Protein AF-0000000077471819 (afdb_homodimer)

pLDDT: mean 96.69, std 3.98, range [48.62, 98.94]

Structure (mmCIF, N/CA/C/O backbone):
data_AF-0000000077471819-model_v1
#
loop_
_entity.id
_entity.type
_entity.pdbx_description
1 polymer 'Aminotransferase class I/classII large domain-containing protein'
#
loop_
_atom_site.group_PDB
_atom_site.id
_atom_site.type_symbol
_atom_site.label_atom_id
_atom_site.label_alt_id
_atom_site.label_comp_id
_atom_site.label_asym_id
_atom_site.label_entity_id
_atom_site.label_seq_id
_atom_site.pdbx_PDB_ins_code
_atom_site.Cartn_x
_atom_site.Cartn_y
_atom_site.Cartn_z
_atom_site.occupancy
_atom_site.B_iso_or_equiv
_atom_site.auth_seq_id
_atom_site.auth_comp_id
_atom_site.auth_asym_id
_atom_site.auth_atom_id
_atom_site.pdbx_PDB_model_num
ATOM 1 N N . MET A 1 1 ? -19.109 -15.727 7.711 1 86.75 1 MET A N 1
ATOM 2 C CA . MET A 1 1 ? -19.062 -14.477 8.461 1 86.75 1 MET A CA 1
ATOM 3 C C . MET A 1 1 ? -17.625 -13.992 8.625 1 86.75 1 MET A C 1
ATOM 5 O O . MET A 1 1 ? -16.703 -14.805 8.711 1 86.75 1 MET A O 1
ATOM 9 N N . LEU A 1 2 ? -17.438 -12.656 8.648 1 96.06 2 LEU A N 1
ATOM 10 C CA . LEU A 1 2 ? -16.109 -12.086 8.883 1 96.06 2 LEU A CA 1
ATOM 11 C C . LEU A 1 2 ? -15.68 -12.305 10.328 1 96.06 2 LEU A C 1
ATOM 13 O O . LEU A 1 2 ? -16.5 -12.602 11.195 1 96.06 2 LEU A O 1
ATOM 17 N N . SER A 1 3 ? -14.422 -12.297 10.578 1 95.25 3 SER A N 1
ATOM 18 C CA . SER A 1 3 ? -13.891 -12.281 11.938 1 95.25 3 SER A CA 1
ATOM 19 C C . SER A 1 3 ? -14.336 -11.031 12.688 1 95.25 3 SER A C 1
ATOM 21 O O . SER A 1 3 ? -14.859 -10.094 12.086 1 95.25 3 SER A O 1
ATOM 23 N N . ASN A 1 4 ? -14.164 -11.07 14.062 1 95 4 ASN A N 1
ATOM 24 C CA . ASN A 1 4 ? -14.453 -9.875 14.844 1 95 4 ASN A CA 1
ATOM 25 C C . ASN A 1 4 ? -13.633 -8.68 14.375 1 95 4 ASN A C 1
ATOM 27 O O . ASN A 1 4 ? -14.148 -7.566 14.258 1 95 4 ASN A O 1
ATOM 31 N N . ARG A 1 5 ? -12.406 -8.859 14.078 1 94.06 5 ARG A N 1
ATOM 32 C CA . ARG A 1 5 ? -11.539 -7.789 13.586 1 94.06 5 ARG A CA 1
ATOM 33 C C . ARG A 1 5 ? -12.023 -7.277 12.234 1 94.06 5 ARG A C 1
ATOM 35 O O . ARG A 1 5 ? -12.008 -6.07 11.984 1 94.06 5 ARG A O 1
ATOM 42 N N . GLY A 1 6 ? -12.438 -8.281 11.391 1 96.75 6 GLY A N 1
ATOM 43 C CA . GLY A 1 6 ? -12.961 -7.891 10.094 1 96.75 6 GLY A CA 1
ATOM 44 C C . GLY A 1 6 ? -14.195 -7.004 10.188 1 96.75 6 GLY A C 1
ATOM 45 O O . GLY A 1 6 ? -14.32 -6.023 9.453 1 96.75 6 GLY A O 1
ATOM 46 N N . ARG A 1 7 ? -15.07 -7.336 11.109 1 97.69 7 ARG A N 1
ATOM 47 C CA . ARG A 1 7 ? -16.281 -6.539 11.312 1 97.69 7 ARG A CA 1
ATOM 48 C C . ARG A 1 7 ? -15.93 -5.156 11.859 1 97.69 7 ARG A C 1
ATOM 50 O O . ARG A 1 7 ? -16.562 -4.164 11.5 1 97.69 7 ARG A O 1
ATOM 57 N N . LYS A 1 8 ? -14.953 -5.141 12.703 1 97.19 8 LYS A N 1
ATOM 58 C CA . LYS A 1 8 ? -14.492 -3.857 13.234 1 97.19 8 LYS A CA 1
ATOM 59 C C . LYS A 1 8 ? -13.93 -2.975 12.125 1 97.19 8 LYS A C 1
ATOM 61 O O . LYS A 1 8 ? -14.195 -1.771 12.086 1 97.19 8 LYS A O 1
ATOM 66 N N . TYR A 1 9 ? -13.117 -3.564 11.211 1 97.94 9 TYR A N 1
ATOM 67 C CA . TYR A 1 9 ? -12.57 -2.809 10.094 1 97.94 9 TYR A CA 1
ATOM 68 C C . TYR A 1 9 ? -13.68 -2.254 9.211 1 97.94 9 TYR A C 1
ATOM 70 O O . TYR A 1 9 ? -13.594 -1.116 8.742 1 97.94 9 TYR A O 1
ATOM 78 N N . ALA A 1 10 ? -14.711 -3.062 8.961 1 98 10 ALA A N 1
ATOM 79 C CA . ALA A 1 10 ? -15.852 -2.611 8.172 1 98 10 ALA A CA 1
ATOM 80 C C . ALA A 1 10 ? -16.547 -1.432 8.844 1 98 10 ALA A C 1
ATOM 82 O O . ALA A 1 10 ? -16.938 -0.468 8.18 1 98 10 ALA A O 1
ATOM 83 N N . ALA A 1 11 ? -16.641 -1.478 10.117 1 97.44 11 ALA A N 1
ATOM 84 C CA . ALA A 1 11 ? -17.375 -0.49 10.898 1 97.44 11 ALA A CA 1
ATOM 85 C C . ALA A 1 11 ? -16.609 0.819 11 1 97.44 11 ALA A C 1
ATOM 87 O O . ALA A 1 11 ? -17.188 1.872 11.273 1 97.44 11 ALA A O 1
ATOM 88 N N . LEU A 1 12 ? -15.273 0.762 10.797 1 96.44 12 LEU A N 1
ATOM 89 C CA . LEU A 1 12 ? -14.469 1.976 10.859 1 96.44 12 LEU A CA 1
ATOM 90 C C . LEU A 1 12 ? -14.922 2.984 9.812 1 96.44 12 LEU A C 1
ATOM 92 O O . LEU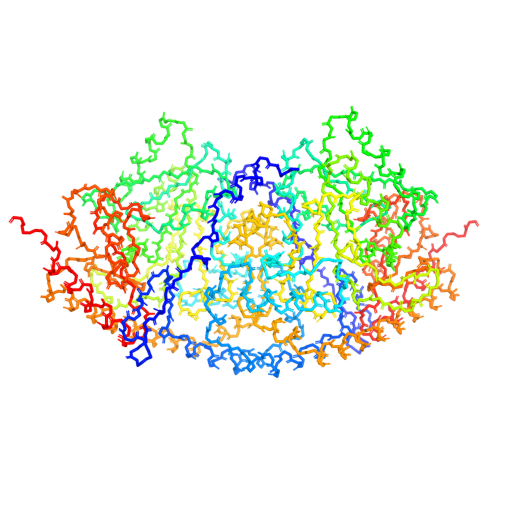 A 1 12 ? -14.773 4.195 10 1 96.44 12 LEU A O 1
ATOM 96 N N . ASP A 1 13 ? -15.352 2.52 8.625 1 95.81 13 ASP A N 1
ATOM 97 C CA . ASP A 1 13 ? -15.875 3.324 7.523 1 95.81 13 ASP A CA 1
ATOM 98 C C . ASP A 1 13 ? -14.891 4.43 7.141 1 95.81 13 ASP A C 1
ATOM 100 O O . ASP A 1 13 ? -15.281 5.594 7.008 1 95.81 13 ASP A O 1
ATOM 104 N N . LEU A 1 14 ? -13.625 4.047 7.035 1 95.31 14 LEU A N 1
ATOM 105 C CA . LEU A 1 14 ? -12.594 5.035 6.742 1 95.31 14 LEU A CA 1
ATOM 106 C C . LEU A 1 14 ? -12.719 5.547 5.312 1 95.31 14 LEU A C 1
ATOM 108 O O . LEU A 1 14 ? -12.07 6.531 4.945 1 95.31 14 LEU A O 1
ATOM 112 N N . ALA A 1 15 ? -13.555 4.957 4.531 1 93.5 15 ALA A N 1
ATOM 113 C CA . ALA A 1 15 ? -13.789 5.375 3.154 1 93.5 15 ALA A CA 1
ATOM 114 C C . ALA A 1 15 ? -14.875 6.441 3.082 1 93.5 15 ALA A C 1
ATOM 116 O O . ALA A 1 15 ? -15.078 7.062 2.037 1 93.5 15 ALA A O 1
ATOM 117 N N . ALA A 1 16 ? -15.531 6.73 4.105 1 92.19 16 ALA A N 1
ATOM 118 C CA . ALA A 1 16 ? -16.75 7.547 4.125 1 92.19 16 ALA A CA 1
ATOM 119 C C . ALA A 1 16 ? -16.484 8.938 3.549 1 92.19 16 ALA A C 1
ATOM 121 O O . ALA A 1 16 ? -17.312 9.484 2.826 1 92.19 16 ALA A O 1
ATOM 122 N N . GLY A 1 17 ? -15.297 9.477 3.873 1 90.38 17 GLY A N 1
ATOM 123 C CA . GLY A 1 17 ? -14.984 10.812 3.381 1 90.38 17 GLY A CA 1
ATOM 124 C C . GLY A 1 17 ? -14.914 10.891 1.867 1 90.38 17 GLY A C 1
ATOM 125 O O . GLY A 1 17 ? -15.195 11.938 1.282 1 90.38 17 GLY A O 1
ATOM 126 N N . TYR A 1 18 ? -14.633 9.805 1.229 1 92 18 TYR A N 1
ATOM 127 C CA . TYR A 1 18 ? -14.469 9.773 -0.221 1 92 18 TYR A CA 1
ATOM 128 C C . TYR A 1 18 ? -15.781 9.43 -0.911 1 92 18 TYR A C 1
ATOM 130 O O . TYR A 1 18 ? -15.969 9.742 -2.09 1 92 18 TYR A O 1
ATOM 138 N N . THR A 1 19 ? -16.688 8.805 -0.167 1 89.5 19 THR A N 1
ATOM 139 C CA . THR A 1 19 ? -17.906 8.328 -0.794 1 89.5 19 THR A CA 1
ATOM 140 C C . THR A 1 19 ? -19.078 9.273 -0.512 1 89.5 19 THR A C 1
ATOM 142 O O . THR A 1 19 ? -20.172 9.109 -1.058 1 89.5 19 THR A O 1
ATOM 145 N N . LYS A 1 20 ? -18.812 10.297 0.299 1 88.56 20 LYS A N 1
ATOM 146 C CA . LYS A 1 20 ? -19.844 11.281 0.595 1 88.56 20 LYS A CA 1
ATOM 147 C C . LYS A 1 20 ? -20.266 12.023 -0.667 1 88.56 20 LYS A C 1
ATOM 149 O O . LYS A 1 20 ? -19.422 12.469 -1.453 1 88.56 20 LYS A O 1
ATOM 154 N N . THR A 1 21 ? -21.516 12.094 -0.868 1 87.25 21 THR A N 1
ATOM 155 C CA . THR A 1 21 ? -22.047 12.844 -1.999 1 87.25 21 THR A CA 1
ATOM 156 C C . THR A 1 21 ? -22.062 14.336 -1.702 1 87.25 21 THR A C 1
ATOM 158 O O . THR A 1 21 ? -22.594 14.766 -0.675 1 87.25 21 THR A O 1
ATOM 161 N N . ARG A 1 22 ? -21.297 14.977 -2.584 1 90.12 22 ARG A N 1
ATOM 162 C CA . ARG A 1 22 ? -21.25 16.438 -2.504 1 90.12 22 ARG A CA 1
ATOM 163 C C . ARG A 1 22 ? -21.906 17.078 -3.723 1 90.12 22 ARG A C 1
ATOM 165 O O . ARG A 1 22 ? -22.047 16.422 -4.766 1 90.12 22 ARG A O 1
ATOM 172 N N . GLY A 1 23 ? -22.625 18.203 -3.572 1 87.75 23 GLY A N 1
ATOM 173 C CA . GLY A 1 23 ? -23.094 18.938 -4.738 1 87.75 23 GLY A CA 1
ATOM 174 C C . GLY A 1 23 ? -21.984 19.422 -5.633 1 87.75 23 GLY A C 1
ATOM 175 O O . GLY A 1 23 ? -20.844 18.938 -5.547 1 87.75 23 GLY A O 1
ATOM 176 N N . TYR A 1 24 ? -22.328 20.266 -6.512 1 93.5 24 TYR A N 1
ATOM 177 C CA . TYR A 1 24 ? -21.328 20.859 -7.398 1 93.5 24 TYR A CA 1
ATOM 178 C C . TYR A 1 24 ? -20.312 21.672 -6.609 1 93.5 24 TYR A C 1
ATOM 180 O O . TYR A 1 24 ? -20.672 22.453 -5.719 1 93.5 24 TYR A O 1
ATOM 188 N N . LEU A 1 25 ? -19.109 21.469 -6.941 1 94.69 25 LEU A N 1
ATOM 189 C CA . LEU A 1 25 ? -18.047 22.281 -6.34 1 94.69 25 LEU A CA 1
ATOM 190 C C . LEU A 1 25 ? -17.938 23.641 -7.027 1 94.69 25 LEU A C 1
ATOM 192 O O . LEU A 1 25 ? -18.312 23.781 -8.195 1 94.69 25 LEU A O 1
ATOM 196 N N . TYR A 1 26 ? -17.438 24.547 -6.375 1 97.19 26 TYR A N 1
ATOM 197 C CA . TYR A 1 26 ? -17.312 25.938 -6.836 1 97.19 26 TYR A CA 1
ATOM 198 C C . TYR A 1 26 ? -16.438 26.016 -8.078 1 97.19 26 TYR A C 1
ATOM 200 O O . TYR A 1 26 ? -15.375 25.391 -8.141 1 97.19 26 TYR A O 1
ATOM 208 N N . ASP A 1 27 ? -16.938 26.672 -9 1 96 27 ASP A N 1
ATOM 209 C CA . ASP A 1 27 ? -16.281 27.188 -10.195 1 96 27 ASP A CA 1
ATOM 210 C C . ASP A 1 27 ? -16.797 28.578 -10.539 1 96 27 ASP A C 1
ATOM 212 O O . ASP A 1 27 ? -18 28.781 -10.719 1 96 27 ASP A O 1
ATOM 216 N N . LYS A 1 28 ? -15.898 29.438 -10.562 1 96.75 28 LYS A N 1
ATOM 217 C CA . LYS A 1 28 ? -16.297 30.828 -10.695 1 96.75 28 LYS A CA 1
ATOM 218 C C . LYS A 1 28 ? -17.281 31.016 -11.844 1 96.75 28 LYS A C 1
ATOM 220 O O . LYS A 1 28 ? -18.219 31.828 -11.742 1 96.75 28 LYS A O 1
ATOM 225 N N . ASN A 1 29 ? -17.109 30.266 -12.938 1 96.44 29 ASN A N 1
ATOM 226 C CA . ASN A 1 29 ? -17.906 30.453 -14.141 1 96.44 29 ASN A CA 1
ATOM 227 C C . ASN A 1 29 ? -19.047 29.438 -14.227 1 96.44 29 ASN A C 1
ATOM 229 O O . ASN A 1 29 ? -20.188 29.797 -14.5 1 96.44 29 ASN A O 1
ATOM 233 N N . ARG A 1 30 ? -18.938 28.188 -13.93 1 95.31 30 ARG A N 1
ATOM 234 C CA . ARG A 1 30 ? -19.891 27.109 -14.18 1 95.31 30 ARG A CA 1
ATOM 235 C C . ARG A 1 30 ? -20.844 26.938 -13 1 95.31 30 ARG A C 1
ATOM 237 O O . ARG A 1 30 ? -22 26.562 -13.188 1 95.31 30 ARG A O 1
ATOM 244 N N . HIS A 1 31 ? -20.219 27.031 -11.773 1 97.38 31 HIS A N 1
ATOM 245 C CA . HIS A 1 31 ? -21 26.828 -10.555 1 97.38 31 HIS A CA 1
ATOM 246 C C . HIS A 1 31 ? -20.625 27.859 -9.484 1 97.38 31 HIS A C 1
ATOM 248 O O . HIS A 1 31 ? -20.125 27.484 -8.422 1 97.38 31 HIS A O 1
ATOM 254 N N . PRO A 1 32 ? -20.938 29.109 -9.688 1 96.44 32 PRO A N 1
ATOM 255 C CA . PRO A 1 32 ? -20.5 30.156 -8.758 1 96.44 32 PRO A CA 1
ATOM 256 C C . PRO A 1 32 ? -21.094 29.984 -7.363 1 96.44 32 PRO A C 1
ATOM 258 O O . PRO A 1 32 ? -20.547 30.516 -6.391 1 96.44 32 PRO A O 1
ATOM 261 N N . ASP A 1 33 ? -22.141 29.219 -7.242 1 95.88 33 ASP A N 1
ATOM 262 C CA . ASP A 1 33 ? -22.766 28.984 -5.941 1 95.88 33 ASP A CA 1
ATOM 263 C C . ASP A 1 33 ? -22.406 27.609 -5.391 1 95.88 33 ASP A C 1
ATOM 265 O O . ASP A 1 33 ? -22.938 27.188 -4.363 1 95.88 33 ASP A O 1
ATOM 269 N N . GLY A 1 34 ? -21.484 26.891 -6.109 1 97.69 34 GLY A N 1
ATOM 270 C CA . GLY A 1 34 ? -21.094 25.547 -5.695 1 97.69 34 GLY A CA 1
ATOM 271 C C . GLY A 1 34 ? -20.344 25.516 -4.379 1 97.69 34 GLY A C 1
ATOM 272 O O . GLY A 1 34 ? -19.875 26.562 -3.902 1 97.69 34 GLY A O 1
ATOM 273 N N . LEU A 1 35 ? -20.234 24.328 -3.812 1 98 35 LEU A N 1
ATOM 274 C CA . LEU A 1 35 ? -19.562 24.094 -2.537 1 98 35 LEU A CA 1
ATOM 275 C C . LEU A 1 35 ? -18.062 24.297 -2.674 1 98 35 LEU A C 1
ATOM 277 O O . LEU A 1 35 ? -17.453 23.844 -3.648 1 98 35 LEU A O 1
ATOM 281 N N . ILE A 1 36 ? -17.484 25.078 -1.812 1 98.06 36 ILE A N 1
ATOM 282 C CA . ILE A 1 36 ? -16.031 25.094 -1.64 1 98.06 36 ILE A CA 1
ATOM 283 C C . ILE A 1 36 ? -15.641 24.109 -0.542 1 98.06 36 ILE A C 1
ATOM 285 O O . ILE A 1 36 ? -16 24.297 0.625 1 98.06 36 ILE A O 1
ATOM 289 N N . SER A 1 37 ? -14.883 23.047 -0.923 1 96.06 37 SER A N 1
ATOM 290 C CA . SER A 1 37 ? -14.562 21.984 0.027 1 96.06 37 SER A CA 1
ATOM 291 C C . SER A 1 37 ? -13.086 22.016 0.404 1 96.06 37 SER A C 1
ATOM 293 O O . SER A 1 37 ? -12.211 21.922 -0.464 1 96.06 37 SER A O 1
ATOM 295 N N . PHE A 1 38 ? -12.828 22.172 1.688 1 95.38 38 PHE A N 1
ATOM 296 C CA . PHE A 1 38 ? -11.477 22.109 2.23 1 95.38 38 PHE A CA 1
ATOM 297 C C . PHE A 1 38 ? -11.219 20.781 2.908 1 95.38 38 PHE A C 1
ATOM 299 O O . PHE A 1 38 ? -10.531 20.703 3.926 1 95.38 38 PHE A O 1
ATOM 306 N N . LYS A 1 39 ? -11.797 19.703 2.326 1 88.75 39 LYS A N 1
ATOM 307 C CA . LYS A 1 39 ? -11.711 18.375 2.92 1 88.75 39 LYS A CA 1
ATOM 308 C C . LYS A 1 39 ? -10.273 17.875 2.932 1 88.75 39 LYS A C 1
ATOM 310 O O . LYS A 1 39 ? -9.844 17.203 3.881 1 88.75 39 LYS A O 1
ATOM 315 N N . ASN A 1 40 ? -9.484 18.141 1.885 1 89.31 40 ASN A N 1
ATOM 316 C CA . ASN A 1 40 ? -8.125 17.641 1.758 1 89.31 40 ASN A CA 1
ATOM 317 C C . ASN A 1 40 ? -7.113 18.781 1.682 1 89.31 40 ASN A C 1
ATOM 319 O O . ASN A 1 40 ? -7.344 19.766 0.981 1 89.31 40 ASN A O 1
ATOM 323 N N . ALA A 1 41 ? -6.094 18.625 2.451 1 93.62 41 ALA A N 1
ATOM 324 C CA . ALA A 1 41 ? -4.984 19.562 2.373 1 93.62 41 ALA A CA 1
ATOM 325 C C . ALA A 1 41 ? -3.967 19.141 1.319 1 93.62 41 ALA A C 1
ATOM 327 O O . ALA A 1 41 ? -3.1 18.297 1.589 1 93.62 41 ALA A O 1
ATOM 328 N N . GLU A 1 42 ? -4.098 19.672 0.147 1 96.69 42 GLU A N 1
ATOM 329 C CA . GLU A 1 42 ? -3.162 19.438 -0.945 1 96.69 42 GLU A CA 1
ATOM 330 C C . GLU A 1 42 ? -2.648 20.75 -1.537 1 96.69 42 GLU A C 1
ATOM 332 O O . GLU A 1 42 ? -3.279 21.797 -1.383 1 96.69 42 GLU A O 1
ATOM 337 N N . ASN A 1 43 ? -1.53 20.703 -2.125 1 97.44 43 ASN A N 1
ATOM 338 C CA . ASN A 1 43 ? -0.973 21.875 -2.783 1 97.44 43 ASN A CA 1
ATOM 339 C C . ASN A 1 43 ? -1.507 22.031 -4.203 1 97.44 43 ASN A C 1
ATOM 341 O O . ASN A 1 43 ? -0.75 21.938 -5.172 1 97.44 43 ASN A O 1
ATOM 345 N N . PHE A 1 44 ? -2.748 22.438 -4.316 1 96.44 44 PHE A N 1
ATOM 346 C CA . PHE A 1 44 ? -3.406 22.547 -5.613 1 96.44 44 PHE A CA 1
ATOM 347 C C . PHE A 1 44 ? -2.781 23.656 -6.453 1 96.44 44 PHE A C 1
ATOM 349 O O . PHE A 1 44 ? -2.904 23.656 -7.68 1 96.44 44 PHE A O 1
ATOM 356 N N . LEU A 1 45 ? -2.061 24.547 -5.801 1 96.81 45 LEU A N 1
ATOM 357 C CA . LEU A 1 45 ? -1.435 25.672 -6.48 1 96.81 45 LEU A CA 1
ATOM 358 C C . LEU A 1 45 ? -0.342 25.203 -7.43 1 96.81 45 LEU A C 1
ATOM 360 O O . LEU A 1 45 ? -0.052 25.859 -8.43 1 96.81 45 LEU A O 1
ATOM 364 N N . MET A 1 46 ? 0.177 24.016 -7.109 1 97.56 46 MET A N 1
ATOM 365 C CA . MET A 1 46 ? 1.388 23.609 -7.816 1 97.56 46 MET A CA 1
ATOM 366 C C . MET A 1 46 ? 1.128 22.359 -8.664 1 97.56 46 MET A C 1
ATOM 368 O O . MET A 1 46 ? 2.039 21.844 -9.312 1 97.56 46 MET A O 1
ATOM 372 N N . HIS A 1 47 ? -0.09 21.891 -8.758 1 96.44 47 HIS A N 1
ATOM 373 C CA . HIS A 1 47 ? -0.417 20.625 -9.398 1 96.44 47 HIS A CA 1
ATOM 374 C C . HIS A 1 47 ? -0.125 20.672 -10.898 1 96.44 47 HIS A C 1
ATOM 376 O O . HIS A 1 47 ? 0.398 19.703 -11.461 1 96.44 47 HIS A O 1
ATOM 382 N N . ASP A 1 48 ? -0.45 21.844 -11.508 1 96.31 48 ASP A N 1
ATOM 383 C CA . ASP A 1 48 ? -0.26 21.953 -12.945 1 96.31 48 ASP A CA 1
ATOM 384 C C . ASP A 1 48 ? 1.22 21.875 -13.312 1 96.31 48 ASP A C 1
ATOM 386 O O . ASP A 1 48 ? 1.597 21.203 -14.273 1 96.31 48 ASP A O 1
ATOM 390 N N . GLU A 1 49 ? 1.966 22.594 -12.555 1 97.44 49 GLU A N 1
ATOM 391 C CA . GLU A 1 49 ? 3.402 22.594 -12.812 1 97.44 49 GLU A CA 1
ATOM 392 C C . GLU A 1 49 ? 3.994 21.203 -12.57 1 97.44 49 GLU A C 1
ATOM 394 O O . GLU A 1 49 ? 4.812 20.719 -13.352 1 97.44 49 GLU A O 1
ATOM 399 N N . ALA A 1 50 ? 3.604 20.562 -11.484 1 98.12 50 ALA A N 1
ATOM 400 C CA . ALA A 1 50 ? 4.082 19.219 -11.18 1 98.12 50 ALA A CA 1
ATOM 401 C C . ALA A 1 50 ? 3.689 18.234 -12.281 1 98.12 50 ALA A C 1
ATOM 403 O O . ALA A 1 50 ? 4.512 17.422 -12.719 1 98.12 50 ALA A O 1
ATOM 404 N N . LEU A 1 51 ? 2.445 18.328 -12.703 1 97.56 51 LEU A N 1
ATOM 405 C CA . LEU A 1 51 ? 1.941 17.406 -13.719 1 97.56 51 LEU A CA 1
ATOM 406 C C . LEU A 1 51 ? 2.682 17.594 -15.039 1 97.56 51 LEU A C 1
ATOM 408 O O . LEU A 1 51 ? 2.99 16.609 -15.727 1 97.56 51 LEU A O 1
ATOM 412 N N . ALA A 1 52 ? 2.926 18.859 -15.406 1 97.06 52 ALA A N 1
ATOM 413 C CA . ALA A 1 52 ? 3.648 19.141 -16.641 1 97.06 52 ALA A CA 1
ATOM 414 C C . ALA A 1 52 ? 5.023 18.484 -16.641 1 97.06 52 ALA A C 1
ATOM 416 O O . ALA A 1 52 ? 5.441 17.891 -17.641 1 97.06 52 ALA A O 1
ATOM 417 N N . TYR A 1 53 ? 5.707 18.578 -15.5 1 97.56 53 TYR A N 1
ATOM 418 C CA . TYR A 1 53 ? 7.027 17.969 -15.383 1 97.56 53 TYR A CA 1
ATOM 419 C C . TYR A 1 53 ? 6.934 16.453 -15.438 1 97.56 53 TYR A C 1
ATOM 421 O O . TYR A 1 53 ? 7.762 15.797 -16.078 1 97.56 53 TYR A O 1
ATOM 429 N N . VAL A 1 54 ? 5.918 15.828 -14.797 1 96.81 54 VAL A N 1
ATOM 430 C CA . VAL A 1 54 ? 5.719 14.383 -14.766 1 96.81 54 VAL A CA 1
ATOM 431 C C . VAL A 1 54 ? 5.461 13.867 -16.172 1 96.81 54 VAL A C 1
ATOM 433 O O . VAL A 1 54 ? 6.07 12.891 -16.609 1 96.81 54 VAL A O 1
ATOM 436 N N . LYS A 1 55 ? 4.594 14.523 -16.938 1 94.81 55 LYS A N 1
ATOM 437 C CA . LYS A 1 55 ? 4.16 14.078 -18.25 1 94.81 55 LYS A CA 1
ATOM 438 C C . LYS A 1 55 ? 5.289 14.195 -19.281 1 94.81 55 LYS A C 1
ATOM 440 O O . LYS A 1 55 ? 5.238 13.57 -20.344 1 94.81 55 LYS A O 1
ATOM 445 N N . THR A 1 56 ? 6.352 14.969 -18.969 1 93 56 THR A N 1
ATOM 446 C CA . THR A 1 56 ? 7.434 15.172 -19.922 1 93 56 THR A CA 1
ATOM 447 C C . THR A 1 56 ? 8.711 14.477 -19.453 1 93 56 THR A C 1
ATOM 449 O O . THR A 1 56 ? 8.914 13.297 -19.75 1 93 56 THR A O 1
ATOM 452 N N . LYS A 1 57 ? 9.312 14.945 -18.375 1 94.06 57 LYS A N 1
ATOM 453 C CA . LYS A 1 57 ? 10.633 14.484 -17.969 1 94.06 57 LYS A CA 1
ATOM 454 C C . LYS A 1 57 ? 10.547 13.133 -17.281 1 94.06 57 LYS A C 1
ATOM 456 O O . LYS A 1 57 ? 11.375 12.25 -17.516 1 94.06 57 LYS A O 1
ATOM 461 N N . CYS A 1 58 ? 9.617 13 -16.422 1 95.06 58 CYS A N 1
ATOM 462 C CA . CYS A 1 58 ? 9.578 11.789 -15.617 1 95.06 58 CYS A CA 1
ATOM 463 C C . CYS A 1 58 ? 9.141 10.594 -16.453 1 95.06 58 CYS A C 1
ATOM 465 O O . CYS A 1 58 ? 9.695 9.5 -16.328 1 95.06 58 CYS A O 1
ATOM 467 N N . MET A 1 59 ? 8.156 10.773 -17.234 1 89.81 59 MET A N 1
ATOM 468 C CA . MET A 1 59 ? 7.621 9.656 -18.016 1 89.81 59 MET A CA 1
ATOM 469 C C . MET A 1 59 ? 8.633 9.18 -19.047 1 89.81 59 MET A C 1
ATOM 471 O O . MET A 1 59 ? 8.734 7.984 -19.328 1 89.81 59 MET A O 1
ATOM 475 N N . GLU A 1 60 ? 9.375 10.109 -19.594 1 89.31 60 GLU A N 1
ATOM 476 C CA . GLU A 1 60 ? 10.43 9.75 -20.547 1 89.31 60 GLU A CA 1
ATOM 477 C C . GLU A 1 60 ? 11.5 8.898 -19.875 1 89.31 60 GLU A C 1
ATOM 479 O O . GLU A 1 60 ? 12.109 8.039 -20.516 1 89.31 60 GLU A O 1
ATOM 484 N N . SER A 1 61 ? 11.602 9.055 -18.656 1 90.62 61 SER A N 1
ATOM 485 C CA . SER A 1 61 ? 12.703 8.422 -17.938 1 90.62 61 SER A CA 1
ATOM 486 C C . SER A 1 61 ? 12.305 7.043 -17.422 1 90.62 61 SER A C 1
ATOM 488 O O . SER A 1 61 ? 13.125 6.324 -16.844 1 90.62 61 SER A O 1
ATOM 490 N N . LEU A 1 62 ? 11.039 6.648 -17.641 1 94.62 62 LEU A N 1
ATOM 491 C CA . LEU A 1 62 ? 10.602 5.328 -17.188 1 94.62 62 LEU A CA 1
ATOM 492 C C . LEU A 1 62 ? 11.391 4.227 -17.891 1 94.62 62 LEU A C 1
ATOM 494 O O . LEU A 1 62 ? 11.656 4.316 -19.094 1 94.62 62 LEU A O 1
ATOM 498 N N . GLU A 1 63 ? 11.867 3.277 -17.125 1 94.06 63 GLU A N 1
ATOM 499 C CA . GLU A 1 63 ? 12.578 2.104 -17.625 1 94.06 63 GLU A CA 1
ATOM 500 C C . GLU A 1 63 ? 11.742 0.839 -17.469 1 94.06 63 GLU A C 1
ATOM 502 O O . GLU A 1 63 ? 10.758 0.825 -16.734 1 94.06 63 GLU A O 1
ATOM 507 N N . PRO A 1 64 ? 12.102 -0.237 -18.172 1 91.94 64 PRO A N 1
ATOM 508 C CA . PRO A 1 64 ? 11.352 -1.489 -18.062 1 91.94 64 PRO A CA 1
ATOM 509 C C . PRO A 1 64 ? 11.188 -1.96 -16.625 1 91.94 64 PRO A C 1
ATOM 511 O O . PRO A 1 64 ? 10.141 -2.506 -16.266 1 91.94 64 PRO A O 1
ATOM 514 N N . SER A 1 65 ? 12.133 -1.666 -15.836 1 93.31 65 SER A N 1
ATOM 515 C CA . SER A 1 65 ? 12.086 -2.092 -14.445 1 93.31 65 SER A CA 1
ATOM 516 C C . SER A 1 65 ? 10.945 -1.403 -13.695 1 93.31 65 SER A C 1
ATOM 518 O O . SER A 1 65 ? 10.492 -1.893 -12.656 1 93.31 65 SER A O 1
ATOM 520 N N . SER A 1 66 ? 10.438 -0.299 -14.25 1 95.38 66 SER A N 1
ATOM 521 C CA . SER A 1 66 ? 9.352 0.436 -13.602 1 95.38 66 SER A CA 1
ATOM 522 C C . SER A 1 66 ? 8.062 -0.379 -13.586 1 95.38 66 SER A C 1
ATOM 524 O O . SER A 1 66 ? 7.18 -0.138 -12.758 1 95.38 66 SER A O 1
ATOM 526 N N . LEU A 1 67 ? 7.98 -1.344 -14.469 1 97.06 67 LEU A N 1
ATOM 527 C CA . LEU A 1 67 ? 6.754 -2.133 -14.547 1 97.06 67 LEU A CA 1
ATOM 528 C C . LEU A 1 67 ? 6.93 -3.479 -13.852 1 97.06 67 LEU A C 1
ATOM 530 O O . LEU A 1 67 ? 6.055 -4.344 -13.938 1 97.06 67 LEU A O 1
ATOM 534 N N . THR A 1 68 ? 8.062 -3.695 -13.133 1 96.5 68 THR A N 1
ATOM 535 C CA . THR A 1 68 ? 8.359 -4.941 -12.445 1 96.5 68 THR A CA 1
ATOM 536 C C . THR A 1 68 ? 8.375 -4.734 -10.93 1 96.5 68 THR A C 1
ATOM 538 O O . THR A 1 68 ? 8.117 -3.629 -10.453 1 96.5 68 THR A O 1
ATOM 541 N N . TYR A 1 69 ? 8.68 -5.82 -10.156 1 94.38 69 TYR A N 1
ATOM 542 C CA . TYR A 1 69 ? 8.836 -5.711 -8.711 1 94.38 69 TYR A CA 1
ATOM 543 C C . TYR A 1 69 ? 10.109 -4.945 -8.352 1 94.38 69 TYR A C 1
ATOM 545 O O . TYR A 1 69 ? 10.273 -4.504 -7.215 1 94.38 69 TYR A O 1
ATOM 553 N N . HIS A 1 70 ? 10.992 -4.754 -9.281 1 93.44 70 HIS A N 1
ATOM 554 C CA . HIS A 1 70 ? 12.172 -3.91 -9.164 1 93.44 70 HIS A CA 1
ATOM 555 C C . HIS A 1 70 ? 12.977 -4.254 -7.914 1 93.44 70 HIS A C 1
ATOM 557 O O . HIS A 1 70 ? 13.234 -5.43 -7.641 1 93.44 70 HIS A O 1
ATOM 563 N N . ASP A 1 71 ? 13.406 -3.346 -7.109 1 94.12 71 ASP A N 1
ATOM 564 C CA . ASP A 1 71 ? 14.281 -3.535 -5.949 1 94.12 71 ASP A CA 1
ATOM 565 C C . ASP A 1 71 ? 13.461 -3.848 -4.699 1 94.12 71 ASP A C 1
ATOM 567 O O . ASP A 1 71 ? 13.977 -3.779 -3.582 1 94.12 71 ASP A O 1
ATOM 571 N N . GLY A 1 72 ? 12.188 -4.203 -4.891 1 94.44 72 GLY A N 1
ATOM 572 C CA . GLY A 1 72 ? 11.359 -4.535 -3.746 1 94.44 72 GLY A CA 1
ATOM 573 C C . GLY A 1 72 ? 10.375 -3.436 -3.383 1 94.44 72 GLY A C 1
ATOM 574 O O . GLY A 1 72 ? 10.391 -2.361 -3.99 1 94.44 72 GLY A O 1
ATOM 575 N N . PRO A 1 73 ? 9.531 -3.684 -2.42 1 96.06 73 PRO A N 1
ATOM 576 C CA . PRO A 1 73 ? 8.383 -2.814 -2.146 1 96.06 73 PRO A CA 1
ATOM 577 C C . PRO A 1 73 ? 8.734 -1.652 -1.22 1 96.06 73 PRO A C 1
ATOM 579 O O . PRO A 1 73 ? 7.859 -0.853 -0.871 1 96.06 73 PRO A O 1
ATOM 582 N N . PHE A 1 74 ? 9.961 -1.466 -0.764 1 97.88 74 PHE A N 1
ATOM 583 C CA . PHE A 1 74 ? 10.336 -0.457 0.221 1 97.88 74 PHE A CA 1
ATOM 584 C C . PHE A 1 74 ? 11.141 0.661 -0.427 1 97.88 74 PHE A C 1
ATOM 586 O O . PHE A 1 74 ? 11.93 1.331 0.241 1 97.88 74 PHE A O 1
ATOM 593 N N . GLY A 1 75 ? 10.969 0.888 -1.752 1 97.81 75 GLY A N 1
ATOM 594 C CA . GLY A 1 75 ? 11.672 1.898 -2.52 1 97.81 75 GLY A CA 1
ATOM 595 C C . GLY A 1 75 ? 12.938 1.371 -3.18 1 97.81 75 GLY A C 1
ATOM 596 O O . GLY A 1 75 ? 13.727 0.67 -2.547 1 97.81 75 GLY A O 1
ATOM 597 N N . SER A 1 76 ? 13.102 1.699 -4.434 1 97.56 76 SER A N 1
ATOM 598 C CA . SER A 1 76 ? 14.297 1.259 -5.152 1 97.56 76 SER A CA 1
ATOM 599 C C . SER A 1 76 ? 15.562 1.851 -4.539 1 97.56 76 SER A C 1
ATOM 601 O O . SER A 1 76 ? 15.5 2.855 -3.83 1 97.56 76 SER A O 1
ATOM 603 N N . LYS A 1 77 ? 16.641 1.177 -4.816 1 97.06 77 LYS A N 1
ATOM 604 C CA . LYS A 1 77 ? 17.922 1.704 -4.359 1 97.06 77 LYS A CA 1
ATOM 605 C C . LYS A 1 77 ? 18.156 3.125 -4.871 1 97.06 77 LYS A C 1
ATOM 607 O O . LYS A 1 77 ? 18.641 3.982 -4.137 1 97.06 77 LYS A O 1
ATOM 612 N N . ARG A 1 78 ? 17.766 3.406 -6.074 1 98 78 ARG A N 1
ATOM 613 C CA . ARG A 1 78 ? 17.938 4.723 -6.672 1 98 78 ARG A CA 1
ATOM 614 C C . ARG A 1 78 ? 17.078 5.766 -5.984 1 98 78 ARG A C 1
ATOM 616 O O . ARG A 1 78 ? 17.531 6.879 -5.711 1 98 78 ARG A O 1
ATOM 623 N N . LEU A 1 79 ? 15.82 5.441 -5.695 1 98.5 79 LEU A N 1
ATOM 624 C CA . LEU A 1 79 ? 14.945 6.375 -5.004 1 98.5 79 LEU A CA 1
ATOM 625 C C . LEU A 1 79 ? 15.469 6.688 -3.607 1 98.5 79 LEU A C 1
ATOM 627 O O . LEU A 1 79 ? 15.492 7.852 -3.193 1 98.5 79 LEU A O 1
ATOM 631 N N . ARG A 1 80 ? 15.844 5.633 -2.85 1 98.69 80 ARG A N 1
ATOM 632 C CA . ARG A 1 80 ? 16.359 5.828 -1.496 1 98.69 80 ARG A CA 1
ATOM 633 C C . ARG A 1 80 ? 17.625 6.664 -1.508 1 98.69 80 ARG A C 1
ATOM 635 O O . ARG A 1 80 ? 17.828 7.508 -0.634 1 98.69 80 ARG A O 1
ATOM 642 N N . ALA A 1 81 ? 18.453 6.449 -2.545 1 98.81 81 ALA A N 1
ATOM 643 C CA . ALA A 1 81 ? 19.656 7.258 -2.691 1 98.81 81 ALA A CA 1
ATOM 644 C C . ALA A 1 81 ? 19.297 8.711 -3.008 1 98.81 81 ALA A C 1
ATOM 646 O O . ALA A 1 81 ? 19.922 9.633 -2.473 1 98.81 81 ALA A O 1
ATOM 647 N N . ALA A 1 82 ? 18.375 8.906 -3.906 1 98.88 82 ALA A N 1
ATOM 648 C CA . ALA A 1 82 ? 17.938 10.25 -4.262 1 98.88 82 ALA A CA 1
ATOM 649 C C . ALA A 1 82 ? 17.375 10.984 -3.049 1 98.88 82 ALA A C 1
ATOM 651 O O . ALA A 1 82 ? 17.672 12.164 -2.838 1 98.88 82 ALA A O 1
ATOM 652 N N . MET A 1 83 ? 16.625 10.312 -2.234 1 98.88 83 MET A N 1
ATOM 653 C CA . MET A 1 83 ? 16.047 10.914 -1.032 1 98.88 83 MET A CA 1
ATOM 654 C C . MET A 1 83 ? 17.141 11.227 -0.012 1 98.88 83 MET A C 1
ATOM 656 O O . MET A 1 83 ? 17.125 12.289 0.616 1 98.88 83 MET A O 1
ATOM 660 N N . ALA A 1 84 ? 18.047 10.258 0.155 1 98.88 84 ALA A N 1
ATOM 661 C CA . ALA A 1 84 ? 19.156 10.516 1.063 1 98.88 84 ALA A CA 1
ATOM 662 C C . ALA A 1 84 ? 19.906 11.781 0.665 1 98.88 84 ALA A C 1
ATOM 664 O O . ALA A 1 84 ? 20.219 12.625 1.515 1 98.88 84 ALA A O 1
ATOM 665 N N . SER A 1 85 ? 20.203 11.922 -0.621 1 98.81 85 SER A N 1
ATOM 666 C CA . SER A 1 85 ? 20.875 13.102 -1.131 1 98.81 85 SER A CA 1
ATOM 667 C C . SER A 1 85 ? 20.062 14.367 -0.88 1 98.81 85 SER A C 1
ATOM 669 O O . SER A 1 85 ? 20.609 15.383 -0.439 1 98.81 85 SER A O 1
ATOM 671 N N . PHE A 1 86 ? 18.844 14.305 -1.156 1 98.81 86 PHE A N 1
ATOM 672 C CA . PHE A 1 86 ? 17.938 15.43 -0.949 1 98.81 86 PHE A CA 1
ATOM 673 C C . PHE A 1 86 ? 17.938 15.852 0.516 1 98.81 86 PHE A C 1
ATOM 675 O O . PHE A 1 86 ? 18.062 17.047 0.828 1 98.81 86 PHE A O 1
ATOM 682 N N . VAL A 1 87 ? 17.797 14.891 1.433 1 98.81 87 VAL A N 1
ATOM 683 C CA . VAL A 1 87 ? 17.734 15.141 2.869 1 98.81 87 VAL A CA 1
ATOM 684 C C . VAL A 1 87 ? 19.062 15.75 3.344 1 98.81 87 VAL A C 1
ATOM 686 O O . VAL A 1 87 ? 19.062 16.719 4.098 1 98.81 87 VAL A O 1
ATOM 689 N N . ASN A 1 88 ? 20.141 15.18 2.908 1 98.75 88 ASN A N 1
ATOM 690 C CA . ASN A 1 88 ? 21.453 15.664 3.324 1 98.75 88 ASN A CA 1
ATOM 691 C C . ASN A 1 88 ? 21.688 17.094 2.869 1 98.75 88 ASN A C 1
ATOM 693 O O . ASN A 1 88 ? 22.359 17.875 3.557 1 98.75 88 ASN A O 1
ATOM 697 N N . LYS A 1 89 ? 21.109 17.469 1.802 1 98.12 89 LYS A N 1
ATOM 698 C CA . LYS A 1 89 ? 21.328 18.797 1.246 1 98.12 89 LYS A CA 1
ATOM 699 C C . LYS A 1 89 ? 20.344 19.812 1.854 1 98.12 89 LYS A C 1
ATOM 701 O O . LYS A 1 89 ? 20.688 20.984 2.01 1 98.12 89 LYS A O 1
ATOM 706 N N . ARG A 1 90 ? 19.188 19.328 2.232 1 97.44 90 ARG A N 1
ATOM 707 C CA . ARG A 1 90 ? 18.141 20.312 2.465 1 97.44 90 ARG A CA 1
ATOM 708 C C . ARG A 1 90 ? 17.703 20.312 3.926 1 97.44 90 ARG A C 1
ATOM 710 O O . ARG A 1 90 ? 17.188 21.312 4.422 1 97.44 90 ARG A O 1
ATOM 717 N N . PHE A 1 91 ? 17.891 19.188 4.617 1 98 91 PHE A N 1
ATOM 718 C CA . PHE A 1 91 ? 17.438 19.094 6.004 1 98 91 PHE A CA 1
ATOM 719 C C . PHE A 1 91 ? 18.578 19.375 6.965 1 98 91 PHE A C 1
ATOM 721 O O . PHE A 1 91 ? 18.375 19.469 8.18 1 98 91 PHE A O 1
ATOM 728 N N . SER A 1 92 ? 19.828 19.438 6.535 1 96.69 92 SER A N 1
ATOM 729 C CA . SER A 1 92 ? 21.047 19.703 7.301 1 96.69 92 SER A CA 1
ATOM 730 C C . SER A 1 92 ? 21.188 18.734 8.477 1 96.69 92 SER A C 1
ATOM 732 O O . SER A 1 92 ? 21.359 19.156 9.617 1 96.69 92 SER A O 1
ATOM 734 N N . PRO A 1 93 ? 21.125 17.453 8.148 1 98.19 93 PRO A N 1
ATOM 735 C CA . PRO A 1 93 ? 21.234 16.5 9.25 1 98.19 93 PRO A CA 1
ATOM 736 C C . PRO A 1 93 ? 22.578 16.562 9.969 1 98.19 93 PRO A C 1
ATOM 738 O O . PRO A 1 93 ? 23.609 16.781 9.328 1 98.19 93 PRO A O 1
ATOM 741 N N . ALA A 1 94 ? 22.531 16.359 11.297 1 97.81 94 ALA A N 1
ATOM 742 C CA . ALA A 1 94 ? 23.75 16.359 12.102 1 97.81 94 ALA A CA 1
ATOM 743 C C . ALA A 1 94 ? 24.641 15.18 11.711 1 97.81 94 ALA A C 1
ATOM 745 O O . ALA A 1 94 ? 25.875 15.273 11.797 1 97.81 94 ALA A O 1
ATOM 746 N N . SER A 1 95 ? 24.078 14.078 11.383 1 97.06 95 SER A N 1
ATOM 747 C CA . SER A 1 95 ? 24.75 12.914 10.805 1 97.06 95 SER A CA 1
ATOM 748 C C . SER A 1 95 ? 24.172 12.555 9.445 1 97.06 95 SER A C 1
ATOM 750 O O . SER A 1 95 ? 22.953 12.531 9.266 1 97.06 95 SER A O 1
ATOM 752 N N . ALA A 1 96 ? 25.047 12.289 8.562 1 97.94 96 ALA A N 1
ATOM 753 C CA . ALA A 1 96 ? 24.625 12.031 7.191 1 97.94 96 ALA A CA 1
ATOM 754 C C . ALA A 1 96 ? 23.609 10.891 7.137 1 97.94 96 ALA A C 1
ATOM 756 O O . ALA A 1 96 ? 23.75 9.898 7.852 1 97.94 96 ALA A O 1
ATOM 757 N N . VAL A 1 97 ? 22.594 11.07 6.332 1 98.56 97 VAL A N 1
ATOM 758 C CA . VAL A 1 97 ? 21.625 10.031 6.039 1 98.56 97 VAL A CA 1
ATOM 759 C C . VAL A 1 97 ? 22.094 9.188 4.859 1 98.56 97 VAL A C 1
ATOM 761 O O . VAL A 1 97 ? 22.547 9.727 3.846 1 98.56 97 VAL A O 1
ATOM 764 N N . VAL A 1 98 ? 22.062 7.879 5.008 1 98.5 98 VAL A N 1
ATOM 765 C CA . VAL A 1 98 ? 22.5 6.977 3.945 1 98.5 98 VAL A CA 1
ATOM 766 C C . VAL A 1 98 ? 21.312 6.16 3.438 1 98.5 98 VAL A C 1
ATOM 768 O O . VAL A 1 98 ? 20.234 6.199 4.023 1 98.5 98 VAL A O 1
ATOM 771 N N . VAL A 1 99 ? 21.484 5.477 2.371 1 97.94 99 VAL A N 1
ATOM 772 C CA . VAL A 1 99 ? 20.438 4.734 1.659 1 97.94 99 VAL A CA 1
ATOM 773 C C . VAL A 1 99 ? 19.781 3.742 2.605 1 97.94 99 VAL A C 1
ATOM 775 O O . VAL A 1 99 ? 18.547 3.59 2.594 1 97.94 99 VAL A O 1
ATOM 778 N N . ASP A 1 100 ? 20.469 3.074 3.486 1 97 100 ASP A N 1
ATOM 779 C CA . ASP A 1 100 ? 19.969 2.018 4.359 1 97 100 ASP A CA 1
ATOM 780 C C . ASP A 1 100 ? 19.125 2.594 5.496 1 97 100 ASP A C 1
ATOM 782 O O . ASP A 1 100 ? 18.422 1.857 6.188 1 97 100 ASP A O 1
ATOM 786 N N . ASP A 1 101 ? 19.188 3.953 5.707 1 98.56 101 ASP A N 1
ATOM 787 C CA . ASP A 1 101 ? 18.375 4.613 6.73 1 98.56 101 ASP A CA 1
ATOM 788 C C . ASP A 1 101 ? 16.969 4.887 6.23 1 98.56 101 ASP A C 1
ATOM 790 O O . ASP A 1 101 ? 16.094 5.285 7.004 1 98.56 101 ASP A O 1
ATOM 794 N N . ILE A 1 102 ? 16.766 4.637 4.918 1 98.69 102 ILE A N 1
ATOM 795 C CA . ILE A 1 102 ? 15.547 5.148 4.289 1 98.69 102 ILE A CA 1
ATOM 796 C C . ILE A 1 102 ? 14.711 3.982 3.77 1 98.69 102 ILE A C 1
ATOM 798 O O . ILE A 1 102 ? 15.227 3.084 3.102 1 98.69 102 ILE A O 1
ATOM 802 N N . SER A 1 103 ? 13.43 3.961 4.062 1 98.56 103 SER A N 1
ATOM 803 C CA . SER A 1 103 ? 12.438 3.07 3.473 1 98.56 103 SER A CA 1
ATOM 804 C C . SER A 1 103 ? 11.203 3.844 3.004 1 98.56 103 SER A C 1
ATOM 806 O O . SER A 1 103 ? 10.844 4.863 3.598 1 98.56 103 SER A O 1
ATOM 808 N N . PHE A 1 104 ? 10.664 3.4 1.924 1 98.5 104 PHE A N 1
ATOM 809 C CA . PHE A 1 104 ? 9.422 3.979 1.417 1 98.5 104 PHE A CA 1
ATOM 810 C C . PHE A 1 104 ? 8.266 2.99 1.549 1 98.5 104 PHE A C 1
ATOM 812 O O . PHE A 1 104 ? 8.469 1.778 1.456 1 98.5 104 PHE A O 1
ATOM 819 N N . VAL A 1 105 ? 7.098 3.49 1.799 1 98.19 105 VAL A N 1
ATOM 820 C CA . VAL A 1 105 ? 5.84 2.764 1.668 1 98.19 105 VAL A CA 1
ATOM 821 C C . VAL A 1 105 ? 4.789 3.662 1.019 1 98.19 105 VAL A C 1
ATOM 823 O O . VAL A 1 105 ? 5.109 4.746 0.527 1 98.19 105 VAL A O 1
ATOM 826 N N . ALA A 1 106 ? 3.533 3.188 0.968 1 97 106 ALA A N 1
ATOM 827 C CA . ALA A 1 106 ? 2.473 3.852 0.213 1 97 106 ALA A CA 1
ATOM 828 C C . ALA A 1 106 ? 1.922 5.051 0.979 1 97 106 ALA A C 1
ATOM 830 O O . ALA A 1 106 ? 0.725 5.113 1.268 1 97 106 ALA A O 1
ATOM 831 N N . GLY A 1 107 ? 2.771 6.004 1.305 1 97.38 107 GLY A N 1
ATOM 832 C CA . GLY A 1 107 ? 2.365 7.254 1.932 1 97.38 107 GLY A CA 1
ATOM 833 C C . GLY A 1 107 ? 2.662 7.297 3.42 1 97.38 107 GLY A C 1
ATOM 834 O O . GLY A 1 107 ? 2.875 6.258 4.047 1 97.38 107 GLY A O 1
ATOM 835 N N . VAL A 1 108 ? 2.656 8.5 3.988 1 98.19 108 VAL A N 1
ATOM 836 C CA . VAL A 1 108 ? 2.879 8.703 5.414 1 98.19 108 VAL A CA 1
ATOM 837 C C . VAL A 1 108 ? 1.727 8.094 6.211 1 98.19 108 VAL A C 1
ATOM 839 O O . VAL A 1 108 ? 1.927 7.586 7.316 1 98.19 108 VAL A O 1
ATOM 842 N N . THR A 1 109 ? 0.54 8.094 5.605 1 97.88 109 THR A N 1
ATOM 843 C CA . THR A 1 109 ? -0.613 7.457 6.23 1 97.88 109 THR A CA 1
ATOM 844 C C . THR A 1 109 ? -0.309 5.996 6.562 1 97.88 109 THR A C 1
ATOM 846 O O . THR A 1 109 ? -0.557 5.547 7.68 1 97.88 109 THR A O 1
ATOM 849 N N . ALA A 1 110 ? 0.268 5.285 5.621 1 98.38 110 ALA A N 1
ATOM 850 C CA . ALA A 1 110 ? 0.665 3.896 5.852 1 98.38 110 ALA A CA 1
ATOM 851 C C . ALA A 1 110 ? 1.757 3.807 6.914 1 98.38 110 ALA A C 1
ATOM 853 O O . ALA A 1 110 ? 1.764 2.881 7.73 1 98.38 110 ALA A O 1
ATOM 854 N N . LEU A 1 111 ? 2.666 4.719 6.918 1 98.56 111 LEU A N 1
ATOM 855 C CA . LEU A 1 111 ? 3.75 4.727 7.895 1 98.56 111 LEU A CA 1
ATOM 856 C C . LEU A 1 111 ? 3.203 4.887 9.312 1 98.56 111 LEU A C 1
ATOM 858 O O . LEU A 1 111 ? 3.703 4.258 10.25 1 98.56 111 LEU A O 1
ATOM 862 N N . ASN A 1 112 ? 2.227 5.805 9.438 1 98.75 112 ASN A N 1
ATOM 863 C CA . ASN A 1 112 ? 1.609 5.965 10.75 1 98.75 112 ASN A CA 1
ATOM 864 C C . ASN A 1 112 ? 1.062 4.645 11.281 1 98.75 112 ASN A C 1
ATOM 866 O O . ASN A 1 112 ? 1.25 4.312 12.453 1 98.75 112 ASN A O 1
ATOM 870 N N . ASP A 1 113 ? 0.413 3.926 10.453 1 98.31 113 ASP A N 1
ATOM 871 C CA . ASP A 1 113 ? -0.136 2.629 10.836 1 98.31 113 ASP A CA 1
ATOM 872 C C . ASP A 1 113 ? 0.976 1.646 11.195 1 98.31 113 ASP A C 1
ATOM 874 O O . ASP A 1 113 ? 0.948 1.034 12.266 1 98.31 113 ASP A O 1
ATOM 878 N N . ILE A 1 114 ? 2.004 1.497 10.359 1 98.5 114 ILE A N 1
ATOM 879 C CA . ILE A 1 114 ? 3.104 0.557 10.539 1 98.5 114 ILE A CA 1
ATOM 880 C C . ILE A 1 114 ? 3.855 0.884 11.828 1 98.5 114 ILE A C 1
ATOM 882 O O . ILE A 1 114 ? 4.152 -0.009 12.625 1 98.5 114 ILE A O 1
ATOM 886 N N . LEU A 1 115 ? 4.129 2.176 12.031 1 98.75 115 LEU A N 1
ATOM 887 C CA . LEU A 1 115 ? 4.898 2.576 13.203 1 98.75 115 LEU A CA 1
ATOM 888 C C . LEU A 1 115 ? 4.117 2.301 14.484 1 98.75 115 LEU A C 1
ATOM 890 O O . LEU A 1 115 ? 4.691 1.87 15.484 1 98.75 115 LEU A O 1
ATOM 894 N N . SER A 1 116 ? 2.82 2.59 14.438 1 98.5 116 SER A N 1
ATOM 895 C CA . SER A 1 116 ? 1.995 2.285 15.602 1 98.5 116 SER A CA 1
ATOM 896 C C . SER A 1 116 ? 2.008 0.792 15.914 1 98.5 116 SER A C 1
ATOM 898 O O . SER A 1 116 ? 2.109 0.395 17.078 1 98.5 116 SER A O 1
ATOM 900 N N . LEU A 1 117 ? 1.939 -0.058 14.898 1 97.81 117 LEU A N 1
ATOM 901 C CA . LEU A 1 117 ? 1.991 -1.506 15.062 1 97.81 117 LEU A CA 1
ATOM 902 C C . LEU A 1 117 ? 3.338 -1.939 15.633 1 97.81 117 LEU A C 1
ATOM 904 O O . LEU A 1 117 ? 3.4 -2.814 16.5 1 97.81 117 LEU A O 1
ATOM 908 N N . CYS A 1 118 ? 4.375 -1.329 15.156 1 98.44 118 CYS A N 1
ATOM 909 C CA . CYS A 1 118 ? 5.727 -1.731 15.531 1 98.44 118 CYS A CA 1
ATOM 910 C C . CYS A 1 118 ? 6.059 -1.269 16.953 1 98.44 118 CYS A C 1
ATOM 912 O O . CYS A 1 118 ? 6.812 -1.932 17.656 1 98.44 118 CYS A O 1
ATOM 914 N N . MET A 1 119 ? 5.453 -0.172 17.406 1 98.25 119 MET A N 1
ATOM 915 C CA . MET A 1 119 ? 5.898 0.455 18.656 1 98.25 119 MET A CA 1
ATOM 916 C C . MET A 1 119 ? 4.965 0.101 19.812 1 98.25 119 MET A C 1
ATOM 918 O O . MET A 1 119 ? 5.328 0.256 20.969 1 98.25 119 MET A O 1
ATOM 922 N N . THR A 1 120 ? 3.689 -0.385 19.516 1 97.88 120 THR A N 1
ATOM 923 C CA . THR A 1 120 ? 2.719 -0.583 20.578 1 97.88 120 THR A CA 1
ATOM 924 C C . THR A 1 120 ? 2.172 -2.008 20.562 1 97.88 120 THR A C 1
ATOM 926 O O . THR A 1 120 ? 2.059 -2.617 19.5 1 97.88 120 THR A O 1
ATOM 929 N N . GLU A 1 121 ? 1.836 -2.582 21.781 1 91.44 121 GLU A N 1
ATOM 930 C CA . GLU A 1 121 ? 1.17 -3.869 21.953 1 91.44 121 GLU A CA 1
ATOM 931 C C . GLU A 1 121 ? -0.338 -3.693 22.109 1 91.44 121 GLU A C 1
ATOM 933 O O . GLU A 1 121 ? -0.951 -4.297 22.984 1 91.44 121 GLU A O 1
ATOM 938 N N . GLY A 1 122 ? -0.984 -2.869 21.391 1 86.88 122 GLY A N 1
ATOM 939 C CA . GLY A 1 122 ? -2.432 -2.729 21.422 1 86.88 122 GLY A CA 1
ATOM 940 C C . GLY A 1 122 ? -2.924 -1.872 22.562 1 86.88 122 GLY A C 1
ATOM 941 O O . GLY A 1 122 ? -2.434 -0.761 22.781 1 86.88 122 GLY A O 1
ATOM 942 N N . GLY A 1 123 ? -3.857 -2.432 23.469 1 85.44 123 GLY A N 1
ATOM 943 C CA . GLY A 1 123 ? -4.641 -1.631 24.391 1 85.44 123 GLY A CA 1
ATOM 944 C C . GLY A 1 123 ? -3.865 -1.234 25.641 1 85.44 123 GLY A C 1
ATOM 945 O O . GLY A 1 123 ? -4.312 -0.378 26.406 1 85.44 123 GLY A O 1
ATOM 946 N N . SER A 1 124 ? -2.701 -1.679 25.797 1 91.81 124 SER A N 1
ATOM 947 C CA . SER A 1 124 ? -1.934 -1.315 26.984 1 91.81 124 SER A CA 1
ATOM 948 C C . SER A 1 124 ? -0.911 -0.229 26.672 1 91.81 124 SER A C 1
ATOM 950 O O . SER A 1 124 ? -0.355 0.391 27.578 1 91.81 124 SER A O 1
ATOM 952 N N . ASP A 1 125 ? -0.652 -0.013 25.438 1 97.94 125 ASP A N 1
ATOM 953 C CA . ASP A 1 125 ? 0.35 0.956 25.016 1 97.94 125 ASP A CA 1
ATOM 954 C C . ASP A 1 125 ? -0.307 2.168 24.359 1 97.94 125 ASP A C 1
ATOM 956 O O . ASP A 1 125 ? -1.448 2.088 23.891 1 97.94 125 ASP A O 1
ATOM 960 N N . ALA A 1 126 ? 0.423 3.271 24.406 1 98.5 126 ALA A N 1
ATOM 961 C CA . ALA A 1 126 ? -0.139 4.508 23.875 1 98.5 126 ALA A CA 1
ATOM 962 C C . ALA A 1 126 ? 0.921 5.312 23.125 1 98.5 126 ALA A C 1
ATOM 964 O O . ALA A 1 126 ? 2.121 5.102 23.328 1 98.5 126 ALA A O 1
ATOM 965 N N . LEU A 1 127 ? 0.469 6.105 22.297 1 98.69 127 LEU A N 1
ATOM 966 C CA . LEU A 1 127 ? 1.244 7.172 21.656 1 98.69 127 LEU A CA 1
ATOM 967 C C . LEU A 1 127 ? 0.829 8.539 22.203 1 98.69 127 LEU A C 1
ATOM 969 O O . LEU A 1 127 ? -0.357 8.781 22.422 1 98.69 127 LEU A O 1
ATOM 973 N N . LEU A 1 128 ? 1.854 9.312 22.5 1 98.81 128 LEU A N 1
ATOM 974 C CA . LEU A 1 128 ? 1.654 10.641 23.062 1 98.81 128 LEU A CA 1
ATOM 975 C C . LEU A 1 128 ? 1.589 11.695 21.953 1 98.81 128 LEU A C 1
ATOM 977 O O . LEU A 1 128 ? 2.408 11.688 21.031 1 98.81 128 LEU A O 1
ATOM 981 N N . LEU A 1 129 ? 0.564 12.594 22.016 1 98.62 129 LEU A N 1
ATOM 982 C CA . LEU A 1 129 ? 0.364 13.695 21.078 1 98.62 129 LEU A CA 1
ATOM 983 C C . LEU A 1 129 ? 0.061 14.992 21.828 1 98.62 129 LEU A C 1
ATOM 985 O O . LEU A 1 129 ? -0.367 14.953 22.984 1 98.62 129 LEU A O 1
ATOM 989 N N . GLY A 1 130 ? 0.316 16.125 21.234 1 97.88 130 GLY A N 1
ATOM 990 C CA . GLY A 1 130 ? -0.127 17.406 21.766 1 97.88 130 GLY A CA 1
ATOM 991 C C . GLY A 1 130 ? -1.43 17.891 21.141 1 97.88 130 GLY A C 1
ATOM 992 O O . GLY A 1 130 ? -1.71 17.609 19.984 1 97.88 130 GLY A O 1
ATOM 993 N N . MET A 1 131 ? -2.244 18.625 21.859 1 97 131 MET A N 1
ATOM 994 C CA . MET A 1 131 ? -3.482 19.172 21.312 1 97 131 MET A CA 1
ATOM 995 C C . MET A 1 131 ? -3.34 20.672 21.016 1 97 131 MET A C 1
ATOM 997 O O . MET A 1 131 ? -2.736 21.406 21.797 1 97 131 MET A O 1
ATOM 1001 N N . PRO A 1 132 ? -3.916 21.188 19.953 1 97.81 132 PRO A N 1
ATOM 1002 C CA . PRO A 1 132 ? -4.516 20.406 18.875 1 97.81 132 PRO A CA 1
ATOM 1003 C C . PRO A 1 132 ? -3.473 19.688 18.016 1 97.81 132 PRO A C 1
ATOM 1005 O O . PRO A 1 132 ? -2.279 19.984 18.109 1 97.81 132 PRO A O 1
ATOM 1008 N N . ILE A 1 133 ? -3.914 18.766 17.281 1 98.12 133 ILE A N 1
ATOM 1009 C CA . ILE A 1 133 ? -3.014 18.016 16.406 1 98.12 133 ILE A CA 1
ATOM 1010 C C . ILE A 1 133 ? -3.789 17.469 15.219 1 98.12 133 ILE A C 1
ATOM 1012 O O . ILE A 1 133 ? -5.02 17.406 15.242 1 98.12 133 ILE A O 1
ATOM 1016 N N . TYR A 1 134 ? -3.119 17.141 14.195 1 97.69 134 TYR A N 1
ATOM 1017 C CA . TYR A 1 134 ? -3.686 16.578 12.977 1 97.69 134 TYR A CA 1
ATOM 1018 C C . TYR A 1 134 ? -4.695 15.477 13.297 1 97.69 134 TYR A C 1
ATOM 1020 O O . TYR A 1 134 ? -4.348 14.469 13.914 1 97.69 134 TYR A O 1
ATOM 1028 N N . GLY A 1 135 ? -5.902 15.656 12.797 1 96 135 GLY A N 1
ATOM 1029 C CA . GLY A 1 135 ? -7.016 14.82 13.203 1 96 135 GLY A CA 1
ATOM 1030 C C . GLY A 1 135 ? -6.91 13.398 12.695 1 96 135 GLY A C 1
ATOM 1031 O O . GLY A 1 135 ? -7.34 12.453 13.367 1 96 135 GLY A O 1
ATOM 1032 N N . SER A 1 136 ? -6.32 13.195 11.562 1 96.19 136 SER A N 1
ATOM 1033 C CA . SER A 1 136 ? -6.297 11.883 10.93 1 96.19 136 SER A CA 1
ATOM 1034 C C . SER A 1 136 ? -5.273 10.969 11.586 1 96.19 136 SER A C 1
ATOM 1036 O O . SER A 1 136 ? -5.242 9.766 11.32 1 96.19 136 SER A O 1
ATOM 1038 N N . PHE A 1 137 ? -4.512 11.477 12.5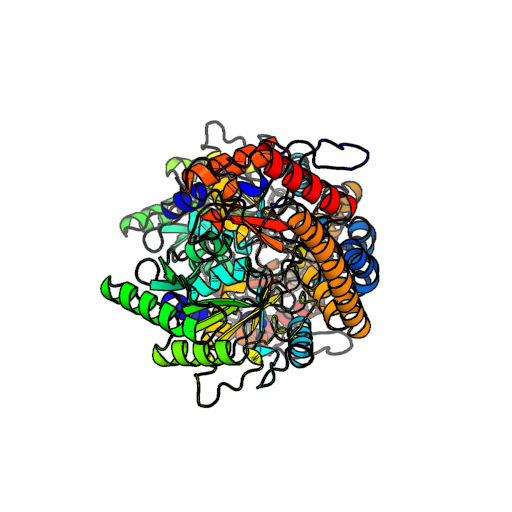47 1 98 137 PHE A N 1
ATOM 1039 C CA . PHE A 1 137 ? -3.645 10.586 13.312 1 98 137 PHE A CA 1
ATOM 1040 C C . PHE A 1 137 ? -4.465 9.539 14.047 1 98 137 PHE A C 1
ATOM 1042 O O . PHE A 1 137 ? -4.016 8.398 14.219 1 98 137 PHE A O 1
ATOM 1049 N N . VAL A 1 138 ? -5.668 9.883 14.43 1 97.44 138 VAL A N 1
ATOM 1050 C CA . VAL A 1 138 ? -6.496 8.961 15.188 1 97.44 138 VAL A CA 1
ATOM 1051 C C . VAL A 1 138 ? -6.746 7.695 14.367 1 97.44 138 VAL A C 1
ATOM 1053 O O . VAL A 1 138 ? -6.277 6.609 14.727 1 97.44 138 VAL A O 1
ATOM 1056 N N . PRO A 1 139 ? -7.371 7.812 13.25 1 97.44 139 PRO A N 1
ATOM 1057 C CA . PRO A 1 139 ? -7.594 6.574 12.5 1 97.44 139 PRO A CA 1
ATOM 1058 C C . PRO A 1 139 ? -6.293 5.965 11.977 1 97.44 139 PRO A C 1
ATOM 1060 O O . PRO A 1 139 ? -6.18 4.742 11.875 1 97.44 139 PRO A O 1
ATOM 1063 N N . ASP A 1 140 ? -5.262 6.727 11.648 1 98.12 140 ASP A N 1
ATOM 1064 C CA . ASP A 1 140 ? -4.023 6.211 11.07 1 98.12 140 ASP A CA 1
ATOM 1065 C C . ASP A 1 140 ? -3.244 5.387 12.094 1 98.12 140 ASP A C 1
ATOM 1067 O O . ASP A 1 140 ? -2.633 4.375 11.75 1 98.12 140 ASP A O 1
ATOM 1071 N N . LEU A 1 141 ? -3.295 5.836 13.391 1 98.38 141 LEU A N 1
ATOM 1072 C CA . LEU A 1 141 ? -2.451 5.227 14.414 1 98.38 141 LEU A CA 1
ATOM 1073 C C . LEU A 1 141 ? -3.199 4.121 15.148 1 98.38 141 LEU A C 1
ATOM 1075 O O . LEU A 1 141 ? -2.584 3.18 15.656 1 98.38 141 LEU A O 1
ATOM 1079 N N . GLN A 1 142 ? -4.562 4.172 15.117 1 97.56 142 GLN A N 1
ATOM 1080 C CA . GLN A 1 142 ? -5.285 3.314 16.062 1 97.56 142 GLN A CA 1
ATOM 1081 C C . GLN A 1 142 ? -6.02 2.193 15.32 1 97.56 142 GLN A C 1
ATOM 1083 O O . GLN A 1 142 ? -6.352 1.169 15.922 1 97.56 142 GLN A O 1
ATOM 1088 N N . SER A 1 143 ? -6.266 2.373 14.07 1 96.75 143 SER A N 1
ATOM 1089 C CA . SER A 1 143 ? -7.211 1.485 13.398 1 96.75 143 SER A CA 1
ATOM 1090 C C . SER A 1 143 ? -6.766 0.03 13.484 1 96.75 143 SER A C 1
ATOM 1092 O O . SER A 1 143 ? -7.562 -0.85 13.812 1 96.75 143 SER A O 1
ATOM 1094 N N . MET A 1 144 ? -5.504 -0.229 13.266 1 96.25 144 MET A N 1
ATOM 1095 C CA . MET A 1 144 ? -5.043 -1.614 13.234 1 96.25 144 MET A CA 1
ATOM 1096 C C . MET A 1 144 ? -4.316 -1.979 14.523 1 96.25 144 MET A C 1
ATOM 1098 O O . MET A 1 144 ? -4.449 -3.098 15.016 1 96.25 144 MET A O 1
ATOM 1102 N N . SER A 1 145 ? -3.604 -1.048 15.141 1 96.56 145 SER A N 1
ATOM 1103 C CA . SER A 1 145 ? -2.805 -1.341 16.328 1 96.56 145 SER A CA 1
ATOM 1104 C C . SER A 1 145 ? -3.676 -1.423 17.578 1 96.56 145 SER A C 1
ATOM 1106 O O . SER A 1 145 ? -3.299 -2.062 18.562 1 96.56 145 SER A O 1
ATOM 1108 N N . SER A 1 146 ? -4.789 -0.698 17.578 1 95.94 146 SER A N 1
ATOM 1109 C CA . SER A 1 146 ? -5.691 -0.576 18.719 1 95.94 146 SER A CA 1
ATOM 1110 C C . SER A 1 146 ? -5 0.09 19.891 1 95.94 146 SER A C 1
ATOM 1112 O O . SER A 1 146 ? -5.422 -0.082 21.047 1 95.94 146 SER A O 1
ATOM 1114 N N . CYS A 1 147 ? -3.914 0.818 19.609 1 97.62 147 CYS A N 1
ATOM 1115 C CA . CYS A 1 147 ? -3.229 1.514 20.703 1 97.62 147 CYS A CA 1
ATOM 1116 C C . CYS A 1 147 ? -4.078 2.662 21.234 1 97.62 147 CYS A C 1
ATOM 1118 O O . CYS A 1 147 ? -5.047 3.072 20.594 1 97.62 147 CYS A O 1
ATOM 1120 N N . LYS A 1 148 ? -3.723 3.088 22.406 1 97.81 148 LYS A N 1
ATOM 1121 C CA . LYS A 1 148 ? -4.34 4.293 22.953 1 97.81 148 LYS A CA 1
ATOM 1122 C C . LYS A 1 148 ? -3.598 5.547 22.5 1 97.81 148 LYS A C 1
ATOM 1124 O O . LYS A 1 148 ? -2.439 5.473 22.094 1 97.81 148 LYS A O 1
ATOM 1129 N N . LEU A 1 149 ? -4.281 6.613 22.484 1 98.12 149 LEU A N 1
ATOM 1130 C CA . LEU A 1 149 ? -3.68 7.93 22.281 1 98.12 149 LEU A CA 1
ATOM 1131 C C . LEU A 1 149 ? -3.799 8.781 23.547 1 98.12 149 LEU A C 1
ATOM 1133 O O . LEU A 1 149 ? -4.879 8.875 24.141 1 98.12 149 LEU A O 1
ATOM 1137 N N . VAL A 1 150 ? -2.662 9.25 24.031 1 98.38 150 VAL A N 1
ATOM 1138 C CA . VAL A 1 150 ? -2.596 10.164 25.172 1 98.38 150 VAL A CA 1
ATOM 1139 C C . VAL A 1 150 ? -2.338 11.586 24.672 1 98.38 150 VAL A C 1
ATOM 1141 O O . VAL A 1 150 ? -1.391 11.828 23.922 1 98.38 150 VAL A O 1
ATOM 1144 N N . TYR A 1 151 ? -3.186 12.5 25.109 1 98 151 TYR A N 1
ATOM 1145 C CA . TYR A 1 151 ? -3.082 13.875 24.625 1 98 151 TYR A CA 1
ATOM 1146 C C . TYR A 1 151 ? -2.572 14.797 25.719 1 98 151 TYR A C 1
ATOM 1148 O O . TYR A 1 151 ? -3.086 14.789 26.844 1 98 151 TYR A O 1
ATOM 1156 N N . ALA A 1 152 ? -1.571 15.555 25.406 1 98.56 152 ALA A N 1
ATOM 1157 C CA . ALA A 1 152 ? -1.088 16.609 26.297 1 98.56 152 ALA A CA 1
ATOM 1158 C C . ALA A 1 152 ? -1.793 17.938 26.016 1 98.56 152 ALA A C 1
ATOM 1160 O O . ALA A 1 152 ? -1.805 18.406 24.875 1 98.56 152 ALA A O 1
ATOM 1161 N N . SER A 1 153 ? -2.365 18.5 27.016 1 97.81 153 SER A N 1
ATOM 1162 C CA . SER A 1 153 ? -2.898 19.844 26.922 1 97.81 153 SER A CA 1
ATOM 1163 C C . SER A 1 153 ? -1.833 20.891 27.25 1 97.81 153 SER A C 1
ATOM 1165 O O . SER A 1 153 ? -0.983 20.656 28.109 1 97.81 153 SER A O 1
ATOM 1167 N N . PHE A 1 154 ? -1.936 21.953 26.531 1 97.25 154 PHE A N 1
ATOM 1168 C CA . PHE A 1 154 ? -0.923 22.969 26.766 1 97.25 154 PHE A CA 1
ATOM 1169 C C . PHE A 1 154 ? -1.511 24.156 27.531 1 97.25 154 PHE A C 1
ATOM 1171 O O . PHE A 1 154 ? -0.779 24.922 28.156 1 97.25 154 PHE A O 1
ATOM 1178 N N . GLY A 1 155 ? -2.77 24.359 27.453 1 94.19 155 GLY A N 1
ATOM 1179 C CA . GLY A 1 155 ? -3.373 25.531 28.078 1 94.19 155 GLY A CA 1
ATOM 1180 C C . GLY A 1 155 ? -2.779 26.844 27.594 1 94.19 155 GLY A C 1
ATOM 1181 O O . GLY A 1 155 ? -2.742 27.109 26.391 1 94.19 155 GLY A O 1
ATOM 1182 N N . ASP A 1 156 ? -2.146 27.547 28.562 1 92.19 156 ASP A N 1
ATOM 1183 C CA . ASP A 1 156 ? -1.568 28.844 28.219 1 92.19 156 ASP A CA 1
ATOM 1184 C C . ASP A 1 156 ? -0.103 28.703 27.812 1 92.19 156 ASP A C 1
ATOM 1186 O O . ASP A 1 156 ? 0.516 29.672 27.359 1 92.19 156 ASP A O 1
ATOM 1190 N N . ALA A 1 157 ? 0.361 27.531 27.891 1 95 157 ALA A N 1
ATOM 1191 C CA . ALA A 1 157 ? 1.756 27.312 27.531 1 95 157 ALA A CA 1
ATOM 1192 C C . ALA A 1 157 ? 1.925 27.312 26 1 95 157 ALA A C 1
ATOM 1194 O O . ALA A 1 157 ? 1.091 26.766 25.281 1 95 157 ALA A O 1
ATOM 1195 N N . ASP A 1 158 ? 2.941 27.922 25.609 1 93.88 158 ASP A N 1
ATOM 1196 C CA . ASP A 1 158 ? 3.293 27.875 24.188 1 93.88 158 ASP A CA 1
ATOM 1197 C C . ASP A 1 158 ? 3.846 26.516 23.812 1 93.88 158 ASP A C 1
ATOM 1199 O O . ASP A 1 158 ? 4.949 26.141 24.219 1 93.88 158 ASP A O 1
ATOM 1203 N N . GLN A 1 159 ? 3.168 25.766 23 1 93.88 159 GLN A N 1
ATOM 1204 C CA . GLN A 1 159 ? 3.553 24.391 22.672 1 93.88 159 GLN A CA 1
ATOM 1205 C C . GLN A 1 159 ? 4.832 24.375 21.844 1 93.88 159 GLN A C 1
ATOM 1207 O O . GLN A 1 159 ? 5.461 23.312 21.703 1 93.88 159 GLN A O 1
ATOM 1212 N N . PHE A 1 160 ? 5.289 25.516 21.344 1 95.38 160 PHE A N 1
ATOM 1213 C CA . PHE A 1 160 ? 6.48 25.594 20.516 1 95.38 160 PHE A CA 1
ATOM 1214 C C . PHE A 1 160 ? 7.68 26.062 21.328 1 95.38 160 PHE A C 1
ATOM 1216 O O . PHE A 1 160 ? 8.734 26.359 20.766 1 95.38 160 PHE A O 1
ATOM 1223 N N . SER A 1 161 ? 7.523 26.094 22.641 1 93.19 161 SER A N 1
ATOM 1224 C CA . SER A 1 161 ? 8.586 26.531 23.547 1 93.19 161 SER A CA 1
ATOM 1225 C C . SER A 1 161 ? 9 25.422 24.5 1 93.19 161 SER A C 1
ATOM 1227 O O . SER A 1 161 ? 8.484 24.297 24.422 1 93.19 161 SER A O 1
ATOM 1229 N N . LEU A 1 162 ? 9.898 25.703 25.406 1 95.5 162 LEU A N 1
ATOM 1230 C CA . LEU A 1 162 ? 10.406 24.766 26.406 1 95.5 162 LEU A CA 1
ATOM 1231 C C . LEU A 1 162 ? 9.297 24.359 27.375 1 95.5 162 LEU A C 1
ATOM 1233 O O . LEU A 1 162 ? 9.352 23.281 27.969 1 95.5 162 LEU A O 1
ATOM 1237 N N . LYS A 1 163 ? 8.312 25.156 27.453 1 95.06 163 LYS A N 1
ATOM 1238 C CA . LYS A 1 163 ? 7.219 24.906 28.391 1 95.06 163 LYS A CA 1
ATOM 1239 C C . LYS A 1 163 ? 6.406 23.688 27.969 1 95.06 163 LYS A C 1
ATOM 1241 O O . LYS A 1 163 ? 5.676 23.109 28.766 1 95.06 163 LYS A O 1
ATOM 1246 N N . ALA A 1 164 ? 6.52 23.375 26.703 1 96.12 164 ALA A N 1
ATOM 1247 C CA . ALA A 1 164 ? 5.785 22.219 26.188 1 96.12 164 ALA A CA 1
ATOM 1248 C C . ALA A 1 164 ? 6.172 20.938 26.922 1 96.12 164 ALA A C 1
ATOM 1250 O O . ALA A 1 164 ? 5.336 20.062 27.125 1 96.12 164 ALA A O 1
ATOM 1251 N N . VAL A 1 165 ? 7.406 20.812 27.344 1 97.94 165 VAL A N 1
ATOM 1252 C CA . VAL A 1 165 ? 7.945 19.594 27.938 1 97.94 165 VAL A CA 1
ATOM 1253 C C . VAL A 1 165 ? 7.215 19.281 29.25 1 97.94 165 VAL A C 1
ATOM 1255 O O . VAL A 1 165 ? 6.906 18.125 29.531 1 97.94 165 VAL A O 1
ATOM 1258 N N . GLU A 1 166 ? 6.945 20.344 29.969 1 97.81 166 GLU A N 1
ATOM 1259 C CA . GLU A 1 166 ? 6.219 20.156 31.219 1 97.81 166 GLU A CA 1
ATOM 1260 C C . GLU A 1 166 ? 4.828 19.578 30.969 1 97.81 166 GLU A C 1
ATOM 1262 O O . GLU A 1 166 ? 4.336 18.766 31.766 1 97.81 166 GLU A O 1
ATOM 1267 N N . CYS A 1 167 ? 4.211 20.016 29.969 1 98.44 167 CYS A N 1
ATOM 1268 C CA . CYS A 1 167 ? 2.885 19.531 29.609 1 98.44 167 CYS A CA 1
ATOM 1269 C C . CYS A 1 167 ? 2.938 18.062 29.172 1 98.44 167 CYS A C 1
ATOM 1271 O O . CYS A 1 167 ? 2.078 17.266 29.562 1 98.44 167 CYS A O 1
ATOM 1273 N N . TYR A 1 168 ? 3.938 17.688 28.406 1 98.69 168 TYR A N 1
ATOM 1274 C CA . TYR A 1 168 ? 4.129 16.297 28.016 1 98.69 168 TYR A CA 1
ATOM 1275 C C . TYR A 1 168 ? 4.406 15.422 29.219 1 98.69 168 TYR A C 1
ATOM 1277 O O . TYR A 1 168 ? 3.891 14.305 29.312 1 98.69 168 TYR A O 1
ATOM 1285 N N . GLU A 1 169 ? 5.219 15.977 30.172 1 98.5 169 GLU A N 1
ATOM 1286 C CA . GLU A 1 169 ? 5.52 15.25 31.406 1 98.5 169 GLU A CA 1
ATOM 1287 C C . GLU A 1 169 ? 4.246 14.938 32.188 1 98.5 169 GLU A C 1
ATOM 1289 O O . GLU A 1 169 ? 4.051 13.805 32.625 1 98.5 169 GLU A O 1
ATOM 1294 N N . ARG A 1 170 ? 3.463 15.898 32.281 1 98.25 170 ARG A N 1
ATOM 1295 C CA . ARG A 1 170 ? 2.217 15.734 33.031 1 98.25 170 ARG A CA 1
ATOM 1296 C C . ARG A 1 170 ? 1.329 14.68 32.375 1 98.25 170 ARG A C 1
ATOM 1298 O O . ARG A 1 170 ? 0.774 13.82 33.062 1 98.25 170 ARG A O 1
ATOM 1305 N N . ALA A 1 171 ? 1.168 14.742 31.078 1 98.5 171 ALA A N 1
ATOM 1306 C CA . ALA A 1 171 ? 0.338 13.789 30.344 1 98.5 171 ALA A CA 1
ATOM 1307 C C . ALA A 1 171 ? 0.876 12.367 30.5 1 98.5 171 ALA A C 1
ATOM 1309 O O . ALA A 1 171 ? 0.107 11.422 30.672 1 98.5 171 ALA A O 1
ATOM 1310 N N . LEU A 1 172 ? 2.174 12.234 30.391 1 98.44 172 LEU A N 1
ATOM 1311 C CA . LEU A 1 172 ? 2.814 10.93 30.516 1 98.44 172 LEU A CA 1
ATOM 1312 C C . LEU A 1 172 ? 2.611 10.352 31.906 1 98.44 172 LEU A C 1
ATOM 1314 O O . LEU A 1 172 ? 2.295 9.172 32.062 1 98.44 172 LEU A O 1
ATOM 1318 N N . GLU A 1 173 ? 2.789 11.18 32.906 1 97.62 173 GLU A N 1
ATOM 1319 C CA . GLU A 1 173 ? 2.627 10.742 34.281 1 97.62 173 GLU A CA 1
ATOM 1320 C C . GLU A 1 173 ? 1.188 10.312 34.562 1 97.62 173 GLU A C 1
ATOM 1322 O O . GLU A 1 173 ? 0.952 9.32 35.25 1 97.62 173 GLU A O 1
ATOM 1327 N N . GLU A 1 174 ? 0.299 11.055 34.062 1 97.88 174 GLU A N 1
ATOM 1328 C CA . GLU A 1 174 ? -1.109 10.711 34.25 1 97.88 174 GLU A CA 1
ATOM 1329 C C . GLU A 1 174 ? -1.442 9.383 33.562 1 97.88 174 GLU A C 1
ATOM 1331 O O . GLU A 1 174 ? -2.209 8.578 34.094 1 97.88 174 GLU A O 1
ATOM 1336 N N . ALA A 1 175 ? -0.939 9.172 32.375 1 97.69 175 ALA A N 1
ATOM 1337 C CA . ALA A 1 175 ? -1.132 7.906 31.688 1 97.69 175 ALA A CA 1
ATOM 1338 C C . ALA A 1 175 ? -0.575 6.738 32.5 1 97.69 175 ALA A C 1
ATOM 1340 O O . ALA A 1 175 ? -1.229 5.703 32.625 1 97.69 175 ALA A O 1
ATOM 1341 N N . LYS A 1 176 ? 0.519 6.934 33.062 1 96.38 176 LYS A N 1
ATOM 1342 C CA . LYS A 1 176 ? 1.175 5.902 33.844 1 96.38 176 LYS A CA 1
ATOM 1343 C C . LYS A 1 176 ? 0.323 5.512 35.062 1 96.38 176 LYS A C 1
ATOM 1345 O O . LYS A 1 176 ? 0.242 4.336 35.406 1 96.38 176 LYS A O 1
ATOM 1350 N N . LYS A 1 177 ? -0.265 6.457 35.594 1 96.88 177 LYS A N 1
ATOM 1351 C CA . LYS A 1 177 ? -1.093 6.227 36.781 1 96.88 177 LYS A CA 1
ATOM 1352 C C . LYS A 1 177 ? -2.273 5.316 36.469 1 96.88 177 LYS A C 1
ATOM 1354 O O . LYS A 1 177 ? -2.779 4.609 37.344 1 96.88 177 LYS A O 1
ATOM 1359 N N . THR A 1 178 ? -2.684 5.289 35.25 1 95.25 178 THR A N 1
ATOM 1360 C CA . THR A 1 178 ? -3.838 4.488 34.875 1 95.25 178 THR A CA 1
ATOM 1361 C C . THR A 1 178 ? -3.395 3.205 34.188 1 95.25 178 THR A C 1
ATOM 1363 O O . THR A 1 178 ? -4.199 2.537 33.531 1 95.25 178 THR A O 1
ATOM 1366 N N . GLY A 1 179 ? -2.135 2.967 34.188 1 95.5 179 GLY A N 1
ATOM 1367 C CA . GLY A 1 179 ? -1.61 1.712 33.656 1 95.5 179 GLY A CA 1
ATOM 1368 C C . GLY A 1 179 ? -1.368 1.735 32.156 1 95.5 179 GLY A C 1
ATOM 1369 O O . GLY A 1 179 ? -1.28 0.683 31.531 1 95.5 179 GLY A O 1
ATOM 1370 N N . VAL A 1 180 ? -1.301 2.883 31.594 1 96.94 180 VAL A N 1
ATOM 1371 C CA . VAL A 1 180 ? -1.06 3.035 30.172 1 96.94 180 VAL A CA 1
ATOM 1372 C C . VAL A 1 180 ? 0.416 3.344 29.922 1 96.94 180 VAL A C 1
ATOM 1374 O O . VAL A 1 180 ? 0.967 4.277 30.516 1 96.94 180 VAL A O 1
ATOM 1377 N N . ASN A 1 181 ? 1.037 2.539 29.078 1 97.25 181 ASN A N 1
ATOM 1378 C CA . ASN A 1 181 ? 2.457 2.699 28.781 1 97.25 181 ASN A CA 1
ATOM 1379 C C . ASN A 1 181 ? 2.672 3.502 27.5 1 97.25 181 ASN A C 1
ATOM 1381 O O . ASN A 1 181 ? 2.379 3.023 26.406 1 97.25 181 ASN A O 1
ATOM 1385 N N . VAL A 1 182 ? 3.211 4.668 27.625 1 98.44 182 VAL A N 1
ATOM 1386 C CA . VAL A 1 182 ? 3.502 5.512 26.469 1 98.44 182 VAL A CA 1
ATOM 1387 C C . VAL A 1 182 ? 4.789 5.035 25.797 1 98.44 182 VAL A C 1
ATOM 1389 O O . VAL A 1 182 ? 5.82 4.879 26.453 1 98.44 182 VAL A O 1
ATOM 1392 N N . ARG A 1 183 ? 4.684 4.867 24.453 1 98.56 183 ARG A N 1
ATOM 1393 C CA . ARG A 1 183 ? 5.801 4.246 23.75 1 98.56 183 ARG A CA 1
ATOM 1394 C C . ARG A 1 183 ? 6.496 5.254 22.844 1 98.56 183 ARG A C 1
ATOM 1396 O O . ARG A 1 183 ? 7.66 5.066 22.469 1 98.56 183 ARG A O 1
ATOM 1403 N N . ALA A 1 184 ? 5.828 6.289 22.469 1 98.81 184 ALA A N 1
ATOM 1404 C CA . ALA A 1 184 ? 6.391 7.266 21.531 1 98.81 184 ALA A CA 1
ATOM 1405 C C . ALA A 1 184 ? 5.66 8.602 21.641 1 98.81 184 ALA A C 1
ATOM 1407 O O . ALA A 1 184 ? 4.5 8.656 22.047 1 98.81 184 ALA A O 1
ATOM 1408 N N . LEU A 1 185 ? 6.355 9.664 21.359 1 98.81 185 LEU A N 1
ATOM 1409 C CA . LEU A 1 185 ? 5.773 10.969 21.078 1 98.81 185 LEU A CA 1
ATOM 1410 C C . LEU A 1 185 ? 5.695 11.219 19.578 1 98.81 185 LEU A C 1
ATOM 1412 O O . LEU A 1 185 ? 6.684 11.047 18.859 1 98.81 185 LEU A O 1
ATOM 1416 N N . ILE A 1 186 ? 4.5 11.555 19.047 1 98.81 186 ILE A N 1
ATOM 1417 C CA . ILE A 1 186 ? 4.285 11.906 17.656 1 98.81 186 ILE A CA 1
ATOM 1418 C C . ILE A 1 186 ? 4.207 13.422 17.5 1 98.81 186 ILE A C 1
ATOM 1420 O O . ILE A 1 186 ? 3.35 14.07 18.109 1 98.81 186 ILE A O 1
ATOM 1424 N N . LEU A 1 187 ? 5.094 13.945 16.703 1 98.25 187 LEU A N 1
ATOM 1425 C CA . LEU A 1 187 ? 5.141 15.383 16.438 1 98.25 187 LEU A CA 1
ATOM 1426 C C . LEU A 1 187 ? 4.824 15.68 14.977 1 98.25 187 LEU A C 1
ATOM 1428 O O . LEU A 1 187 ? 5.207 14.922 14.086 1 98.25 187 LEU A O 1
ATOM 1432 N N . ALA A 1 188 ? 4.055 16.688 14.734 1 98.31 188 ALA A N 1
ATOM 1433 C CA . ALA A 1 188 ? 3.967 17.297 13.414 1 98.31 188 ALA A CA 1
ATOM 1434 C C . ALA A 1 188 ? 4.801 18.578 13.336 1 98.31 188 ALA A C 1
ATOM 1436 O O . ALA A 1 188 ? 4.527 19.547 14.047 1 98.31 188 ALA A O 1
ATOM 1437 N N . ASN A 1 189 ? 5.793 18.594 12.555 1 98.12 189 ASN A N 1
ATOM 1438 C CA . ASN A 1 189 ? 6.723 19.703 12.43 1 98.12 189 ASN A CA 1
ATOM 1439 C C . ASN A 1 189 ? 7.125 19.938 10.977 1 98.12 189 ASN A C 1
ATOM 1441 O O . ASN A 1 189 ? 7.961 19.219 10.438 1 98.12 189 ASN A O 1
ATOM 1445 N N . PRO A 1 190 ? 6.625 21.031 10.336 1 97.75 190 PRO A N 1
ATOM 1446 C CA . PRO A 1 190 ? 5.711 22.078 10.805 1 97.75 190 PRO A CA 1
ATOM 1447 C C . PRO A 1 190 ? 4.383 21.516 11.312 1 97.75 190 PRO A C 1
ATOM 1449 O O . PRO A 1 190 ? 3.959 20.438 10.883 1 97.75 190 PRO A O 1
ATOM 1452 N N . HIS A 1 191 ? 3.799 22.281 12.211 1 98.19 191 HIS A N 1
ATOM 1453 C CA . HIS A 1 191 ? 2.658 21.797 12.977 1 98.19 191 HIS A CA 1
ATOM 1454 C C . HIS A 1 191 ? 1.373 21.875 12.156 1 98.19 191 HIS A C 1
ATOM 1456 O O . HIS A 1 191 ? 1.132 22.859 11.469 1 98.19 191 HIS A O 1
ATOM 1462 N N . ASN A 1 192 ? 0.621 20.891 12.102 1 98.12 192 ASN A N 1
ATOM 1463 C CA . ASN A 1 192 ? -0.753 20.812 11.617 1 98.12 192 ASN A CA 1
ATOM 1464 C C . ASN A 1 192 ? -1.74 20.578 12.758 1 98.12 192 ASN A C 1
ATOM 1466 O O . ASN A 1 192 ? -1.723 19.531 13.391 1 98.12 192 ASN A O 1
ATOM 1470 N N . PRO A 1 193 ? -2.48 21.594 13.102 1 97.81 193 PRO A N 1
ATOM 1471 C CA . PRO A 1 193 ? -3.084 22.578 12.195 1 97.81 193 PRO A CA 1
ATOM 1472 C C . PRO A 1 193 ? -2.605 24 12.469 1 97.81 193 PRO A C 1
ATOM 1474 O O . PRO A 1 193 ? -3.104 24.953 11.859 1 97.81 193 PRO A O 1
ATOM 1477 N N . LEU A 1 194 ? -1.63 24.156 13.336 1 97.12 194 LEU A N 1
ATOM 1478 C CA . LEU A 1 194 ? -1.334 25.516 13.797 1 97.12 194 LEU A CA 1
ATOM 1479 C C . LEU A 1 194 ? -0.416 26.234 12.812 1 97.12 194 LEU A C 1
ATOM 1481 O O . LEU A 1 194 ? -0.262 27.453 12.883 1 97.12 194 LEU A O 1
ATOM 1485 N N . GLY A 1 195 ? 0.181 25.516 11.938 1 97 195 GLY A N 1
ATOM 1486 C CA . GLY A 1 195 ? 0.952 26.109 10.852 1 97 195 GLY A CA 1
ATOM 1487 C C . GLY A 1 195 ? 2.225 26.781 11.328 1 97 195 GLY A C 1
ATOM 1488 O O . GLY A 1 195 ? 2.654 27.781 10.742 1 97 195 GLY A O 1
ATOM 1489 N N . GLN A 1 196 ? 2.789 26.281 12.367 1 95.81 196 GLN A N 1
ATOM 1490 C CA . GLN A 1 196 ? 4.004 26.859 12.938 1 95.81 196 GLN A CA 1
ATOM 1491 C C . GLN A 1 196 ? 5.094 25.812 13.086 1 95.81 196 GLN A C 1
ATOM 1493 O O . GLN A 1 196 ? 4.801 24.625 13.32 1 95.81 196 GLN A O 1
ATOM 1498 N N . CYS A 1 197 ? 6.344 26.234 12.945 1 96.12 197 CYS A N 1
ATOM 1499 C CA . CYS A 1 197 ? 7.488 25.359 13.156 1 96.12 197 CYS A CA 1
ATOM 1500 C C . CYS A 1 197 ? 7.93 25.375 14.617 1 96.12 197 CYS A C 1
ATOM 1502 O O . CYS A 1 197 ? 7.707 26.344 15.32 1 96.12 197 CYS A O 1
ATOM 1504 N N . TYR A 1 198 ? 8.484 24.297 15.055 1 95.75 198 TYR A N 1
ATOM 1505 C CA . TYR A 1 198 ? 9.125 24.234 16.359 1 95.75 198 TYR A CA 1
ATOM 1506 C C . TYR A 1 198 ? 10.492 24.906 16.328 1 95.75 198 TYR A C 1
ATOM 1508 O O . TYR A 1 198 ? 11.195 24.828 15.312 1 95.75 198 TYR A O 1
ATOM 1516 N N . THR A 1 199 ? 10.859 25.516 17.422 1 93.81 199 THR A N 1
ATOM 1517 C CA . THR A 1 199 ? 12.211 26.047 17.531 1 93.81 199 THR A CA 1
ATOM 1518 C C . THR A 1 199 ? 13.219 24.938 17.812 1 93.81 199 THR A C 1
ATOM 1520 O O . THR A 1 199 ? 12.852 23.875 18.312 1 93.81 199 THR A O 1
ATOM 1523 N N . SER A 1 200 ? 14.492 25.25 17.484 1 95.25 200 SER A N 1
ATOM 1524 C CA . SER A 1 200 ? 15.555 24.297 17.781 1 95.25 200 SER A CA 1
ATOM 1525 C C . SER A 1 200 ? 15.617 24 19.281 1 95.25 200 SER A C 1
ATOM 1527 O O . SER A 1 200 ? 15.844 22.844 19.672 1 95.25 200 SER A O 1
ATOM 1529 N N . GLU A 1 201 ? 15.383 24.984 20.078 1 95.62 201 GLU A N 1
ATOM 1530 C CA . GLU A 1 201 ? 15.438 24.828 21.531 1 95.62 201 GLU A CA 1
ATOM 1531 C C . GLU A 1 201 ? 14.32 23.922 22.031 1 95.62 201 GLU A C 1
ATOM 1533 O O . GLU A 1 201 ? 14.539 23.062 22.875 1 95.62 201 GLU A O 1
ATOM 1538 N N . ALA A 1 202 ? 13.148 24.172 21.516 1 96.44 202 ALA A N 1
ATOM 1539 C CA . ALA A 1 202 ? 12.016 23.344 21.906 1 96.44 202 ALA A CA 1
ATOM 1540 C C . ALA A 1 202 ? 12.234 21.891 21.5 1 96.44 202 ALA A C 1
ATOM 1542 O O . ALA A 1 202 ? 11.938 20.969 22.266 1 96.44 202 ALA A O 1
ATOM 1543 N N . LEU A 1 203 ? 12.75 21.672 20.281 1 98.19 203 LEU A N 1
ATOM 1544 C CA . LEU A 1 203 ? 12.992 20.328 19.781 1 98.19 203 LEU A CA 1
ATOM 1545 C C . LEU A 1 203 ? 14.039 19.609 20.625 1 98.19 203 LEU A C 1
ATOM 1547 O O . LEU A 1 203 ? 13.898 18.422 20.922 1 98.19 203 LEU A O 1
ATOM 1551 N N . LYS A 1 204 ? 15.094 20.312 21 1 98.12 204 LYS A N 1
ATOM 1552 C CA . LYS A 1 204 ? 16.125 19.719 21.844 1 98.12 204 LYS A CA 1
ATOM 1553 C C . LYS A 1 204 ? 15.555 19.297 23.203 1 98.12 204 LYS A C 1
ATOM 1555 O O . LYS A 1 204 ? 15.898 18.234 23.719 1 98.12 204 LYS A O 1
ATOM 1560 N N . ALA A 1 205 ? 14.734 20.156 23.734 1 98.31 205 ALA A N 1
ATOM 1561 C CA . ALA A 1 205 ? 14.102 19.844 25.016 1 98.31 205 ALA A CA 1
ATOM 1562 C C . ALA A 1 205 ? 13.18 18.625 24.875 1 98.31 205 ALA A C 1
ATOM 1564 O O . ALA A 1 205 ? 13.109 17.797 25.797 1 98.31 205 ALA A O 1
ATOM 1565 N N . ILE A 1 206 ? 12.5 18.516 23.812 1 98.62 206 ILE A N 1
ATOM 1566 C CA . ILE A 1 206 ? 11.609 17.391 23.531 1 98.62 206 ILE A CA 1
ATOM 1567 C C . ILE A 1 206 ? 12.43 16.109 23.406 1 98.62 206 ILE A C 1
ATOM 1569 O O . ILE A 1 206 ? 12.047 15.062 23.922 1 98.62 206 ILE A O 1
ATOM 1573 N N . LEU A 1 207 ? 13.555 16.203 22.688 1 98.69 207 LEU A N 1
ATOM 1574 C CA . LEU A 1 207 ? 14.453 15.055 22.578 1 98.69 207 LEU A CA 1
ATOM 1575 C C . LEU A 1 207 ? 14.906 14.586 23.953 1 98.69 207 LEU A C 1
ATOM 1577 O O . LEU A 1 207 ? 14.93 13.391 24.234 1 98.69 207 LEU A O 1
ATOM 1581 N N . ALA A 1 208 ? 15.242 15.508 24.828 1 98.69 208 ALA A N 1
ATOM 1582 C CA . ALA A 1 208 ? 15.68 15.188 26.188 1 98.69 208 ALA A CA 1
ATOM 1583 C C . ALA A 1 208 ? 14.555 14.523 26.984 1 98.69 208 ALA A C 1
ATOM 1585 O O . ALA A 1 208 ? 14.797 13.586 27.75 1 98.69 208 ALA A O 1
ATOM 1586 N N . PHE A 1 209 ? 13.359 15.023 26.812 1 98.62 209 PHE A N 1
ATOM 1587 C CA . PHE A 1 209 ? 12.18 14.438 27.453 1 98.62 209 PHE A CA 1
ATOM 1588 C C . PHE A 1 209 ? 11.992 12.992 27.016 1 98.62 209 PHE A C 1
ATOM 1590 O O . PHE A 1 209 ? 11.797 12.109 27.859 1 98.62 209 PHE A O 1
ATOM 1597 N N . CYS A 1 210 ? 12.07 12.719 25.656 1 98.75 210 CYS A N 1
ATOM 1598 C CA . CYS A 1 210 ? 11.922 11.367 25.141 1 98.75 210 CYS A CA 1
ATOM 1599 C C . CYS A 1 210 ? 13.023 10.453 25.672 1 98.75 210 CYS A C 1
ATOM 1601 O O . CYS A 1 210 ? 12.766 9.289 26 1 98.75 210 CYS A O 1
ATOM 1603 N N . SER A 1 211 ? 14.242 10.992 25.797 1 98.62 211 SER A N 1
ATOM 1604 C CA . SER A 1 211 ? 15.359 10.227 26.344 1 98.62 211 SER A CA 1
ATOM 1605 C C . SER A 1 211 ? 15.109 9.844 27.797 1 98.62 211 SER A C 1
ATOM 1607 O O . SER A 1 211 ? 15.305 8.688 28.172 1 98.62 211 SER A O 1
ATOM 1609 N N . LYS A 1 212 ? 14.719 10.82 28.562 1 98.31 212 LYS A N 1
ATOM 1610 C CA . LYS A 1 212 ? 14.461 10.625 29.984 1 98.31 212 LYS A CA 1
ATOM 1611 C C . LYS A 1 212 ? 13.484 9.469 30.219 1 98.31 212 LYS A C 1
ATOM 1613 O O . LYS A 1 212 ? 13.664 8.68 31.141 1 98.31 212 LYS A O 1
ATOM 1618 N N . HIS A 1 213 ? 12.547 9.375 29.359 1 98.12 213 HIS A N 1
ATOM 1619 C CA . HIS A 1 213 ? 11.492 8.383 29.578 1 98.12 213 HIS A CA 1
ATOM 1620 C C . HIS A 1 213 ? 11.664 7.188 28.641 1 98.12 213 HIS A C 1
ATOM 1622 O O . HIS A 1 213 ? 10.852 6.266 28.656 1 98.12 213 HIS A O 1
ATOM 1628 N N . ARG A 1 214 ? 12.711 7.117 27.859 1 97.31 214 ARG A N 1
ATOM 1629 C CA . ARG A 1 214 ? 13.07 6.027 26.953 1 97.31 214 ARG A CA 1
ATOM 1630 C C . ARG A 1 214 ? 11.922 5.719 26 1 97.31 214 ARG A C 1
ATOM 1632 O O . ARG A 1 214 ? 11.531 4.562 25.844 1 97.31 214 ARG A O 1
ATOM 1639 N N . ILE A 1 215 ? 11.312 6.805 25.422 1 98.44 215 ILE A N 1
ATOM 1640 C CA . ILE A 1 215 ? 10.266 6.613 24.422 1 98.44 215 ILE A CA 1
ATOM 1641 C C . ILE A 1 215 ? 10.758 7.113 23.062 1 98.44 215 ILE A C 1
ATOM 1643 O O . ILE A 1 215 ? 11.688 7.918 22.984 1 98.44 215 ILE A O 1
ATOM 1647 N N . HIS A 1 216 ? 10.156 6.578 22 1 98.75 216 HIS A N 1
ATOM 1648 C CA . HIS A 1 216 ? 10.508 7.008 20.641 1 98.75 216 HIS A CA 1
ATOM 1649 C C . HIS A 1 216 ? 9.977 8.414 20.359 1 98.75 216 HIS A C 1
ATOM 1651 O O . HIS A 1 216 ? 8.977 8.828 20.938 1 98.75 216 HIS A O 1
ATOM 1657 N N . LEU A 1 217 ? 10.672 9.172 19.562 1 98.88 217 LEU A N 1
ATOM 1658 C CA . LEU A 1 217 ? 10.156 10.383 18.922 1 98.88 217 LEU A CA 1
ATOM 1659 C C . LEU A 1 217 ? 9.938 10.156 17.422 1 98.88 217 LEU A C 1
ATOM 1661 O O . LEU A 1 217 ? 10.867 9.773 16.703 1 98.88 217 LEU A O 1
ATOM 1665 N N . VAL A 1 218 ? 8.758 10.289 16.969 1 98.88 218 VAL A N 1
ATOM 1666 C CA . VAL A 1 218 ? 8.438 10.289 15.547 1 98.88 218 VAL A CA 1
ATOM 1667 C C . VAL A 1 218 ? 8.055 11.695 15.109 1 98.88 218 VAL A C 1
ATOM 1669 O O . VAL A 1 218 ? 7.051 12.25 15.57 1 98.88 218 VAL A O 1
ATOM 1672 N N . SER A 1 219 ? 8.82 12.289 14.266 1 98.88 219 SER A N 1
ATOM 1673 C CA . SER A 1 219 ? 8.555 13.625 13.75 1 98.88 219 SER A CA 1
ATOM 1674 C C . SER A 1 219 ? 8.039 13.578 12.312 1 98.88 219 SER A C 1
ATOM 1676 O O . SER A 1 219 ? 8.773 13.195 11.398 1 98.88 219 SER A O 1
ATOM 1678 N N . ASP A 1 220 ? 6.762 13.883 12.133 1 98.81 220 ASP A N 1
ATOM 1679 C CA . ASP A 1 220 ? 6.199 14.062 10.805 1 98.81 220 ASP A CA 1
ATOM 1680 C C . ASP A 1 220 ? 6.582 15.422 10.219 1 98.81 220 ASP A C 1
ATOM 1682 O O . ASP A 1 220 ? 6.078 16.453 10.656 1 98.81 220 ASP A O 1
ATOM 1686 N N . GLU A 1 221 ? 7.422 15.383 9.219 1 98.88 221 GLU A N 1
ATOM 1687 C CA . GLU A 1 221 ? 7.953 16.625 8.664 1 98.88 221 GLU A CA 1
ATOM 1688 C C . GLU A 1 221 ? 7.52 16.797 7.207 1 98.88 221 GLU A C 1
ATOM 1690 O O . GLU A 1 221 ? 8.281 17.312 6.387 1 98.88 221 GLU A O 1
ATOM 1695 N N . ILE A 1 222 ? 6.27 16.422 6.926 1 98.69 222 ILE A N 1
ATOM 1696 C CA . ILE A 1 222 ? 5.723 16.344 5.578 1 98.69 222 ILE A CA 1
ATOM 1697 C C . ILE A 1 222 ? 5.598 17.734 4.977 1 98.69 222 ILE A C 1
ATOM 1699 O O . ILE A 1 222 ? 5.551 17.891 3.754 1 98.69 222 ILE A O 1
ATOM 1703 N N . TYR A 1 223 ? 5.602 18.828 5.801 1 98.56 223 TYR A N 1
ATOM 1704 C CA . TYR A 1 223 ? 5.469 20.203 5.336 1 98.56 223 TYR A CA 1
ATOM 1705 C C . TYR A 1 223 ? 6.809 20.922 5.395 1 98.56 223 TYR A C 1
ATOM 1707 O O . TYR A 1 223 ? 6.852 22.156 5.395 1 98.56 223 TYR A O 1
ATOM 1715 N N . ALA A 1 224 ? 7.918 20.25 5.391 1 98.56 224 ALA A N 1
ATOM 1716 C CA . ALA A 1 224 ? 9.25 20.781 5.68 1 98.56 224 ALA A CA 1
ATOM 1717 C C . ALA A 1 224 ? 9.57 21.969 4.777 1 98.56 224 ALA A C 1
ATOM 1719 O O . ALA A 1 224 ? 10.211 22.938 5.215 1 98.56 224 ALA A O 1
ATOM 1720 N N . PHE A 1 225 ? 9.047 21.938 3.553 1 98.19 225 PHE A N 1
ATOM 1721 C CA . PHE A 1 225 ? 9.469 22.969 2.619 1 98.19 225 PHE A CA 1
ATOM 1722 C C . PHE A 1 225 ? 8.281 23.797 2.139 1 98.19 225 PHE A C 1
ATOM 1724 O O . PHE A 1 225 ? 8.359 24.469 1.114 1 98.19 225 PHE A O 1
ATOM 1731 N N . SER A 1 226 ? 7.207 23.672 2.861 1 98.38 226 SER A N 1
ATOM 1732 C CA . SER A 1 226 ? 6.066 24.578 2.729 1 98.38 226 SER A CA 1
ATOM 1733 C C . SER A 1 226 ? 6.066 25.625 3.832 1 98.38 226 SER A C 1
ATOM 1735 O O . SER A 1 226 ? 5.059 25.812 4.516 1 98.38 226 SER A O 1
ATOM 1737 N N . VAL A 1 227 ? 7.191 26.25 4.035 1 97.88 227 VAL A N 1
ATOM 1738 C CA . VAL A 1 227 ? 7.422 27.266 5.055 1 97.88 227 VAL A CA 1
ATOM 1739 C C . VAL A 1 227 ? 7.691 28.609 4.391 1 97.88 227 VAL A C 1
ATOM 1741 O O . VAL A 1 227 ? 8.492 28.703 3.455 1 97.88 227 VAL A O 1
ATOM 1744 N N . TYR A 1 228 ? 7.012 29.609 4.773 1 95.5 228 TYR A N 1
ATOM 1745 C CA . TYR A 1 228 ? 7.09 30.938 4.176 1 95.5 228 TYR A CA 1
ATOM 1746 C C . TYR A 1 228 ? 7.035 32.031 5.246 1 95.5 228 TYR A C 1
ATOM 1748 O O . TYR A 1 228 ? 6.676 31.75 6.398 1 95.5 228 TYR A O 1
ATOM 1756 N N . ASN A 1 229 ? 7.512 33.25 4.926 1 85.06 229 ASN A N 1
ATOM 1757 C CA . ASN A 1 229 ? 7.398 34.406 5.773 1 85.06 229 ASN A CA 1
ATOM 1758 C C . ASN A 1 229 ? 8.086 34.219 7.121 1 85.06 229 ASN A C 1
ATOM 1760 O O . ASN A 1 229 ? 7.508 34.531 8.164 1 85.06 229 ASN A O 1
ATOM 1764 N N . ASN A 1 230 ? 9.281 33.656 7.07 1 85.69 230 ASN A N 1
ATOM 1765 C CA . ASN A 1 230 ? 10.008 33.406 8.305 1 85.69 230 ASN A CA 1
ATOM 1766 C C . ASN A 1 230 ? 10.523 34.688 8.938 1 85.69 230 ASN A C 1
ATOM 1768 O O . ASN A 1 230 ? 10.945 35.625 8.227 1 85.69 230 ASN A O 1
ATOM 1772 N N . ASN A 1 231 ? 10.328 34.812 10.234 1 83.44 231 ASN A N 1
ATOM 1773 C CA . ASN A 1 231 ? 10.867 35.906 11.023 1 83.44 231 ASN A CA 1
ATOM 1774 C C . ASN A 1 231 ? 11.211 35.469 12.445 1 83.44 231 ASN A C 1
ATOM 1776 O O . ASN A 1 231 ? 11.273 34.281 12.727 1 83.44 231 ASN A O 1
ATOM 1780 N N . GLU A 1 232 ? 11.469 36.438 13.297 1 77 232 GLU A N 1
ATOM 1781 C CA . GLU A 1 232 ? 11.914 36.125 14.656 1 77 232 GLU A CA 1
ATOM 1782 C C . GLU A 1 232 ? 10.797 35.438 15.453 1 77 232 GLU A C 1
ATOM 1784 O O . GLU A 1 232 ? 11.047 34.531 16.234 1 77 232 GLU A O 1
ATOM 1789 N N . SER A 1 233 ? 9.648 35.844 15.227 1 78.69 233 SER A N 1
ATOM 1790 C CA . SER A 1 233 ? 8.508 35.312 15.984 1 78.69 233 SER A CA 1
ATOM 1791 C C . SER A 1 233 ? 7.973 34.031 15.359 1 78.69 233 SER A C 1
ATOM 1793 O O . SER A 1 233 ? 7.277 33.25 16.016 1 78.69 233 SER A O 1
ATOM 1795 N N . SER A 1 234 ? 8.312 33.812 14.109 1 86.81 234 SER A N 1
ATOM 1796 C CA . SER A 1 234 ? 7.934 32.594 13.359 1 86.81 234 SER A CA 1
ATOM 1797 C C . SER A 1 234 ? 9.133 32.031 12.617 1 86.81 234 SER A C 1
ATOM 1799 O O . SER A 1 234 ? 9.281 32.219 11.414 1 86.81 234 SER A O 1
ATOM 1801 N N . PRO A 1 235 ? 9.773 31.219 13.469 1 87.44 235 PRO A N 1
ATOM 1802 C CA . PRO A 1 235 ? 11.016 30.719 12.867 1 87.44 235 PRO A CA 1
ATOM 1803 C C . PRO A 1 235 ? 10.766 29.766 11.711 1 87.44 235 PRO A C 1
ATOM 1805 O O . PRO A 1 235 ? 9.664 29.219 11.578 1 87.44 235 PRO A O 1
ATOM 1808 N N . GLY A 1 236 ? 11.828 29.641 10.93 1 94.19 236 GLY A N 1
ATOM 1809 C CA . GLY A 1 236 ? 11.781 28.688 9.836 1 94.19 236 GLY A CA 1
ATOM 1810 C C . GLY A 1 236 ? 11.867 27.25 10.297 1 94.19 236 GLY A C 1
ATOM 1811 O O . GLY A 1 236 ? 11.836 26.969 11.5 1 94.19 236 GLY A O 1
ATOM 1812 N N . PHE A 1 237 ? 11.93 26.328 9.383 1 97.25 237 PHE A N 1
ATOM 1813 C CA . PHE A 1 237 ? 11.891 24.891 9.648 1 97.25 237 PHE A CA 1
ATOM 1814 C C . PHE A 1 237 ? 13.242 24.391 10.148 1 97.25 237 PHE A C 1
ATOM 1816 O O . PHE A 1 237 ? 14.281 24.734 9.578 1 97.25 237 PHE A O 1
ATOM 1823 N N . THR A 1 238 ? 13.227 23.719 11.234 1 97.19 238 THR A N 1
ATOM 1824 C CA . THR A 1 238 ? 14.336 22.922 11.734 1 97.19 238 THR A CA 1
ATOM 1825 C C . THR A 1 238 ? 13.945 21.453 11.828 1 97.19 238 THR A C 1
ATOM 1827 O O . THR A 1 238 ? 13.008 21.094 12.555 1 97.19 238 THR A O 1
ATOM 1830 N N . SER A 1 239 ? 14.648 20.609 11.078 1 98.56 239 SER A N 1
ATOM 1831 C CA . SER A 1 239 ? 14.406 19.172 11.188 1 98.56 239 SER A CA 1
ATOM 1832 C C . SER A 1 239 ? 15.008 18.609 12.477 1 98.56 239 SER A C 1
ATOM 1834 O O . SER A 1 239 ? 16.078 19.062 12.914 1 98.56 239 SER A O 1
ATOM 1836 N N . VAL A 1 240 ? 14.391 17.594 13.047 1 98.44 240 VAL A N 1
ATOM 1837 C CA . VAL A 1 240 ? 14.984 16.906 14.188 1 98.44 240 VAL A CA 1
ATOM 1838 C C . VAL A 1 240 ? 16.297 16.25 13.773 1 98.44 240 VAL A C 1
ATOM 1840 O O . VAL A 1 240 ? 17.188 16.062 14.594 1 98.44 240 VAL A O 1
ATOM 1843 N N . LEU A 1 241 ? 16.453 15.953 12.477 1 98.5 241 LEU A N 1
ATOM 1844 C CA . LEU A 1 241 ? 17.656 15.328 11.961 1 98.5 241 LEU A CA 1
ATOM 1845 C C . LEU A 1 241 ? 18.844 16.266 12.078 1 98.5 241 LEU A C 1
ATOM 1847 O O . LEU A 1 241 ? 20 15.828 12.078 1 98.5 241 LEU A O 1
ATOM 1851 N N . SER A 1 242 ? 18.594 17.547 12.094 1 98.31 242 SER A N 1
ATOM 1852 C CA . SER A 1 242 ? 19.656 18.547 12.078 1 98.31 242 SER A CA 1
ATOM 1853 C C . SER A 1 242 ? 20.25 18.734 13.469 1 98.31 242 SER A C 1
ATOM 1855 O O . SER A 1 242 ? 21.312 19.344 13.617 1 98.31 242 SER A O 1
ATOM 1857 N N . LEU A 1 243 ? 19.594 18.219 14.469 1 98 243 LEU A N 1
ATOM 1858 C CA . LEU A 1 243 ? 20.047 18.375 15.844 1 98 243 LEU A CA 1
ATOM 1859 C C . LEU A 1 243 ? 21.047 17.297 16.234 1 98 243 LEU A C 1
ATOM 1861 O O . LEU A 1 243 ? 20.844 16.125 15.938 1 98 243 LEU A O 1
ATOM 1865 N N . ASN A 1 244 ? 22.156 17.703 16.734 1 96.81 244 ASN A N 1
ATOM 1866 C CA . ASN A 1 244 ? 23.109 16.75 17.281 1 96.81 244 ASN A CA 1
ATOM 1867 C C . ASN A 1 244 ? 22.562 16.062 18.531 1 96.81 244 ASN A C 1
ATOM 1869 O O . ASN A 1 244 ? 22.406 16.688 19.578 1 96.81 244 ASN A O 1
ATOM 1873 N N . THR A 1 245 ? 22.312 14.805 18.438 1 95.81 245 THR A N 1
ATOM 1874 C CA . THR A 1 245 ? 21.656 14.055 19.5 1 95.81 245 THR A CA 1
ATOM 1875 C C . THR A 1 245 ? 22.672 13.539 20.516 1 95.81 245 THR A C 1
ATOM 1877 O O . THR A 1 245 ? 22.297 12.961 21.531 1 95.81 245 THR A O 1
ATOM 1880 N N . THR A 1 246 ? 23.984 13.703 20.234 1 96.25 246 THR A N 1
ATOM 1881 C CA . THR A 1 246 ? 25 13.211 21.156 1 96.25 246 THR A CA 1
ATOM 1882 C C . THR A 1 246 ? 24.812 13.805 22.547 1 96.25 246 THR A C 1
ATOM 1884 O O . THR A 1 246 ? 24.75 15.023 22.703 1 96.25 246 THR A O 1
ATOM 1887 N N . GLY A 1 247 ? 24.75 12.984 23.469 1 96.5 247 GLY A N 1
ATOM 1888 C CA . GLY A 1 247 ? 24.594 13.422 24.844 1 96.5 247 GLY A CA 1
ATOM 1889 C C . GLY A 1 247 ? 23.172 13.797 25.203 1 96.5 247 GLY A C 1
ATOM 1890 O O . GLY A 1 247 ? 22.875 14.141 26.344 1 96.5 247 GLY A O 1
ATOM 1891 N N . ILE A 1 248 ? 22.266 13.711 24.297 1 97.56 248 ILE A N 1
ATOM 1892 C CA . ILE A 1 248 ? 20.891 14.102 24.531 1 97.56 248 ILE A CA 1
ATOM 1893 C C . ILE A 1 248 ? 19.984 12.867 24.484 1 97.56 248 ILE A C 1
ATOM 1895 O O . ILE A 1 248 ? 19.297 12.547 25.453 1 97.56 248 ILE A O 1
ATOM 1899 N N . ILE A 1 249 ? 20.047 12.117 23.406 1 98.12 249 ILE A N 1
ATOM 1900 C CA . ILE A 1 249 ? 19.188 10.953 23.219 1 98.12 249 ILE A CA 1
ATOM 1901 C C . ILE A 1 249 ? 19.859 9.945 22.297 1 98.12 249 ILE A C 1
ATOM 1903 O O . ILE A 1 249 ? 20.672 10.32 21.438 1 98.12 249 ILE A O 1
ATOM 1907 N N . ASP A 1 250 ? 19.594 8.625 22.5 1 97.88 250 ASP A N 1
ATOM 1908 C CA . ASP A 1 250 ? 19.984 7.594 21.547 1 97.88 250 ASP A CA 1
ATOM 1909 C C . ASP A 1 250 ? 19.312 7.824 20.188 1 97.88 250 ASP A C 1
ATOM 1911 O O . ASP A 1 250 ? 18.078 7.832 20.094 1 97.88 250 ASP A O 1
ATOM 1915 N N . SER A 1 251 ? 20.125 8.016 19.172 1 96.81 251 SER A N 1
ATOM 1916 C CA . SER A 1 251 ? 19.609 8.328 17.844 1 96.81 251 SER A CA 1
ATOM 1917 C C . SER A 1 251 ? 18.672 7.234 17.344 1 96.81 251 SER A C 1
ATOM 1919 O O . SER A 1 251 ? 17.844 7.48 16.453 1 96.81 251 SER A O 1
ATOM 1921 N N . SER A 1 252 ? 18.75 6.012 17.859 1 97.44 252 SER A N 1
ATOM 1922 C CA . SER A 1 252 ? 17.875 4.914 17.438 1 97.44 252 SER A CA 1
ATOM 1923 C C . SER A 1 252 ? 16.453 5.137 17.922 1 97.44 252 SER A C 1
ATOM 1925 O O . SER A 1 252 ? 15.523 4.445 17.469 1 97.44 252 SER A O 1
ATOM 1927 N N . LEU A 1 253 ? 16.188 6.18 18.734 1 98.56 253 LEU A N 1
ATOM 1928 C CA . LEU A 1 253 ? 14.852 6.488 19.234 1 98.56 253 LEU A CA 1
ATOM 1929 C C . LEU A 1 253 ? 14.234 7.637 18.438 1 98.56 253 LEU A C 1
ATOM 1931 O O . LEU A 1 253 ? 13.094 8.039 18.719 1 98.56 253 LEU A O 1
ATOM 1935 N N . VAL A 1 254 ? 14.93 8.172 17.453 1 98.75 254 VAL A N 1
ATOM 1936 C CA . VAL A 1 254 ? 14.484 9.344 16.719 1 98.75 254 VAL A CA 1
ATOM 1937 C C . VAL A 1 254 ? 14.172 8.961 15.266 1 98.75 254 VAL A C 1
ATOM 1939 O O . VAL A 1 254 ? 15.031 8.422 14.562 1 98.75 254 VAL A O 1
ATOM 1942 N N . HIS A 1 255 ? 12.953 9.195 14.844 1 98.88 255 HIS A N 1
ATOM 1943 C CA . HIS A 1 255 ? 12.477 8.836 13.516 1 98.88 255 HIS A CA 1
ATOM 1944 C C . HIS A 1 255 ? 11.805 10.023 12.828 1 98.88 255 HIS A C 1
ATOM 1946 O O . HIS A 1 255 ? 11.109 10.805 13.477 1 98.88 255 HIS A O 1
ATOM 1952 N N . VAL A 1 256 ? 12.039 10.156 11.523 1 98.94 256 VAL A N 1
ATOM 1953 C CA . VAL A 1 256 ? 11.453 11.234 10.742 1 98.94 256 VAL A CA 1
ATOM 1954 C C . VAL A 1 256 ? 10.641 10.664 9.586 1 98.94 256 VAL A C 1
ATOM 1956 O O . VAL A 1 256 ? 11.062 9.695 8.945 1 98.94 256 VAL A O 1
ATOM 1959 N N . MET A 1 257 ? 9.477 11.188 9.391 1 98.88 257 MET A N 1
ATOM 1960 C CA . MET A 1 257 ? 8.672 10.875 8.211 1 98.88 257 MET A CA 1
ATOM 1961 C C . MET A 1 257 ? 8.617 12.062 7.258 1 98.88 257 MET A C 1
ATOM 1963 O O . MET A 1 257 ? 8.547 13.211 7.695 1 98.88 257 MET A O 1
ATOM 1967 N N . TYR A 1 258 ? 8.688 11.805 6.02 1 98.88 258 TYR A N 1
ATOM 1968 C CA . TYR A 1 258 ? 8.578 12.766 4.93 1 98.88 258 TYR A CA 1
ATOM 1969 C C . TYR A 1 258 ? 7.977 12.125 3.688 1 98.88 258 TYR A C 1
ATOM 1971 O O . TYR A 1 258 ? 7.395 11.039 3.764 1 98.88 258 TYR A O 1
ATOM 1979 N N . GLY A 1 259 ? 7.875 12.852 2.566 1 98.31 259 GLY A N 1
ATOM 1980 C CA . GLY A 1 259 ? 7.301 12.289 1.354 1 98.31 259 GLY A CA 1
ATOM 1981 C C . GLY A 1 259 ? 7.066 13.32 0.27 1 98.31 259 GLY A C 1
ATOM 1982 O O . GLY A 1 259 ? 7.574 14.445 0.353 1 98.31 259 GLY A O 1
ATOM 1983 N N . MET A 1 260 ? 6.324 12.922 -0.729 1 98.38 260 MET A N 1
ATOM 1984 C CA . MET A 1 260 ? 6.145 13.734 -1.928 1 98.38 260 MET A CA 1
ATOM 1985 C C . MET A 1 260 ? 4.812 14.477 -1.89 1 98.38 260 MET A C 1
ATOM 1987 O O . MET A 1 260 ? 4.57 15.367 -2.705 1 98.38 260 MET A O 1
ATOM 1991 N N . SER A 1 261 ? 4 14.227 -0.93 1 98 261 SER A N 1
ATOM 1992 C CA . SER A 1 261 ? 2.578 14.562 -0.973 1 98 261 SER A CA 1
ATOM 1993 C C . SER A 1 261 ? 2.359 16.062 -0.887 1 98 261 SER A C 1
ATOM 1995 O O . SER A 1 261 ? 1.444 16.609 -1.517 1 98 261 SER A O 1
ATOM 1997 N N . LYS A 1 262 ? 3.141 16.75 -0.038 1 98.62 262 LYS A N 1
ATOM 1998 C CA . LYS A 1 262 ? 2.799 18.125 0.285 1 98.62 262 LYS A CA 1
ATOM 1999 C C . LYS A 1 262 ? 3.742 19.109 -0.413 1 98.62 262 LYS A C 1
ATOM 2001 O O . LYS A 1 262 ? 3.34 19.812 -1.345 1 98.62 262 LYS A O 1
ATOM 2006 N N . ASP A 1 263 ? 5.016 18.984 -0.183 1 98.69 263 ASP A N 1
ATOM 2007 C CA . ASP A 1 263 ? 5.996 19.922 -0.734 1 98.69 263 ASP A CA 1
ATOM 2008 C C . ASP A 1 263 ? 6.051 19.828 -2.258 1 98.69 263 ASP A C 1
ATOM 2010 O O . ASP A 1 263 ? 6.246 20.828 -2.943 1 98.69 263 ASP A O 1
ATOM 2014 N N . PHE A 1 264 ? 5.793 18.609 -2.799 1 98.69 264 PHE A N 1
ATOM 2015 C CA . PHE A 1 264 ? 5.957 18.391 -4.234 1 98.69 264 PHE A CA 1
ATOM 2016 C C . PHE A 1 264 ? 4.605 18.281 -4.926 1 98.69 264 PHE A C 1
ATOM 2018 O O . PHE A 1 264 ? 4.531 17.906 -6.098 1 98.69 264 PHE A O 1
ATOM 2025 N N . ALA A 1 265 ? 3.547 18.547 -4.227 1 98.31 265 ALA A N 1
ATOM 2026 C CA . ALA A 1 265 ? 2.191 18.547 -4.773 1 98.31 265 ALA A CA 1
ATOM 2027 C C . ALA A 1 265 ? 1.889 17.219 -5.469 1 98.31 265 ALA A C 1
ATOM 2029 O O . ALA A 1 265 ? 1.356 17.203 -6.582 1 98.31 265 ALA A O 1
ATOM 2030 N N . ALA A 1 266 ? 2.303 16.156 -4.816 1 98.12 266 ALA A N 1
ATOM 2031 C CA . ALA A 1 266 ? 2.178 14.867 -5.488 1 98.12 266 ALA A CA 1
ATOM 2032 C C . ALA A 1 266 ? 1.686 13.789 -4.52 1 98.12 266 ALA A C 1
ATOM 2034 O O . ALA A 1 266 ? 2.299 12.727 -4.402 1 98.12 266 ALA A O 1
ATOM 2035 N N . ALA A 1 267 ? 0.542 14.125 -3.881 1 97.44 267 ALA A N 1
ATOM 2036 C CA . ALA A 1 267 ? -0.051 13.172 -2.945 1 97.44 267 ALA A CA 1
ATOM 2037 C C . ALA A 1 267 ? -0.424 11.867 -3.65 1 97.44 267 ALA A C 1
ATOM 2039 O O . ALA A 1 267 ? -0.371 10.789 -3.051 1 97.44 267 ALA A O 1
ATOM 2040 N N . GLY A 1 268 ? -0.683 11.93 -4.934 1 97.31 268 GLY A N 1
ATOM 2041 C CA . GLY A 1 268 ? -1.115 10.781 -5.707 1 97.31 268 GLY A CA 1
ATOM 2042 C C . GLY A 1 268 ? -0 9.781 -5.969 1 97.31 268 GLY A C 1
ATOM 2043 O O . GLY A 1 268 ? -0.257 8.648 -6.371 1 97.31 268 GLY A O 1
ATOM 2044 N N . LEU A 1 269 ? 1.268 10.188 -5.773 1 97.88 269 LEU A N 1
ATOM 2045 C CA . LEU A 1 269 ? 2.363 9.242 -5.953 1 97.88 269 LEU A CA 1
ATOM 2046 C C . LEU A 1 269 ? 2.352 8.18 -4.859 1 97.88 269 LEU A C 1
ATOM 2048 O O . LEU A 1 269 ? 2.9 7.09 -5.039 1 97.88 269 LEU A O 1
ATOM 2052 N N . ARG A 1 270 ? 1.766 8.484 -3.693 1 97.75 270 ARG A N 1
ATOM 2053 C CA . ARG A 1 270 ? 1.68 7.578 -2.555 1 97.75 270 ARG A CA 1
ATOM 2054 C C . ARG A 1 270 ? 3.062 7.082 -2.145 1 97.75 270 ARG A C 1
ATOM 2056 O O . ARG A 1 270 ? 3.287 5.875 -2.031 1 97.75 270 ARG A O 1
ATOM 2063 N N . LEU A 1 271 ? 3.922 8.039 -1.821 1 98.38 271 LEU A N 1
ATOM 2064 C CA . LEU A 1 271 ? 5.273 7.734 -1.364 1 98.38 271 LEU A CA 1
ATOM 2065 C C . LEU A 1 271 ? 5.562 8.422 -0.032 1 98.38 271 LEU A C 1
ATOM 2067 O O . LEU A 1 271 ? 5.766 9.633 0.015 1 98.38 271 LEU A O 1
ATOM 2071 N N . GLY A 1 272 ? 5.516 7.641 1.054 1 98.38 272 GLY A N 1
ATOM 2072 C CA . GLY A 1 272 ? 5.941 8.078 2.371 1 98.38 272 GLY A CA 1
ATOM 2073 C C . GLY A 1 272 ? 7.289 7.512 2.781 1 98.38 272 GLY A C 1
ATOM 2074 O O . GLY A 1 272 ? 7.555 6.324 2.59 1 98.38 272 GLY A O 1
ATOM 2075 N N . CYS A 1 273 ? 8.078 8.305 3.295 1 98.38 273 CYS A N 1
ATOM 2076 C CA . CYS A 1 273 ? 9.469 7.969 3.588 1 98.38 273 CYS A CA 1
ATOM 2077 C C . CYS A 1 273 ? 9.711 7.934 5.094 1 98.38 273 CYS A C 1
ATOM 2079 O O . CYS A 1 273 ? 9.344 8.867 5.809 1 98.38 273 CYS A O 1
ATOM 2081 N N . LEU A 1 274 ? 10.273 6.848 5.582 1 98.88 274 LEU A N 1
ATOM 2082 C CA . LEU A 1 274 ? 10.805 6.781 6.938 1 98.88 274 LEU A CA 1
ATOM 2083 C C . LEU A 1 274 ? 12.32 6.941 6.938 1 98.88 274 LEU A C 1
ATOM 2085 O O . LEU A 1 274 ? 13.016 6.273 6.172 1 98.88 274 LEU A O 1
ATOM 2089 N N . ILE A 1 275 ? 12.812 7.801 7.672 1 98.94 275 ILE A N 1
ATOM 2090 C CA . ILE A 1 275 ? 14.234 7.953 7.941 1 98.94 275 ILE A CA 1
ATOM 2091 C C . ILE A 1 275 ? 14.539 7.57 9.391 1 98.94 275 ILE A C 1
ATOM 2093 O O . ILE A 1 275 ? 14.062 8.227 10.32 1 98.94 275 ILE A O 1
ATOM 2097 N N . THR A 1 276 ? 15.312 6.516 9.664 1 98.81 276 THR A N 1
ATOM 2098 C CA . THR A 1 276 ? 15.586 6.039 11.016 1 98.81 276 THR A CA 1
ATOM 2099 C C . THR A 1 276 ? 16.953 5.355 11.07 1 98.81 276 THR A C 1
ATOM 2101 O O . THR A 1 276 ? 17.375 4.727 10.102 1 98.81 276 THR A O 1
ATOM 2104 N N . LYS A 1 277 ? 17.641 5.516 12.148 1 97.94 277 LYS A N 1
ATOM 2105 C CA . LYS A 1 277 ? 18.891 4.809 12.406 1 97.94 277 LYS A CA 1
ATOM 2106 C C . LYS A 1 277 ? 18.641 3.523 13.188 1 97.94 277 LYS A C 1
ATOM 2108 O O . LYS A 1 277 ? 19.578 2.775 13.477 1 97.94 277 LYS A O 1
ATOM 2113 N N . ASN A 1 278 ? 17.422 3.281 13.562 1 98.56 278 ASN A N 1
ATOM 2114 C CA . ASN A 1 278 ? 17.031 2.053 14.25 1 98.56 278 ASN A CA 1
ATOM 2115 C C . ASN A 1 278 ? 16.922 0.881 13.273 1 98.56 278 ASN A C 1
ATOM 2117 O O . ASN A 1 278 ? 15.914 0.728 12.586 1 98.56 278 ASN A O 1
ATOM 2121 N N . LYS A 1 279 ? 17.891 0.01 13.258 1 97.5 279 LYS A N 1
ATOM 2122 C CA . LYS A 1 279 ? 17.984 -1.078 12.289 1 97.5 279 LYS A CA 1
ATOM 2123 C C . LYS A 1 279 ? 16.797 -2.029 12.422 1 97.5 279 LYS A C 1
ATOM 2125 O O . LYS A 1 279 ? 16.234 -2.482 11.422 1 97.5 279 LYS A O 1
ATOM 2130 N N . GLU A 1 280 ? 16.422 -2.316 13.648 1 98.31 280 GLU A N 1
ATOM 2131 C CA . GLU A 1 280 ? 15.32 -3.24 13.883 1 98.31 280 GLU A CA 1
ATOM 2132 C C . GLU A 1 280 ? 14.008 -2.67 13.367 1 98.31 280 GLU A C 1
ATOM 2134 O O . GLU A 1 280 ? 13.219 -3.379 12.734 1 98.31 280 GLU A O 1
ATOM 2139 N N . LEU A 1 281 ? 13.75 -1.381 13.633 1 98.75 281 LEU A N 1
ATOM 2140 C CA . LEU A 1 281 ? 12.555 -0.73 13.117 1 98.75 281 LEU A CA 1
ATOM 2141 C C . LEU A 1 281 ? 12.57 -0.69 11.594 1 98.75 281 LEU A C 1
ATOM 2143 O O . LEU A 1 281 ? 11.555 -0.944 10.945 1 98.75 281 LEU A O 1
ATOM 2147 N N . GLY A 1 282 ? 13.773 -0.359 11.047 1 98.44 282 GLY A N 1
ATOM 2148 C CA . GLY A 1 282 ? 13.914 -0.381 9.602 1 98.44 282 GLY A CA 1
ATOM 2149 C C . GLY A 1 282 ? 13.555 -1.721 8.984 1 98.44 282 GLY A C 1
ATOM 2150 O O . GLY A 1 282 ? 12.844 -1.779 7.98 1 98.44 282 GLY A O 1
ATOM 2151 N N . GLN A 1 283 ? 14 -2.773 9.602 1 98.12 283 GLN A N 1
ATOM 2152 C CA . GLN A 1 283 ? 13.727 -4.121 9.117 1 98.12 283 GLN A CA 1
ATOM 2153 C C . GLN A 1 283 ? 12.234 -4.445 9.195 1 98.12 283 GLN A C 1
ATOM 2155 O O . GLN A 1 283 ? 11.688 -5.082 8.297 1 98.12 283 GLN A O 1
ATOM 2160 N N . ALA A 1 284 ? 11.602 -4.027 10.273 1 98.62 284 ALA A N 1
ATOM 2161 C CA . ALA A 1 284 ? 10.164 -4.246 10.43 1 98.62 284 ALA A CA 1
ATOM 2162 C C . ALA A 1 284 ? 9.375 -3.52 9.336 1 98.62 284 ALA A C 1
ATOM 2164 O O . ALA A 1 284 ? 8.477 -4.094 8.727 1 98.62 284 ALA A O 1
ATOM 2165 N N . VAL A 1 285 ? 9.781 -2.283 9.109 1 98.5 285 VAL A N 1
ATOM 2166 C CA . VAL A 1 285 ? 9.102 -1.473 8.109 1 98.5 285 VAL A CA 1
ATOM 2167 C C . VAL A 1 285 ? 9.32 -2.082 6.723 1 98.5 285 VAL A C 1
ATOM 2169 O O . VAL A 1 285 ? 8.383 -2.166 5.922 1 98.5 285 VAL A O 1
ATOM 2172 N N . GLN A 1 286 ? 10.508 -2.527 6.465 1 97.94 286 GLN A N 1
ATOM 2173 C CA . GLN A 1 286 ? 10.797 -3.145 5.172 1 97.94 286 GLN A CA 1
ATOM 2174 C C . GLN A 1 286 ? 10.023 -4.445 4.996 1 97.94 286 GLN A C 1
ATOM 2176 O O . GLN A 1 286 ? 9.57 -4.758 3.895 1 97.94 286 GLN A O 1
ATOM 2181 N N . SER A 1 287 ? 9.891 -5.195 6.051 1 98.06 287 SER A N 1
ATOM 2182 C CA . SER A 1 287 ? 9.078 -6.402 5.984 1 98.06 287 SER A CA 1
ATOM 2183 C C . SER A 1 287 ? 7.621 -6.066 5.668 1 98.06 287 SER A C 1
ATOM 2185 O O . SER A 1 287 ? 7.027 -6.648 4.754 1 98.06 287 SER A O 1
ATOM 2187 N N . LEU A 1 288 ? 7.098 -5.102 6.348 1 98.19 288 LEU A N 1
ATOM 2188 C CA . LEU A 1 288 ? 5.684 -4.781 6.203 1 98.19 288 LEU A CA 1
ATOM 2189 C C . LEU A 1 288 ? 5.43 -4.023 4.902 1 98.19 288 LEU A C 1
ATOM 2191 O O . LEU A 1 288 ? 4.297 -3.975 4.418 1 98.19 288 LEU A O 1
ATOM 2195 N N . ALA A 1 289 ? 6.516 -3.428 4.336 1 98 289 ALA A N 1
ATOM 2196 C CA . ALA A 1 289 ? 6.387 -2.762 3.043 1 98 289 ALA A CA 1
ATOM 2197 C C . ALA A 1 289 ? 5.844 -3.717 1.983 1 98 289 ALA A C 1
ATOM 2199 O O . ALA A 1 289 ? 5.227 -3.283 1.007 1 98 289 ALA A O 1
ATOM 2200 N N . ARG A 1 290 ? 5.973 -4.996 2.189 1 97.25 290 ARG A N 1
ATOM 2201 C CA . ARG A 1 290 ? 5.43 -6.02 1.303 1 97.25 290 ARG A CA 1
ATOM 2202 C C . ARG A 1 290 ? 3.939 -5.793 1.061 1 97.25 290 ARG A C 1
ATOM 2204 O O . ARG A 1 290 ? 3.443 -6.031 -0.043 1 97.25 290 ARG A O 1
ATOM 2211 N N . PHE A 1 291 ? 3.24 -5.27 2.047 1 98 291 PHE A N 1
ATOM 2212 C CA . PHE A 1 291 ? 1.791 -5.133 1.98 1 98 291 PHE A CA 1
ATOM 2213 C C . PHE A 1 291 ? 1.397 -3.684 1.711 1 98 291 PHE A C 1
ATOM 2215 O O . PHE A 1 291 ? 0.23 -3.393 1.441 1 98 291 PHE A O 1
ATOM 2222 N N . HIS A 1 292 ? 2.359 -2.762 1.802 1 97.12 292 HIS A N 1
ATOM 2223 C CA . HIS A 1 292 ? 2.168 -1.324 1.636 1 97.12 292 HIS A CA 1
ATOM 2224 C C . HIS A 1 292 ? 3.057 -0.775 0.524 1 97.12 292 HIS A C 1
ATOM 2226 O O . HIS A 1 292 ? 3.545 0.354 0.615 1 97.12 292 HIS A O 1
ATOM 2232 N N . GLY A 1 293 ? 3.287 -1.567 -0.415 1 93.69 293 GLY A N 1
ATOM 2233 C CA . GLY A 1 293 ? 4.336 -1.276 -1.377 1 93.69 293 GLY A CA 1
ATOM 2234 C C . GLY A 1 293 ? 4.016 -0.098 -2.275 1 93.69 293 GLY A C 1
ATOM 2235 O O . GLY A 1 293 ? 2.883 0.037 -2.75 1 93.69 293 GLY A O 1
ATOM 2236 N N . SER A 1 294 ? 5.039 0.681 -2.484 1 91.44 294 SER A N 1
ATOM 2237 C CA . SER A 1 294 ? 4.957 1.757 -3.467 1 91.44 294 SER A CA 1
ATOM 2238 C C . SER A 1 294 ? 5.152 1.228 -4.883 1 91.44 294 SER A C 1
ATOM 2240 O O . SER A 1 294 ? 5.824 0.212 -5.086 1 91.44 294 SER A O 1
ATOM 2242 N N . SER A 1 295 ? 4.555 1.895 -5.797 1 97 295 SER A N 1
ATOM 2243 C CA . SER A 1 295 ? 4.695 1.482 -7.188 1 97 295 SER A CA 1
ATOM 2244 C C . SER A 1 295 ? 6.055 1.881 -7.75 1 97 295 SER A C 1
ATOM 2246 O O . SER A 1 295 ? 6.48 3.027 -7.602 1 97 295 SER A O 1
ATOM 2248 N N . PRO A 1 296 ? 6.746 0.952 -8.445 1 97.31 296 PRO A N 1
ATOM 2249 C CA . PRO A 1 296 ? 7.988 1.318 -9.125 1 97.31 296 PRO A CA 1
ATOM 2250 C C . PRO A 1 296 ? 7.793 2.42 -10.164 1 97.31 296 PRO A C 1
ATOM 2252 O O . PRO A 1 296 ? 8.727 3.172 -10.453 1 97.31 296 PRO A O 1
ATOM 2255 N N . VAL A 1 297 ? 6.562 2.566 -10.664 1 97.38 297 VAL A N 1
ATOM 2256 C CA . VAL A 1 297 ? 6.273 3.656 -11.594 1 97.38 297 VAL A CA 1
ATOM 2257 C C . VAL A 1 297 ? 6.383 4.996 -10.867 1 97.38 297 VAL A C 1
ATOM 2259 O O . VAL A 1 297 ? 7.078 5.902 -11.328 1 97.38 297 VAL A O 1
ATOM 2262 N N . THR A 1 298 ? 5.715 5.098 -9.727 1 97.62 298 THR A N 1
ATOM 2263 C CA . THR A 1 298 ? 5.75 6.348 -8.977 1 97.62 298 THR A CA 1
ATOM 2264 C C . THR A 1 298 ? 7.113 6.551 -8.328 1 97.62 298 THR A C 1
ATOM 2266 O O . THR A 1 298 ? 7.578 7.688 -8.18 1 97.62 298 THR A O 1
ATOM 2269 N N . ASP A 1 299 ? 7.738 5.422 -7.984 1 97.81 299 ASP A N 1
ATOM 2270 C CA . ASP A 1 299 ? 9.133 5.445 -7.543 1 97.81 299 ASP A CA 1
ATOM 2271 C C . ASP A 1 299 ? 10.016 6.156 -8.562 1 97.81 299 ASP A C 1
ATOM 2273 O O . ASP A 1 299 ? 10.773 7.062 -8.211 1 97.81 299 ASP A O 1
ATOM 2277 N N . SER A 1 300 ? 9.898 5.801 -9.828 1 97.75 300 SER A N 1
ATOM 2278 C CA . SER A 1 300 ? 10.695 6.387 -10.898 1 97.75 300 SER A CA 1
ATOM 2279 C C . SER A 1 300 ? 10.398 7.871 -11.062 1 97.75 300 SER A C 1
ATOM 2281 O O . SER A 1 300 ? 11.312 8.672 -11.289 1 97.75 300 SER A O 1
ATOM 2283 N N . ILE A 1 301 ? 9.156 8.211 -10.93 1 97.69 301 ILE A N 1
ATOM 2284 C CA . ILE A 1 301 ? 8.75 9.609 -11.039 1 97.69 301 ILE A CA 1
ATOM 2285 C C . ILE A 1 301 ? 9.398 10.422 -9.93 1 97.69 301 ILE A C 1
ATOM 2287 O O . ILE A 1 301 ? 10.047 11.438 -10.188 1 97.69 301 ILE A O 1
ATOM 2291 N N . ALA A 1 302 ? 9.281 9.977 -8.703 1 98.56 302 ALA A N 1
ATOM 2292 C CA . ALA A 1 302 ? 9.844 10.688 -7.559 1 98.56 302 ALA A CA 1
ATOM 2293 C C . ALA A 1 302 ? 11.367 10.766 -7.66 1 98.56 302 ALA A C 1
ATOM 2295 O O . ALA A 1 302 ? 11.961 11.789 -7.316 1 98.56 302 ALA A O 1
ATOM 2296 N N . THR A 1 303 ? 11.961 9.664 -8.133 1 98.44 303 THR A N 1
ATOM 2297 C CA . THR A 1 303 ? 13.406 9.633 -8.305 1 98.44 303 THR A CA 1
ATOM 2298 C C . THR A 1 303 ? 13.867 10.742 -9.258 1 98.44 303 THR A C 1
ATOM 2300 O O . THR A 1 303 ? 14.812 11.469 -8.961 1 98.44 303 THR A O 1
ATOM 2303 N N . THR A 1 304 ? 13.156 10.844 -10.375 1 98.38 304 THR A N 1
ATOM 2304 C CA . THR A 1 304 ? 13.484 11.859 -11.367 1 98.38 304 THR A CA 1
ATOM 2305 C C . THR A 1 304 ? 13.352 13.258 -10.773 1 98.38 304 THR A C 1
ATOM 2307 O O . THR A 1 304 ? 14.219 14.109 -10.977 1 98.38 304 THR A O 1
ATOM 2310 N N . ILE A 1 305 ? 12.336 13.5 -10.016 1 98.69 305 ILE A N 1
ATOM 2311 C CA . ILE A 1 305 ? 12.086 14.789 -9.383 1 98.69 305 ILE A CA 1
ATOM 2312 C C . ILE A 1 305 ? 13.203 15.109 -8.398 1 98.69 305 ILE A C 1
ATOM 2314 O O . ILE A 1 305 ? 13.773 16.203 -8.43 1 98.69 305 ILE A O 1
ATOM 2318 N N . LEU A 1 306 ? 13.555 14.156 -7.562 1 98.75 306 LEU A N 1
ATOM 2319 C CA . LEU A 1 306 ? 14.523 14.375 -6.492 1 98.75 306 LEU A CA 1
ATOM 2320 C C . LEU A 1 306 ? 15.93 14.547 -7.051 1 98.75 306 LEU A C 1
ATOM 2322 O O . LEU A 1 306 ? 16.734 15.289 -6.484 1 98.75 306 LEU A O 1
ATOM 2326 N N . GLU A 1 307 ? 16.203 13.891 -8.125 1 98.56 307 GLU A N 1
ATOM 2327 C CA . GLU A 1 307 ? 17.531 13.961 -8.719 1 98.56 307 GLU A CA 1
ATOM 2328 C C . GLU A 1 307 ? 17.734 15.25 -9.508 1 98.56 307 GLU A C 1
ATOM 2330 O O . GLU A 1 307 ? 18.859 15.68 -9.75 1 98.56 307 GLU A O 1
ATOM 2335 N N . ASP A 1 308 ? 16.641 15.852 -10.016 1 98.5 308 ASP A N 1
ATOM 2336 C CA . ASP A 1 308 ? 16.719 17.109 -10.766 1 98.5 308 ASP A CA 1
ATOM 2337 C C . ASP A 1 308 ? 16.75 18.312 -9.82 1 98.5 308 ASP A C 1
ATOM 2339 O O . ASP A 1 308 ? 15.742 19 -9.664 1 98.5 308 ASP A O 1
ATOM 2343 N N . GLU A 1 309 ? 17.891 18.594 -9.297 1 98.19 309 GLU A N 1
ATOM 2344 C CA . GLU A 1 309 ? 18.062 19.609 -8.266 1 98.19 309 GLU A CA 1
ATOM 2345 C C . GLU A 1 309 ? 17.625 20.984 -8.766 1 98.19 309 GLU A C 1
ATOM 2347 O O . GLU A 1 309 ? 17.031 21.766 -8.023 1 98.19 309 GLU A O 1
ATOM 2352 N N . GLU A 1 310 ? 17.953 21.266 -9.977 1 98.25 310 GLU A N 1
ATOM 2353 C CA . GLU A 1 310 ? 17.562 22.562 -10.539 1 98.25 310 GLU A CA 1
ATOM 2354 C C . GLU A 1 310 ? 16.047 22.719 -10.562 1 98.25 310 GLU A C 1
ATOM 2356 O O . GLU A 1 310 ? 15.516 23.734 -10.109 1 98.25 310 GLU A O 1
ATOM 2361 N N . TRP A 1 311 ? 15.391 21.75 -11.023 1 98.38 311 TRP A N 1
ATOM 2362 C CA . TRP A 1 311 ? 13.945 21.844 -11.148 1 98.38 311 TRP A CA 1
ATOM 2363 C C . TRP A 1 311 ? 13.273 21.906 -9.781 1 98.38 311 TRP A C 1
ATOM 2365 O O . TRP A 1 311 ? 12.422 22.75 -9.531 1 98.38 311 TRP A O 1
ATOM 2375 N N . HIS A 1 312 ? 13.68 20.938 -8.859 1 98.5 312 HIS A N 1
ATOM 2376 C CA . HIS A 1 312 ? 12.914 20.875 -7.617 1 98.5 312 HIS A CA 1
ATOM 2377 C C . HIS A 1 312 ? 13.219 22.078 -6.73 1 98.5 312 HIS A C 1
ATOM 2379 O O . HIS A 1 312 ? 12.375 22.5 -5.941 1 98.5 312 HIS A O 1
ATOM 2385 N N . SER A 1 313 ? 14.422 22.703 -6.875 1 98.31 313 SER A N 1
ATOM 2386 C CA . SER A 1 313 ? 14.711 23.938 -6.137 1 98.31 313 SER A CA 1
ATOM 2387 C C . SER A 1 313 ? 13.812 25.078 -6.594 1 98.31 313 SER A C 1
ATOM 2389 O O . SER A 1 313 ? 13.258 25.797 -5.77 1 98.31 313 SER A O 1
ATOM 2391 N N . GLN A 1 314 ? 13.641 25.219 -7.875 1 98.62 314 GLN A N 1
ATOM 2392 C CA . GLN A 1 314 ? 12.773 26.25 -8.422 1 98.62 314 GLN A CA 1
ATOM 2393 C C . GLN A 1 314 ? 11.312 25.969 -8.109 1 98.62 314 GLN A C 1
ATOM 2395 O O . GLN A 1 314 ? 10.555 26.891 -7.781 1 98.62 314 GLN A O 1
ATOM 2400 N N . PHE A 1 315 ? 10.953 24.75 -8.227 1 98.75 315 PHE A N 1
ATOM 2401 C CA . PHE A 1 315 ? 9.586 24.344 -7.938 1 98.75 315 PHE A CA 1
ATOM 2402 C C . PHE A 1 315 ? 9.203 24.688 -6.508 1 98.75 315 PHE A C 1
ATOM 2404 O O . PHE A 1 315 ? 8.156 25.297 -6.27 1 98.75 315 PHE A O 1
ATOM 2411 N N . LEU A 1 316 ? 10.07 24.344 -5.543 1 98.62 316 LEU A N 1
ATOM 2412 C CA . LEU A 1 316 ? 9.828 24.609 -4.133 1 98.62 316 LEU A CA 1
ATOM 2413 C C . LEU A 1 316 ? 9.773 26.109 -3.867 1 98.62 316 LEU A C 1
ATOM 2415 O O . LEU A 1 316 ? 8.945 26.578 -3.086 1 98.62 316 LEU A O 1
ATOM 2419 N N . SER A 1 317 ? 10.648 26.844 -4.52 1 98.25 317 SER A N 1
ATOM 2420 C CA . SER A 1 317 ? 10.656 28.297 -4.359 1 98.25 317 SER A CA 1
ATOM 2421 C C . SER A 1 317 ? 9.359 28.922 -4.863 1 98.25 317 SER A C 1
ATOM 2423 O O . SER A 1 317 ? 8.797 29.797 -4.211 1 98.25 317 SER A O 1
ATOM 2425 N N . ARG A 1 318 ? 8.898 28.484 -5.988 1 98.44 318 ARG A N 1
ATOM 2426 C CA . ARG A 1 318 ? 7.645 28.984 -6.543 1 98.44 318 ARG A CA 1
ATOM 2427 C C . ARG A 1 318 ? 6.465 28.594 -5.66 1 98.44 318 ARG A C 1
ATOM 2429 O O . ARG A 1 318 ? 5.531 29.391 -5.484 1 98.44 318 ARG A O 1
ATOM 2436 N N . SER A 1 319 ? 6.555 27.406 -5.176 1 98.56 319 SER A N 1
ATOM 2437 C CA . SER A 1 319 ? 5.508 26.938 -4.27 1 98.56 319 SER A CA 1
ATOM 2438 C C . SER A 1 319 ? 5.414 27.844 -3.039 1 98.56 319 SER A C 1
ATOM 2440 O O . SER A 1 319 ? 4.32 28.25 -2.643 1 98.56 319 SER A O 1
ATOM 2442 N N . VAL A 1 320 ? 6.535 28.156 -2.453 1 98.06 320 VAL A N 1
ATOM 2443 C CA . VAL A 1 320 ? 6.602 28.969 -1.246 1 98.06 320 VAL A CA 1
ATOM 2444 C C . VAL A 1 320 ? 6.031 30.359 -1.529 1 98.06 320 VAL A C 1
ATOM 2446 O O . VAL A 1 320 ? 5.266 30.906 -0.726 1 98.06 320 VAL A O 1
ATOM 2449 N N . ARG A 1 321 ? 6.34 30.938 -2.635 1 97.88 321 ARG A N 1
ATOM 2450 C CA . ARG A 1 321 ? 5.836 32.25 -3.01 1 97.88 321 ARG A CA 1
ATOM 2451 C C . ARG A 1 321 ? 4.32 32.219 -3.197 1 97.88 321 ARG A C 1
ATOM 2453 O O . ARG A 1 321 ? 3.619 33.125 -2.748 1 97.88 321 ARG A O 1
ATOM 2460 N N . ALA A 1 322 ? 3.879 31.203 -3.889 1 98.19 322 ALA A N 1
ATOM 2461 C CA . ALA A 1 322 ? 2.445 31.078 -4.137 1 98.19 322 ALA A CA 1
ATOM 2462 C C . ALA A 1 322 ? 1.677 30.891 -2.83 1 98.19 322 ALA A C 1
ATOM 2464 O O . ALA A 1 322 ? 0.632 31.516 -2.623 1 98.19 322 ALA A O 1
ATOM 2465 N N . LEU A 1 323 ? 2.176 30.047 -1.975 1 98.19 323 LEU A N 1
ATOM 2466 C CA . LEU A 1 323 ? 1.541 29.797 -0.686 1 98.19 323 LEU A CA 1
ATOM 2467 C C . LEU A 1 323 ? 1.512 31.062 0.164 1 98.19 323 LEU A C 1
ATOM 2469 O O . LEU A 1 323 ? 0.494 31.375 0.788 1 98.19 323 LEU A O 1
ATOM 2473 N N . SER A 1 324 ? 2.621 31.766 0.171 1 97.56 324 SER A N 1
ATOM 2474 C CA . SER A 1 324 ? 2.717 33 0.934 1 97.56 324 SER A CA 1
ATOM 2475 C C . SER A 1 324 ? 1.677 34.031 0.472 1 97.56 324 SER A C 1
ATOM 2477 O O . SER A 1 324 ? 1 34.656 1.295 1 97.56 324 SER A O 1
ATOM 2479 N N . LYS A 1 325 ? 1.554 34.156 -0.784 1 98 325 LYS A N 1
ATOM 2480 C CA . LYS A 1 325 ? 0.594 35.094 -1.356 1 98 325 LYS A CA 1
ATOM 2481 C C . LYS A 1 325 ? -0.833 34.75 -0.944 1 98 325 LYS A C 1
ATOM 2483 O O . LYS A 1 325 ? -1.605 35.625 -0.555 1 98 325 LYS A O 1
ATOM 2488 N N . HIS A 1 326 ? -1.207 33.531 -1.056 1 98.25 326 HIS A N 1
ATOM 2489 C CA . HIS A 1 326 ? -2.562 33.094 -0.74 1 98.25 326 HIS A CA 1
ATOM 2490 C C . HIS A 1 326 ? -2.842 33.188 0.756 1 98.25 326 HIS A C 1
ATOM 2492 O O . HIS A 1 326 ? -3.945 33.562 1.161 1 98.25 326 HIS A O 1
ATOM 2498 N N . ARG A 1 327 ? -1.863 32.812 1.555 1 97.69 327 ARG A N 1
ATOM 2499 C CA . ARG A 1 327 ? -1.984 33.031 2.994 1 97.69 327 ARG A CA 1
ATOM 2500 C C . ARG A 1 327 ? -2.299 34.5 3.316 1 97.69 327 ARG A C 1
ATOM 2502 O O . ARG A 1 327 ? -3.17 34.781 4.141 1 97.69 327 ARG A O 1
ATOM 2509 N N . ASP A 1 328 ? -1.649 35.375 2.701 1 97.38 328 ASP A N 1
ATOM 2510 C CA . ASP A 1 328 ? -1.822 36.812 2.947 1 97.38 328 ASP A CA 1
ATOM 2511 C C . ASP A 1 328 ? -3.217 37.281 2.533 1 97.38 328 ASP A C 1
ATOM 2513 O O . ASP A 1 328 ? -3.797 38.156 3.17 1 97.38 328 ASP A O 1
ATOM 2517 N N . ILE A 1 329 ? -3.711 36.719 1.477 1 98.12 329 ILE A N 1
ATOM 2518 C CA . ILE A 1 329 ? -5.059 37.062 1.03 1 98.12 329 ILE A CA 1
ATOM 2519 C C . ILE A 1 329 ? -6.062 36.719 2.133 1 98.12 329 ILE A C 1
ATOM 2521 O O . ILE A 1 329 ? -6.898 37.562 2.492 1 98.12 329 ILE A O 1
ATOM 2525 N N . VAL A 1 330 ? -5.957 35.562 2.676 1 98.5 330 VAL A N 1
ATOM 2526 C CA . VAL A 1 330 ? -6.902 35.125 3.691 1 98.5 330 VAL A CA 1
ATOM 2527 C C . VAL A 1 330 ? -6.68 35.906 4.984 1 98.5 330 VAL A C 1
ATOM 2529 O O . VAL A 1 330 ? -7.641 36.312 5.637 1 98.5 330 VAL A O 1
ATOM 2532 N N . ALA A 1 331 ? -5.426 36.094 5.363 1 97.88 331 ALA A N 1
ATOM 2533 C CA . ALA A 1 331 ? -5.094 36.812 6.582 1 97.88 331 ALA A CA 1
ATOM 2534 C C . ALA A 1 331 ? -5.676 38.25 6.547 1 97.88 331 ALA A C 1
ATOM 2536 O O . ALA A 1 331 ? -6.238 38.719 7.539 1 97.88 331 ALA A O 1
ATOM 2537 N N . ARG A 1 332 ? -5.551 38.875 5.457 1 98.31 332 ARG A N 1
ATOM 2538 C CA . ARG A 1 332 ? -6.082 40.219 5.316 1 98.31 332 ARG A CA 1
ATOM 2539 C C . ARG A 1 332 ? -7.602 40.219 5.445 1 98.31 332 ARG A C 1
ATOM 2541 O O . ARG A 1 332 ? -8.164 41.094 6.125 1 98.31 332 ARG A O 1
ATOM 2548 N N . ALA A 1 333 ? -8.188 39.312 4.781 1 98.69 333 ALA A N 1
ATOM 2549 C CA . ALA A 1 333 ? -9.641 39.219 4.863 1 98.69 333 ALA A CA 1
ATOM 2550 C C . ALA A 1 333 ? -10.094 39 6.305 1 98.69 333 ALA A C 1
ATOM 2552 O O . ALA A 1 333 ? -11.062 39.625 6.754 1 98.69 333 ALA A O 1
ATOM 2553 N N . PHE A 1 334 ? -9.469 38.125 7.047 1 98.69 334 PHE A N 1
ATOM 2554 C CA . PHE A 1 334 ? -9.812 37.812 8.43 1 98.69 334 PHE A CA 1
ATOM 2555 C C . PHE A 1 334 ? -9.547 39.031 9.328 1 98.69 334 PHE A C 1
ATOM 2557 O O . PHE A 1 334 ? -10.367 39.344 10.188 1 98.69 334 PHE A O 1
ATOM 2564 N N . ASP A 1 335 ? -8.43 39.656 9.07 1 98.44 335 ASP A N 1
ATOM 2565 C CA . ASP A 1 335 ? -8.094 40.844 9.844 1 98.44 335 ASP A CA 1
ATOM 2566 C C . ASP A 1 335 ? -9.141 41.938 9.656 1 98.44 335 ASP A C 1
ATOM 2568 O O . ASP A 1 335 ? -9.609 42.531 10.633 1 98.44 335 ASP A O 1
ATOM 2572 N N . ASP A 1 336 ? -9.461 42.156 8.445 1 98.38 336 ASP A N 1
ATOM 2573 C CA . ASP A 1 336 ? -10.438 43.188 8.125 1 98.38 336 ASP A CA 1
ATOM 2574 C C . ASP A 1 336 ? -11.789 42.906 8.766 1 98.38 336 ASP A C 1
ATOM 2576 O O . ASP A 1 336 ? -12.516 43.812 9.141 1 98.38 336 ASP A O 1
ATOM 2580 N N . ALA A 1 337 ? -12.062 41.656 8.922 1 98.12 337 ALA A N 1
ATOM 2581 C CA . ALA A 1 337 ? -13.359 41.25 9.453 1 98.12 337 ALA A CA 1
ATOM 2582 C C . ALA A 1 337 ? -13.297 41.062 10.961 1 98.12 337 ALA A C 1
ATOM 2584 O O . ALA A 1 337 ? -14.32 40.844 11.617 1 98.12 337 ALA A O 1
ATOM 2585 N N . GLY A 1 338 ? -12.094 41.062 11.547 1 97.69 338 GLY A N 1
ATOM 2586 C CA . GLY A 1 338 ? -11.914 40.812 12.977 1 97.69 338 GLY A CA 1
ATOM 2587 C C . GLY A 1 338 ? -12 39.344 13.352 1 97.69 338 GLY A C 1
ATOM 2588 O O . GLY A 1 338 ? -12.359 39.031 14.484 1 97.69 338 GLY A O 1
ATOM 2589 N N . ILE A 1 339 ? -11.781 38.469 12.43 1 98.44 339 ILE A N 1
ATOM 2590 C CA . ILE A 1 339 ? -11.742 37.031 12.711 1 98.44 339 ILE A CA 1
ATOM 2591 C C . ILE A 1 339 ? -10.359 36.625 13.234 1 98.44 339 ILE A C 1
ATOM 2593 O O . ILE A 1 339 ? -9.367 36.75 12.508 1 98.44 339 ILE A O 1
ATOM 2597 N N . PRO A 1 340 ? -10.273 36.188 14.469 1 98.31 340 PRO A N 1
ATOM 2598 C CA . PRO A 1 340 ? -8.969 35.781 14.977 1 98.31 340 PRO A CA 1
ATOM 2599 C C . PRO A 1 340 ? -8.469 34.469 14.328 1 98.31 340 PRO A C 1
ATOM 2601 O O . PRO A 1 340 ? -9.281 33.656 13.906 1 98.31 340 PRO A O 1
ATOM 2604 N N . TYR A 1 341 ? -7.223 34.312 14.242 1 97.94 341 TYR A N 1
ATOM 2605 C CA . TYR A 1 341 ? -6.559 33.125 13.75 1 97.94 341 TYR A CA 1
ATOM 2606 C C . TYR A 1 341 ? -5.148 33 14.32 1 97.94 341 TYR A C 1
ATOM 2608 O O . TYR A 1 341 ? -4.672 33.906 15 1 97.94 341 TYR A O 1
ATOM 2616 N N . GLU A 1 342 ? -4.527 31.844 14.164 1 96.31 342 GLU A N 1
ATOM 2617 C CA . GLU A 1 342 ? -3.141 31.688 14.586 1 96.31 342 GLU A CA 1
ATOM 2618 C C . GLU A 1 342 ? -2.207 32.562 13.773 1 96.31 342 GLU A C 1
ATOM 2620 O O . GLU A 1 342 ? -1.764 32.188 12.688 1 96.31 342 GLU A O 1
ATOM 2625 N N . ARG A 1 343 ? -1.754 33.656 14.359 1 94.12 343 ARG A N 1
ATOM 2626 C CA . ARG A 1 343 ? -1.079 34.75 13.641 1 94.12 343 ARG A CA 1
ATOM 2627 C C . ARG A 1 343 ? 0.351 34.344 13.281 1 94.12 343 ARG A C 1
ATOM 2629 O O . ARG A 1 343 ? 0.918 34.875 12.32 1 94.12 343 ARG A O 1
ATOM 2636 N N . LYS A 1 344 ? 0.882 33.438 14.023 1 94.06 344 LYS A N 1
ATOM 2637 C CA . LYS A 1 344 ? 2.281 33.094 13.812 1 94.06 344 LYS A CA 1
ATOM 2638 C C . LYS A 1 344 ? 2.41 31.969 12.781 1 94.06 344 LYS A C 1
ATOM 2640 O O . LYS A 1 344 ? 3.516 31.5 12.508 1 94.06 344 LYS A O 1
ATOM 2645 N N . ALA A 1 345 ? 1.284 31.594 12.203 1 95.56 345 ALA A N 1
ATOM 2646 C CA . ALA A 1 345 ? 1.31 30.516 11.211 1 95.56 345 ALA A CA 1
ATOM 2647 C C . ALA A 1 345 ? 2.129 30.922 9.984 1 95.56 345 ALA A C 1
ATOM 2649 O O . ALA A 1 345 ? 1.819 31.922 9.328 1 95.56 345 ALA A O 1
ATOM 2650 N N . ASN A 1 346 ? 3.24 30.188 9.734 1 95.81 346 ASN A N 1
ATOM 2651 C CA . ASN A 1 346 ? 4.102 30.5 8.594 1 95.81 346 ASN A CA 1
ATOM 2652 C C . ASN A 1 346 ? 4.457 29.234 7.812 1 95.81 346 ASN A C 1
ATOM 2654 O O . ASN A 1 346 ? 5.477 29.203 7.117 1 95.81 346 ASN A O 1
ATOM 2658 N N . ALA A 1 347 ? 3.678 28.156 7.961 1 97.62 347 ALA A N 1
ATOM 2659 C CA . ALA A 1 347 ? 3.943 26.906 7.262 1 97.62 347 ALA A CA 1
ATOM 2660 C C . ALA A 1 347 ? 2.646 26.156 6.965 1 97.62 347 ALA A C 1
ATOM 2662 O O . ALA A 1 347 ? 1.619 26.406 7.598 1 97.62 347 ALA A O 1
ATOM 2663 N N . GLY A 1 348 ? 2.723 25.219 6.004 1 97.62 348 GLY A N 1
ATOM 2664 C CA . GLY A 1 348 ? 1.575 24.406 5.625 1 97.62 348 GLY A CA 1
ATOM 2665 C C . GLY A 1 348 ? 0.63 25.125 4.676 1 97.62 348 GLY A C 1
ATOM 2666 O O . GLY A 1 348 ? 1.027 26.062 3.984 1 97.62 348 GLY A O 1
ATOM 2667 N N . PHE A 1 349 ? -0.59 24.594 4.594 1 98.12 349 PHE A N 1
ATOM 2668 C CA . PHE A 1 349 ? -1.583 25.016 3.615 1 98.12 349 PHE A CA 1
ATOM 2669 C C . PHE A 1 349 ? -2.783 25.656 4.309 1 98.12 349 PHE A C 1
ATOM 2671 O O . PHE A 1 349 ? -3.865 25.75 3.725 1 98.12 349 PHE A O 1
ATOM 2678 N N . PHE A 1 350 ? -2.676 26.062 5.613 1 97.5 350 PHE A N 1
ATOM 2679 C CA . PHE A 1 350 ? -3.902 26.312 6.363 1 97.5 350 PHE A CA 1
ATOM 2680 C C . PHE A 1 350 ? -3.689 27.406 7.41 1 97.5 350 PHE A C 1
ATOM 2682 O O . PHE A 1 350 ? -2.559 27.656 7.832 1 97.5 350 PHE A O 1
ATOM 2689 N N . LEU A 1 351 ? -4.75 28.078 7.746 1 98 351 LEU A N 1
ATO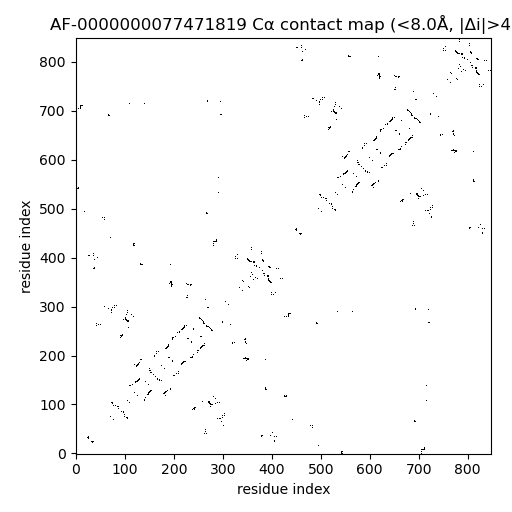M 2690 C CA . LEU A 1 351 ? -4.867 28.953 8.898 1 98 351 LEU A CA 1
ATOM 2691 C C . LEU A 1 351 ? -5.867 28.406 9.914 1 98 351 LEU A C 1
ATOM 2693 O O . LEU A 1 351 ? -6.93 27.906 9.531 1 98 351 LEU A O 1
ATOM 2697 N N . TRP A 1 352 ? -5.461 28.391 11.133 1 98.44 352 TRP A N 1
ATOM 2698 C CA . TRP A 1 352 ? -6.316 27.969 12.234 1 98.44 352 TRP A CA 1
ATOM 2699 C C . TRP A 1 352 ? -7.18 29.125 12.727 1 98.44 352 TRP A C 1
ATOM 2701 O O . TRP A 1 352 ? -6.742 29.922 13.547 1 98.44 352 TRP A O 1
ATOM 2711 N N . ALA A 1 353 ? -8.43 29.172 12.281 1 98.69 353 ALA A N 1
ATOM 2712 C CA . ALA A 1 353 ? -9.32 30.297 12.516 1 98.69 353 ALA A CA 1
ATOM 2713 C C . ALA A 1 353 ? -10.164 30.094 13.766 1 98.69 353 ALA A C 1
ATOM 2715 O O . ALA A 1 353 ? -10.508 28.953 14.109 1 98.69 353 ALA A O 1
ATOM 2716 N N . ASP A 1 354 ? -10.445 31.188 14.406 1 98.5 354 ASP A N 1
ATOM 2717 C CA . ASP A 1 354 ? -11.328 31.188 15.57 1 98.5 354 ASP A CA 1
ATOM 2718 C C . ASP A 1 354 ? -12.711 31.734 15.211 1 98.5 354 ASP A C 1
ATOM 2720 O O . ASP A 1 354 ? -12.883 32.938 15.031 1 98.5 354 ASP A O 1
ATOM 2724 N N . LEU A 1 355 ? -13.664 30.844 15.148 1 98.56 355 LEU A N 1
ATOM 2725 C CA . LEU A 1 355 ? -15.039 31.234 14.859 1 98.56 355 LEU A CA 1
ATOM 2726 C C . LEU A 1 355 ? -15.93 31.047 16.078 1 98.56 355 LEU A C 1
ATOM 2728 O O . LEU A 1 355 ? -17.141 30.875 15.953 1 98.56 355 LEU A O 1
ATOM 2732 N N . SER A 1 356 ? -15.328 31.016 17.266 1 97.94 356 SER A N 1
ATOM 2733 C CA . SER A 1 356 ? -16.062 30.766 18.5 1 97.94 356 SER A CA 1
ATOM 2734 C C . SER A 1 356 ? -17.125 31.828 18.734 1 97.94 356 SER A C 1
ATOM 2736 O O . SER A 1 356 ? -18.125 31.562 19.406 1 97.94 356 SER A O 1
ATOM 2738 N N . ALA A 1 357 ? -16.969 33.031 18.156 1 97.88 357 ALA A N 1
ATOM 2739 C CA . ALA A 1 357 ? -17.953 34.094 18.266 1 97.88 357 ALA A CA 1
ATOM 2740 C C . ALA A 1 357 ? -19.266 33.688 17.625 1 97.88 357 ALA A C 1
ATOM 2742 O O . ALA A 1 357 ? -20.312 34.312 17.875 1 97.88 357 ALA A O 1
ATOM 2743 N N . CYS A 1 358 ? -19.219 32.688 16.797 1 98.06 358 CYS A N 1
ATOM 2744 C CA . CYS A 1 358 ? -20.406 32.25 16.078 1 98.06 358 CYS A CA 1
ATOM 2745 C C . CYS A 1 358 ? -21.062 31.047 16.766 1 98.06 358 CYS A C 1
ATOM 2747 O O . CYS A 1 358 ? -22.078 30.531 16.281 1 98.06 358 CYS A O 1
ATOM 2749 N N . LEU A 1 359 ? -20.5 30.625 17.859 1 97.56 359 LEU A N 1
ATOM 2750 C CA . LEU A 1 359 ? -21.047 29.484 18.562 1 97.56 359 LEU A CA 1
ATOM 2751 C C . LEU A 1 359 ? -22.297 29.875 19.344 1 97.56 359 LEU A C 1
ATOM 2753 O O . LEU A 1 359 ? -22.359 30.969 19.938 1 97.56 359 LEU A O 1
ATOM 2757 N N . GLN A 1 360 ? -23.25 28.969 19.375 1 95.31 360 GLN A N 1
ATOM 2758 C CA . GLN A 1 360 ? -24.438 29.188 20.203 1 95.31 360 GLN A CA 1
ATOM 2759 C C . GLN A 1 360 ? -24.141 28.922 21.672 1 95.31 360 GLN A C 1
ATOM 2761 O O . GLN A 1 360 ? -24.797 29.5 22.547 1 95.31 360 GLN A O 1
ATOM 2766 N N . SER A 1 361 ? -23.281 27.938 21.969 1 96.19 361 SER A N 1
ATOM 2767 C CA . SER A 1 361 ? -22.719 27.594 23.266 1 96.19 361 SER A CA 1
ATOM 2768 C C . SER A 1 361 ? -21.281 27.125 23.156 1 96.19 361 SER A C 1
ATOM 2770 O O . SER A 1 361 ? -20.859 26.641 22.094 1 96.19 361 SER A O 1
ATOM 2772 N N . PRO A 1 362 ? -20.516 27.312 24.141 1 95.81 362 PRO A N 1
ATOM 2773 C CA . PRO A 1 362 ? -19.109 26.938 24.078 1 95.81 362 PRO A CA 1
ATOM 2774 C C . PRO A 1 362 ? -18.891 25.422 24.219 1 95.81 362 PRO A C 1
ATOM 2776 O O . PRO A 1 362 ? -18.141 24.984 25.094 1 95.81 362 PRO A O 1
ATOM 2779 N N . THR A 1 363 ? -19.531 24.641 23.391 1 98 363 THR A N 1
ATOM 2780 C CA . THR A 1 363 ? -19.453 23.188 23.422 1 98 363 THR A CA 1
ATOM 2781 C C . THR A 1 363 ? -19.062 22.625 22.062 1 98 363 THR A C 1
ATOM 2783 O O . THR A 1 363 ? -19.219 23.312 21.047 1 98 363 THR A O 1
ATOM 2786 N N . PHE A 1 364 ? -18.531 21.453 22.062 1 98.19 364 PHE A N 1
ATOM 2787 C CA . PHE A 1 364 ? -18.172 20.797 20.812 1 98.19 364 PHE A CA 1
ATOM 2788 C C . PHE A 1 364 ? -19.406 20.422 20.016 1 98.19 364 PHE A C 1
ATOM 2790 O O . PHE A 1 364 ? -19.391 20.375 18.797 1 98.19 364 PHE A O 1
ATOM 2797 N N . GLU A 1 365 ? -20.484 20.172 20.688 1 98.06 365 GLU A N 1
ATOM 2798 C CA . GLU A 1 365 ? -21.766 19.938 20.016 1 98.06 365 GLU A CA 1
ATOM 2799 C C . GLU A 1 365 ? -22.172 21.172 19.203 1 98.06 365 GLU A C 1
ATOM 2801 O O . GLU A 1 365 ? -22.594 21.031 18.047 1 98.06 365 GLU A O 1
ATOM 2806 N N . ALA A 1 366 ? -22.016 22.312 19.844 1 98.06 366 ALA A N 1
ATOM 2807 C CA . ALA A 1 366 ? -22.312 23.562 19.156 1 98.06 366 ALA A CA 1
ATOM 2808 C C . ALA A 1 366 ? -21.359 23.766 17.969 1 98.06 366 ALA A C 1
ATOM 2810 O O . ALA A 1 366 ? -21.734 24.328 16.938 1 98.06 366 ALA A O 1
ATOM 2811 N N . GLU A 1 367 ? -20.109 23.359 18.141 1 98.56 367 GLU A N 1
ATOM 2812 C CA . GLU A 1 367 ? -19.141 23.453 17.047 1 98.56 367 GLU A CA 1
ATOM 2813 C C . GLU A 1 367 ? -19.578 22.578 15.859 1 98.56 367 GLU A C 1
ATOM 2815 O O . GLU A 1 367 ? -19.453 22.984 14.703 1 98.56 367 GLU A O 1
ATOM 2820 N N . ASP A 1 368 ? -20.062 21.406 16.188 1 98.25 368 ASP A N 1
ATOM 2821 C CA . ASP A 1 368 ? -20.547 20.516 15.133 1 98.25 368 ASP A CA 1
ATOM 2822 C C . ASP A 1 368 ? -21.719 21.141 14.375 1 98.25 368 ASP A C 1
ATOM 2824 O O . ASP A 1 368 ? -21.812 21.016 13.156 1 98.25 368 ASP A O 1
ATOM 2828 N N . GLU A 1 369 ? -22.609 21.766 15.086 1 98.19 369 GLU A N 1
ATOM 2829 C CA . GLU A 1 369 ? -23.703 22.484 14.453 1 98.19 369 GLU A CA 1
ATOM 2830 C C . GLU A 1 369 ? -23.188 23.625 13.586 1 98.19 369 GLU A C 1
ATOM 2832 O O . GLU A 1 369 ? -23.688 23.844 12.477 1 98.19 369 GLU A O 1
ATOM 2837 N N . LEU A 1 370 ? -22.219 24.312 14.133 1 98.38 370 LEU A N 1
ATOM 2838 C CA . LEU A 1 370 ? -21.625 25.422 13.391 1 98.38 370 LEU A CA 1
ATOM 2839 C C . LEU A 1 370 ? -20.984 24.922 12.102 1 98.38 370 LEU A C 1
ATOM 2841 O O . LEU A 1 370 ? -21.078 25.562 11.055 1 98.38 370 LEU A O 1
ATOM 2845 N N . LYS A 1 371 ? -20.297 23.859 12.164 1 98.5 371 LYS A N 1
ATOM 2846 C CA . LYS A 1 371 ? -19.688 23.219 10.992 1 98.5 371 LYS A CA 1
ATOM 2847 C C . LYS A 1 371 ? -20.75 22.938 9.914 1 98.5 371 LYS A C 1
ATOM 2849 O O . LYS A 1 371 ? -20.516 23.203 8.734 1 98.5 371 LYS A O 1
ATOM 2854 N N . GLN A 1 372 ? -21.875 22.406 10.352 1 98 372 GLN A N 1
ATOM 2855 C CA . GLN A 1 372 ? -22.969 22.125 9.414 1 98 372 GLN A CA 1
ATOM 2856 C C . GLN A 1 372 ? -23.516 23.422 8.812 1 98 372 GLN A C 1
ATOM 2858 O O . GLN A 1 372 ? -23.844 23.469 7.621 1 98 372 GLN A O 1
ATOM 2863 N N . ARG A 1 373 ? -23.688 24.422 9.625 1 98.12 373 ARG A N 1
ATOM 2864 C CA . ARG A 1 373 ? -24.172 25.703 9.117 1 98.12 373 ARG A CA 1
ATOM 2865 C C . ARG A 1 373 ? -23.219 26.297 8.086 1 98.12 373 ARG A C 1
ATOM 2867 O O . ARG A 1 373 ? -23.641 26.875 7.086 1 98.12 373 ARG A O 1
ATOM 2874 N N . LEU A 1 374 ? -21.938 26.156 8.328 1 98.25 374 LEU A N 1
ATOM 2875 C CA . LEU A 1 374 ? -20.938 26.594 7.359 1 98.25 374 LEU A CA 1
ATOM 2876 C C . LEU A 1 374 ? -21.062 25.812 6.059 1 98.25 374 LEU A C 1
ATOM 2878 O O . LEU A 1 374 ? -20.969 26.391 4.973 1 98.25 374 LEU A O 1
ATOM 2882 N N . TYR A 1 375 ? -21.172 24.484 6.23 1 97.81 375 TYR A N 1
ATOM 2883 C CA . TYR A 1 375 ? -21.375 23.625 5.066 1 97.81 375 TYR A CA 1
ATOM 2884 C C . TYR A 1 375 ? -22.578 24.078 4.246 1 97.81 375 TYR A C 1
ATOM 2886 O O . TYR A 1 375 ? -22.484 24.203 3.021 1 97.81 375 TYR A O 1
ATOM 2894 N N . ASP A 1 376 ? -23.688 24.344 4.902 1 97.19 376 ASP A N 1
ATOM 2895 C CA . ASP A 1 376 ? -24.922 24.781 4.242 1 97.19 376 ASP A CA 1
ATOM 2896 C C . ASP A 1 376 ? -24.734 26.156 3.598 1 97.19 376 ASP A C 1
ATOM 2898 O O . ASP A 1 376 ? -25.406 26.484 2.625 1 97.19 376 ASP A O 1
ATOM 2902 N N . PHE A 1 377 ? -23.812 26.891 4.121 1 97.56 377 PHE A N 1
ATOM 2903 C CA . PHE A 1 377 ? -23.516 28.219 3.598 1 97.56 377 PHE A CA 1
ATOM 2904 C C . PHE A 1 377 ? -22.531 28.141 2.434 1 97.56 377 PHE A C 1
ATOM 2906 O O . PHE A 1 377 ? -22.188 29.156 1.831 1 97.56 377 PHE A O 1
ATOM 2913 N N . GLY A 1 378 ? -22.016 26.906 2.189 1 97.75 378 GLY A N 1
ATOM 2914 C CA . GLY A 1 378 ? -21.25 26.688 0.971 1 97.75 378 GLY A CA 1
ATOM 2915 C C . GLY A 1 378 ? -19.766 26.484 1.222 1 97.75 378 GLY A C 1
ATOM 2916 O O . GLY A 1 378 ? -18.969 26.578 0.296 1 97.75 378 GLY A O 1
ATOM 2917 N N . VAL A 1 379 ? -19.375 26.266 2.414 1 98.25 379 VAL A N 1
ATOM 2918 C CA . VAL A 1 379 ? -17.953 26.031 2.701 1 98.25 379 VAL A CA 1
ATOM 2919 C C . VAL A 1 379 ? -17.812 24.812 3.605 1 98.25 379 VAL A C 1
ATOM 2921 O O . VAL A 1 379 ? -18.344 24.781 4.719 1 98.25 379 VAL A O 1
ATOM 2924 N N . GLU A 1 380 ? -17.156 23.797 3.164 1 97.88 380 GLU A N 1
ATOM 2925 C CA . GLU A 1 380 ? -16.812 22.609 3.959 1 97.88 380 GLU A CA 1
ATOM 2926 C C . GLU A 1 380 ? -15.43 22.766 4.598 1 97.88 380 GLU A C 1
ATOM 2928 O O . GLU A 1 380 ? -14.414 22.797 3.898 1 97.88 380 GLU A O 1
ATOM 2933 N N . MET A 1 381 ? -15.414 22.891 5.895 1 97.38 381 MET A N 1
ATOM 2934 C CA . MET A 1 381 ? -14.172 23.094 6.637 1 97.38 381 MET A CA 1
ATOM 2935 C C . MET A 1 381 ? -14.039 22.078 7.762 1 97.38 381 MET A C 1
ATOM 2937 O O . MET A 1 381 ? -15.039 21.578 8.281 1 97.38 381 MET A O 1
ATOM 2941 N N . ALA A 1 382 ? -12.812 21.781 8.102 1 97.19 382 ALA A N 1
ATOM 2942 C CA . ALA A 1 382 ? -12.547 20.922 9.258 1 97.19 382 ALA A CA 1
ATOM 2943 C C . ALA A 1 382 ? -12.68 21.703 10.562 1 97.19 382 ALA A C 1
ATOM 2945 O O . ALA A 1 382 ? -12.195 22.828 10.664 1 97.19 382 ALA A O 1
ATOM 2946 N N . ALA A 1 383 ? -13.336 21.078 11.516 1 98.06 383 ALA A N 1
ATOM 2947 C CA . ALA A 1 383 ? -13.555 21.688 12.82 1 98.06 383 ALA A CA 1
ATOM 2948 C C . ALA A 1 383 ? -12.523 21.219 13.836 1 98.06 383 ALA A C 1
ATOM 2950 O O . ALA A 1 383 ? -11.945 20.141 13.68 1 98.06 383 ALA A O 1
ATOM 2951 N N . GLY A 1 384 ? -12.359 22.031 14.82 1 98.25 384 GLY A N 1
ATOM 2952 C CA . GLY A 1 384 ? -11.359 21.797 15.852 1 98.25 384 GLY A CA 1
ATOM 2953 C C . GLY A 1 384 ? -11.57 20.5 16.609 1 98.25 384 GLY A C 1
ATOM 2954 O O . GLY A 1 384 ? -10.609 19.859 17.031 1 98.25 384 GLY A O 1
ATOM 2955 N N . HIS A 1 385 ? -12.797 20.062 16.703 1 97.69 385 HIS A N 1
ATOM 2956 C CA . HIS A 1 385 ? -13.109 18.828 17.406 1 97.69 385 HIS A CA 1
ATOM 2957 C C . HIS A 1 385 ? -12.352 17.641 16.812 1 97.69 385 HIS A C 1
ATOM 2959 O O . HIS A 1 385 ? -11.766 16.844 17.547 1 97.69 385 HIS A O 1
ATOM 2965 N N . GLY A 1 386 ? -12.297 17.625 15.492 1 96.69 386 GLY A N 1
ATOM 2966 C CA . GLY A 1 386 ? -11.602 16.547 14.805 1 96.69 386 GLY A CA 1
ATOM 2967 C C . GLY A 1 386 ? -10.094 16.641 14.93 1 96.69 386 GLY A C 1
ATOM 2968 O O . GLY A 1 386 ? -9.391 15.664 14.672 1 96.69 386 GLY A O 1
ATOM 2969 N N . TYR A 1 387 ? -9.602 17.766 15.367 1 98.06 387 TYR A N 1
ATOM 2970 C CA . TYR A 1 387 ? -8.172 18 15.516 1 98.06 387 TYR A CA 1
ATOM 2971 C C . TYR A 1 387 ? -7.777 18.031 16.984 1 98.06 387 TYR A C 1
ATOM 2973 O O . TYR A 1 387 ? -6.672 18.438 17.328 1 98.06 387 TYR A O 1
ATOM 2981 N N . HIS A 1 388 ? -8.758 17.688 17.859 1 97.69 388 HIS A N 1
ATOM 2982 C CA . HIS A 1 388 ? -8.555 17.625 19.297 1 97.69 388 HIS A CA 1
ATOM 2983 C C . HIS A 1 388 ? -8.211 19 19.859 1 97.69 388 HIS A C 1
ATOM 2985 O O . HIS A 1 388 ? -7.277 19.141 20.656 1 97.69 388 HIS A O 1
ATOM 2991 N N . SER A 1 389 ? -8.906 19.938 19.312 1 98.06 389 SER A N 1
ATOM 2992 C CA . SER A 1 389 ? -8.781 21.281 19.891 1 98.06 389 SER A CA 1
ATOM 2993 C C . SER A 1 389 ? -9.133 21.281 21.359 1 98.06 389 SER A C 1
ATOM 2995 O O . SER A 1 389 ? -10.031 20.547 21.797 1 98.06 389 SER A O 1
ATOM 2997 N N . GLU A 1 390 ? -8.43 22.125 22.141 1 97 390 GLU A N 1
ATOM 2998 C CA . GLU A 1 390 ? -8.727 22.203 23.562 1 97 390 GLU A CA 1
ATOM 2999 C C . GLU A 1 390 ? -10.031 22.953 23.812 1 97 390 GLU A C 1
ATOM 3001 O O . GLU A 1 390 ? -10.695 22.734 24.828 1 97 390 GLU A O 1
ATOM 3006 N N . VAL A 1 391 ? -10.367 23.828 22.859 1 97.25 391 VAL A N 1
ATOM 3007 C CA . VAL A 1 391 ? -11.578 24.625 22.969 1 97.25 391 VAL A CA 1
ATOM 3008 C C . VAL A 1 391 ? -12.375 24.562 21.672 1 97.25 391 VAL A C 1
ATOM 3010 O O . VAL A 1 391 ? -11.789 24.438 20.594 1 97.25 391 VAL A O 1
ATOM 3013 N N . PRO A 1 392 ? -13.711 24.625 21.781 1 98.19 392 PRO A N 1
ATOM 3014 C CA . PRO A 1 392 ? -14.531 24.594 20.562 1 98.19 392 PRO A CA 1
ATOM 3015 C C . PRO A 1 392 ? -14.461 25.906 19.781 1 98.19 392 PRO A C 1
ATOM 3017 O O . PRO A 1 392 ? -14.164 26.953 20.344 1 98.19 392 PRO A O 1
ATOM 3020 N N . GLY A 1 393 ? -14.734 25.797 18.531 1 98.38 393 GLY A N 1
ATOM 3021 C CA . GLY A 1 393 ? -14.906 27 17.719 1 98.38 393 GLY A CA 1
ATOM 3022 C C . GLY A 1 393 ? -13.75 27.25 16.766 1 98.38 393 GLY A C 1
ATOM 3023 O O . GLY A 1 393 ? -13.742 28.25 16.047 1 98.38 393 GLY A O 1
ATOM 3024 N N . ARG A 1 394 ? -12.812 26.344 16.75 1 98.44 394 ARG A N 1
ATOM 3025 C CA . ARG A 1 394 ? -11.688 26.484 15.828 1 98.44 394 ARG A CA 1
ATOM 3026 C C . ARG A 1 394 ? -11.945 25.734 14.523 1 98.44 394 ARG A C 1
ATOM 3028 O O . ARG A 1 394 ? -12.609 24.688 14.516 1 98.44 394 ARG A O 1
ATOM 3035 N N . PHE A 1 395 ? -11.484 26.312 13.406 1 98.69 395 PHE A N 1
ATOM 3036 C CA . PHE A 1 395 ? -11.641 25.703 12.086 1 98.69 395 PHE A CA 1
ATOM 3037 C C . PHE A 1 395 ? -10.367 25.859 11.266 1 98.69 395 PHE A C 1
ATOM 3039 O O . PHE A 1 395 ? -9.68 26.875 11.359 1 98.69 395 PHE A O 1
ATOM 3046 N N . ARG A 1 396 ? -10.062 24.906 10.516 1 98.44 396 ARG A N 1
ATOM 3047 C CA . ARG A 1 396 ? -8.906 24.969 9.625 1 98.44 396 ARG A CA 1
ATOM 3048 C C . ARG A 1 396 ? -9.312 25.469 8.242 1 98.44 396 ARG A C 1
ATOM 3050 O O . ARG A 1 396 ? -10.094 24.828 7.551 1 98.44 396 ARG A O 1
ATOM 3057 N N . PHE A 1 397 ? -8.828 26.609 7.867 1 98.56 397 PHE A N 1
ATOM 3058 C CA . PHE A 1 397 ? -9.039 27.188 6.547 1 98.56 397 PHE A CA 1
ATOM 3059 C C . PHE A 1 397 ? -7.879 26.859 5.617 1 98.56 397 PHE A C 1
ATOM 3061 O O . PHE A 1 397 ? -6.73 27.203 5.891 1 98.56 397 PHE A O 1
ATOM 3068 N N . ILE A 1 398 ? -8.133 26.188 4.52 1 98.5 398 ILE A N 1
ATOM 3069 C CA . ILE A 1 398 ? -7.102 25.812 3.557 1 98.5 398 ILE A CA 1
ATOM 3070 C C . ILE A 1 398 ? -6.984 26.891 2.482 1 98.5 398 ILE A C 1
ATOM 3072 O O . ILE A 1 398 ? -7.984 27.312 1.896 1 98.5 398 ILE A O 1
ATOM 3076 N N . PHE A 1 399 ? -5.734 27.344 2.221 1 98.38 399 PHE A N 1
ATOM 3077 C CA . PHE A 1 399 ? -5.59 28.422 1.263 1 98.38 399 PHE A CA 1
ATOM 3078 C C . PHE A 1 399 ? -4.77 27.984 0.059 1 98.38 399 PHE A C 1
ATOM 3080 O O . PHE A 1 399 ? -4.488 28.781 -0.837 1 98.38 399 PHE A O 1
ATOM 3087 N N . SER A 1 400 ? -4.352 26.672 -0.023 1 98.25 400 SER A N 1
ATOM 3088 C CA . SER A 1 400 ? -3.559 26.141 -1.129 1 98.25 400 SER A CA 1
ATOM 3089 C C . SER A 1 400 ? -4.445 25.719 -2.297 1 98.25 400 SER A C 1
ATOM 3091 O O . SER A 1 400 ? -4.312 24.625 -2.818 1 98.25 400 SER A O 1
ATOM 3093 N N . VAL A 1 401 ? -5.371 26.578 -2.701 1 97.31 401 VAL A N 1
ATOM 3094 C CA . VAL A 1 401 ? -6.277 26.406 -3.83 1 97.31 401 VAL A CA 1
ATOM 3095 C C . VAL A 1 401 ? -6.125 27.578 -4.801 1 97.31 401 VAL A C 1
ATOM 3097 O O . VAL A 1 401 ? -5.406 28.547 -4.512 1 97.31 401 VAL A O 1
ATOM 3100 N N . ASP A 1 402 ? -6.75 27.5 -5.961 1 95.81 402 ASP A N 1
ATOM 3101 C CA . ASP A 1 402 ? -6.609 28.562 -6.953 1 95.81 402 ASP A CA 1
ATOM 3102 C C . ASP A 1 402 ? -7.137 29.891 -6.414 1 95.81 402 ASP A C 1
ATOM 3104 O O . ASP A 1 402 ? -7.898 29.906 -5.449 1 95.81 402 ASP A O 1
ATOM 3108 N N . GLN A 1 403 ? -6.781 30.953 -7.035 1 97.12 403 GLN A N 1
ATOM 3109 C CA . GLN A 1 403 ? -7.023 32.312 -6.535 1 97.12 403 GLN A CA 1
ATOM 3110 C C . GLN A 1 403 ? -8.516 32.594 -6.434 1 97.12 403 GLN A C 1
ATOM 3112 O O . GLN A 1 403 ? -8.977 33.188 -5.453 1 97.12 403 GLN A O 1
ATOM 3117 N N . ASP A 1 404 ? -9.281 32.219 -7.457 1 97.94 404 ASP A N 1
ATOM 3118 C CA . ASP A 1 404 ? -10.719 32.438 -7.414 1 97.94 404 ASP A CA 1
ATOM 3119 C C . ASP A 1 404 ? -11.352 31.734 -6.215 1 97.94 404 ASP A C 1
ATOM 3121 O O . ASP A 1 404 ? -12.195 32.312 -5.523 1 97.94 404 ASP A O 1
ATOM 3125 N N . THR A 1 405 ? -10.93 30.562 -5.992 1 97.94 405 THR A N 1
ATOM 3126 C CA . THR A 1 405 ? -11.492 29.734 -4.922 1 97.94 405 THR A CA 1
ATOM 3127 C C . THR A 1 405 ? -11.125 30.312 -3.557 1 97.94 405 THR A C 1
ATOM 3129 O O . THR A 1 405 ? -11.977 30.391 -2.67 1 97.94 405 THR A O 1
ATOM 3132 N N . VAL A 1 406 ? -9.883 30.703 -3.355 1 98.25 406 VAL A N 1
ATOM 3133 C CA . VAL A 1 406 ? -9.453 31.156 -2.039 1 98.25 406 VAL A CA 1
ATOM 3134 C C . VAL A 1 406 ? -10.125 32.5 -1.717 1 98.25 406 VAL A C 1
ATOM 3136 O O . VAL A 1 406 ? -10.523 32.75 -0.574 1 98.25 406 VAL A O 1
ATOM 3139 N N . GLU A 1 407 ? -10.289 33.375 -2.695 1 98.44 407 GLU A N 1
ATOM 3140 C CA . GLU A 1 407 ? -10.953 34.656 -2.488 1 98.44 407 GLU A CA 1
ATOM 3141 C C . GLU A 1 407 ? -12.43 34.469 -2.168 1 98.44 407 GLU A C 1
ATOM 3143 O O . GLU A 1 407 ? -12.953 35.094 -1.242 1 98.44 407 GLU A O 1
ATOM 3148 N N . GLU A 1 408 ? -13.039 33.594 -2.941 1 98.62 408 GLU A N 1
ATOM 3149 C CA . GLU A 1 408 ? -14.453 33.312 -2.713 1 98.62 408 GLU A CA 1
ATOM 3150 C C . GLU A 1 408 ? -14.68 32.656 -1.356 1 98.62 408 GLU A C 1
ATOM 3152 O O . GLU A 1 408 ? -15.641 32.969 -0.657 1 98.62 408 GLU A O 1
ATOM 3157 N N . ALA A 1 409 ? -13.82 31.766 -1.012 1 98.56 409 ALA A N 1
ATOM 3158 C CA . ALA A 1 409 ? -13.93 31.109 0.284 1 98.56 409 ALA A CA 1
ATOM 3159 C C . ALA A 1 409 ? -13.789 32.094 1.428 1 98.56 409 ALA A C 1
ATOM 3161 O O . ALA A 1 409 ? -14.562 32.062 2.391 1 98.56 409 ALA A O 1
ATOM 3162 N N . ALA A 1 410 ? -12.781 32.969 1.344 1 98.69 410 ALA A N 1
ATOM 3163 C CA . ALA A 1 410 ? -12.594 34 2.361 1 98.69 410 ALA A CA 1
ATOM 3164 C C . ALA A 1 410 ? -13.828 34.906 2.467 1 98.69 410 ALA A C 1
ATOM 3166 O O . ALA A 1 410 ? -14.281 35.219 3.568 1 98.69 410 ALA A O 1
ATOM 3167 N N . ARG A 1 411 ? -14.344 35.25 1.326 1 98.62 411 ARG A N 1
ATOM 3168 C CA . ARG A 1 411 ? -15.539 36.094 1.303 1 98.62 411 ARG A CA 1
ATOM 3169 C C . ARG A 1 411 ? -16.703 35.406 2.01 1 98.62 411 ARG A C 1
ATOM 3171 O O . ARG A 1 411 ? -17.391 36.031 2.834 1 98.62 411 ARG A O 1
ATOM 3178 N N . ARG A 1 412 ? -16.922 34.188 1.71 1 98.69 412 ARG A N 1
ATOM 3179 C CA . ARG A 1 412 ? -18.047 33.469 2.291 1 98.69 412 ARG A CA 1
ATOM 3180 C C . ARG A 1 412 ? -17.875 33.312 3.799 1 98.69 412 ARG A C 1
ATOM 3182 O O . ARG A 1 412 ? -18.828 33.469 4.555 1 98.69 412 ARG A O 1
ATOM 3189 N N . VAL A 1 413 ? -16.719 32.969 4.219 1 98.75 413 VAL A N 1
ATOM 3190 C CA . VAL A 1 413 ? -16.469 32.781 5.645 1 98.75 413 VAL A CA 1
ATOM 3191 C C . VAL A 1 413 ? -16.656 34.094 6.379 1 98.75 413 VAL A C 1
ATOM 3193 O O . VAL A 1 413 ? -17.25 34.156 7.457 1 98.75 413 VAL A O 1
ATOM 3196 N N . VAL A 1 414 ? -16.156 35.219 5.801 1 98.62 414 VAL A N 1
ATOM 3197 C CA . VAL A 1 414 ? -16.297 36.531 6.398 1 98.62 414 VAL A CA 1
ATOM 3198 C C . VAL A 1 414 ? -17.781 36.906 6.484 1 98.62 414 VAL A C 1
ATOM 3200 O O . VAL A 1 414 ? -18.234 37.375 7.52 1 98.62 414 VAL A O 1
ATOM 3203 N N . GLU A 1 415 ? -18.484 36.688 5.375 1 98.56 415 GLU A N 1
ATOM 3204 C CA . GLU A 1 415 ? -19.906 36.969 5.371 1 98.56 415 GLU A CA 1
ATOM 3205 C C . GLU A 1 415 ? -20.641 36.156 6.426 1 98.56 415 GLU A C 1
ATOM 3207 O O . GLU A 1 415 ? -21.484 36.688 7.156 1 98.56 415 GLU A O 1
ATOM 3212 N N . PHE A 1 416 ? -20.328 34.875 6.445 1 98.5 416 PHE A N 1
ATOM 3213 C CA . PHE A 1 416 ? -20.938 34 7.434 1 98.5 416 PHE A CA 1
ATOM 3214 C C . PHE A 1 416 ? -20.656 34.5 8.844 1 98.5 416 PHE A C 1
ATOM 3216 O O . PHE A 1 416 ? -21.562 34.531 9.688 1 98.5 416 PHE A O 1
ATOM 3223 N N . TYR A 1 417 ? -19.406 34.844 9.109 1 98.38 417 TYR A N 1
ATOM 3224 C CA . TYR A 1 417 ? -18.969 35.344 10.414 1 98.38 417 TYR A CA 1
ATOM 3225 C C . TYR A 1 417 ? -19.766 36.562 10.812 1 98.38 417 TYR A C 1
ATOM 3227 O O . TYR A 1 417 ? -20.281 36.656 11.93 1 98.38 417 TYR A O 1
ATOM 3235 N N . LYS A 1 418 ? -19.953 37.531 9.938 1 97.44 418 LYS A N 1
ATOM 3236 C CA . LYS A 1 418 ? -20.672 38.781 10.203 1 97.44 418 LYS A CA 1
ATOM 3237 C C . LYS A 1 418 ? -22.141 38.531 10.484 1 97.44 418 LYS A C 1
ATOM 3239 O O . LYS A 1 418 ? -22.734 39.188 11.352 1 97.44 418 LYS A O 1
ATOM 3244 N N . ARG A 1 419 ? -22.625 37.531 9.852 1 96.69 419 ARG A N 1
ATOM 3245 C CA . ARG A 1 419 ? -24.047 37.25 9.977 1 96.69 419 ARG A CA 1
ATOM 3246 C C . ARG A 1 419 ? -24.344 36.438 11.25 1 96.69 419 ARG A C 1
ATOM 3248 O O . ARG A 1 419 ? -25.453 36.5 11.766 1 96.69 419 ARG A O 1
ATOM 3255 N N . ASN A 1 420 ? -23.391 35.75 11.672 1 96.19 420 ASN A N 1
ATOM 3256 C CA . ASN A 1 420 ? -23.703 34.75 12.688 1 96.19 420 ASN A CA 1
ATOM 3257 C C . ASN A 1 420 ? -23.016 35.062 14.016 1 96.19 420 ASN A C 1
ATOM 3259 O O . ASN A 1 420 ? -23.266 34.406 15.023 1 96.19 420 ASN A O 1
ATOM 3263 N N . LYS A 1 421 ? -22.25 36 14 1 94 421 LYS A N 1
ATOM 3264 C CA . LYS A 1 421 ? -21.609 36.375 15.266 1 94 421 LYS A CA 1
ATOM 3265 C C . LYS A 1 421 ? -22.641 36.812 16.297 1 94 421 LYS A C 1
ATOM 3267 O O . LYS A 1 421 ? -23.594 37.5 15.969 1 94 421 LYS A O 1
ATOM 3272 N N . VAL A 1 422 ? -22.594 36.125 17.344 1 84.62 422 VAL A N 1
ATOM 3273 C CA . VAL A 1 422 ? -23.531 36.406 18.422 1 84.62 422 VAL A CA 1
ATOM 3274 C C . VAL A 1 422 ? -23.016 37.594 19.234 1 84.62 422 VAL A C 1
ATOM 3276 O O . VAL A 1 422 ? -21.828 37.688 19.547 1 84.62 422 VAL A O 1
ATOM 3279 N N . ASP A 1 423 ? -23.609 38.812 19.094 1 66.75 423 ASP A N 1
ATOM 3280 C CA . ASP A 1 423 ? -23.25 40.031 19.844 1 66.75 423 ASP A CA 1
ATOM 3281 C C . ASP A 1 423 ? -23.109 39.719 21.344 1 66.75 423 ASP A C 1
ATOM 3283 O O . ASP A 1 423 ? -23.969 39.031 21.922 1 66.75 423 ASP A O 1
ATOM 3287 N N . GLY A 1 424 ? -21.906 39.469 21.875 1 48.62 424 GLY A N 1
ATOM 3288 C CA . GLY A 1 424 ? -21.781 39.5 23.328 1 48.62 424 GLY A CA 1
ATOM 3289 C C . GLY A 1 424 ? -22.438 40.719 23.953 1 48.62 424 GLY A C 1
ATOM 3290 O O . GLY A 1 424 ? -22.656 41.75 23.281 1 48.62 424 GLY A O 1
ATOM 3291 N N . MET B 1 1 ? 12.484 0.554 22.891 1 86.94 1 MET B N 1
ATOM 3292 C CA . MET B 1 1 ? 12.391 -0.783 22.312 1 86.94 1 MET B CA 1
ATOM 3293 C C . MET B 1 1 ? 11.086 -0.952 21.547 1 86.94 1 MET B C 1
ATOM 3295 O O . MET B 1 1 ? 10.07 -0.354 21.906 1 86.94 1 MET B O 1
ATOM 3299 N N . LEU B 1 2 ? 11.117 -1.746 20.453 1 96.06 2 LEU B N 1
ATOM 3300 C CA . LEU B 1 2 ? 9.914 -2.049 19.688 1 96.06 2 LEU B CA 1
ATOM 3301 C C . LEU B 1 2 ? 8.969 -2.941 20.5 1 96.06 2 LEU B C 1
ATOM 3303 O O . LEU B 1 2 ? 9.383 -3.566 21.469 1 96.06 2 LEU B O 1
ATOM 3307 N N . SER B 1 3 ? 7.73 -2.924 20.188 1 95.19 3 SER B N 1
ATOM 3308 C CA . SER B 1 3 ? 6.777 -3.885 20.734 1 95.19 3 SER B CA 1
ATOM 3309 C C . SER B 1 3 ? 7.141 -5.312 20.328 1 95.19 3 SER B C 1
ATOM 3311 O O . SER B 1 3 ? 7.996 -5.52 19.469 1 95.19 3 SER B O 1
ATOM 3313 N N . ASN B 1 4 ? 6.512 -6.312 21.047 1 95 4 ASN B N 1
ATOM 3314 C CA . ASN B 1 4 ? 6.719 -7.707 20.656 1 95 4 ASN B CA 1
ATOM 3315 C C . ASN B 1 4 ? 6.328 -7.945 19.203 1 95 4 ASN B C 1
ATOM 3317 O O . ASN B 1 4 ? 7.035 -8.641 18.469 1 95 4 ASN B O 1
ATOM 3321 N N . ARG B 1 5 ? 5.266 -7.398 18.75 1 94.06 5 ARG B N 1
ATOM 3322 C CA . ARG B 1 5 ? 4.824 -7.539 17.375 1 94.06 5 ARG B CA 1
ATOM 3323 C C . ARG B 1 5 ? 5.82 -6.898 16.406 1 94.06 5 ARG B C 1
ATOM 3325 O O . ARG B 1 5 ? 6.105 -7.449 15.344 1 94.06 5 ARG B O 1
ATOM 3332 N N . GLY B 1 6 ? 6.309 -5.695 16.875 1 96.75 6 GLY B N 1
ATOM 3333 C CA . GLY B 1 6 ? 7.309 -5.031 16.047 1 96.75 6 GLY B CA 1
ATOM 3334 C C . GLY B 1 6 ? 8.562 -5.859 15.844 1 96.75 6 GLY B C 1
ATOM 3335 O O . GLY B 1 6 ? 9.094 -5.926 14.734 1 96.75 6 GLY B O 1
ATOM 3336 N N . ARG B 1 7 ? 9 -6.516 16.906 1 97.69 7 ARG B N 1
ATOM 3337 C CA . ARG B 1 7 ? 10.18 -7.375 16.828 1 97.69 7 ARG B CA 1
ATOM 3338 C C . ARG B 1 7 ? 9.914 -8.594 15.938 1 97.69 7 ARG B C 1
ATOM 3340 O O . ARG B 1 7 ? 10.797 -9.039 15.203 1 97.69 7 ARG B O 1
ATOM 3347 N N . LYS B 1 8 ? 8.727 -9.078 16.047 1 97.19 8 LYS B N 1
ATOM 3348 C CA . LYS B 1 8 ? 8.344 -10.195 15.195 1 97.19 8 LYS B CA 1
ATOM 3349 C C . LYS B 1 8 ? 8.359 -9.797 13.719 1 97.19 8 LYS B C 1
ATOM 3351 O O . LYS B 1 8 ? 8.82 -10.562 12.867 1 97.19 8 LYS B O 1
ATOM 3356 N N . TYR B 1 9 ? 7.816 -8.602 13.398 1 97.94 9 TYR B N 1
ATOM 3357 C CA . TYR B 1 9 ? 7.82 -8.117 12.023 1 97.94 9 TYR B CA 1
ATOM 3358 C C . TYR B 1 9 ? 9.242 -7.973 11.5 1 97.94 9 TYR B C 1
ATOM 3360 O O . TYR B 1 9 ? 9.523 -8.297 10.344 1 97.94 9 TYR B O 1
ATOM 3368 N N . ALA B 1 10 ? 10.141 -7.457 12.336 1 98 10 ALA B N 1
ATOM 3369 C CA . ALA B 1 10 ? 11.539 -7.328 11.953 1 98 10 ALA B CA 1
ATOM 3370 C C . ALA B 1 10 ? 12.156 -8.695 11.656 1 98 10 ALA B C 1
ATOM 3372 O O . ALA B 1 10 ? 12.906 -8.844 10.688 1 98 10 ALA B O 1
ATOM 3373 N N . ALA B 1 11 ? 11.797 -9.648 12.414 1 97.38 11 ALA B N 1
ATOM 3374 C CA . ALA B 1 11 ? 12.383 -10.984 12.336 1 97.38 11 ALA B CA 1
ATOM 3375 C C . ALA B 1 11 ? 11.852 -11.75 11.125 1 97.38 11 ALA B C 1
ATOM 3377 O O . ALA B 1 11 ? 12.477 -12.711 10.672 1 97.38 11 ALA B O 1
ATOM 3378 N N . LEU B 1 12 ? 10.695 -11.328 10.602 1 96.44 12 LEU B N 1
ATOM 3379 C CA . LEU B 1 12 ? 10.133 -11.992 9.43 1 96.44 12 LEU B CA 1
ATOM 3380 C C . LEU B 1 12 ? 11.078 -11.898 8.242 1 96.44 12 LEU B C 1
ATOM 3382 O O . LEU B 1 12 ? 11.086 -12.766 7.371 1 96.44 12 LEU B O 1
ATOM 3386 N N . ASP B 1 13 ? 11.805 -10.773 8.102 1 95.81 13 ASP B N 1
ATOM 3387 C CA . ASP B 1 13 ? 12.805 -10.516 7.062 1 95.81 13 ASP B CA 1
ATOM 3388 C C . ASP B 1 13 ? 12.219 -10.742 5.672 1 95.81 13 ASP B C 1
ATOM 3390 O O . ASP B 1 13 ? 12.82 -11.43 4.844 1 95.81 13 ASP B O 1
ATOM 3394 N N . LEU B 1 14 ? 11.023 -10.211 5.469 1 95.44 14 LEU B N 1
ATOM 3395 C CA . LEU B 1 14 ? 10.328 -10.422 4.199 1 95.44 14 LEU B CA 1
ATOM 3396 C C . LEU B 1 14 ? 11.031 -9.664 3.07 1 95.44 14 LEU B C 1
ATOM 3398 O O . LEU B 1 14 ? 10.727 -9.883 1.895 1 95.44 14 LEU B O 1
ATOM 3402 N N . ALA B 1 15 ? 11.969 -8.844 3.391 1 93.5 15 ALA B N 1
ATOM 3403 C CA . ALA B 1 15 ? 12.734 -8.086 2.402 1 93.5 15 ALA B CA 1
ATOM 3404 C C . ALA B 1 15 ? 13.945 -8.883 1.918 1 93.5 15 ALA B C 1
ATOM 3406 O O . ALA B 1 15 ? 14.602 -8.5 0.946 1 93.5 15 ALA B O 1
ATOM 3407 N N . ALA B 1 16 ? 14.242 -9.953 2.475 1 92.31 16 ALA B N 1
ATOM 3408 C CA . ALA B 1 16 ? 15.492 -10.688 2.273 1 92.31 16 ALA B CA 1
ATOM 3409 C C . ALA B 1 16 ? 15.68 -11.055 0.805 1 92.31 16 ALA B C 1
ATOM 3411 O O . ALA B 1 16 ? 16.797 -10.984 0.28 1 92.31 16 ALA B O 1
ATOM 3412 N N . GLY B 1 17 ? 14.578 -11.43 0.155 1 90.56 17 GLY B N 1
ATOM 3413 C CA . GLY B 1 17 ? 14.68 -11.82 -1.242 1 90.56 17 GLY B CA 1
ATOM 3414 C C . GLY B 1 17 ? 15.156 -10.695 -2.143 1 90.56 17 GLY B C 1
ATOM 3415 O O . GLY B 1 17 ? 15.781 -10.945 -3.174 1 90.56 17 GLY B O 1
ATOM 3416 N N . TYR B 1 18 ? 14.93 -9.484 -1.751 1 92.06 18 TYR B N 1
ATOM 3417 C CA . TYR B 1 18 ? 15.273 -8.328 -2.568 1 92.06 18 TYR B CA 1
ATOM 3418 C C . TYR B 1 18 ? 16.656 -7.809 -2.221 1 92.06 18 TYR B C 1
ATOM 3420 O O . TYR B 1 18 ? 17.281 -7.109 -3.023 1 92.06 18 TYR B O 1
ATOM 3428 N N . THR B 1 19 ? 17.141 -8.156 -1.032 1 89.56 19 THR B N 1
ATOM 3429 C CA . THR B 1 19 ? 18.406 -7.582 -0.58 1 89.56 19 THR B CA 1
ATOM 3430 C C . THR B 1 19 ? 19.547 -8.586 -0.756 1 89.56 19 THR B C 1
ATOM 3432 O O . THR B 1 19 ? 20.703 -8.25 -0.551 1 89.56 19 THR B O 1
ATOM 3435 N N . LYS B 1 20 ? 19.188 -9.797 -1.188 1 88.69 20 LYS B N 1
ATOM 3436 C CA . LYS B 1 20 ? 20.203 -10.812 -1.427 1 88.69 20 LYS B CA 1
ATOM 3437 C C . LYS B 1 20 ? 21.156 -10.383 -2.539 1 88.69 20 LYS B C 1
ATOM 3439 O O . LYS B 1 20 ? 20.719 -9.906 -3.59 1 88.69 20 LYS B O 1
ATOM 3444 N N . THR B 1 21 ? 22.391 -10.461 -2.273 1 87.44 21 THR B N 1
ATOM 3445 C CA . THR B 1 21 ? 23.406 -10.156 -3.281 1 87.44 21 THR B CA 1
ATOM 3446 C C . THR B 1 21 ? 23.562 -11.32 -4.258 1 87.44 21 THR B C 1
ATOM 3448 O O . THR B 1 21 ? 23.781 -12.453 -3.842 1 87.44 21 THR B O 1
ATOM 3451 N N . ARG B 1 22 ? 23.25 -10.883 -5.473 1 89.75 22 ARG B N 1
ATOM 3452 C CA . ARG B 1 22 ? 23.422 -11.844 -6.559 1 89.75 22 ARG B CA 1
ATOM 3453 C C . ARG B 1 22 ? 24.562 -11.422 -7.48 1 89.75 22 ARG B C 1
ATOM 3455 O O . ARG B 1 22 ? 24.922 -10.25 -7.531 1 89.75 22 ARG B O 1
ATOM 3462 N N . GLY B 1 23 ? 25.422 -12.336 -7.977 1 87.88 23 GLY B N 1
ATOM 3463 C CA . GLY B 1 23 ? 26.406 -11.992 -9 1 87.88 23 GLY B CA 1
ATOM 3464 C C . GLY B 1 23 ? 25.766 -11.422 -10.258 1 87.88 23 GLY B C 1
ATOM 3465 O O . GLY B 1 23 ? 24.625 -10.961 -10.227 1 87.88 23 GLY B O 1
ATOM 3466 N N . TYR B 1 24 ? 26.516 -11.344 -11.266 1 93.62 24 TYR B N 1
ATOM 3467 C CA . TYR B 1 24 ? 26 -10.859 -12.547 1 93.62 24 TYR B CA 1
ATOM 3468 C C . TYR B 1 24 ? 24.922 -11.797 -13.094 1 93.62 24 TYR B C 1
ATOM 3470 O O . TYR B 1 24 ? 25.094 -13.016 -13.07 1 93.62 24 TYR B O 1
ATOM 3478 N N . LEU B 1 25 ? 23.891 -11.203 -13.531 1 94.75 25 LEU B N 1
ATOM 3479 C CA . LEU B 1 25 ? 22.844 -11.984 -14.188 1 94.75 25 LEU B CA 1
ATOM 3480 C C . LEU B 1 25 ? 23.219 -12.273 -15.633 1 94.75 25 LEU B C 1
ATOM 3482 O O . LEU B 1 25 ? 23.984 -11.531 -16.25 1 94.75 25 LEU B O 1
ATOM 3486 N N . TYR B 1 26 ? 22.688 -13.258 -16.156 1 97.25 26 TYR B N 1
ATOM 3487 C CA . TYR B 1 26 ? 22.969 -13.734 -17.5 1 97.25 26 TYR B CA 1
ATOM 3488 C C . TYR B 1 26 ? 22.609 -12.68 -18.547 1 97.25 26 TYR B C 1
ATOM 3490 O O . TYR B 1 26 ? 21.531 -12.07 -18.469 1 97.25 26 TYR B O 1
ATOM 3498 N N . ASP B 1 27 ? 23.5 -12.469 -19.359 1 96.06 27 ASP B N 1
ATOM 3499 C CA . ASP B 1 27 ? 23.406 -11.766 -20.641 1 96.06 27 ASP B CA 1
ATOM 3500 C C . ASP B 1 27 ? 24.25 -12.453 -21.719 1 96.06 27 ASP B C 1
ATOM 3502 O O . ASP B 1 27 ? 25.453 -12.633 -21.547 1 96.06 27 ASP B O 1
ATOM 3506 N N . LYS B 1 28 ? 23.562 -12.805 -22.703 1 96.81 28 LYS B N 1
ATOM 3507 C CA . LYS B 1 28 ? 24.234 -13.633 -23.703 1 96.81 28 LYS B CA 1
ATOM 3508 C C . LYS B 1 28 ? 25.562 -13.039 -24.109 1 96.81 28 LYS B C 1
ATOM 3510 O O . LYS B 1 28 ? 26.531 -13.766 -24.344 1 96.81 28 LYS B O 1
ATOM 3515 N N . ASN B 1 29 ? 25.656 -11.703 -24.203 1 96.5 29 ASN B N 1
ATOM 3516 C CA . ASN B 1 29 ? 26.844 -11.031 -24.719 1 96.5 29 ASN B CA 1
ATOM 3517 C C . ASN B 1 29 ? 27.734 -10.531 -23.594 1 96.5 29 ASN B C 1
ATOM 3519 O O . ASN B 1 29 ? 28.953 -10.734 -23.625 1 96.5 29 ASN B O 1
ATOM 3523 N N . ARG B 1 30 ? 27.312 -9.961 -22.5 1 95.31 30 ARG B N 1
ATOM 3524 C CA . ARG B 1 30 ? 28.094 -9.266 -21.469 1 95.31 30 ARG B CA 1
ATOM 3525 C C . ARG B 1 30 ? 28.531 -10.219 -20.375 1 95.31 30 ARG B C 1
ATOM 3527 O O . ARG B 1 30 ? 29.609 -10.055 -19.797 1 95.31 30 ARG B O 1
ATOM 3534 N N . HIS B 1 31 ? 27.562 -11.125 -20 1 97.38 31 HIS B N 1
ATOM 3535 C CA . HIS B 1 31 ? 27.812 -12.062 -18.922 1 97.38 31 HIS B CA 1
ATOM 3536 C C . HIS B 1 31 ? 27.281 -13.453 -19.25 1 97.38 31 HIS B C 1
ATOM 3538 O O . HIS B 1 31 ? 26.391 -13.961 -18.562 1 97.38 31 HIS B O 1
ATOM 3544 N N . PRO B 1 32 ? 27.859 -14.133 -20.219 1 96.44 32 PRO B N 1
ATOM 3545 C CA . PRO B 1 32 ? 27.328 -15.422 -20.672 1 96.44 32 PRO B CA 1
ATOM 3546 C C . PRO B 1 32 ? 27.359 -16.484 -19.578 1 96.44 32 PRO B C 1
ATOM 3548 O O . PRO B 1 32 ? 26.625 -17.469 -19.641 1 96.44 32 PRO B O 1
ATOM 3551 N N . ASP B 1 33 ? 28.141 -16.281 -18.547 1 95.88 33 ASP B N 1
ATOM 3552 C CA . ASP B 1 33 ? 28.234 -17.234 -17.453 1 95.88 33 ASP B CA 1
ATOM 3553 C C . ASP B 1 33 ? 27.469 -16.75 -16.234 1 95.88 33 ASP B C 1
ATOM 3555 O O . ASP B 1 33 ? 27.531 -17.359 -15.164 1 95.88 33 ASP B O 1
ATOM 3559 N N . GLY B 1 34 ? 26.734 -15.594 -16.391 1 97.75 34 GLY B N 1
ATOM 3560 C CA . GLY B 1 34 ? 26.016 -15.008 -15.273 1 97.75 34 GLY B CA 1
ATOM 3561 C C . GLY B 1 34 ? 24.859 -15.875 -14.797 1 97.75 34 GLY B C 1
ATOM 3562 O O . GLY B 1 34 ? 24.438 -16.797 -15.5 1 97.75 34 GLY B O 1
ATOM 3563 N N . LEU B 1 35 ? 24.359 -15.547 -13.617 1 98.06 35 LEU B N 1
ATOM 3564 C CA . LEU B 1 35 ? 23.25 -16.266 -12.984 1 98.06 35 LEU B CA 1
ATOM 3565 C C . LEU B 1 35 ? 21.953 -16.031 -13.734 1 98.06 35 LEU B C 1
ATOM 3567 O O . LEU B 1 35 ? 21.656 -14.906 -14.125 1 98.06 35 LEU B O 1
ATOM 3571 N N . ILE B 1 36 ? 21.266 -17.094 -14.062 1 98.06 36 ILE B N 1
ATOM 3572 C CA . ILE B 1 36 ? 19.859 -16.984 -14.484 1 98.06 36 ILE B CA 1
ATOM 3573 C C . ILE B 1 36 ? 18.953 -17.141 -13.273 1 98.06 36 ILE B C 1
ATOM 3575 O O . ILE B 1 36 ? 18.906 -18.219 -12.656 1 98.06 36 ILE B O 1
ATOM 3579 N N . SER B 1 37 ? 18.203 -16.078 -12.93 1 96.12 37 SER B N 1
ATOM 3580 C CA . SER B 1 37 ? 17.391 -16.094 -11.719 1 96.12 37 SER B CA 1
ATOM 3581 C C . SER B 1 37 ? 15.906 -16.141 -12.047 1 96.12 37 SER B C 1
ATOM 3583 O O . SER B 1 37 ? 15.383 -15.266 -12.742 1 96.12 37 SER B O 1
ATOM 3585 N N . PHE B 1 38 ? 15.258 -17.172 -11.555 1 95.38 38 PHE B N 1
ATOM 3586 C CA . PHE B 1 38 ? 13.812 -17.328 -11.688 1 95.38 38 PHE B CA 1
ATOM 3587 C C . PHE B 1 38 ? 13.109 -16.969 -10.375 1 95.38 38 PHE B C 1
ATOM 3589 O O . PHE B 1 38 ? 12.102 -17.578 -10.016 1 95.38 38 PHE B O 1
ATOM 3596 N N . LYS B 1 39 ? 13.656 -15.961 -9.664 1 88.88 39 LYS B N 1
ATOM 3597 C CA . LYS B 1 39 ? 13.141 -15.57 -8.359 1 88.88 39 LYS B CA 1
ATOM 3598 C C . LYS B 1 39 ? 11.719 -15.023 -8.461 1 88.88 39 LYS B C 1
ATOM 3600 O O . LYS B 1 39 ? 10.883 -15.266 -7.59 1 88.88 39 LYS B O 1
ATOM 3605 N N . ASN B 1 40 ? 11.406 -14.25 -9.516 1 89.19 40 ASN B N 1
ATOM 3606 C CA . ASN B 1 40 ? 10.102 -13.617 -9.68 1 89.19 40 ASN B CA 1
ATOM 3607 C C . ASN B 1 40 ? 9.406 -14.102 -10.945 1 89.19 40 ASN B C 1
ATOM 3609 O O . ASN B 1 40 ? 10.039 -14.234 -12 1 89.19 40 ASN B O 1
ATOM 3613 N N . ALA B 1 41 ? 8.164 -14.406 -10.766 1 93.62 41 ALA B N 1
ATOM 3614 C CA . ALA B 1 41 ? 7.34 -14.742 -11.922 1 93.62 41 ALA B CA 1
ATOM 3615 C C . ALA B 1 41 ? 6.688 -13.5 -12.516 1 93.62 41 ALA B C 1
ATOM 3617 O O . ALA B 1 41 ? 5.66 -13.039 -12.023 1 93.62 41 ALA B O 1
ATOM 3618 N N . GLU B 1 42 ? 7.297 -12.969 -13.531 1 96.62 42 GLU B N 1
ATOM 3619 C CA . GLU B 1 42 ? 6.762 -11.828 -14.266 1 96.62 42 GLU B CA 1
ATOM 3620 C C . GLU B 1 42 ? 6.719 -12.102 -15.766 1 96.62 42 GLU B C 1
ATOM 3622 O O . GLU B 1 42 ? 7.43 -12.977 -16.266 1 96.62 42 GLU B O 1
ATOM 3627 N N . ASN B 1 43 ? 5.879 -11.43 -16.438 1 97.5 43 ASN B N 1
ATOM 3628 C CA . ASN B 1 43 ? 5.793 -11.562 -17.891 1 97.5 43 ASN B CA 1
ATOM 3629 C C . ASN B 1 43 ? 6.805 -10.656 -18.594 1 97.5 43 ASN B C 1
ATOM 3631 O O . ASN B 1 43 ? 6.422 -9.727 -19.297 1 97.5 43 ASN B O 1
ATOM 3635 N N . PHE B 1 44 ? 8.062 -11.031 -18.547 1 96.44 44 PHE B N 1
ATOM 3636 C CA . PHE B 1 44 ? 9.133 -10.211 -19.094 1 96.44 44 PHE B CA 1
ATOM 3637 C C . PHE B 1 44 ? 9.031 -10.156 -20.609 1 96.44 44 PHE B C 1
ATOM 3639 O O . PHE B 1 44 ? 9.562 -9.234 -21.234 1 96.44 44 PHE B O 1
ATOM 3646 N N . LEU B 1 45 ? 8.297 -11.086 -21.188 1 96.88 45 LEU B N 1
ATOM 3647 C CA . LEU B 1 45 ? 8.148 -11.164 -22.641 1 96.88 45 LEU B CA 1
ATOM 3648 C C . LEU B 1 45 ? 7.387 -9.961 -23.172 1 96.88 45 LEU B C 1
ATOM 3650 O O . LEU B 1 45 ? 7.574 -9.555 -24.328 1 96.88 45 LEU B O 1
ATOM 3654 N N . MET B 1 46 ? 6.598 -9.383 -22.266 1 97.56 46 MET B N 1
ATOM 3655 C CA . MET B 1 46 ? 5.652 -8.375 -22.75 1 97.56 46 MET B CA 1
ATOM 3656 C C . MET B 1 46 ? 5.965 -7.004 -22.172 1 97.56 46 MET B C 1
ATOM 3658 O O . MET B 1 46 ? 5.258 -6.035 -22.453 1 97.56 46 MET B O 1
ATOM 3662 N N . HIS B 1 47 ? 7.031 -6.844 -21.438 1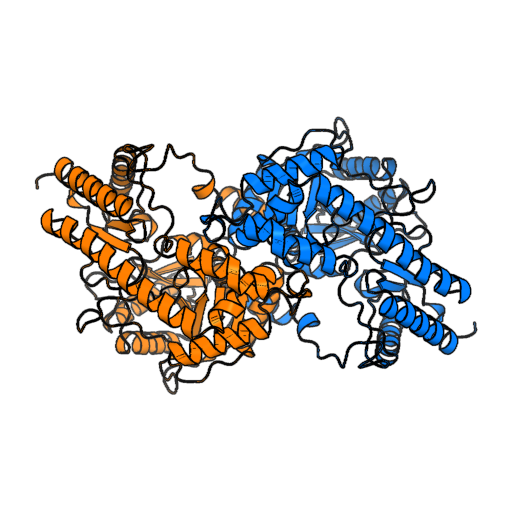 96.44 47 HIS B N 1
ATOM 3663 C CA . HIS B 1 47 ? 7.332 -5.621 -20.703 1 96.44 47 HIS B CA 1
ATOM 3664 C C . HIS B 1 47 ? 7.586 -4.453 -21.656 1 96.44 47 HIS B C 1
ATOM 3666 O O . HIS B 1 47 ? 7.133 -3.336 -21.406 1 96.44 47 HIS B O 1
ATOM 3672 N N . ASP B 1 48 ? 8.305 -4.773 -22.781 1 96.25 48 ASP B N 1
ATOM 3673 C CA . ASP B 1 48 ? 8.648 -3.701 -23.719 1 96.25 48 ASP B CA 1
ATOM 3674 C C . ASP B 1 48 ? 7.395 -3.129 -24.375 1 96.25 48 ASP B C 1
ATOM 3676 O O . ASP B 1 48 ? 7.258 -1.911 -24.5 1 96.25 48 ASP B O 1
ATOM 3680 N N . GLU B 1 49 ? 6.566 -4.035 -24.766 1 97.38 49 GLU B N 1
ATOM 3681 C CA . GLU B 1 49 ? 5.328 -3.588 -25.391 1 97.38 49 GLU B CA 1
ATOM 3682 C C . GLU B 1 49 ? 4.457 -2.812 -24.406 1 97.38 49 GLU B C 1
ATOM 3684 O O . GLU B 1 49 ? 3.885 -1.778 -24.75 1 97.38 49 GLU B O 1
ATOM 3689 N N . ALA B 1 50 ? 4.34 -3.311 -23.188 1 98 50 ALA B N 1
ATOM 3690 C CA . ALA B 1 50 ? 3.561 -2.623 -22.156 1 98 50 ALA B CA 1
ATOM 3691 C C . ALA B 1 50 ? 4.129 -1.235 -21.875 1 98 50 ALA B C 1
ATOM 3693 O O . ALA B 1 50 ? 3.381 -0.258 -21.797 1 98 50 ALA B O 1
ATOM 3694 N N . LEU B 1 51 ? 5.434 -1.163 -21.766 1 97.31 51 LEU B N 1
ATOM 3695 C CA . LEU B 1 51 ? 6.086 0.103 -21.438 1 97.31 51 LEU B CA 1
ATOM 3696 C C . LEU B 1 51 ? 5.887 1.112 -22.562 1 97.31 51 LEU B C 1
ATOM 3698 O O . LEU B 1 51 ? 5.668 2.299 -22.312 1 97.31 51 LEU B O 1
ATOM 3702 N N . ALA B 1 52 ? 6.004 0.64 -23.812 1 96.81 52 ALA B N 1
ATOM 3703 C CA . ALA B 1 52 ? 5.805 1.524 -24.953 1 96.81 52 ALA B CA 1
ATOM 3704 C C . ALA B 1 52 ? 4.418 2.158 -24.938 1 96.81 52 ALA B C 1
ATOM 3706 O O . ALA B 1 52 ? 4.27 3.357 -25.172 1 96.81 52 ALA B O 1
ATOM 3707 N N . TYR B 1 53 ? 3.422 1.333 -24.609 1 97.38 53 TYR B N 1
ATOM 3708 C CA . TYR B 1 53 ? 2.057 1.837 -24.547 1 97.38 53 TYR B CA 1
ATOM 3709 C C . TYR B 1 53 ? 1.898 2.822 -23.391 1 97.38 53 TYR B C 1
ATOM 3711 O O . TYR B 1 53 ? 1.233 3.852 -23.531 1 97.38 53 TYR B O 1
ATOM 3719 N N . VAL B 1 54 ? 2.512 2.557 -22.219 1 96.56 54 VAL B N 1
ATOM 3720 C CA . VAL B 1 54 ? 2.439 3.412 -21.047 1 96.56 54 VAL B CA 1
ATOM 3721 C C . VAL B 1 54 ? 3.062 4.77 -21.344 1 96.56 54 VAL B C 1
ATOM 3723 O O . VAL B 1 54 ? 2.471 5.812 -21.047 1 96.56 54 VAL B O 1
ATOM 3726 N N . LYS B 1 55 ? 4.238 4.797 -21.953 1 94.19 55 LYS B N 1
ATOM 3727 C CA . LYS B 1 55 ? 5 6.016 -22.203 1 94.19 55 LYS B CA 1
ATOM 3728 C C . LYS B 1 55 ? 4.32 6.891 -23.25 1 94.19 55 LYS B C 1
ATOM 3730 O O . LYS B 1 55 ? 4.566 8.094 -23.312 1 94.19 55 LYS B O 1
ATOM 3735 N N . THR B 1 56 ? 3.404 6.32 -24.047 1 92.31 56 THR B N 1
ATOM 3736 C CA . THR B 1 56 ? 2.768 7.078 -25.109 1 92.31 56 THR B CA 1
ATOM 3737 C C . THR B 1 56 ? 1.312 7.383 -24.766 1 92.31 56 THR B C 1
ATOM 3739 O O . THR B 1 56 ? 1.019 8.406 -24.141 1 92.31 56 THR B O 1
ATOM 3742 N N . LYS B 1 57 ? 0.451 6.383 -24.672 1 93.25 57 LYS B N 1
ATOM 3743 C CA . LYS B 1 57 ? -0.99 6.586 -24.531 1 93.25 57 LYS B CA 1
ATOM 3744 C C . LYS B 1 57 ? -1.372 6.902 -23.094 1 93.25 57 LYS B C 1
ATOM 3746 O O . LYS B 1 57 ? -2.189 7.793 -22.844 1 93.25 57 LYS B O 1
ATOM 3751 N N . CYS B 1 58 ? -0.809 6.188 -22.203 1 94.38 58 CYS B N 1
ATOM 3752 C CA . CYS B 1 58 ? -1.235 6.34 -20.812 1 94.38 58 CYS B CA 1
ATOM 3753 C C . CYS B 1 58 ? -0.757 7.664 -20.25 1 94.38 58 CYS B C 1
ATOM 3755 O O . CYS B 1 58 ? -1.469 8.305 -19.469 1 94.38 58 CYS B O 1
ATOM 3757 N N . MET B 1 59 ? 0.394 8.078 -20.594 1 87.62 59 MET B N 1
ATOM 3758 C CA . MET B 1 59 ? 0.954 9.312 -20.047 1 87.62 59 MET B CA 1
ATOM 3759 C C . MET B 1 59 ? 0.157 10.523 -20.516 1 87.62 59 MET B C 1
ATOM 3761 O O . MET B 1 59 ? -0.013 11.484 -19.766 1 87.62 59 MET B O 1
ATOM 3765 N N . GLU B 1 60 ? -0.302 10.461 -21.703 1 88.38 60 GLU B N 1
ATOM 3766 C CA . GLU B 1 60 ? -1.109 11.547 -22.25 1 88.38 60 GLU B CA 1
ATOM 3767 C C . GLU B 1 60 ? -2.439 11.68 -21.516 1 88.38 60 GLU B C 1
ATOM 3769 O O . GLU B 1 60 ? -2.99 12.773 -21.406 1 88.38 60 GLU B O 1
ATOM 3774 N N . SER B 1 61 ? -2.791 10.648 -20.922 1 90.25 61 SER B N 1
ATOM 3775 C CA . SER B 1 61 ? -4.129 10.609 -20.344 1 90.25 61 SER B CA 1
ATOM 3776 C C . SER B 1 61 ? -4.105 11.031 -18.875 1 90.25 61 SER B C 1
ATOM 3778 O O . SER B 1 61 ? -5.16 11.172 -18.25 1 90.25 61 SER B O 1
ATOM 3780 N N . LEU B 1 62 ? -2.916 11.273 -18.328 1 94.62 62 LEU B N 1
ATOM 3781 C CA . LEU B 1 62 ? -2.844 11.703 -16.938 1 94.62 62 LEU B CA 1
ATOM 3782 C C . LEU B 1 62 ? -3.518 13.055 -16.75 1 94.62 62 LEU B C 1
ATOM 3784 O O . LEU B 1 62 ? -3.352 13.961 -17.578 1 94.62 62 LEU B O 1
ATOM 3788 N N . GLU B 1 63 ? -4.367 13.172 -15.781 1 94.19 63 GLU B N 1
ATOM 3789 C CA . GLU B 1 63 ? -5.051 14.398 -15.391 1 94.19 63 GLU B CA 1
ATOM 3790 C C . GLU B 1 63 ? -4.527 14.922 -14.055 1 94.19 63 GLU B C 1
ATOM 3792 O O . GLU B 1 63 ? -3.873 14.195 -13.312 1 94.19 63 GLU B O 1
ATOM 3797 N N . PRO B 1 64 ? -4.805 16.188 -13.734 1 92.19 64 PRO B N 1
ATOM 3798 C CA . PRO B 1 64 ? -4.344 16.75 -12.461 1 92.19 64 PRO B CA 1
ATOM 3799 C C . PRO B 1 64 ? -4.766 15.898 -11.258 1 92.19 64 PRO B C 1
ATOM 3801 O O . PRO B 1 64 ? -4.012 15.781 -10.289 1 92.19 64 PRO B O 1
ATOM 3804 N N . SER B 1 65 ? -5.859 15.273 -11.391 1 93.5 65 SER B N 1
ATOM 3805 C CA . SER B 1 65 ? -6.359 14.461 -10.289 1 93.5 65 SER B CA 1
ATOM 3806 C C . SER B 1 65 ? -5.449 13.266 -10.031 1 93.5 65 SER B C 1
ATOM 3808 O O . SER B 1 65 ? -5.461 12.695 -8.938 1 93.5 65 SER B O 1
ATOM 3810 N N . SER B 1 66 ? -4.605 12.922 -11.016 1 95.56 66 SER B N 1
ATOM 3811 C CA . SER B 1 66 ? -3.699 11.789 -10.859 1 95.56 66 SER B CA 1
ATOM 3812 C C . SER B 1 66 ? -2.652 12.055 -9.789 1 95.56 66 SER B C 1
ATOM 3814 O O . SER B 1 66 ? -2.078 11.125 -9.227 1 95.56 66 SER B O 1
ATOM 3816 N N . LEU B 1 67 ? -2.438 13.312 -9.492 1 97.19 67 LEU B N 1
ATOM 3817 C CA . LEU B 1 67 ? -1.415 13.648 -8.508 1 97.19 67 LEU B CA 1
ATOM 3818 C C . LEU B 1 67 ? -2.047 13.977 -7.16 1 97.19 67 LEU B C 1
ATOM 3820 O O . LEU B 1 67 ? -1.36 14.43 -6.242 1 97.19 67 LEU B O 1
ATOM 3824 N N . THR B 1 68 ? -3.375 13.758 -6.988 1 96.62 68 THR B N 1
ATOM 3825 C CA . THR B 1 68 ? -4.105 14.047 -5.762 1 96.62 68 THR B CA 1
ATOM 3826 C C . THR B 1 68 ? -4.605 12.758 -5.113 1 96.62 68 THR B C 1
ATOM 3828 O O . THR B 1 68 ? -4.34 11.664 -5.609 1 96.62 68 THR B O 1
ATOM 3831 N N . TYR B 1 69 ? -5.344 12.883 -3.967 1 94.44 69 TYR B N 1
ATOM 3832 C CA . TYR B 1 69 ? -5.969 11.734 -3.324 1 94.44 69 TYR B CA 1
ATOM 3833 C C . TYR B 1 69 ? -7.133 11.211 -4.16 1 94.44 69 TYR B C 1
ATOM 3835 O O . TYR B 1 69 ? -7.602 10.086 -3.945 1 94.44 69 TYR B O 1
ATOM 3843 N N . HIS B 1 70 ? -7.59 11.961 -5.121 1 93.56 70 HIS B N 1
ATOM 3844 C CA . HIS B 1 70 ? -8.578 11.555 -6.113 1 93.56 70 HIS B CA 1
ATOM 3845 C C . HIS B 1 70 ? -9.805 10.938 -5.449 1 93.56 70 HIS B C 1
ATOM 3847 O O . HIS B 1 70 ? -10.344 11.492 -4.488 1 93.56 70 HIS B O 1
ATOM 3853 N N . ASP B 1 71 ? -10.328 9.836 -5.875 1 94.19 71 ASP B N 1
ATOM 3854 C CA . ASP B 1 71 ? -11.562 9.211 -5.402 1 94.19 71 ASP B CA 1
ATOM 3855 C C . ASP B 1 71 ? -11.289 8.305 -4.203 1 94.19 71 ASP B C 1
ATOM 3857 O O . ASP B 1 71 ? -12.141 7.496 -3.826 1 94.19 71 ASP B O 1
ATOM 3861 N N . GLY B 1 72 ? -10.125 8.453 -3.596 1 94.44 72 GLY B N 1
ATOM 3862 C CA . GLY B 1 72 ? -9.797 7.641 -2.434 1 94.44 72 GLY B CA 1
ATOM 3863 C C . GLY B 1 72 ? -8.828 6.516 -2.742 1 94.44 72 GLY B C 1
ATOM 3864 O O . GLY B 1 72 ? -8.453 6.316 -3.898 1 94.44 72 GLY B O 1
ATOM 3865 N N . PRO B 1 73 ? -8.414 5.793 -1.739 1 96.06 73 PRO B N 1
ATOM 3866 C CA . PRO B 1 73 ? -7.301 4.848 -1.862 1 96.06 73 PRO B CA 1
ATOM 3867 C C . PRO B 1 73 ? -7.742 3.48 -2.373 1 96.06 73 PRO B C 1
ATOM 3869 O O . PRO B 1 73 ? -6.918 2.572 -2.51 1 96.06 73 PRO B O 1
ATOM 3872 N N . PHE B 1 74 ? -9 3.23 -2.684 1 97.88 74 PHE B N 1
ATOM 3873 C CA . PHE B 1 74 ? -9.508 1.914 -3.051 1 97.88 74 PHE B CA 1
ATOM 3874 C C . PHE B 1 74 ? -9.836 1.855 -4.539 1 97.88 74 PHE B C 1
ATOM 3876 O O . PHE B 1 74 ? -10.664 1.053 -4.965 1 97.88 74 PHE B O 1
ATOM 3883 N N . GLY B 1 75 ? -9.188 2.701 -5.371 1 97.81 75 GLY B N 1
ATOM 3884 C CA . GLY B 1 75 ? -9.406 2.781 -6.809 1 97.81 75 GLY B CA 1
ATOM 3885 C C . GLY B 1 75 ? -10.43 3.828 -7.199 1 97.81 75 GLY B C 1
ATOM 3886 O O . GLY B 1 75 ? -11.5 3.916 -6.594 1 97.81 75 GLY B O 1
ATOM 3887 N N . SER B 1 76 ? -10.094 4.617 -8.188 1 97.56 76 SER B N 1
ATOM 3888 C CA . SER B 1 76 ? -11.023 5.645 -8.656 1 97.56 76 SER B CA 1
ATOM 3889 C C . SER B 1 76 ? -12.297 5.023 -9.219 1 97.56 76 SER B C 1
ATOM 3891 O O . SER B 1 76 ? -12.312 3.846 -9.578 1 97.56 76 SER B O 1
ATOM 3893 N N . LYS B 1 77 ? -13.32 5.84 -9.227 1 97.12 77 LYS B N 1
ATOM 3894 C CA . LYS B 1 77 ? -14.57 5.387 -9.828 1 97.12 77 LYS B CA 1
ATOM 3895 C C . LYS B 1 77 ? -14.359 4.934 -11.266 1 97.12 77 LYS B C 1
ATOM 3897 O O . LYS B 1 77 ? -14.922 3.924 -11.695 1 97.12 77 LYS B O 1
ATOM 3902 N N . ARG B 1 78 ? -13.531 5.617 -12 1 98 78 ARG B N 1
ATOM 3903 C CA . ARG B 1 78 ? -13.266 5.293 -13.398 1 98 78 ARG B CA 1
ATOM 3904 C C . ARG B 1 78 ? -12.523 3.969 -13.523 1 98 78 ARG B C 1
ATOM 3906 O O . ARG B 1 78 ? -12.844 3.146 -14.383 1 98 78 ARG B O 1
ATOM 3913 N N . LEU B 1 79 ? -11.523 3.732 -12.688 1 98.5 79 LEU B N 1
ATOM 3914 C CA . LEU B 1 79 ? -10.789 2.473 -12.727 1 98.5 79 LEU B CA 1
ATOM 3915 C C . LEU B 1 79 ? -11.703 1.3 -12.391 1 98.5 79 LEU B C 1
ATOM 3917 O O . LEU B 1 79 ? -11.672 0.266 -13.062 1 98.5 79 LEU B O 1
ATOM 3921 N N . ARG B 1 80 ? -12.492 1.431 -11.297 1 98.69 80 ARG B N 1
ATOM 3922 C CA . ARG B 1 80 ? -13.398 0.362 -10.891 1 98.69 80 ARG B CA 1
ATOM 3923 C C . ARG B 1 80 ? -14.43 0.071 -11.977 1 98.69 80 ARG B C 1
ATOM 3925 O O . ARG B 1 80 ? -14.773 -1.088 -12.219 1 98.69 80 ARG B O 1
ATOM 3932 N N . ALA B 1 81 ? -14.859 1.141 -12.648 1 98.75 81 ALA B N 1
ATOM 3933 C CA . ALA B 1 81 ? -15.781 0.956 -13.766 1 98.75 81 ALA B CA 1
ATOM 3934 C C . ALA B 1 81 ? -15.102 0.239 -14.93 1 98.75 81 ALA B C 1
ATOM 3936 O O . ALA B 1 81 ? -15.695 -0.64 -15.562 1 98.75 81 ALA B O 1
ATOM 3937 N N . ALA B 1 82 ? -13.906 0.652 -15.25 1 98.88 82 ALA B N 1
ATOM 3938 C CA . ALA B 1 82 ? -13.148 0.015 -16.328 1 98.88 82 ALA B CA 1
ATOM 3939 C C . ALA B 1 82 ? -12.922 -1.465 -16.031 1 98.88 82 ALA B C 1
ATOM 3941 O O . ALA B 1 82 ? -13.062 -2.309 -16.922 1 98.88 82 ALA B O 1
ATOM 3942 N N . MET B 1 83 ? -12.617 -1.806 -14.82 1 98.88 83 MET B N 1
ATOM 3943 C CA . MET B 1 83 ? -12.406 -3.197 -14.43 1 98.88 83 MET B CA 1
ATOM 3944 C C . MET B 1 83 ? -13.703 -3.988 -14.492 1 98.88 83 MET B C 1
ATOM 3946 O O . MET B 1 83 ? -13.719 -5.129 -14.953 1 98.88 83 MET B O 1
ATOM 3950 N N . ALA B 1 84 ? -14.766 -3.361 -13.969 1 98.88 84 ALA B N 1
ATOM 3951 C CA . ALA B 1 84 ? -16.062 -4.027 -14.062 1 98.88 84 ALA B CA 1
ATOM 3952 C C . ALA B 1 84 ? -16.406 -4.379 -15.508 1 98.88 84 ALA B C 1
ATOM 3954 O O . ALA B 1 84 ? -16.844 -5.496 -15.789 1 98.88 84 ALA B O 1
ATOM 3955 N N . SER B 1 85 ? -16.203 -3.43 -16.406 1 98.81 85 SER B N 1
ATOM 3956 C CA . SER B 1 85 ? -16.453 -3.656 -17.828 1 98.81 85 SER B CA 1
ATOM 3957 C C . SER B 1 85 ? -15.57 -4.773 -18.375 1 98.81 85 SER B C 1
ATOM 3959 O O . SER B 1 85 ? -16.047 -5.652 -19.094 1 98.81 85 SER B O 1
ATOM 3961 N N . PHE B 1 86 ? -14.359 -4.727 -18.062 1 98.81 86 PHE B N 1
ATOM 3962 C CA . PHE B 1 86 ? -13.406 -5.738 -18.5 1 98.81 86 PHE B CA 1
ATOM 3963 C C . PHE B 1 86 ? -13.82 -7.125 -18.016 1 98.81 86 PHE B C 1
ATOM 3965 O O . PHE B 1 86 ? -13.844 -8.078 -18.797 1 98.81 86 PHE B O 1
ATOM 3972 N N . VAL B 1 87 ? -14.18 -7.25 -16.734 1 98.81 87 VAL B N 1
ATOM 39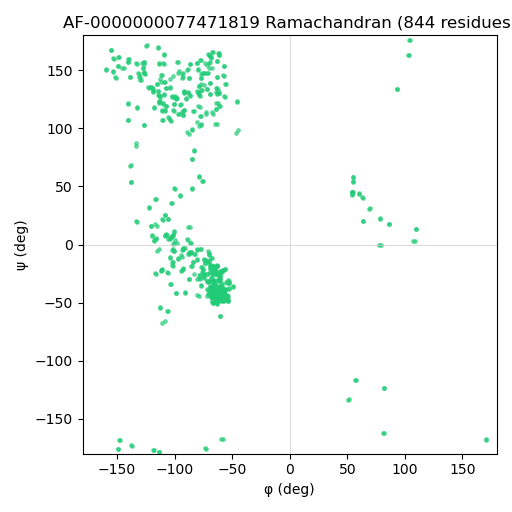73 C CA . VAL B 1 87 ? -14.578 -8.516 -16.125 1 98.81 87 VAL B CA 1
ATOM 3974 C C . VAL B 1 87 ? -15.859 -9.031 -16.797 1 98.81 87 VAL B C 1
ATOM 3976 O O . VAL B 1 87 ? -15.953 -10.211 -17.125 1 98.81 87 VAL B O 1
ATOM 3979 N N . ASN B 1 88 ? -16.797 -8.156 -16.953 1 98.75 88 ASN B N 1
ATOM 3980 C CA . ASN B 1 88 ? -18.062 -8.555 -17.562 1 98.75 88 ASN B CA 1
ATOM 3981 C C . ASN B 1 88 ? -17.891 -9.055 -18.984 1 98.75 88 ASN B C 1
ATOM 3983 O O . ASN B 1 88 ? -18.609 -9.945 -19.438 1 98.75 88 ASN B O 1
ATOM 3987 N N . LYS B 1 89 ? -16.922 -8.562 -19.656 1 98.06 89 LYS B N 1
ATOM 3988 C CA . LYS B 1 89 ? -16.703 -8.922 -21.047 1 98.06 89 LYS B CA 1
ATOM 3989 C C . LYS B 1 89 ? -15.836 -10.18 -21.156 1 98.06 89 LYS B C 1
ATOM 3991 O O . LYS B 1 89 ? -16 -10.977 -22.078 1 98.06 89 LYS B O 1
ATOM 3996 N N . ARG B 1 90 ? -14.977 -10.367 -20.172 1 97.44 90 ARG B N 1
ATOM 3997 C CA . ARG B 1 90 ? -13.922 -11.336 -20.453 1 97.44 90 ARG B CA 1
ATOM 3998 C C . ARG B 1 90 ? -14.023 -12.531 -19.5 1 97.44 90 ARG B C 1
ATOM 4000 O O . ARG B 1 90 ? -13.555 -13.625 -19.828 1 97.44 90 ARG B O 1
ATOM 4007 N N . PHE B 1 91 ? -14.633 -12.328 -18.328 1 98 91 PHE B N 1
ATOM 4008 C CA . PHE B 1 91 ? -14.711 -13.406 -17.344 1 98 91 PHE B CA 1
ATOM 4009 C C . PHE B 1 91 ? -16.062 -14.117 -17.438 1 98 91 PHE B C 1
ATOM 4011 O O . PHE B 1 91 ? -16.266 -15.148 -16.797 1 98 91 PHE B O 1
ATOM 4018 N N . SER B 1 92 ? -17.047 -13.594 -18.141 1 96.56 92 SER B N 1
ATOM 4019 C CA . SER B 1 92 ? -18.391 -14.133 -18.359 1 96.56 92 SER B CA 1
ATOM 4020 C C . SER B 1 92 ? -19.078 -14.422 -17.031 1 96.56 92 SER B C 1
ATOM 4022 O O . SER B 1 92 ? -19.578 -15.531 -16.797 1 96.56 92 SER B O 1
ATOM 4024 N N . PRO B 1 93 ? -19.125 -13.398 -16.203 1 98.19 93 PRO B N 1
ATOM 4025 C CA . PRO B 1 93 ? -19.766 -13.641 -14.906 1 98.19 93 PRO B CA 1
ATOM 4026 C C . PRO B 1 93 ? -21.25 -14 -15.031 1 98.19 93 PRO B C 1
ATOM 4028 O O . PRO B 1 93 ? -21.938 -13.469 -15.891 1 98.19 93 PRO B O 1
ATOM 4031 N N . ALA B 1 94 ? -21.703 -14.914 -14.141 1 97.81 94 ALA B N 1
ATOM 4032 C CA . ALA B 1 94 ? -23.109 -15.305 -14.117 1 97.81 94 ALA B CA 1
ATOM 4033 C C . ALA B 1 94 ? -24 -14.133 -13.734 1 97.81 94 ALA B C 1
ATOM 4035 O O . ALA B 1 94 ? -25.141 -14.047 -14.18 1 97.81 94 ALA B O 1
ATOM 4036 N N . SER B 1 95 ? -23.547 -13.289 -12.875 1 97.06 95 SER B N 1
ATOM 4037 C CA . SER B 1 95 ? -24.156 -12.016 -12.531 1 97.06 95 SER B CA 1
ATOM 4038 C C . SER B 1 95 ? -23.219 -10.852 -12.797 1 97.06 95 SER B C 1
ATOM 4040 O O . SER B 1 95 ? -22.031 -10.906 -12.445 1 97.06 95 SER B O 1
ATOM 4042 N N . ALA B 1 96 ? -23.766 -9.859 -13.383 1 98 96 ALA B N 1
ATOM 4043 C CA . ALA B 1 96 ? -22.953 -8.719 -13.781 1 98 96 ALA B CA 1
ATOM 4044 C C . ALA B 1 96 ? -22.188 -8.148 -12.586 1 98 96 ALA B C 1
ATOM 4046 O O . ALA B 1 96 ? -22.734 -8.047 -11.484 1 98 96 ALA B O 1
ATOM 4047 N N . VAL B 1 97 ? -20.953 -7.816 -12.82 1 98.56 97 VAL B N 1
ATOM 4048 C CA . VAL B 1 97 ? -20.125 -7.113 -11.844 1 98.56 97 VAL B CA 1
ATOM 4049 C C . VAL B 1 97 ? -20.297 -5.605 -12 1 98.56 97 VAL B C 1
ATOM 4051 O O . VAL B 1 97 ? -20.281 -5.09 -13.125 1 98.56 97 VAL B O 1
ATOM 4054 N N . VAL B 1 98 ? -20.547 -4.906 -10.906 1 98.5 98 VAL B N 1
ATOM 4055 C CA . VAL B 1 98 ? -20.734 -3.459 -10.945 1 98.5 98 VAL B CA 1
ATOM 4056 C C . VAL B 1 98 ? -19.609 -2.77 -10.18 1 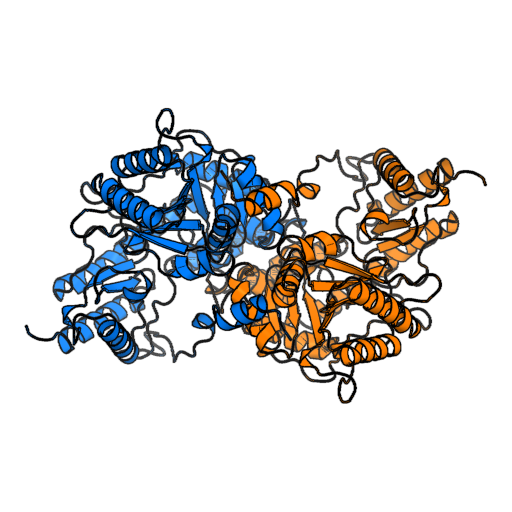98.5 98 VAL B C 1
ATOM 4058 O O . VAL B 1 98 ? -18.812 -3.43 -9.523 1 98.5 98 VAL B O 1
ATOM 4061 N N . VAL B 1 99 ? -19.516 -1.501 -10.281 1 97.94 99 VAL B N 1
ATOM 4062 C CA . VAL B 1 99 ? -18.438 -0.673 -9.742 1 97.94 99 VAL B CA 1
ATOM 4063 C C . VAL B 1 99 ? -18.312 -0.898 -8.234 1 97.94 99 VAL B C 1
ATOM 4065 O O . VAL B 1 99 ? -17.219 -1.003 -7.703 1 97.94 99 VAL B O 1
ATOM 4068 N N . ASP B 1 100 ? -19.375 -1.039 -7.5 1 97 100 ASP B N 1
ATOM 4069 C CA . ASP B 1 100 ? -19.406 -1.139 -6.043 1 97 100 ASP B CA 1
ATOM 4070 C C . ASP B 1 100 ? -18.922 -2.51 -5.578 1 97 100 ASP B C 1
ATOM 4072 O O . ASP B 1 100 ? -18.625 -2.705 -4.395 1 97 100 ASP B O 1
ATOM 4076 N N . ASP B 1 101 ? -18.797 -3.51 -6.523 1 98.56 101 ASP B N 1
ATOM 4077 C CA . ASP B 1 101 ? -18.297 -4.844 -6.199 1 98.56 101 ASP B CA 1
ATOM 4078 C C . ASP B 1 101 ? -16.781 -4.871 -6.188 1 98.56 101 ASP B C 1
ATOM 4080 O O . ASP B 1 101 ? -16.172 -5.859 -5.77 1 98.56 101 ASP B O 1
ATOM 4084 N N . ILE B 1 102 ? -16.188 -3.746 -6.637 1 98.69 102 ILE B N 1
ATOM 4085 C CA . ILE B 1 102 ? -14.758 -3.787 -6.949 1 98.69 102 ILE B CA 1
ATOM 4086 C C . ILE B 1 102 ? -14 -2.811 -6.051 1 98.69 102 ILE B C 1
ATOM 4088 O O . ILE B 1 102 ? -14.406 -1.654 -5.902 1 98.69 102 ILE B O 1
ATOM 4092 N N . SER B 1 103 ? -12.938 -3.236 -5.43 1 98.56 103 SER B N 1
ATOM 4093 C CA . SER B 1 103 ? -11.969 -2.404 -4.723 1 98.56 103 SER B CA 1
ATOM 4094 C C . SER B 1 103 ? -10.539 -2.734 -5.145 1 98.56 103 SER B C 1
ATOM 4096 O O . SER B 1 103 ? -10.234 -3.881 -5.484 1 98.56 103 SER B O 1
ATOM 4098 N N . PHE B 1 104 ? -9.734 -1.726 -5.195 1 98.56 104 PHE B N 1
ATOM 4099 C CA . PHE B 1 104 ? -8.32 -1.908 -5.488 1 98.56 104 PHE B CA 1
ATOM 4100 C C . PHE B 1 104 ? -7.469 -1.595 -4.262 1 98.56 104 PHE B C 1
ATOM 4102 O O . PHE B 1 104 ? -7.824 -0.733 -3.455 1 98.56 104 PHE B O 1
ATOM 4109 N N . VAL B 1 105 ? -6.395 -2.303 -4.098 1 98.19 105 VAL B N 1
ATOM 4110 C CA . VAL B 1 105 ? -5.312 -1.969 -3.18 1 98.19 105 VAL B CA 1
ATOM 4111 C C . VAL B 1 105 ? -3.967 -2.209 -3.857 1 98.19 105 VAL B C 1
ATOM 4113 O O . VAL B 1 105 ? -3.906 -2.455 -5.062 1 98.19 105 VAL B O 1
ATOM 4116 N N . ALA B 1 106 ? -2.867 -2.08 -3.092 1 97 106 ALA B N 1
ATOM 4117 C CA . ALA B 1 106 ? -1.517 -2.092 -3.646 1 97 106 ALA B CA 1
ATOM 4118 C C . ALA B 1 106 ? -1.063 -3.516 -3.959 1 97 106 ALA B C 1
ATOM 4120 O O . ALA B 1 106 ? -0.044 -3.977 -3.441 1 97 106 ALA B O 1
ATOM 4121 N N . GLY B 1 107 ? -1.799 -4.219 -4.801 1 97.44 107 GLY B N 1
ATOM 4122 C CA . GLY B 1 107 ? -1.425 -5.539 -5.277 1 97.44 107 GLY B CA 1
ATOM 4123 C C . GLY B 1 107 ? -2.203 -6.656 -4.609 1 97.44 107 GLY B C 1
ATOM 4124 O O . GLY B 1 107 ? -2.793 -6.457 -3.545 1 97.44 107 GLY B O 1
ATOM 4125 N N . VAL B 1 108 ? -2.182 -7.84 -5.219 1 98.19 108 VAL B N 1
ATOM 4126 C CA . VAL B 1 108 ? -2.848 -9.023 -4.68 1 98.19 108 VAL B CA 1
ATOM 4127 C C . VAL B 1 108 ? -2.164 -9.453 -3.387 1 98.19 108 VAL B C 1
ATOM 4129 O O . VAL B 1 108 ? -2.818 -9.953 -2.469 1 98.19 108 VAL B O 1
ATOM 4132 N N . THR B 1 109 ? -0.857 -9.203 -3.303 1 97.88 109 THR B N 1
ATOM 4133 C CA . THR B 1 109 ? -0.12 -9.484 -2.076 1 97.88 109 THR B CA 1
ATOM 4134 C C . THR B 1 109 ? -0.764 -8.781 -0.884 1 97.88 109 THR B C 1
ATOM 4136 O O . THR B 1 109 ? -1.003 -9.398 0.154 1 97.88 109 THR B O 1
ATOM 4139 N N . ALA B 1 110 ? -1.096 -7.52 -1.045 1 98.38 110 ALA B N 1
ATOM 4140 C CA . ALA B 1 110 ? -1.777 -6.766 0.005 1 98.38 110 ALA B CA 1
ATOM 4141 C C . ALA B 1 110 ? -3.168 -7.336 0.272 1 98.38 110 ALA B C 1
ATOM 4143 O O . ALA B 1 110 ? -3.615 -7.387 1.421 1 98.38 110 ALA B O 1
ATOM 4144 N N . LEU B 1 111 ? -3.852 -7.746 -0.735 1 98.56 111 LEU B N 1
ATOM 4145 C CA . LEU B 1 111 ? -5.188 -8.312 -0.584 1 98.56 111 LEU B CA 1
ATOM 4146 C C . LEU B 1 111 ? -5.148 -9.586 0.251 1 98.56 111 LEU B C 1
ATOM 4148 O O . LEU B 1 111 ? -6.039 -9.828 1.07 1 98.56 111 LEU B O 1
ATOM 4152 N N . ASN B 1 112 ? -4.129 -10.422 -0.043 1 98.75 112 ASN B N 1
ATOM 4153 C CA . ASN B 1 112 ? -3.988 -11.633 0.758 1 98.75 112 ASN B CA 1
ATOM 4154 C C . ASN B 1 112 ? -3.891 -11.312 2.246 1 98.75 112 ASN B C 1
ATOM 4156 O O . ASN B 1 112 ? -4.527 -11.969 3.072 1 98.75 112 ASN B O 1
ATOM 4160 N N . ASP B 1 113 ? -3.129 -10.344 2.568 1 98.31 113 ASP B N 1
ATOM 4161 C CA . ASP B 1 113 ? -2.977 -9.93 3.957 1 98.31 113 ASP B CA 1
ATOM 4162 C C . ASP B 1 113 ? -4.297 -9.406 4.52 1 98.31 113 ASP B C 1
ATOM 4164 O O . ASP B 1 113 ? -4.746 -9.852 5.578 1 98.31 113 ASP B O 1
ATOM 4168 N N . ILE B 1 114 ? -4.98 -8.492 3.828 1 98.5 114 ILE B N 1
ATOM 4169 C CA . ILE B 1 114 ? -6.219 -7.859 4.27 1 98.5 114 ILE B CA 1
ATOM 4170 C C . ILE B 1 114 ? -7.305 -8.922 4.457 1 98.5 114 ILE B C 1
ATOM 4172 O O . ILE B 1 114 ? -8.008 -8.93 5.469 1 98.5 114 ILE B O 1
ATOM 4176 N N . LEU B 1 115 ? -7.406 -9.828 3.484 1 98.75 115 LEU B N 1
ATOM 4177 C CA . LEU B 1 115 ? -8.453 -10.844 3.549 1 98.75 115 LEU B CA 1
ATOM 4178 C C . LEU B 1 115 ? -8.219 -11.789 4.723 1 98.75 115 LEU B C 1
ATOM 4180 O O . LEU B 1 115 ? -9.172 -12.188 5.402 1 98.75 115 LEU B O 1
ATOM 4184 N N . SER B 1 116 ? -6.949 -12.156 4.922 1 98.5 116 SER B N 1
ATOM 4185 C CA . SER B 1 116 ? -6.645 -13 6.074 1 98.5 116 SER B CA 1
ATOM 4186 C C . SER B 1 116 ? -7.02 -12.312 7.379 1 98.5 116 SER B C 1
ATOM 4188 O O . SER B 1 116 ? -7.582 -12.938 8.281 1 98.5 116 SER B O 1
ATOM 4190 N N . LEU B 1 117 ? -6.75 -11.016 7.504 1 97.81 117 LEU B N 1
ATOM 4191 C CA . LEU B 1 117 ? -7.102 -10.242 8.688 1 97.81 117 LEU B CA 1
ATOM 4192 C C . LEU B 1 117 ? -8.617 -10.172 8.859 1 97.81 117 LEU B C 1
ATOM 4194 O O . LEU B 1 117 ? -9.125 -10.289 9.977 1 97.81 117 LEU B O 1
ATOM 4198 N N . CYS B 1 118 ? -9.305 -10.008 7.781 1 98.5 118 CYS B N 1
ATOM 4199 C CA . CYS B 1 118 ? -10.75 -9.812 7.828 1 98.5 118 CYS B CA 1
ATOM 4200 C C . CYS B 1 118 ? -11.469 -11.125 8.125 1 98.5 118 CYS B C 1
ATOM 4202 O O . CYS B 1 118 ? -12.523 -11.133 8.766 1 98.5 118 CYS B O 1
ATOM 4204 N N . MET B 1 119 ? -10.891 -12.266 7.746 1 98.25 119 MET B N 1
ATOM 4205 C CA . MET B 1 119 ? -11.625 -13.523 7.785 1 98.25 119 MET B CA 1
ATOM 4206 C C . MET B 1 119 ? -11.227 -14.352 9 1 98.25 119 MET B C 1
ATOM 4208 O O . MET B 1 119 ? -11.938 -15.281 9.391 1 98.25 119 MET B O 1
ATOM 4212 N N . THR B 1 120 ? -10.023 -14.039 9.656 1 97.88 120 THR B N 1
ATOM 4213 C CA . THR B 1 120 ? -9.539 -14.906 10.719 1 97.88 120 THR B CA 1
ATOM 4214 C C . THR B 1 120 ? -9.266 -14.102 11.992 1 97.88 120 THR B C 1
ATOM 4216 O O . THR B 1 120 ? -8.898 -12.93 11.922 1 97.88 120 THR B O 1
ATOM 4219 N N . GLU B 1 121 ? -9.477 -14.727 13.211 1 91.25 121 GLU B N 1
ATOM 4220 C CA . GLU B 1 121 ? -9.141 -14.172 14.516 1 91.25 121 GLU B CA 1
ATOM 4221 C C . GLU B 1 121 ? -7.77 -14.656 14.984 1 91.25 121 GLU B C 1
ATOM 4223 O O . GLU B 1 121 ? -7.605 -15.047 16.141 1 91.25 121 GLU B O 1
ATOM 4228 N N . GLY B 1 122 ? -6.777 -14.719 14.18 1 86.38 122 GLY B N 1
ATOM 4229 C CA . GLY B 1 122 ? -5.43 -15.07 14.602 1 86.38 122 GLY B CA 1
ATOM 4230 C C . GLY B 1 122 ? -5.219 -16.562 14.727 1 86.38 122 GLY B C 1
ATOM 4231 O O . GLY B 1 122 ? -5.539 -17.328 13.812 1 86.38 122 GLY B O 1
ATOM 4232 N N . GLY B 1 123 ? -4.773 -17.078 15.992 1 85.19 123 GLY B N 1
ATOM 4233 C CA . GLY B 1 123 ? -4.23 -18.422 16.156 1 85.19 123 GLY B CA 1
ATOM 4234 C C . GLY B 1 123 ? -5.301 -19.484 16.25 1 85.19 123 GLY B C 1
ATOM 4235 O O . GLY B 1 123 ? -5.004 -20.688 16.156 1 85.19 123 GLY B O 1
ATOM 4236 N N . SER B 1 124 ? -6.52 -19.125 16.266 1 91.88 124 SER B N 1
ATOM 4237 C CA . SER B 1 124 ? -7.57 -20.141 16.359 1 91.88 124 SER B CA 1
ATOM 4238 C C . SER B 1 124 ? -8.219 -20.406 15.008 1 91.88 124 SER B C 1
ATOM 4240 O O . SER B 1 124 ? -8.93 -21.391 14.836 1 91.88 124 SER B O 1
ATOM 4242 N N . ASP B 1 125 ? -8.008 -19.547 14.086 1 97.94 125 ASP B N 1
ATOM 4243 C CA . ASP B 1 125 ? -8.617 -19.656 12.766 1 97.94 125 ASP B CA 1
ATOM 4244 C C . ASP B 1 125 ? -7.574 -20.016 11.711 1 97.94 125 ASP B C 1
ATOM 4246 O O . ASP B 1 125 ? -6.375 -19.812 11.914 1 97.94 125 ASP B O 1
ATOM 4250 N N . ALA B 1 126 ? -8.078 -20.625 10.641 1 98.5 126 ALA B N 1
ATOM 4251 C CA . ALA B 1 126 ? -7.16 -21.078 9.594 1 98.5 126 ALA B CA 1
ATOM 4252 C C . ALA B 1 126 ? -7.742 -20.828 8.203 1 98.5 126 ALA B C 1
ATOM 4254 O O . ALA B 1 126 ? -8.953 -20.641 8.055 1 98.5 126 ALA B O 1
ATOM 4255 N N . LEU B 1 127 ? -6.898 -20.75 7.301 1 98.69 127 LEU B N 1
ATOM 4256 C CA . LEU B 1 127 ? -7.211 -20.797 5.875 1 98.69 127 LEU B CA 1
ATOM 4257 C C . LEU B 1 127 ? -6.781 -22.125 5.27 1 98.69 127 LEU B C 1
ATOM 4259 O O . LEU B 1 127 ? -5.723 -22.656 5.613 1 98.69 127 LEU B O 1
ATOM 4263 N N . LEU B 1 128 ? -7.695 -22.656 4.477 1 98.81 128 LEU B N 1
ATOM 4264 C CA . LEU B 1 128 ? -7.48 -23.953 3.834 1 98.81 128 LEU B CA 1
ATOM 4265 C C . LEU B 1 128 ? -6.855 -23.781 2.455 1 98.81 128 LEU B C 1
ATOM 4267 O O . LEU B 1 128 ? -7.293 -22.922 1.675 1 98.81 128 LEU B O 1
ATOM 4271 N N . LEU B 1 129 ? -5.766 -24.547 2.152 1 98.56 129 LEU B N 1
ATOM 4272 C CA . LEU B 1 129 ? -5.062 -24.562 0.873 1 98.56 129 LEU B CA 1
ATOM 4273 C C . LEU B 1 129 ? -4.824 -25.984 0.394 1 98.56 129 LEU B C 1
ATOM 4275 O O . LEU B 1 129 ? -4.824 -26.922 1.197 1 98.56 129 LEU B O 1
ATOM 4279 N N . GLY B 1 130 ? -4.664 -26.188 -0.887 1 97.94 130 GLY B N 1
ATOM 4280 C CA . GLY B 1 130 ? -4.23 -27.469 -1.438 1 97.94 130 GLY B CA 1
ATOM 4281 C C . GLY B 1 130 ? -2.742 -27.516 -1.723 1 97.94 130 GLY B C 1
ATOM 4282 O O . GLY B 1 130 ? -2.146 -26.516 -2.127 1 97.94 130 GLY B O 1
ATOM 4283 N N . MET B 1 131 ? -2.096 -28.672 -1.584 1 97.06 131 MET B N 1
ATOM 4284 C CA . MET B 1 131 ? -0.674 -28.797 -1.885 1 97.06 131 MET B CA 1
ATOM 4285 C C . MET B 1 131 ? -0.466 -29.453 -3.248 1 97.06 131 MET B C 1
ATOM 4287 O O . MET B 1 131 ? -1.188 -30.375 -3.615 1 97.06 131 MET B O 1
ATOM 4291 N N . PRO B 1 132 ? 0.544 -29.062 -4.004 1 97.81 132 PRO B N 1
ATOM 4292 C CA . PRO B 1 132 ? 1.345 -27.844 -3.785 1 97.81 132 PRO B CA 1
ATOM 4293 C C . PRO B 1 132 ? 0.567 -26.562 -4.066 1 97.81 132 PRO B C 1
ATOM 4295 O O . PRO B 1 132 ? -0.517 -26.609 -4.656 1 97.81 132 PRO B O 1
ATOM 4298 N N . ILE B 1 133 ? 1.063 -25.516 -3.594 1 98.12 133 ILE B N 1
ATOM 4299 C CA . ILE B 1 133 ? 0.401 -24.234 -3.795 1 98.12 133 ILE B CA 1
ATOM 4300 C C . ILE B 1 133 ? 1.433 -23.109 -3.754 1 98.12 133 ILE B C 1
ATOM 4302 O O . ILE B 1 133 ? 2.547 -23.297 -3.26 1 98.12 133 ILE B O 1
ATOM 4306 N N . TYR B 1 134 ? 1.118 -22 -4.285 1 97.69 134 TYR B N 1
ATOM 4307 C CA . TYR B 1 134 ? 1.963 -20.812 -4.324 1 97.69 134 TYR B CA 1
ATOM 4308 C C . TYR B 1 134 ? 2.596 -20.547 -2.965 1 97.69 134 TYR B C 1
ATOM 4310 O O . TYR B 1 134 ? 1.89 -20.328 -1.978 1 97.69 134 TYR B O 1
ATOM 4318 N N . GLY B 1 135 ? 3.91 -20.5 -2.951 1 96.06 135 GLY B N 1
ATOM 4319 C CA . GLY B 1 135 ? 4.66 -20.469 -1.706 1 96.06 135 GLY B CA 1
ATOM 4320 C C . GLY B 1 135 ? 4.488 -19.188 -0.927 1 96.06 135 GLY B C 1
ATOM 4321 O O . GLY B 1 135 ? 4.484 -19.188 0.306 1 96.06 135 GLY B O 1
ATOM 4322 N N . SER B 1 136 ? 4.301 -18.094 -1.596 1 96.12 136 SER B N 1
ATOM 4323 C CA . SER B 1 136 ? 4.27 -16.781 -0.944 1 96.12 136 SER B CA 1
ATOM 4324 C C . SER B 1 136 ? 2.938 -16.547 -0.243 1 96.12 136 SER B C 1
ATOM 4326 O O . SER B 1 136 ? 2.791 -15.586 0.513 1 96.12 136 SER B O 1
ATOM 4328 N N . PHE B 1 137 ? 1.996 -17.469 -0.368 1 98 137 PHE B N 1
ATOM 4329 C CA . PHE B 1 137 ? 0.778 -17.359 0.426 1 98 137 PHE B CA 1
ATOM 4330 C C . PHE B 1 137 ? 1.096 -17.406 1.915 1 98 137 PHE B C 1
ATOM 4332 O O . PHE B 1 137 ? 0.427 -16.766 2.723 1 98 137 PHE B O 1
ATOM 4339 N N . VAL B 1 138 ? 2.129 -18.125 2.268 1 97.38 138 VAL B N 1
ATOM 4340 C CA . VAL B 1 138 ? 2.469 -18.281 3.678 1 97.38 138 VAL B CA 1
ATOM 4341 C C . VAL B 1 138 ? 2.764 -16.906 4.289 1 97.38 138 VAL B C 1
ATOM 4343 O O . VAL B 1 138 ? 2.023 -16.438 5.152 1 97.38 138 VAL B O 1
ATOM 4346 N N . PRO B 1 139 ? 3.748 -16.234 3.803 1 97.38 139 PRO B N 1
ATOM 4347 C CA . PRO B 1 139 ? 3.996 -14.922 4.418 1 97.38 139 PRO B CA 1
ATOM 4348 C C . PRO B 1 139 ? 2.873 -13.922 4.156 1 97.38 139 PRO B C 1
ATOM 4350 O O . PRO B 1 139 ? 2.594 -13.07 5 1 97.38 139 PRO B O 1
ATOM 4353 N N . ASP B 1 140 ? 2.162 -13.977 3.035 1 98.12 140 ASP B N 1
ATOM 4354 C CA . ASP B 1 140 ? 1.131 -13 2.691 1 98.12 140 ASP B CA 1
ATOM 4355 C C . ASP B 1 140 ? -0.085 -13.141 3.604 1 98.12 140 ASP B C 1
ATOM 4357 O O . ASP B 1 140 ? -0.709 -12.141 3.973 1 98.12 140 ASP B O 1
ATOM 4361 N N . LEU B 1 141 ? -0.402 -14.414 3.984 1 98.38 141 LEU B N 1
ATOM 4362 C CA . LEU B 1 141 ? -1.639 -14.68 4.711 1 98.38 141 LEU B CA 1
ATOM 4363 C C . LEU B 1 141 ? -1.394 -14.68 6.215 1 98.38 141 LEU B C 1
ATOM 4365 O O . LEU B 1 141 ? -2.303 -14.391 6.996 1 98.38 141 LEU B O 1
ATOM 4369 N N . GLN B 1 142 ? -0.112 -14.922 6.637 1 97.5 142 GLN B N 1
ATOM 4370 C CA . GLN B 1 142 ? 0.086 -15.234 8.047 1 97.5 142 GLN B CA 1
ATOM 4371 C C . GLN B 1 142 ? 0.824 -14.102 8.766 1 97.5 142 GLN B C 1
ATOM 4373 O O . GLN B 1 142 ? 0.75 -13.984 9.984 1 97.5 142 GLN B O 1
ATOM 4378 N N . SER B 1 143 ? 1.522 -13.297 8.031 1 96.75 143 SER B N 1
ATOM 4379 C CA . SER B 1 143 ? 2.475 -12.398 8.672 1 96.75 143 SER B CA 1
ATOM 4380 C C . SER B 1 143 ? 1.782 -11.484 9.68 1 96.75 143 SER B C 1
ATOM 4382 O O . SER B 1 143 ? 2.256 -11.32 10.805 1 96.75 143 SER B O 1
ATOM 4384 N N . MET B 1 144 ? 0.651 -10.945 9.32 1 96.25 144 MET B N 1
ATOM 4385 C CA . MET B 1 144 ? 0 -9.977 10.203 1 96.25 144 MET B CA 1
ATOM 4386 C C . MET B 1 144 ? -1.181 -10.609 10.93 1 96.25 144 MET B C 1
ATOM 4388 O O . MET B 1 144 ? -1.422 -10.328 12.102 1 96.25 144 MET B O 1
ATOM 4392 N N . SER B 1 145 ? -1.893 -11.539 10.305 1 96.62 145 SER B N 1
ATOM 4393 C CA . SER B 1 145 ? -3.092 -12.133 10.891 1 96.62 145 SER B CA 1
ATOM 4394 C C . SER B 1 145 ? -2.736 -13.18 11.938 1 96.62 145 SER B C 1
ATOM 4396 O O . SER B 1 145 ? -3.537 -13.469 12.828 1 96.62 145 SER B O 1
ATOM 4398 N N . SER B 1 146 ? -1.596 -13.828 11.773 1 95.88 146 SER B N 1
ATOM 4399 C CA . SER B 1 146 ? -1.138 -14.93 12.609 1 95.88 146 SER B CA 1
ATOM 4400 C C . SER B 1 146 ? -2.07 -16.141 12.508 1 95.88 146 SER B C 1
ATOM 4402 O O . SER B 1 146 ? -2.107 -16.984 13.398 1 95.88 146 SER B O 1
ATOM 4404 N N . CYS B 1 147 ? -2.848 -16.172 11.422 1 97.56 147 CYS B N 1
ATOM 4405 C CA . CYS B 1 147 ? -3.734 -17.312 11.242 1 97.56 147 CYS B CA 1
ATOM 4406 C C . CYS B 1 147 ? -2.941 -18.578 10.945 1 97.56 147 CYS B C 1
ATOM 4408 O O . CYS B 1 147 ? -1.755 -18.516 10.617 1 97.56 147 CYS B O 1
ATOM 4410 N N . LYS B 1 148 ? -3.6 -19.688 11.133 1 97.81 148 LYS B N 1
ATOM 4411 C CA . LYS B 1 148 ? -3.012 -20.953 10.727 1 97.81 148 LYS B CA 1
ATOM 4412 C C . LYS B 1 148 ? -3.32 -21.266 9.266 1 97.81 148 LYS B C 1
ATOM 4414 O O . LYS B 1 148 ? -4.254 -20.703 8.688 1 97.81 148 LYS B O 1
ATOM 4419 N N . LEU B 1 149 ? -2.506 -22.031 8.68 1 98.12 149 LEU B N 1
ATOM 4420 C CA . LEU B 1 149 ? -2.758 -22.594 7.355 1 98.12 149 LEU B CA 1
ATOM 4421 C C . LEU B 1 149 ? -2.936 -24.109 7.426 1 98.12 149 LEU B C 1
ATOM 4423 O O . LEU B 1 149 ? -2.127 -24.797 8.047 1 98.12 149 LEU B O 1
ATOM 4427 N N . VAL B 1 150 ? -4.066 -24.562 6.93 1 98.31 150 VAL B N 1
ATOM 4428 C CA . VAL B 1 150 ? -4.367 -25.984 6.824 1 98.31 150 VAL B CA 1
ATOM 4429 C C . VAL B 1 150 ? -4.184 -26.453 5.383 1 98.31 150 VAL B C 1
ATOM 4431 O O . VAL B 1 150 ? -4.754 -25.859 4.457 1 98.31 150 VAL B O 1
ATOM 4434 N N . TYR B 1 151 ? -3.396 -27.5 5.203 1 98 151 TYR B N 1
ATOM 4435 C CA . TYR B 1 151 ? -3.084 -27.969 3.857 1 98 151 TYR B CA 1
ATOM 4436 C C . TYR B 1 151 ? -3.773 -29.297 3.566 1 98 151 TYR B C 1
ATOM 4438 O O . TYR B 1 151 ? -3.688 -30.234 4.359 1 98 151 TYR B O 1
ATOM 4446 N N . ALA B 1 152 ? -4.461 -29.344 2.469 1 98.56 152 ALA B N 1
ATOM 4447 C CA . ALA B 1 152 ? -5.031 -30.609 1.977 1 98.56 152 ALA B CA 1
ATOM 4448 C C . ALA B 1 152 ? -4.051 -31.328 1.056 1 98.56 152 ALA B C 1
ATOM 4450 O O . ALA B 1 152 ? -3.561 -30.75 0.084 1 98.56 152 ALA B O 1
ATOM 4451 N N . SER B 1 153 ? -3.785 -32.531 1.37 1 97.81 153 SER B N 1
ATOM 4452 C CA . SER B 1 153 ? -3.029 -33.406 0.468 1 97.81 153 SER B CA 1
ATOM 4453 C C . SER B 1 153 ? -3.951 -34.125 -0.511 1 97.81 153 SER B C 1
ATOM 4455 O O . SER B 1 153 ? -5.074 -34.5 -0.159 1 97.81 153 SER B O 1
ATOM 4457 N N . PHE B 1 154 ? -3.43 -34.25 -1.675 1 97.25 154 PHE B N 1
ATOM 4458 C CA . PHE B 1 154 ? -4.266 -34.906 -2.684 1 97.25 154 PHE B CA 1
ATOM 4459 C C . PHE B 1 154 ? -3.783 -36.312 -2.969 1 97.25 154 PHE B C 1
ATOM 4461 O O . PHE B 1 154 ? -4.543 -37.156 -3.467 1 97.25 154 PHE B O 1
ATOM 4468 N N . GLY B 1 155 ? -2.562 -36.594 -2.738 1 94.19 155 GLY B N 1
ATOM 4469 C CA . GLY B 1 155 ? -2.02 -37.906 -3.084 1 94.19 155 GLY B CA 1
ATOM 4470 C C . GLY B 1 155 ? -2.174 -38.25 -4.555 1 94.19 155 GLY B C 1
ATOM 4471 O O . GLY B 1 155 ? -1.734 -37.469 -5.422 1 94.19 155 GLY B O 1
ATOM 4472 N N . ASP B 1 156 ? -2.965 -39.312 -4.793 1 92.25 156 ASP B N 1
ATOM 4473 C CA . ASP B 1 156 ? -3.154 -39.75 -6.172 1 92.25 156 ASP B CA 1
ATOM 4474 C C . ASP B 1 156 ? -4.391 -39.094 -6.793 1 92.25 156 ASP B C 1
ATOM 4476 O O . ASP B 1 156 ? -4.633 -39.219 -7.992 1 92.25 156 ASP B O 1
ATOM 4480 N N . ALA B 1 157 ? -5.055 -38.375 -6.012 1 95.06 157 ALA B N 1
ATOM 4481 C CA . ALA B 1 157 ? -6.25 -37.688 -6.531 1 95.06 157 ALA B CA 1
ATOM 4482 C C . ALA B 1 157 ? -5.875 -36.5 -7.41 1 95.06 157 ALA B C 1
ATOM 4484 O O . ALA B 1 157 ? -4.953 -35.75 -7.09 1 95.06 157 ALA B O 1
ATOM 4485 N N . ASP B 1 158 ? -6.574 -36.406 -8.453 1 93.94 158 ASP B N 1
ATOM 4486 C CA . ASP B 1 158 ? -6.414 -35.219 -9.305 1 93.94 158 ASP B CA 1
ATOM 4487 C C . ASP B 1 158 ? -7.027 -33.969 -8.656 1 93.94 158 ASP B C 1
ATOM 4489 O O . ASP B 1 158 ? -8.25 -33.875 -8.531 1 93.94 158 ASP B O 1
ATOM 4493 N N . GLN B 1 159 ? -6.254 -33.031 -8.281 1 93.88 159 GLN B N 1
ATOM 4494 C CA . GLN B 1 159 ? -6.73 -31.859 -7.543 1 93.88 159 GLN B CA 1
ATOM 4495 C C . GLN B 1 159 ? -7.633 -30.984 -8.414 1 93.88 159 GLN B C 1
ATOM 4497 O O . GLN B 1 159 ? -8.352 -30.125 -7.902 1 93.88 159 GLN B O 1
ATOM 4502 N N . PHE B 1 160 ? -7.688 -31.234 -9.719 1 95.38 160 PHE B N 1
ATOM 4503 C CA . PHE B 1 160 ? -8.492 -30.438 -10.641 1 95.38 160 PHE B CA 1
ATOM 4504 C C . PHE B 1 160 ? -9.797 -31.156 -10.977 1 95.38 160 PHE B C 1
ATOM 4506 O O . PHE B 1 160 ? -10.523 -30.734 -11.875 1 95.38 160 PHE B O 1
ATOM 4513 N N . SER B 1 161 ? -10.086 -32.219 -10.227 1 93.31 161 SER B N 1
ATOM 4514 C CA . SER B 1 161 ? -11.305 -33 -10.445 1 93.31 161 SER B CA 1
ATOM 4515 C C . SER B 1 161 ? -12.211 -32.969 -9.219 1 93.31 161 SER B C 1
ATOM 4517 O O . SER B 1 161 ? -11.906 -32.312 -8.234 1 93.31 161 SER B O 1
ATOM 4519 N N . LEU B 1 162 ? -13.312 -33.688 -9.273 1 95.5 162 LEU B N 1
ATOM 4520 C CA . LEU B 1 162 ? -14.281 -33.781 -8.188 1 95.5 162 LEU B CA 1
ATOM 4521 C C . LEU B 1 162 ? -13.664 -34.469 -6.961 1 95.5 162 LEU B C 1
ATOM 4523 O O . LEU B 1 162 ? -14.117 -34.219 -5.836 1 95.5 162 LEU B O 1
ATOM 4527 N N . LYS B 1 163 ? -12.641 -35.188 -7.188 1 95.12 163 LYS B N 1
ATOM 4528 C CA . LYS B 1 163 ? -12.008 -35.938 -6.105 1 95.12 163 LYS B CA 1
ATOM 4529 C C . LYS B 1 163 ? -11.32 -35 -5.117 1 95.12 163 LYS B C 1
ATOM 4531 O O . LYS B 1 163 ? -11.023 -35.375 -3.986 1 95.12 163 LYS B O 1
ATOM 4536 N N . ALA B 1 164 ? -11.047 -33.812 -5.602 1 96.06 164 ALA B N 1
ATOM 4537 C CA . ALA B 1 164 ? -10.383 -32.812 -4.75 1 96.06 164 ALA B CA 1
ATOM 4538 C C . ALA B 1 164 ? -11.219 -32.531 -3.504 1 96.06 164 ALA B C 1
ATOM 4540 O O . ALA B 1 164 ? -10.672 -32.281 -2.428 1 96.06 164 ALA B O 1
ATOM 4541 N N . VAL B 1 165 ? -12.523 -32.562 -3.6 1 97.94 165 VAL B N 1
ATOM 4542 C CA . VAL B 1 165 ? -13.438 -32.188 -2.531 1 97.94 165 VAL B CA 1
ATOM 4543 C C . VAL B 1 165 ? -13.266 -33.094 -1.336 1 97.94 165 VAL B C 1
ATOM 4545 O O . VAL B 1 165 ? -13.273 -32.656 -0.186 1 97.94 165 VAL B O 1
ATOM 4548 N N . GLU B 1 166 ? -13.086 -34.375 -1.655 1 97.81 166 GLU B N 1
ATOM 4549 C CA . GLU B 1 166 ? -12.883 -35.344 -0.574 1 97.81 166 GLU B CA 1
ATOM 4550 C C . GLU B 1 166 ? -11.617 -35 0.211 1 97.81 166 GLU B C 1
ATOM 4552 O O . GLU B 1 166 ? -11.57 -35.188 1.429 1 97.81 166 GLU B O 1
ATOM 4557 N N . CYS B 1 167 ? -10.625 -34.625 -0.461 1 98.44 167 CYS B N 1
ATOM 4558 C CA . CYS B 1 167 ? -9.359 -34.281 0.177 1 98.44 167 CYS B CA 1
ATOM 4559 C C . CYS B 1 167 ? -9.508 -33.031 1.037 1 98.44 167 CYS B C 1
ATOM 4561 O O . CYS B 1 167 ? -8.977 -32.969 2.15 1 98.44 167 CYS B O 1
ATOM 4563 N N . TYR B 1 168 ? -10.219 -32.031 0.558 1 98.69 168 TYR B N 1
ATOM 4564 C CA . TYR B 1 168 ? -10.5 -30.844 1.337 1 98.69 168 TYR B CA 1
ATOM 4565 C C . TYR B 1 168 ? -11.328 -31.172 2.574 1 98.69 168 TYR B C 1
ATOM 4567 O O . TYR B 1 168 ? -11.078 -30.641 3.656 1 98.69 168 TYR B O 1
ATOM 4575 N N . GLU B 1 169 ? -12.312 -32.094 2.387 1 98.5 169 GLU B N 1
ATOM 4576 C CA . GLU B 1 169 ? -13.141 -32.531 3.508 1 98.5 169 GLU B CA 1
ATOM 4577 C C . GLU B 1 169 ? -12.289 -33.156 4.613 1 98.5 169 GLU B C 1
ATOM 4579 O O . GLU B 1 169 ? -12.461 -32.844 5.789 1 98.5 169 GLU B O 1
ATOM 4584 N N . ARG B 1 170 ? -11.438 -33.969 4.195 1 98.25 170 ARG B N 1
ATOM 4585 C CA . ARG B 1 170 ? -10.57 -34.656 5.156 1 98.25 170 ARG B CA 1
ATOM 4586 C C . ARG B 1 170 ? -9.711 -33.656 5.918 1 98.25 170 ARG B C 1
ATOM 4588 O O . ARG B 1 170 ? -9.578 -33.719 7.141 1 98.25 170 ARG B O 1
ATOM 4595 N N . ALA B 1 171 ? -9.102 -32.719 5.211 1 98.5 171 ALA B N 1
ATOM 4596 C CA . ALA B 1 171 ? -8.25 -31.703 5.836 1 98.5 171 ALA B CA 1
ATOM 4597 C C . ALA B 1 171 ? -9.039 -30.844 6.82 1 98.5 171 ALA B C 1
ATOM 4599 O O . ALA B 1 171 ? -8.555 -30.531 7.91 1 98.5 171 ALA B O 1
ATOM 4600 N N . LEU B 1 172 ? -10.219 -30.469 6.418 1 98.44 172 LEU B N 1
ATOM 4601 C CA . LEU B 1 172 ? -11.078 -29.641 7.262 1 98.44 172 LEU B CA 1
ATOM 4602 C C . LEU B 1 172 ? -11.477 -30.391 8.531 1 98.44 172 LEU B C 1
ATOM 4604 O O . LEU B 1 172 ? -11.438 -29.828 9.625 1 98.44 172 LEU B O 1
ATOM 4608 N N . GLU B 1 173 ? -11.836 -31.625 8.375 1 97.56 173 GLU B N 1
ATOM 4609 C CA . GLU B 1 173 ? -12.242 -32.438 9.516 1 97.56 173 GLU B CA 1
ATOM 4610 C C . GLU B 1 173 ? -11.086 -32.625 10.492 1 97.56 173 GLU B C 1
ATOM 4612 O O . GLU B 1 173 ? -11.273 -32.594 11.703 1 97.56 173 GLU B O 1
ATOM 4617 N N . GLU B 1 174 ? -9.969 -32.844 9.961 1 97.88 174 GLU B N 1
ATOM 4618 C CA . GLU B 1 174 ? -8.789 -33.031 10.805 1 97.88 174 GLU B CA 1
ATOM 4619 C C . GLU B 1 174 ? -8.477 -31.734 11.57 1 97.88 174 GLU B C 1
ATOM 4621 O O . GLU B 1 174 ? -8.094 -31.781 12.742 1 97.88 174 GLU B O 1
ATOM 4626 N N . ALA B 1 175 ? -8.562 -30.625 10.922 1 97.69 175 ALA B N 1
ATOM 4627 C CA . ALA B 1 175 ? -8.359 -29.328 11.578 1 97.69 175 ALA B CA 1
ATOM 4628 C C . ALA B 1 175 ? -9.352 -29.141 12.711 1 97.69 175 ALA B C 1
ATOM 4630 O O . ALA B 1 175 ? -8.977 -28.719 13.812 1 97.69 175 ALA B O 1
ATOM 4631 N N . LYS B 1 176 ? -10.523 -29.5 12.492 1 96.38 176 LYS B N 1
ATOM 4632 C CA . LYS B 1 176 ? -11.586 -29.344 13.484 1 96.38 176 LYS B CA 1
ATOM 4633 C C . LYS B 1 176 ? -11.281 -30.172 14.734 1 96.38 176 LYS B C 1
ATOM 4635 O O . LYS B 1 176 ? -11.531 -29.734 15.859 1 96.38 176 LYS B O 1
ATOM 4640 N N . LYS B 1 177 ? -10.766 -31.281 14.516 1 96.81 177 LYS B N 1
ATOM 4641 C CA . LYS B 1 177 ? -10.453 -32.188 15.617 1 96.81 177 LYS B CA 1
ATOM 4642 C C . LYS B 1 177 ? -9.406 -31.578 16.547 1 96.81 177 LYS B C 1
ATOM 4644 O O . LYS B 1 177 ? -9.359 -31.906 17.734 1 96.81 177 LYS B O 1
ATOM 4649 N N . THR B 1 178 ? -8.617 -30.719 16.062 1 95.31 178 THR B N 1
ATOM 4650 C CA . THR B 1 178 ? -7.551 -30.125 16.859 1 95.31 178 THR B CA 1
ATOM 4651 C C . THR B 1 178 ? -7.938 -28.719 17.312 1 95.31 178 THR B C 1
ATOM 4653 O O . THR B 1 178 ? -7.082 -27.953 17.766 1 95.31 178 THR B O 1
ATOM 4656 N N . GLY B 1 179 ? -9.141 -28.359 17.062 1 95.5 179 GLY B N 1
ATOM 4657 C CA . GLY B 1 179 ? -9.656 -27.094 17.562 1 95.5 179 GLY B CA 1
ATOM 4658 C C . GLY B 1 179 ? -9.359 -25.922 16.641 1 95.5 179 GLY B C 1
ATOM 4659 O O . GLY B 1 179 ? -9.398 -24.766 17.078 1 95.5 179 GLY B O 1
ATOM 4660 N N . VAL B 1 180 ? -9.031 -26.188 15.43 1 96.94 180 VAL B N 1
ATOM 4661 C CA . VAL B 1 180 ? -8.727 -25.141 14.453 1 96.94 180 VAL B CA 1
ATOM 4662 C C . VAL B 1 180 ? -9.953 -24.891 13.578 1 96.94 180 VAL B C 1
ATOM 4664 O O . VAL B 1 180 ? -10.508 -25.828 12.992 1 96.94 180 VAL B O 1
ATOM 4667 N N . ASN B 1 181 ? -10.367 -23.641 13.516 1 97.19 181 ASN B N 1
ATOM 4668 C CA . ASN B 1 181 ? -11.547 -23.266 12.75 1 97.19 181 ASN B CA 1
ATOM 4669 C C . ASN B 1 181 ? -11.172 -22.75 11.359 1 97.19 181 ASN B C 1
ATOM 4671 O O . ASN B 1 181 ? -10.609 -21.656 11.234 1 97.19 181 ASN B O 1
ATOM 4675 N N . VAL B 1 182 ? -11.516 -23.469 10.352 1 98.44 182 VAL B N 1
ATOM 4676 C CA . VAL B 1 182 ? -11.242 -23.062 8.977 1 98.44 182 VAL B CA 1
ATOM 4677 C C . VAL B 1 182 ? -12.273 -22.031 8.531 1 98.44 182 VAL B C 1
ATOM 4679 O O . VAL B 1 182 ? -13.477 -22.266 8.648 1 98.44 182 VAL B O 1
ATOM 4682 N N . ARG B 1 183 ? -11.742 -20.922 7.969 1 98.56 183 ARG B N 1
ATOM 4683 C CA . ARG B 1 183 ? -12.633 -19.797 7.672 1 98.56 183 ARG B CA 1
ATOM 4684 C C . ARG B 1 183 ? -12.789 -19.609 6.168 1 98.56 183 ARG B C 1
ATOM 4686 O O . ARG B 1 183 ? -13.766 -19.016 5.707 1 98.56 183 ARG B O 1
ATOM 4693 N N . ALA B 1 184 ? -11.867 -20.078 5.402 1 98.81 184 ALA B N 1
ATOM 4694 C CA . ALA B 1 184 ? -11.906 -19.875 3.955 1 98.81 184 ALA B CA 1
ATOM 4695 C C . ALA B 1 184 ? -11.031 -20.906 3.24 1 98.81 184 ALA B C 1
ATOM 4697 O O . ALA B 1 184 ? -10.102 -21.469 3.83 1 98.81 184 ALA B O 1
ATOM 4698 N N . LEU B 1 185 ? -11.398 -21.25 2.035 1 98.81 185 LEU B N 1
ATOM 4699 C CA . LEU B 1 185 ? -10.539 -21.938 1.083 1 98.81 185 LEU B CA 1
ATOM 4700 C C . LEU B 1 185 ? -9.906 -20.953 0.107 1 98.81 185 LEU B C 1
ATOM 4702 O O . LEU B 1 185 ? -10.602 -20.125 -0.486 1 98.81 185 LEU B O 1
ATOM 4706 N N . ILE B 1 186 ? -8.562 -20.969 -0.024 1 98.81 186 ILE B N 1
ATOM 4707 C CA . ILE B 1 186 ? -7.82 -20.156 -0.977 1 98.81 186 ILE B CA 1
ATOM 4708 C C . ILE B 1 186 ? -7.438 -20.984 -2.191 1 98.81 186 ILE B C 1
ATOM 4710 O O . ILE B 1 186 ? -6.75 -22 -2.059 1 98.81 186 ILE B O 1
ATOM 4714 N N . LEU B 1 187 ? -7.883 -20.547 -3.338 1 98.31 187 LEU B N 1
ATOM 4715 C CA . LEU B 1 187 ? -7.59 -21.219 -4.594 1 98.31 187 LEU B CA 1
ATOM 4716 C C . LEU B 1 187 ? -6.742 -20.344 -5.504 1 98.31 187 LEU B C 1
ATOM 4718 O O . LEU B 1 187 ? -6.914 -19.125 -5.535 1 98.31 187 LEU B O 1
ATOM 4722 N N . ALA B 1 188 ? -5.781 -20.922 -6.141 1 98.31 188 ALA B N 1
ATOM 4723 C CA . ALA B 1 188 ? -5.137 -20.297 -7.293 1 98.31 188 ALA B CA 1
ATOM 4724 C C . ALA B 1 188 ? -5.66 -20.891 -8.602 1 98.31 188 ALA B C 1
ATOM 4726 O O . ALA B 1 188 ? -5.484 -22.078 -8.867 1 98.31 188 ALA B O 1
ATOM 4727 N N . ASN B 1 189 ? -6.305 -20.109 -9.383 1 98.12 189 ASN B N 1
ATOM 4728 C CA . ASN B 1 189 ? -6.922 -20.547 -10.633 1 98.12 189 ASN B CA 1
ATOM 4729 C C . ASN B 1 189 ? -6.754 -19.516 -11.734 1 98.12 189 ASN B C 1
ATOM 4731 O O . ASN B 1 189 ? -7.469 -18.5 -11.766 1 98.12 189 ASN B O 1
ATOM 4735 N N . PRO B 1 190 ? -5.887 -19.781 -12.734 1 97.81 190 PRO B N 1
ATOM 4736 C CA . PRO B 1 190 ? -5.027 -20.953 -12.961 1 97.81 190 PRO B CA 1
ATOM 4737 C C . PRO B 1 190 ? -4.078 -21.219 -11.797 1 97.81 190 PRO B C 1
ATOM 4739 O O . PRO B 1 190 ? -3.723 -20.297 -11.062 1 97.81 190 PRO B O 1
ATOM 4742 N N . HIS B 1 191 ? -3.709 -22.484 -11.695 1 98.25 191 HIS B N 1
ATOM 4743 C CA . HIS B 1 191 ? -3.006 -22.953 -10.508 1 98.25 191 HIS B CA 1
ATOM 4744 C C . HIS B 1 191 ? -1.524 -22.609 -10.57 1 98.25 191 HIS B C 1
ATOM 4746 O O . HIS B 1 191 ? -0.892 -22.734 -11.625 1 98.25 191 HIS B O 1
ATOM 4752 N N . ASN B 1 192 ? -0.976 -22.094 -9.594 1 98.19 192 ASN B N 1
ATOM 4753 C CA . ASN B 1 192 ? 0.447 -21.906 -9.328 1 98.19 192 ASN B CA 1
ATOM 4754 C C . ASN B 1 192 ? 0.926 -22.797 -8.188 1 98.19 192 ASN B C 1
ATOM 4756 O O . ASN B 1 192 ? 0.509 -22.625 -7.043 1 98.19 192 ASN B O 1
ATOM 4760 N N . PRO B 1 193 ? 1.653 -23.797 -8.516 1 97.81 193 PRO B N 1
ATOM 4761 C CA . PRO B 1 193 ? 2.691 -23.828 -9.547 1 97.81 193 PRO B CA 1
ATOM 4762 C C . PRO B 1 193 ? 2.4 -24.844 -10.648 1 97.81 193 PRO B C 1
ATOM 4764 O O . PRO B 1 193 ? 3.229 -25.031 -11.547 1 97.81 193 PRO B O 1
ATOM 4767 N N . LEU B 1 194 ? 1.235 -25.438 -10.648 1 97.19 194 LEU B N 1
ATOM 4768 C CA . LEU B 1 194 ? 1.032 -26.578 -11.539 1 97.19 194 LEU B CA 1
ATOM 4769 C C . LEU B 1 194 ? 0.65 -26.109 -12.938 1 97.19 194 LEU B C 1
ATOM 4771 O O . LEU B 1 194 ? 0.696 -26.891 -13.891 1 97.19 194 LEU B O 1
ATOM 4775 N N . GLY B 1 195 ? 0.276 -24.906 -13.07 1 97.06 195 GLY B N 1
ATOM 4776 C CA . GLY B 1 195 ? 0.043 -24.297 -14.375 1 97.06 195 GLY B CA 1
ATOM 4777 C C . GLY B 1 195 ? -1.177 -24.859 -15.078 1 97.06 195 GLY B C 1
ATOM 4778 O O . GLY B 1 195 ? -1.199 -24.969 -16.312 1 97.06 195 GLY B O 1
ATOM 4779 N N . GLN B 1 196 ? -2.141 -25.25 -14.336 1 95.81 196 GLN B N 1
ATOM 4780 C CA . GLN B 1 196 ? -3.359 -25.844 -14.883 1 95.81 196 GLN B CA 1
ATOM 4781 C C . GLN B 1 196 ? -4.598 -25.109 -14.367 1 95.81 196 GLN B C 1
ATOM 4783 O O . GLN B 1 196 ? -4.605 -24.609 -13.242 1 95.81 196 GLN B O 1
ATOM 4788 N N . CYS B 1 197 ? -5.637 -25.062 -15.203 1 96.25 197 CYS B N 1
ATOM 4789 C CA . CYS B 1 197 ? -6.918 -24.484 -14.805 1 96.25 197 CYS B CA 1
ATOM 4790 C C . CYS B 1 197 ? -7.824 -25.531 -14.18 1 96.25 197 CYS B C 1
ATOM 4792 O O . CYS B 1 197 ? -7.699 -26.719 -14.477 1 96.25 197 CYS B O 1
ATOM 4794 N N . TYR B 1 198 ? -8.664 -25.109 -13.297 1 95.81 198 TYR B N 1
ATOM 4795 C CA . TYR B 1 198 ? -9.719 -25.969 -12.773 1 95.81 198 TYR B CA 1
ATOM 4796 C C . TYR B 1 198 ? -10.852 -26.109 -13.781 1 95.81 198 TYR B C 1
ATOM 4798 O O . TYR B 1 198 ? -11.156 -25.172 -14.516 1 95.81 198 TYR B O 1
ATOM 4806 N N . THR B 1 199 ? -11.477 -27.266 -13.781 1 93.81 199 THR B N 1
ATOM 4807 C CA . THR B 1 199 ? -12.664 -27.453 -14.609 1 93.81 199 THR B CA 1
ATOM 4808 C C . THR B 1 199 ? -13.883 -26.812 -13.961 1 93.81 199 THR B C 1
ATOM 4810 O O . THR B 1 199 ? -13.906 -26.594 -12.742 1 93.81 199 THR B O 1
ATOM 4813 N N . SER B 1 200 ? -14.883 -26.531 -14.805 1 95.25 200 SER B N 1
ATOM 4814 C CA . SER B 1 200 ? -16.141 -25.984 -14.281 1 95.25 200 SER B CA 1
ATOM 4815 C C . SER B 1 200 ? -16.766 -26.922 -13.266 1 95.25 200 SER B C 1
ATOM 4817 O O . SER B 1 200 ? -17.312 -26.484 -12.25 1 95.25 200 SER B O 1
ATOM 4819 N N . GLU B 1 201 ? -16.656 -28.203 -13.516 1 95.62 201 GLU B N 1
ATOM 4820 C CA . GLU B 1 201 ? -17.234 -29.203 -12.625 1 95.62 201 GLU B CA 1
ATOM 4821 C C . GLU B 1 201 ? -16.531 -29.219 -11.273 1 95.62 201 GLU B C 1
ATOM 4823 O O . GLU B 1 201 ? -17.188 -29.297 -10.227 1 95.62 201 GLU B O 1
ATOM 4828 N N . ALA B 1 202 ? -15.234 -29.172 -11.336 1 96.44 202 ALA B N 1
ATOM 4829 C CA . ALA B 1 202 ? -14.461 -29.156 -10.094 1 96.44 202 ALA B CA 1
ATOM 4830 C C . ALA B 1 202 ? -14.773 -27.906 -9.281 1 96.44 202 ALA B C 1
ATOM 4832 O O . ALA B 1 202 ? -14.922 -27.969 -8.062 1 96.44 202 ALA B O 1
ATOM 4833 N N . LEU B 1 203 ? -14.867 -26.75 -9.961 1 98.19 203 LEU B N 1
ATOM 4834 C CA . LEU B 1 203 ? -15.148 -25.5 -9.281 1 98.19 203 LEU B CA 1
ATOM 4835 C C . LEU B 1 203 ? -16.531 -25.516 -8.641 1 98.19 203 LEU B C 1
ATOM 4837 O O . LEU B 1 203 ? -16.703 -25.047 -7.512 1 98.19 203 LEU B O 1
ATOM 4841 N N . LYS B 1 204 ? -17.5 -26.062 -9.32 1 98.12 204 LYS B N 1
ATOM 4842 C CA . LYS B 1 204 ? -18.844 -26.156 -8.766 1 98.12 204 LYS B CA 1
ATOM 4843 C C . LYS B 1 204 ? -18.859 -27.031 -7.516 1 98.12 204 LYS B C 1
ATOM 4845 O O . LYS B 1 204 ? -19.547 -26.719 -6.539 1 98.12 204 LYS B O 1
ATOM 4850 N N . ALA B 1 205 ? -18.141 -28.109 -7.598 1 98.31 205 ALA B N 1
ATOM 4851 C CA . ALA B 1 205 ? -18.047 -29 -6.445 1 98.31 205 ALA B CA 1
ATOM 4852 C C . ALA B 1 205 ? -17.375 -28.312 -5.27 1 98.31 205 ALA B C 1
ATOM 4854 O O . ALA B 1 205 ? -17.766 -28.516 -4.113 1 98.31 205 ALA B O 1
ATOM 4855 N N . ILE B 1 206 ? -16.391 -27.531 -5.539 1 98.62 206 ILE B N 1
ATOM 4856 C CA . ILE B 1 206 ? -15.672 -26.781 -4.512 1 98.62 206 ILE B CA 1
ATOM 4857 C C . ILE B 1 206 ? -16.594 -25.75 -3.891 1 98.62 206 ILE B C 1
ATOM 4859 O O . ILE B 1 206 ? -16.609 -25.562 -2.674 1 98.62 206 ILE B O 1
ATOM 4863 N N . LEU B 1 207 ? -17.375 -25.062 -4.734 1 98.69 207 LEU B N 1
ATOM 4864 C CA . LEU B 1 207 ? -18.375 -24.125 -4.23 1 98.69 207 LEU B CA 1
ATOM 4865 C C . LEU B 1 207 ? -19.344 -24.812 -3.279 1 98.69 207 LEU B C 1
ATOM 4867 O O . LEU B 1 207 ? -19.672 -24.266 -2.221 1 98.69 207 LEU B O 1
ATOM 4871 N N . ALA B 1 208 ? -19.797 -26 -3.627 1 98.69 208 ALA B N 1
ATOM 4872 C CA . ALA B 1 208 ? -20.719 -26.75 -2.795 1 98.69 208 ALA B CA 1
ATOM 4873 C C . ALA B 1 208 ? -20.078 -27.141 -1.47 1 98.69 208 ALA B C 1
ATOM 4875 O O . ALA B 1 208 ? -20.719 -27.109 -0.421 1 98.69 208 ALA B O 1
ATOM 4876 N N . PHE B 1 209 ? -18.828 -27.547 -1.523 1 98.62 209 PHE B N 1
ATOM 4877 C CA . PHE B 1 209 ? -18.062 -27.859 -0.327 1 98.62 209 PHE B CA 1
ATOM 4878 C C . PHE B 1 209 ? -17.984 -26.672 0.612 1 98.62 209 PHE B C 1
ATOM 4880 O O . PHE B 1 209 ? -18.25 -26.797 1.811 1 98.62 209 PHE B O 1
ATOM 4887 N N . CYS B 1 210 ? -17.641 -25.438 0.058 1 98.75 210 CYS B N 1
ATOM 4888 C CA . CYS B 1 210 ? -17.547 -24.234 0.862 1 98.75 210 CYS B CA 1
ATOM 4889 C C . CYS B 1 210 ? -18.906 -23.875 1.47 1 98.75 210 CYS B C 1
ATOM 4891 O O . CYS B 1 210 ? -18.984 -23.453 2.625 1 98.75 210 CYS B O 1
ATOM 4893 N N . SER B 1 211 ? -19.984 -24.094 0.693 1 98.62 211 SER B N 1
ATOM 4894 C CA . SER B 1 211 ? -21.344 -23.844 1.185 1 98.62 211 SER B CA 1
ATOM 4895 C C . SER B 1 211 ? -21.672 -24.766 2.352 1 98.62 211 SER B C 1
ATOM 4897 O O . SER B 1 211 ? -22.188 -24.312 3.381 1 98.62 211 SER B O 1
ATOM 4899 N N . LYS B 1 212 ? -21.406 -26.031 2.162 1 98.31 212 LYS B N 1
ATOM 4900 C CA . LYS B 1 212 ? -21.688 -27.047 3.176 1 98.31 212 LYS B CA 1
ATOM 4901 C C . LYS B 1 212 ? -21.078 -26.672 4.52 1 98.31 212 LYS B C 1
ATOM 4903 O O . LYS B 1 212 ? -21.688 -26.859 5.566 1 98.31 212 LYS B O 1
ATOM 4908 N N . HIS B 1 213 ? -19.922 -26.125 4.457 1 98.12 213 HIS B N 1
ATOM 4909 C CA . HIS B 1 213 ? -19.203 -25.844 5.691 1 98.12 213 HIS B CA 1
ATOM 4910 C C . HIS B 1 213 ? -19.25 -24.359 6.039 1 98.12 213 HIS B C 1
ATOM 4912 O O . HIS B 1 213 ? -18.656 -23.938 7.035 1 98.12 213 HIS B O 1
ATOM 4918 N N . ARG B 1 214 ? -19.953 -23.547 5.312 1 97.38 214 ARG B N 1
ATOM 4919 C CA . ARG B 1 214 ? -20.156 -22.125 5.531 1 97.38 214 ARG B CA 1
ATOM 4920 C C . ARG B 1 214 ? -18.812 -21.391 5.637 1 97.38 214 ARG B C 1
ATOM 4922 O O . ARG B 1 214 ? -18.609 -20.609 6.574 1 97.38 214 ARG B O 1
ATOM 4929 N N . ILE B 1 215 ? -17.859 -21.719 4.707 1 98.44 215 ILE B N 1
ATOM 4930 C CA . ILE B 1 215 ? -16.578 -21.016 4.672 1 98.44 215 ILE B CA 1
ATOM 4931 C C . ILE B 1 215 ? -16.469 -20.203 3.385 1 98.44 215 ILE B C 1
ATOM 4933 O O . ILE B 1 215 ? -17.172 -20.484 2.406 1 98.44 215 ILE B O 1
ATOM 4937 N N . HIS B 1 216 ? -15.656 -19.156 3.426 1 98.75 216 HIS B N 1
ATOM 4938 C CA . HIS B 1 216 ? -15.438 -18.328 2.244 1 98.75 216 HIS B CA 1
ATOM 4939 C C . HIS B 1 216 ? -14.609 -19.062 1.198 1 98.75 216 HIS B C 1
ATOM 4941 O O . HIS B 1 216 ? -13.812 -19.938 1.539 1 98.75 216 HIS B O 1
ATOM 4947 N N . LEU B 1 217 ? -14.836 -18.812 -0.059 1 98.88 217 LEU B N 1
ATOM 4948 C CA . LEU B 1 217 ? -13.93 -19.156 -1.149 1 98.88 217 LEU B CA 1
ATOM 4949 C C . LEU B 1 217 ? -13.25 -17.922 -1.712 1 98.88 217 LEU B C 1
ATOM 4951 O O . LEU B 1 217 ? -13.922 -16.969 -2.131 1 98.88 217 LEU B O 1
ATOM 4955 N N . VAL B 1 218 ? -12 -17.859 -1.651 1 98.88 218 VAL B N 1
ATOM 4956 C CA . VAL B 1 218 ? -11.211 -16.812 -2.312 1 98.88 218 VAL B CA 1
ATOM 4957 C C . VAL B 1 218 ? -10.453 -17.422 -3.498 1 98.88 218 VAL B C 1
ATOM 4959 O O . VAL B 1 218 ? -9.594 -18.281 -3.32 1 98.88 218 VAL B O 1
ATOM 4962 N N . SER B 1 219 ? -10.766 -17 -4.668 1 98.88 219 SER B N 1
ATOM 4963 C CA . SER B 1 219 ? -10.117 -17.484 -5.883 1 98.88 219 SER B CA 1
ATOM 4964 C C . SER B 1 219 ? -9.148 -16.438 -6.441 1 98.88 219 SER B C 1
ATOM 4966 O O . SER B 1 219 ? -9.578 -15.383 -6.898 1 98.88 219 SER B O 1
ATOM 4968 N N . ASP B 1 220 ? -7.863 -16.719 -6.336 1 98.81 220 ASP B N 1
ATOM 4969 C CA . ASP B 1 220 ? -6.852 -15.906 -6.996 1 98.81 220 ASP B CA 1
ATOM 4970 C C . ASP B 1 220 ? -6.77 -16.234 -8.484 1 98.81 220 ASP B C 1
ATOM 4972 O O . ASP B 1 220 ? -6.273 -17.297 -8.867 1 98.81 220 ASP B O 1
ATOM 4976 N N . GLU B 1 221 ? -7.207 -15.297 -9.289 1 98.88 221 GLU B N 1
ATOM 4977 C CA . GLU B 1 221 ? -7.289 -15.539 -10.727 1 98.88 221 GLU B CA 1
ATOM 4978 C C . GLU B 1 221 ? -6.359 -14.617 -11.5 1 98.88 221 GLU B C 1
ATOM 4980 O O . GLU B 1 221 ? -6.691 -14.172 -12.602 1 98.88 221 GLU B O 1
ATOM 4985 N N . ILE B 1 222 ? -5.176 -14.383 -10.945 1 98.69 222 ILE B N 1
ATOM 4986 C CA . ILE B 1 222 ? -4.219 -13.383 -11.422 1 98.69 222 ILE B CA 1
ATOM 4987 C C . ILE B 1 222 ? -3.66 -13.812 -12.773 1 98.69 222 ILE B C 1
ATOM 4989 O O . ILE B 1 222 ? -3.168 -12.984 -13.539 1 98.69 222 ILE B O 1
ATOM 4993 N N . TYR B 1 223 ? -3.764 -15.117 -13.156 1 98.56 223 TYR B N 1
ATOM 4994 C CA . TYR B 1 223 ? -3.242 -15.633 -14.414 1 98.56 223 TYR B CA 1
ATOM 4995 C C . TYR B 1 223 ? -4.371 -15.898 -15.398 1 98.56 223 TYR B C 1
ATOM 4997 O O . TYR B 1 223 ? -4.199 -16.656 -16.359 1 98.56 223 TYR B O 1
ATOM 5005 N N . ALA B 1 224 ? -5.508 -15.297 -15.273 1 98.56 224 ALA B N 1
ATOM 5006 C CA . ALA B 1 224 ? -6.742 -15.617 -15.984 1 98.56 224 ALA B CA 1
ATOM 5007 C C . ALA B 1 224 ? -6.527 -15.609 -17.484 1 98.56 224 ALA B C 1
ATOM 5009 O O . ALA B 1 224 ? -7.098 -16.438 -18.203 1 98.56 224 ALA B O 1
ATOM 5010 N N . PHE B 1 225 ? -5.629 -14.742 -17.953 1 98.19 225 PHE B N 1
ATOM 5011 C CA . PHE B 1 225 ? -5.52 -14.594 -19.406 1 98.19 225 PHE B CA 1
ATOM 5012 C C . PHE B 1 225 ? -4.109 -14.938 -19.875 1 98.19 225 PHE B C 1
ATOM 5014 O O . PHE B 1 225 ? -3.715 -14.57 -20.984 1 98.19 225 PHE B O 1
ATOM 5021 N N . SER B 1 226 ? -3.385 -15.586 -19.016 1 98.38 226 SER B N 1
ATOM 5022 C CA . SER B 1 226 ? -2.135 -16.234 -19.375 1 98.38 226 SER B CA 1
ATOM 5023 C C . SER B 1 226 ? -2.334 -17.734 -19.594 1 98.38 226 SER B C 1
ATOM 5025 O O . SER B 1 226 ? -1.611 -18.547 -19.016 1 98.38 226 SER B O 1
ATOM 5027 N N . VAL B 1 227 ? -3.328 -18.094 -20.344 1 97.94 227 VAL B N 1
ATOM 5028 C CA . VAL B 1 227 ? -3.721 -19.469 -20.656 1 97.94 227 VAL B CA 1
ATOM 5029 C C . VAL B 1 227 ? -3.508 -19.75 -22.141 1 97.94 227 VAL B C 1
ATOM 5031 O O . VAL B 1 227 ? -3.914 -18.953 -22.984 1 97.94 227 VAL B O 1
ATOM 5034 N N . TYR B 1 228 ? -2.846 -20.781 -22.453 1 95.56 228 TYR B N 1
ATOM 5035 C CA . TYR B 1 228 ? -2.477 -21.125 -23.828 1 95.56 228 TYR B CA 1
ATOM 5036 C C . TYR B 1 228 ? -2.604 -22.625 -24.047 1 95.56 228 TYR B C 1
ATOM 5038 O O . TYR B 1 228 ? -2.717 -23.406 -23.094 1 95.56 228 TYR B O 1
ATOM 5046 N N . ASN B 1 229 ? -2.717 -23.062 -25.312 1 85.44 229 ASN B N 1
ATOM 5047 C CA . ASN B 1 229 ? -2.697 -24.453 -25.703 1 85.44 229 ASN B CA 1
ATOM 5048 C C . ASN B 1 229 ? -3.838 -25.25 -25.062 1 85.44 229 ASN B C 1
ATOM 5050 O O . ASN B 1 229 ? -3.627 -26.344 -24.547 1 85.44 229 ASN B O 1
ATOM 5054 N N . ASN B 1 230 ? -5.016 -24.656 -25.078 1 86 230 ASN B N 1
ATOM 5055 C CA . ASN B 1 230 ? -6.168 -25.312 -24.469 1 86 230 ASN B CA 1
ATOM 5056 C C . ASN B 1 230 ? -6.645 -26.5 -25.297 1 86 230 ASN B C 1
ATOM 5058 O O . ASN B 1 230 ? -6.621 -26.453 -26.531 1 86 230 ASN B O 1
ATOM 5062 N N . ASN B 1 231 ? -6.898 -27.594 -24.609 1 84.06 231 ASN B N 1
ATOM 5063 C CA . ASN B 1 231 ? -7.484 -28.781 -25.219 1 84.06 231 ASN B CA 1
ATOM 5064 C C . ASN B 1 231 ? -8.359 -29.547 -24.219 1 84.06 231 ASN B C 1
ATOM 5066 O O . ASN B 1 231 ? -8.727 -29.016 -23.172 1 84.06 231 ASN B O 1
ATOM 5070 N N . GLU B 1 232 ? -8.727 -30.75 -24.594 1 77.81 232 GLU B N 1
ATOM 5071 C CA . GLU B 1 232 ? -9.648 -31.516 -23.766 1 77.81 232 GLU B CA 1
ATOM 5072 C C . GLU B 1 232 ? -9.008 -31.906 -22.438 1 77.81 232 GLU B C 1
ATOM 5074 O O . GLU B 1 232 ? -9.664 -31.891 -21.391 1 77.81 232 GLU B O 1
ATOM 5079 N N . SER B 1 233 ? -7.805 -32.188 -22.469 1 79 233 SER B N 1
ATOM 5080 C CA . SER B 1 233 ? -7.098 -32.625 -21.266 1 79 233 SER B CA 1
ATOM 5081 C C . SER B 1 233 ? -6.602 -31.453 -20.438 1 79 233 SER B C 1
ATOM 5083 O O . SER B 1 233 ? -6.316 -31.609 -19.25 1 79 233 SER B O 1
ATOM 5085 N N . SER B 1 234 ? -6.523 -30.297 -21.062 1 87.12 234 SER B N 1
ATOM 5086 C CA . SER B 1 234 ? -6.113 -29.047 -20.422 1 87.12 234 SER B CA 1
ATOM 5087 C C . SER B 1 234 ? -7.059 -27.906 -20.781 1 87.12 234 SER B C 1
ATOM 5089 O O . SER B 1 234 ? -6.742 -27.078 -21.641 1 87.12 234 SER B O 1
ATOM 5091 N N . PRO B 1 235 ? -8.094 -27.938 -19.953 1 87.56 235 PRO B N 1
ATOM 5092 C CA . PRO B 1 235 ? -9.117 -26.969 -20.328 1 87.56 235 PRO B CA 1
ATOM 5093 C C . PRO B 1 235 ? -8.664 -25.531 -20.125 1 87.56 235 PRO B C 1
ATOM 5095 O O . PRO B 1 235 ? -7.707 -25.281 -19.391 1 87.56 235 PRO B O 1
ATOM 5098 N N . GLY B 1 236 ? -9.391 -24.688 -20.812 1 94.31 236 GLY B N 1
ATOM 5099 C CA . GLY B 1 236 ? -9.148 -23.266 -20.672 1 94.31 236 GLY B CA 1
ATOM 5100 C C . GLY B 1 236 ? -9.633 -22.719 -19.328 1 94.31 236 GLY B C 1
ATOM 5101 O O . GLY B 1 236 ? -10.062 -23.469 -18.469 1 94.31 236 GLY B O 1
ATOM 5102 N N . PHE B 1 237 ? -9.531 -21.422 -19.141 1 97.31 237 PHE B N 1
ATOM 5103 C CA . PHE B 1 237 ? -9.836 -20.75 -17.875 1 97.31 237 PHE B CA 1
ATOM 5104 C C . PHE B 1 237 ? -11.344 -20.594 -17.703 1 97.31 237 PHE B C 1
ATOM 5106 O O . PHE B 1 237 ? -12.047 -20.188 -18.625 1 97.31 237 PHE B O 1
ATOM 5113 N N . THR B 1 238 ? -11.812 -21.016 -16.578 1 97.19 238 THR B N 1
ATOM 5114 C CA . THR B 1 238 ? -13.148 -20.719 -16.078 1 97.19 238 THR B CA 1
ATOM 5115 C C . THR B 1 238 ? -13.078 -19.938 -14.773 1 97.19 238 THR B C 1
ATOM 5117 O O . THR B 1 238 ? -12.516 -20.422 -13.781 1 97.19 238 THR B O 1
ATOM 5120 N N . SER B 1 239 ? -13.609 -18.719 -14.789 1 98.56 239 SER B N 1
ATOM 5121 C CA . SER B 1 239 ? -13.68 -17.953 -13.547 1 98.56 239 SER B CA 1
ATOM 5122 C C . SER B 1 239 ? -14.773 -18.484 -12.625 1 98.56 239 SER B C 1
ATOM 5124 O O . SER B 1 239 ? -15.836 -18.906 -13.094 1 98.56 239 SER B O 1
ATOM 5126 N N . VAL B 1 240 ? -14.578 -18.406 -11.32 1 98.44 240 VAL B N 1
ATOM 5127 C CA . VAL B 1 240 ? -15.641 -18.766 -10.383 1 98.44 240 VAL B CA 1
ATOM 5128 C C . VAL B 1 240 ? -16.812 -17.797 -10.555 1 98.44 240 VAL B C 1
ATOM 5130 O O . VAL B 1 240 ? -17.969 -18.172 -10.281 1 98.44 240 VAL B O 1
ATOM 5133 N N . LEU B 1 241 ? -16.562 -16.594 -11.086 1 98.5 241 LEU B N 1
ATOM 5134 C CA . LEU B 1 241 ? -17.609 -15.602 -11.305 1 98.5 241 LEU B CA 1
ATOM 5135 C C . LEU B 1 241 ? -18.594 -16.078 -12.375 1 98.5 241 LEU B C 1
ATOM 5137 O O . LEU B 1 241 ? -19.734 -15.602 -12.438 1 98.5 241 LEU B O 1
ATOM 5141 N N . SER B 1 242 ? -18.141 -16.922 -13.258 1 98.31 242 SER B N 1
ATOM 5142 C CA . SER B 1 242 ? -18.953 -17.344 -14.398 1 98.31 242 SER B CA 1
ATOM 5143 C C . SER B 1 242 ? -19.938 -18.422 -14 1 98.31 242 SER B C 1
ATOM 5145 O O . SER B 1 242 ? -20.859 -18.734 -14.758 1 98.31 242 SER B O 1
ATOM 5147 N N . LEU B 1 243 ? -19.766 -18.984 -12.82 1 98 243 LEU B N 1
ATOM 5148 C CA . LEU B 1 243 ? -20.625 -20.062 -12.359 1 98 243 LEU B CA 1
ATOM 5149 C C . LEU B 1 243 ? -21.875 -19.516 -11.672 1 98 243 LEU B C 1
ATOM 5151 O O . LEU B 1 243 ? -21.781 -18.594 -10.859 1 98 243 LEU B O 1
ATOM 5155 N N . ASN B 1 244 ? -23 -19.969 -12.078 1 96.81 244 ASN B N 1
ATOM 5156 C CA . ASN B 1 244 ? -24.234 -19.625 -11.375 1 96.81 244 ASN B CA 1
ATOM 5157 C C . ASN B 1 244 ? -24.266 -20.25 -9.984 1 96.81 244 ASN B C 1
ATOM 5159 O O . ASN B 1 244 ? -24.375 -21.469 -9.836 1 96.81 244 ASN B O 1
ATOM 5163 N N . THR B 1 245 ? -24.234 -19.438 -9 1 95.69 245 THR B N 1
ATOM 5164 C CA . THR B 1 245 ? -24.125 -19.906 -7.621 1 95.69 245 THR B CA 1
ATOM 5165 C C . THR B 1 245 ? -25.5 -20.188 -7.023 1 95.69 245 THR B C 1
ATOM 5167 O O . THR B 1 245 ? -25.594 -20.672 -5.898 1 95.69 245 THR B O 1
ATOM 5170 N N . THR B 1 246 ? -26.578 -19.859 -7.754 1 96.19 246 THR B N 1
ATOM 5171 C CA . THR B 1 246 ? -27.922 -20.078 -7.23 1 96.19 246 THR B CA 1
ATOM 5172 C C . THR B 1 246 ? -28.125 -21.547 -6.859 1 96.19 246 THR B C 1
ATOM 5174 O O . THR B 1 246 ? -27.922 -22.438 -7.688 1 96.19 246 THR B O 1
ATOM 5177 N N . GLY B 1 247 ? -28.547 -21.75 -5.711 1 96.5 247 GLY B N 1
ATOM 5178 C CA . GLY B 1 247 ? -28.797 -23.109 -5.242 1 96.5 247 GLY B CA 1
ATOM 5179 C C . GLY B 1 247 ? -27.531 -23.859 -4.855 1 96.5 247 GLY B C 1
ATOM 5180 O O . GLY B 1 247 ? -27.609 -25 -4.395 1 96.5 247 GLY B O 1
ATOM 5181 N N . ILE B 1 248 ? -26.391 -23.266 -4.969 1 97.5 248 ILE B N 1
ATOM 5182 C CA . ILE B 1 248 ? -25.141 -23.922 -4.656 1 97.5 248 ILE B CA 1
ATOM 5183 C C . ILE B 1 248 ? -24.5 -23.281 -3.432 1 97.5 248 ILE B C 1
ATOM 5185 O O . ILE B 1 248 ? -24.25 -23.938 -2.424 1 97.5 248 ILE B O 1
ATOM 5189 N N . ILE B 1 249 ? -24.312 -21.969 -3.451 1 98.12 249 ILE B N 1
ATOM 5190 C CA . ILE B 1 249 ? -23.656 -21.266 -2.367 1 98.12 249 ILE B CA 1
ATOM 5191 C C . ILE B 1 249 ? -24.141 -19.812 -2.326 1 98.12 249 ILE B C 1
ATOM 5193 O O . ILE B 1 249 ? -24.516 -19.25 -3.355 1 98.12 249 ILE B O 1
ATOM 5197 N N . ASP B 1 250 ? -24.188 -19.188 -1.113 1 97.81 250 ASP B N 1
ATOM 5198 C CA . ASP B 1 250 ? -24.391 -17.75 -0.979 1 97.81 250 ASP B CA 1
ATOM 5199 C C . ASP B 1 250 ? -23.266 -16.969 -1.655 1 97.81 250 ASP B C 1
ATOM 5201 O O . ASP B 1 250 ? -22.094 -17.125 -1.292 1 97.81 250 ASP B O 1
ATOM 5205 N N . SER B 1 251 ? -23.625 -16.172 -2.631 1 96.81 251 SER B N 1
ATOM 5206 C CA . SER B 1 251 ? -22.641 -15.43 -3.414 1 96.81 251 SER B CA 1
ATOM 5207 C C . SER B 1 251 ? -21.781 -14.531 -2.523 1 96.81 251 SER B C 1
ATOM 5209 O O . SER B 1 251 ? -20.672 -14.148 -2.902 1 96.81 251 SER B O 1
ATOM 5211 N N . SER B 1 252 ? -22.234 -14.156 -1.338 1 97.38 252 SER B N 1
ATOM 5212 C CA . SER B 1 252 ? -21.484 -13.312 -0.419 1 97.38 252 SER B CA 1
ATOM 5213 C C . SER B 1 252 ? -20.281 -14.062 0.159 1 97.38 252 SER B C 1
ATOM 5215 O O . SER B 1 252 ? -19.406 -13.461 0.768 1 97.38 252 SER B O 1
ATOM 5217 N N . LEU B 1 253 ? -20.156 -15.383 -0.108 1 98.56 253 LEU B N 1
ATOM 5218 C CA . LEU B 1 253 ? -19.047 -16.188 0.386 1 98.56 253 LEU B CA 1
ATOM 5219 C C . LEU B 1 253 ? -18 -16.406 -0.706 1 98.56 253 LEU B C 1
ATOM 5221 O O . LEU B 1 253 ? -16.984 -17.062 -0.478 1 98.56 253 LEU B O 1
ATOM 5225 N N . VAL B 1 254 ? -18.219 -15.844 -1.893 1 98.75 254 VAL B N 1
ATOM 5226 C CA . VAL B 1 254 ? -17.344 -16.078 -3.037 1 98.75 254 VAL B CA 1
ATOM 5227 C C . VAL B 1 254 ? -16.625 -14.789 -3.418 1 98.75 254 VAL B C 1
ATOM 5229 O O . VAL B 1 254 ? -17.266 -13.773 -3.693 1 98.75 254 VAL B O 1
ATOM 5232 N N . HIS B 1 255 ? -15.312 -14.828 -3.414 1 98.88 255 HIS B N 1
ATOM 5233 C CA . HIS B 1 255 ? -14.477 -13.664 -3.699 1 98.88 255 HIS B CA 1
ATOM 5234 C C . HIS B 1 255 ? -13.422 -13.992 -4.746 1 98.88 255 HIS B C 1
ATOM 5236 O O . HIS B 1 255 ? -12.867 -15.094 -4.754 1 98.88 255 HIS B O 1
ATOM 5242 N N . VAL B 1 256 ? -13.164 -13.031 -5.637 1 98.94 256 VAL B N 1
ATOM 5243 C CA . VAL B 1 256 ? -12.164 -13.211 -6.688 1 98.94 256 VAL B CA 1
ATOM 5244 C C . VAL B 1 256 ? -11.117 -12.109 -6.594 1 98.94 256 VAL B C 1
ATOM 5246 O O . VAL B 1 256 ? -11.445 -10.945 -6.348 1 98.94 256 VAL B O 1
ATOM 5249 N N . MET B 1 257 ? -9.883 -12.477 -6.707 1 98.88 257 MET B N 1
ATOM 5250 C CA . MET B 1 257 ? -8.789 -11.523 -6.828 1 98.88 257 MET B CA 1
ATOM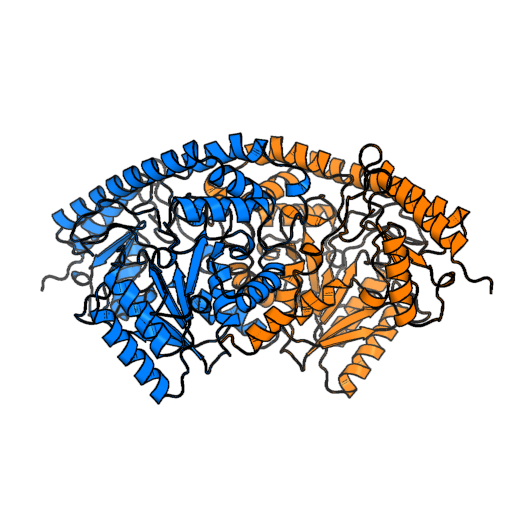 5251 C C . MET B 1 257 ? -8.203 -11.547 -8.234 1 98.88 257 MET B C 1
ATOM 5253 O O . MET B 1 257 ? -8.094 -12.609 -8.852 1 98.88 257 MET B O 1
ATOM 5257 N N . TYR B 1 258 ? -7.887 -10.414 -8.734 1 98.88 258 TYR B N 1
ATOM 5258 C CA . TYR B 1 258 ? -7.246 -10.195 -10.031 1 98.88 258 TYR B CA 1
ATOM 5259 C C . TYR B 1 258 ? -6.367 -8.953 -10 1 98.88 258 TYR B C 1
ATOM 5261 O O . TYR B 1 258 ? -6.047 -8.438 -8.922 1 98.88 258 TYR B O 1
ATOM 5269 N N . GLY B 1 259 ? -5.762 -8.562 -11.133 1 98.31 259 GLY B N 1
ATOM 5270 C CA . GLY B 1 259 ? -4.91 -7.387 -11.164 1 98.31 259 GLY B CA 1
ATOM 5271 C C . GLY B 1 259 ? -4.141 -7.238 -12.461 1 98.31 259 GLY B C 1
ATOM 5272 O O . GLY B 1 259 ? -4.441 -7.91 -13.445 1 98.31 259 GLY B O 1
ATOM 5273 N N . MET B 1 260 ? -3.184 -6.344 -12.438 1 98.31 260 MET B N 1
ATOM 5274 C CA . MET B 1 260 ? -2.469 -5.961 -13.656 1 98.31 260 MET B CA 1
ATOM 5275 C C . MET B 1 260 ? -1.123 -6.672 -13.742 1 98.31 260 MET B C 1
ATOM 5277 O O . MET B 1 260 ? -0.466 -6.641 -14.781 1 98.31 260 MET B O 1
ATOM 5281 N N . SER B 1 261 ? -0.745 -7.387 -12.75 1 98 261 SER B N 1
ATOM 5282 C CA . SER B 1 261 ? 0.639 -7.797 -12.539 1 98 261 SER B CA 1
ATOM 5283 C C . SER B 1 261 ? 1.071 -8.836 -13.57 1 98 261 SER B C 1
ATOM 5285 O O . SER B 1 261 ? 2.227 -8.844 -14 1 98 261 SER B O 1
ATOM 5287 N N . LYS B 1 262 ? 0.166 -9.773 -13.906 1 98.62 262 LYS B N 1
ATOM 5288 C CA . LYS B 1 262 ? 0.606 -10.938 -14.664 1 98.62 262 LYS B CA 1
ATOM 5289 C C . LYS B 1 262 ? 0.143 -10.852 -16.125 1 98.62 262 LYS B C 1
ATOM 5291 O O . LYS B 1 262 ? 0.953 -10.633 -17.016 1 98.62 262 LYS B O 1
ATOM 5296 N N . ASP B 1 263 ? -1.127 -10.734 -16.344 1 98.69 263 ASP B N 1
ATOM 5297 C CA . ASP B 1 263 ? -1.684 -10.719 -17.688 1 98.69 263 ASP B CA 1
ATOM 5298 C C . ASP B 1 263 ? -1.227 -9.484 -18.469 1 98.69 263 ASP B C 1
ATOM 5300 O O . ASP B 1 263 ? -0.999 -9.555 -19.672 1 98.69 263 ASP B O 1
ATOM 5304 N N . PHE B 1 264 ? -1.008 -8.359 -17.734 1 98.69 264 PHE B N 1
ATOM 5305 C CA . PHE B 1 264 ? -0.705 -7.105 -18.422 1 98.69 264 PHE B CA 1
ATOM 5306 C C . PHE B 1 264 ? 0.763 -6.734 -18.234 1 98.69 264 PHE B C 1
ATOM 5308 O O . PHE B 1 264 ? 1.173 -5.621 -18.578 1 98.69 264 PHE B O 1
ATOM 5315 N N . ALA B 1 265 ? 1.547 -7.613 -17.688 1 98.31 265 ALA B N 1
ATOM 5316 C CA . ALA B 1 265 ? 2.984 -7.422 -17.516 1 98.31 265 ALA B CA 1
ATOM 5317 C C . ALA B 1 265 ? 3.275 -6.113 -16.781 1 98.31 265 ALA B C 1
ATOM 5319 O O . ALA B 1 265 ? 4.145 -5.344 -17.188 1 98.31 265 ALA B O 1
ATOM 5320 N N . ALA B 1 266 ? 2.486 -5.887 -15.758 1 98.06 266 ALA B N 1
ATOM 5321 C CA . ALA B 1 266 ? 2.609 -4.594 -15.094 1 98.06 266 ALA B CA 1
ATOM 5322 C C . ALA B 1 266 ? 2.549 -4.75 -13.578 1 98.06 266 ALA B C 1
ATOM 5324 O O . ALA B 1 266 ? 1.76 -4.078 -12.906 1 98.06 266 ALA B O 1
ATOM 5325 N N . ALA B 1 267 ? 3.439 -5.645 -13.086 1 97.38 267 ALA B N 1
ATOM 5326 C CA . ALA B 1 267 ? 3.502 -5.871 -11.641 1 97.38 267 ALA B CA 1
ATOM 5327 C C . ALA B 1 267 ? 3.861 -4.59 -10.898 1 97.38 267 ALA B C 1
ATOM 5329 O O . ALA B 1 267 ? 3.422 -4.375 -9.766 1 97.38 267 ALA B O 1
ATOM 5330 N N . GLY B 1 268 ? 4.555 -3.68 -11.555 1 97.25 268 GLY B N 1
ATOM 5331 C CA . GLY B 1 268 ? 5.016 -2.447 -10.938 1 97.25 268 GLY B CA 1
ATOM 5332 C C . GLY B 1 268 ? 3.904 -1.443 -10.703 1 97.25 268 GLY B C 1
ATOM 5333 O O . GLY B 1 268 ? 4.082 -0.476 -9.961 1 97.25 268 GLY B O 1
ATOM 5334 N N . LEU B 1 269 ? 2.734 -1.628 -11.344 1 97.75 269 LEU B N 1
ATOM 5335 C CA . LEU B 1 269 ? 1.619 -0.72 -11.094 1 97.75 269 LEU B CA 1
ATOM 5336 C C . LEU B 1 269 ? 1.069 -0.907 -9.688 1 97.75 269 LEU B C 1
ATOM 5338 O O . LEU B 1 269 ? 0.432 -0.004 -9.141 1 97.75 269 LEU B O 1
ATOM 5342 N N . ARG B 1 270 ? 1.271 -2.09 -9.078 1 97.75 270 ARG B N 1
ATOM 5343 C CA . ARG B 1 270 ? 0.802 -2.412 -7.738 1 97.75 270 ARG B CA 1
ATOM 5344 C C . ARG B 1 270 ? -0.701 -2.186 -7.613 1 97.75 270 ARG B C 1
ATOM 5346 O O . ARG B 1 270 ? -1.154 -1.479 -6.711 1 97.75 270 ARG B O 1
ATOM 5353 N N . LEU B 1 271 ? -1.443 -2.877 -8.461 1 98.38 271 LEU B N 1
ATOM 5354 C CA . LEU B 1 271 ? -2.9 -2.809 -8.445 1 98.38 271 LEU B CA 1
ATOM 5355 C C . LEU B 1 271 ? -3.508 -4.203 -8.344 1 98.38 271 LEU B C 1
ATOM 5357 O O . LEU B 1 271 ? -3.504 -4.957 -9.32 1 98.38 271 LEU B O 1
ATOM 5361 N N . GLY B 1 272 ? -3.971 -4.566 -7.141 1 98.38 272 GLY B N 1
ATOM 5362 C CA . GLY B 1 272 ? -4.742 -5.773 -6.91 1 98.38 272 GLY B CA 1
ATOM 5363 C C . GLY B 1 272 ? -6.227 -5.512 -6.723 1 98.38 272 GLY B C 1
ATOM 5364 O O . GLY B 1 272 ? -6.609 -4.586 -6 1 98.38 272 GLY B O 1
ATOM 5365 N N . CYS B 1 273 ? -6.992 -6.258 -7.336 1 98.44 273 CYS B N 1
ATOM 5366 C CA . CYS B 1 273 ? -8.43 -6.035 -7.398 1 98.44 273 CYS B CA 1
ATOM 5367 C C . CYS B 1 273 ? -9.188 -7.125 -6.645 1 98.44 273 CYS B C 1
ATOM 5369 O O . CYS B 1 273 ? -8.938 -8.312 -6.852 1 98.44 273 CYS B O 1
ATOM 5371 N N . LEU B 1 274 ? -10.047 -6.727 -5.734 1 98.88 274 LEU B N 1
ATOM 5372 C CA . LEU B 1 274 ? -11.016 -7.633 -5.129 1 98.88 274 LEU B CA 1
ATOM 5373 C C . LEU B 1 274 ? -12.391 -7.477 -5.777 1 98.88 274 LEU B C 1
ATOM 5375 O O . LEU B 1 274 ? -12.883 -6.355 -5.926 1 98.88 274 LEU B O 1
ATOM 5379 N N . ILE B 1 275 ? -12.945 -8.492 -6.199 1 98.94 275 ILE B N 1
ATOM 5380 C CA . ILE B 1 275 ? -14.328 -8.547 -6.66 1 98.94 275 ILE B CA 1
ATOM 5381 C C . ILE B 1 275 ? -15.172 -9.367 -5.684 1 98.94 275 ILE B C 1
ATOM 5383 O O . ILE B 1 275 ? -14.945 -10.562 -5.516 1 98.94 275 ILE B O 1
ATOM 5387 N N . THR B 1 276 ? -16.156 -8.789 -4.992 1 98.81 276 THR B N 1
ATOM 5388 C CA . THR B 1 276 ? -16.969 -9.477 -3.986 1 98.81 276 THR B CA 1
ATOM 5389 C C . THR B 1 276 ? -18.359 -8.859 -3.902 1 98.81 276 THR B C 1
ATOM 5391 O O . THR B 1 276 ? -18.531 -7.656 -4.094 1 98.81 276 THR B O 1
ATOM 5394 N N . LYS B 1 277 ? -19.328 -9.664 -3.686 1 97.94 277 LYS B N 1
ATOM 5395 C CA . LYS B 1 277 ? -20.703 -9.211 -3.436 1 97.94 277 LYS B CA 1
ATOM 5396 C C . LYS B 1 277 ? -20.969 -9.055 -1.941 1 97.94 277 LYS B C 1
ATOM 5398 O O . LYS B 1 277 ? -22.062 -8.641 -1.537 1 97.94 277 LYS B O 1
ATOM 5403 N N . ASN B 1 278 ? -20.016 -9.406 -1.13 1 98.56 278 ASN B N 1
ATOM 5404 C CA . ASN B 1 278 ? -20.109 -9.234 0.316 1 98.56 278 ASN B CA 1
ATOM 5405 C C . ASN B 1 278 ? -19.875 -7.785 0.723 1 98.56 278 ASN B C 1
ATOM 5407 O O . ASN B 1 278 ? -18.719 -7.34 0.817 1 98.56 278 ASN B O 1
ATOM 5411 N N . LYS B 1 279 ? -20.891 -7.066 1.053 1 97.5 279 LYS B N 1
ATOM 5412 C CA . LYS B 1 279 ? -20.828 -5.633 1.328 1 97.5 279 LYS B CA 1
ATOM 5413 C C . LYS B 1 279 ? -19.938 -5.352 2.541 1 97.5 279 LYS B C 1
ATOM 5415 O O . LYS B 1 279 ? -19.156 -4.395 2.541 1 97.5 279 LYS B O 1
ATOM 5420 N N . GLU B 1 280 ? -20.078 -6.168 3.549 1 98.31 280 GLU B N 1
ATOM 5421 C CA . GLU B 1 280 ? -19.297 -5.965 4.766 1 98.31 280 GLU B CA 1
ATOM 5422 C C . GLU B 1 280 ? -17.812 -6.152 4.508 1 98.31 280 GLU B C 1
ATOM 5424 O O . GLU B 1 280 ? -16.984 -5.363 4.977 1 98.31 280 GLU B O 1
ATOM 5429 N N . LEU B 1 281 ? -17.453 -7.207 3.756 1 98.75 281 LEU B N 1
ATOM 5430 C CA . LEU B 1 281 ? -16.047 -7.418 3.391 1 98.75 281 LEU B CA 1
ATOM 5431 C C . LEU B 1 281 ? -15.531 -6.273 2.525 1 98.75 281 LEU B C 1
ATOM 5433 O O . LEU B 1 281 ? -14.414 -5.793 2.725 1 98.75 281 LEU B O 1
ATOM 5437 N N . GLY B 1 282 ? -16.391 -5.855 1.559 1 98.44 282 GLY B N 1
ATOM 5438 C CA . GLY B 1 282 ? -16.031 -4.711 0.74 1 98.44 282 GLY B CA 1
ATOM 5439 C C . GLY B 1 282 ? -15.719 -3.469 1.556 1 98.44 282 GLY B C 1
ATOM 5440 O O . GLY B 1 282 ? -14.727 -2.787 1.301 1 98.44 282 GLY B O 1
ATOM 5441 N N . GLN B 1 283 ? -16.516 -3.211 2.537 1 98.12 283 GLN B N 1
ATOM 5442 C CA . GLN B 1 283 ? -16.328 -2.049 3.4 1 98.12 283 GLN B CA 1
ATOM 5443 C C . GLN B 1 283 ? -15.039 -2.166 4.207 1 98.12 283 GLN B C 1
ATOM 5445 O O . GLN B 1 283 ? -14.328 -1.177 4.398 1 98.12 283 GLN B O 1
ATOM 5450 N N . ALA B 1 284 ? -14.758 -3.354 4.699 1 98.62 284 ALA B N 1
ATOM 5451 C CA . ALA B 1 284 ? -13.523 -3.582 5.445 1 98.62 284 ALA B CA 1
ATOM 5452 C C . ALA B 1 284 ? -12.297 -3.334 4.57 1 98.62 284 ALA B C 1
ATOM 5454 O O . ALA B 1 284 ? -11.352 -2.662 4.992 1 98.62 284 ALA B O 1
ATOM 5455 N N . VAL B 1 285 ? -12.375 -3.867 3.361 1 98.5 285 VAL B N 1
ATOM 5456 C CA . VAL B 1 285 ? -11.266 -3.715 2.43 1 98.5 285 VAL B CA 1
ATOM 5457 C C . VAL B 1 285 ? -11.086 -2.242 2.07 1 98.5 285 VAL B C 1
ATOM 5459 O O . VAL B 1 285 ? -9.961 -1.737 2.023 1 98.5 285 VAL B O 1
ATOM 5462 N N . GLN B 1 286 ? -12.164 -1.558 1.862 1 97.88 286 GLN B N 1
ATOM 5463 C CA . GLN B 1 286 ? -12.102 -0.138 1.531 1 97.88 286 GLN B CA 1
ATOM 5464 C C . GLN B 1 286 ? -11.555 0.674 2.701 1 97.88 286 GLN B C 1
ATOM 5466 O O . GLN B 1 286 ? -10.805 1.636 2.502 1 97.88 286 GLN B O 1
ATOM 5471 N N . SER B 1 287 ? -11.93 0.309 3.895 1 98 287 SER B N 1
ATOM 5472 C CA . SER B 1 287 ? -11.359 0.971 5.062 1 98 287 SER B CA 1
ATOM 5473 C C . SER B 1 287 ? -9.852 0.76 5.141 1 98 287 SER B C 1
ATOM 5475 O O . SER B 1 287 ? -9.094 1.719 5.293 1 98 287 SER B O 1
ATOM 5477 N N . LEU B 1 288 ? -9.43 -0.454 4.949 1 98.12 288 LEU B N 1
ATOM 5478 C CA . LEU B 1 288 ? -8.023 -0.779 5.113 1 98.12 288 LEU B CA 1
ATOM 5479 C C . LEU B 1 288 ? -7.211 -0.299 3.912 1 98.12 288 LEU B C 1
ATOM 5481 O O . LEU B 1 288 ? -5.988 -0.148 4.004 1 98.12 288 LEU B O 1
ATOM 5485 N N . ALA B 1 289 ? -7.914 -0.043 2.773 1 98 289 ALA B N 1
ATOM 5486 C CA . ALA B 1 289 ? -7.234 0.51 1.604 1 98 289 ALA B CA 1
ATOM 5487 C C . ALA B 1 289 ? -6.531 1.82 1.947 1 98 289 ALA B C 1
ATOM 5489 O O . ALA B 1 289 ? -5.551 2.193 1.297 1 98 289 ALA B O 1
ATOM 5490 N N . ARG B 1 290 ? -6.938 2.48 2.994 1 97.25 290 ARG B N 1
ATOM 5491 C CA . ARG B 1 290 ? -6.301 3.699 3.484 1 97.25 290 ARG B CA 1
ATOM 5492 C C . ARG B 1 290 ? -4.805 3.488 3.695 1 97.25 290 ARG B C 1
ATOM 5494 O O . ARG B 1 290 ? -4.004 4.391 3.449 1 97.25 290 ARG B O 1
ATOM 5501 N N . PHE B 1 291 ? -4.422 2.283 4.074 1 98 291 PHE B N 1
ATOM 5502 C CA . PHE B 1 291 ? -3.037 1.996 4.434 1 98 291 PHE B CA 1
ATOM 5503 C C . PHE B 1 291 ? -2.332 1.239 3.314 1 98 291 PHE B C 1
ATOM 5505 O O . PHE B 1 291 ? -1.111 1.075 3.34 1 98 291 PHE B O 1
ATOM 5512 N N . HIS B 1 292 ? -3.094 0.757 2.328 1 97.19 292 HIS B N 1
ATOM 5513 C CA . HIS B 1 292 ? -2.615 -0.035 1.201 1 97.19 292 HIS B CA 1
ATOM 5514 C C . HIS B 1 292 ? -2.953 0.635 -0.127 1 97.19 292 HIS B C 1
ATOM 5516 O O . HIS B 1 292 ? -3.254 -0.045 -1.11 1 97.19 292 HIS B O 1
ATOM 5522 N N . GLY B 1 293 ? -2.967 1.88 -0.107 1 93.75 293 GLY B N 1
ATOM 5523 C CA . GLY B 1 293 ? -3.561 2.625 -1.206 1 93.75 293 GLY B CA 1
ATOM 5524 C C . GLY B 1 293 ? -2.766 2.52 -2.494 1 93.75 293 GLY B C 1
ATOM 5525 O O . GLY B 1 293 ? -1.536 2.6 -2.48 1 93.75 293 GLY B O 1
ATOM 5526 N N . SER B 1 294 ? -3.516 2.379 -3.555 1 91.62 294 SER B N 1
ATOM 5527 C CA . SER B 1 294 ? -2.93 2.447 -4.891 1 91.62 294 SER B CA 1
ATOM 5528 C C . SER B 1 294 ? -2.707 3.893 -5.324 1 91.62 294 SER B C 1
ATOM 5530 O O . SER B 1 294 ? -3.424 4.793 -4.887 1 91.62 294 SER B O 1
ATOM 5532 N N . SER B 1 295 ? -1.73 4.074 -6.129 1 97.06 295 SER B N 1
ATOM 5533 C CA . SER B 1 295 ? -1.443 5.418 -6.617 1 97.06 295 SER B CA 1
ATOM 5534 C C . SER B 1 295 ? -2.432 5.836 -7.703 1 97.06 295 SER B C 1
ATOM 5536 O O . SER B 1 295 ? -2.67 5.086 -8.648 1 97.06 295 SER B O 1
ATOM 5538 N N . PRO B 1 296 ? -2.988 7.062 -7.605 1 97.38 296 PRO B N 1
ATOM 5539 C CA . PRO B 1 296 ? -3.836 7.57 -8.688 1 97.38 296 PRO B CA 1
ATOM 5540 C C . PRO B 1 296 ? -3.104 7.648 -10.023 1 97.38 296 PRO B C 1
ATOM 5542 O O . PRO B 1 296 ? -3.73 7.566 -11.086 1 97.38 296 PRO B O 1
ATOM 5545 N N . VAL B 1 297 ? -1.769 7.742 -9.969 1 97.44 297 VAL B N 1
ATOM 5546 C CA . VAL B 1 297 ? -0.993 7.73 -11.203 1 97.44 297 VAL B CA 1
ATOM 5547 C C . VAL B 1 297 ? -1.107 6.363 -11.875 1 97.44 297 VAL B C 1
ATOM 5549 O O . VAL B 1 297 ? -1.438 6.27 -13.062 1 97.44 297 VAL B O 1
ATOM 5552 N N . THR B 1 298 ? -0.865 5.301 -11.117 1 97.5 298 THR B N 1
ATOM 5553 C CA . THR B 1 298 ? -0.94 3.959 -11.68 1 97.5 298 THR B CA 1
ATOM 5554 C C . THR B 1 298 ? -2.389 3.57 -11.961 1 97.5 298 THR B C 1
ATOM 5556 O O . THR B 1 298 ? -2.666 2.842 -12.914 1 97.5 298 THR B O 1
ATOM 5559 N N . ASP B 1 299 ? -3.283 4.109 -11.125 1 97.75 299 ASP B N 1
ATOM 5560 C CA . ASP B 1 299 ? -4.715 3.994 -11.391 1 97.75 299 ASP B CA 1
ATOM 5561 C C . ASP B 1 299 ? -5.055 4.492 -12.789 1 97.75 299 ASP B C 1
ATOM 5563 O O . ASP B 1 299 ? -5.715 3.793 -13.562 1 97.75 299 ASP B O 1
ATOM 5567 N N . SER B 1 300 ? -4.574 5.668 -13.156 1 97.69 300 SER B N 1
ATOM 5568 C CA . SER B 1 300 ? -4.836 6.262 -14.469 1 97.69 300 SER B CA 1
ATOM 5569 C C . SER B 1 300 ? -4.25 5.414 -15.586 1 97.69 300 SER B C 1
ATOM 5571 O O . SER B 1 300 ? -4.875 5.242 -16.641 1 97.69 300 SER B O 1
ATOM 5573 N N . ILE B 1 301 ? -3.084 4.898 -15.352 1 97.44 301 ILE B N 1
ATOM 5574 C CA . ILE B 1 301 ? -2.428 4.055 -16.344 1 97.44 301 ILE B CA 1
ATOM 5575 C C . ILE B 1 301 ? -3.266 2.801 -16.594 1 97.44 301 ILE B C 1
ATOM 5577 O O . ILE B 1 301 ? -3.594 2.48 -17.734 1 97.44 301 ILE B O 1
ATOM 5581 N N . ALA B 1 302 ? -3.662 2.119 -15.547 1 98.5 302 ALA B N 1
ATOM 5582 C CA . ALA B 1 302 ? -4.453 0.896 -15.664 1 98.5 302 ALA B CA 1
ATOM 5583 C C . ALA B 1 302 ? -5.809 1.179 -16.312 1 98.5 302 ALA B C 1
ATOM 5585 O O . ALA B 1 302 ? -6.301 0.382 -17.109 1 98.5 302 ALA B O 1
ATOM 5586 N N . THR B 1 303 ? -6.391 2.328 -15.914 1 98.44 303 THR B N 1
ATOM 5587 C CA . THR B 1 303 ? -7.676 2.723 -16.484 1 98.44 303 THR B CA 1
ATOM 5588 C C . THR B 1 303 ? -7.582 2.842 -18 1 98.44 303 THR B C 1
ATOM 5590 O O . THR B 1 303 ? -8.438 2.324 -18.719 1 98.44 303 THR B O 1
ATOM 5593 N N . THR B 1 304 ? -6.52 3.516 -18.438 1 98.38 304 THR B N 1
ATOM 5594 C CA . THR B 1 304 ? -6.312 3.697 -19.875 1 98.38 304 THR B CA 1
ATOM 5595 C C . THR B 1 304 ? -6.156 2.35 -20.578 1 98.38 304 THR B C 1
ATOM 5597 O O . THR B 1 304 ? -6.742 2.121 -21.641 1 98.38 304 THR B O 1
ATOM 5600 N N . ILE B 1 305 ? -5.438 1.448 -20 1 98.62 305 ILE B N 1
ATOM 5601 C CA . ILE B 1 305 ? -5.199 0.121 -20.562 1 98.62 305 ILE B CA 1
ATOM 5602 C C . ILE B 1 305 ? -6.516 -0.644 -20.656 1 98.62 305 ILE B C 1
ATOM 5604 O O . ILE B 1 305 ? -6.844 -1.205 -21.703 1 98.62 305 ILE B O 1
ATOM 5608 N N . LEU B 1 306 ? -7.285 -0.626 -19.594 1 98.75 306 LEU B N 1
ATOM 5609 C CA . LEU B 1 306 ? -8.508 -1.42 -19.5 1 98.75 306 LEU B CA 1
ATOM 5610 C C . LEU B 1 306 ? -9.586 -0.861 -20.422 1 98.75 306 LEU B C 1
ATOM 5612 O O . LEU B 1 306 ? -10.406 -1.614 -20.953 1 98.75 306 LEU B O 1
ATOM 5616 N N . GLU B 1 307 ? -9.578 0.419 -20.609 1 98.5 307 GLU B N 1
ATOM 5617 C CA . GLU B 1 307 ? -10.594 1.058 -21.438 1 98.5 307 GLU B CA 1
ATOM 5618 C C . GLU B 1 307 ? -10.281 0.887 -22.922 1 98.5 307 GLU B C 1
ATOM 5620 O O . GLU B 1 307 ? -11.18 1.001 -23.766 1 98.5 307 GLU B O 1
ATOM 5625 N N . ASP B 1 308 ? -9.016 0.719 -23.281 1 98.44 308 ASP B N 1
ATOM 5626 C CA . ASP B 1 308 ? -8.609 0.528 -24.672 1 98.44 308 ASP B CA 1
ATOM 5627 C C . ASP B 1 308 ? -8.758 -0.932 -25.094 1 98.44 308 ASP B C 1
ATOM 5629 O O . ASP B 1 308 ? -7.762 -1.658 -25.203 1 98.44 308 ASP B O 1
ATOM 5633 N N . GLU B 1 309 ? -9.945 -1.325 -25.422 1 98.19 309 GLU B N 1
ATOM 5634 C CA . GLU B 1 309 ? -10.281 -2.717 -25.703 1 98.19 309 GLU B CA 1
ATOM 5635 C C . GLU B 1 309 ? -9.469 -3.26 -26.875 1 98.19 309 GLU B C 1
ATOM 5637 O O . GLU B 1 309 ? -9.047 -4.418 -26.859 1 98.19 309 GLU B O 1
ATOM 5642 N N . GLU B 1 310 ? -9.305 -2.445 -27.859 1 98.19 310 GLU B N 1
ATOM 5643 C CA . GLU B 1 310 ? -8.539 -2.889 -29.016 1 98.19 310 GLU B CA 1
ATOM 5644 C C . GLU B 1 310 ? -7.102 -3.227 -28.625 1 98.19 310 GLU B C 1
ATOM 5646 O O . GLU B 1 310 ? -6.598 -4.297 -28.969 1 98.19 310 GLU B O 1
ATOM 5651 N N . TRP B 1 311 ? -6.496 -2.395 -27.922 1 98.31 311 TRP B N 1
ATOM 5652 C CA . TRP B 1 311 ? -5.098 -2.604 -27.562 1 98.31 311 TRP B CA 1
ATOM 5653 C C . TRP B 1 311 ? -4.945 -3.799 -26.625 1 98.31 311 TRP B C 1
ATOM 5655 O O . TRP B 1 311 ? -4.098 -4.668 -26.844 1 98.31 311 TRP B O 1
ATOM 5665 N N . HIS B 1 312 ? -5.805 -3.826 -25.531 1 98.44 312 HIS B N 1
ATOM 5666 C CA . HIS B 1 312 ? -5.539 -4.871 -24.547 1 98.44 312 HIS B CA 1
ATOM 5667 C C . HIS B 1 312 ? -5.922 -6.246 -25.094 1 98.44 312 HIS B C 1
ATOM 5669 O O . HIS B 1 312 ? -5.34 -7.258 -24.688 1 98.44 312 HIS B O 1
ATOM 5675 N N . SER B 1 313 ? -6.875 -6.32 -26.062 1 98.31 313 SER B N 1
ATOM 5676 C CA . SER B 1 313 ? -7.184 -7.594 -26.688 1 98.31 313 SER B CA 1
ATOM 5677 C C . SER B 1 313 ? -6 -8.109 -27.5 1 98.31 313 SER B C 1
ATOM 5679 O O . SER B 1 313 ? -5.648 -9.289 -27.422 1 98.31 313 SER B O 1
ATOM 5681 N N . GLN B 1 314 ? -5.375 -7.25 -28.25 1 98.62 314 GLN B N 1
ATOM 5682 C CA . GLN B 1 314 ? -4.211 -7.621 -29.047 1 98.62 314 GLN B CA 1
ATOM 5683 C C . GLN B 1 314 ? -3.014 -7.941 -28.156 1 98.62 314 GLN B C 1
ATOM 5685 O O . GLN B 1 314 ? -2.27 -8.883 -28.422 1 98.62 314 GLN B O 1
ATOM 5690 N N . PHE B 1 315 ? -2.855 -7.148 -27.172 1 98.75 315 PHE B N 1
ATOM 5691 C CA . PHE B 1 315 ? -1.765 -7.34 -26.219 1 98.75 315 PHE B CA 1
ATOM 5692 C C . PHE B 1 315 ? -1.842 -8.727 -25.578 1 98.75 315 PHE B C 1
ATOM 5694 O O . PHE B 1 315 ? -0.851 -9.453 -25.562 1 98.75 315 PHE B O 1
ATOM 5701 N N . LEU B 1 316 ? -3.035 -9.094 -25.094 1 98.62 316 LEU B N 1
ATOM 5702 C CA . LEU B 1 316 ? -3.244 -10.383 -24.438 1 98.62 316 LEU B CA 1
ATOM 5703 C C . LEU B 1 316 ? -3.031 -11.523 -25.438 1 98.62 316 LEU B C 1
ATOM 5705 O O . LEU B 1 316 ? -2.447 -12.555 -25.078 1 98.62 316 LEU B O 1
ATOM 5709 N N . SER B 1 317 ? -3.479 -11.336 -26.641 1 98.25 317 SER B N 1
ATOM 5710 C CA . SER B 1 317 ? -3.297 -12.352 -27.672 1 98.25 317 SER B CA 1
ATOM 5711 C C . SER B 1 317 ? -1.818 -12.57 -27.984 1 98.25 317 SER B C 1
ATOM 5713 O O . SER B 1 317 ? -1.367 -13.711 -28.094 1 98.25 317 SER B O 1
ATOM 5715 N N . ARG B 1 318 ? -1.074 -11.516 -28.094 1 98.44 318 ARG B N 1
ATOM 5716 C CA . ARG B 1 318 ? 0.36 -11.617 -28.344 1 98.44 318 ARG B CA 1
ATOM 5717 C C . ARG B 1 318 ? 1.083 -12.25 -27.156 1 98.44 318 ARG B C 1
ATOM 5719 O O . ARG B 1 318 ? 2.018 -13.031 -27.344 1 98.44 318 ARG B O 1
ATOM 5726 N N . SER B 1 319 ? 0.619 -11.859 -26.031 1 98.56 319 SER B N 1
ATOM 5727 C CA . SER B 1 319 ? 1.197 -12.453 -24.812 1 98.56 319 SER B CA 1
ATOM 5728 C C . SER B 1 319 ? 1.015 -13.961 -24.797 1 98.56 319 SER B C 1
ATOM 5730 O O . SER B 1 319 ? 1.96 -14.703 -24.516 1 98.56 319 SER B O 1
ATOM 5732 N N . VAL B 1 320 ? -0.162 -14.422 -25.109 1 98.06 320 VAL B N 1
ATOM 5733 C CA . VAL B 1 320 ? -0.498 -15.844 -25.109 1 98.06 320 VAL B CA 1
ATOM 5734 C C . VAL B 1 320 ? 0.367 -16.594 -26.125 1 98.06 320 VAL B C 1
ATOM 5736 O O . VAL B 1 320 ? 0.893 -17.656 -25.828 1 98.06 320 VAL B O 1
ATOM 5739 N N . ARG B 1 321 ? 0.556 -16.031 -27.266 1 97.94 321 ARG B N 1
ATOM 5740 C CA . ARG B 1 321 ? 1.378 -16.656 -28.297 1 97.94 321 ARG B CA 1
ATOM 5741 C C . ARG B 1 321 ? 2.834 -16.75 -27.859 1 97.94 321 ARG B C 1
ATOM 5743 O O . ARG B 1 321 ? 3.484 -17.781 -28.062 1 97.94 321 ARG B O 1
ATOM 5750 N N . ALA B 1 322 ? 3.307 -15.664 -27.297 1 98.25 322 ALA B N 1
ATOM 5751 C CA . ALA B 1 322 ? 4.691 -15.641 -26.844 1 98.25 322 ALA B CA 1
ATOM 5752 C C . ALA B 1 322 ? 4.918 -16.656 -25.719 1 98.25 322 ALA B C 1
ATOM 5754 O O . ALA B 1 322 ? 5.918 -17.375 -25.719 1 98.25 322 ALA B O 1
ATOM 5755 N N . LEU B 1 323 ? 4.016 -16.703 -24.781 1 98.19 323 LEU B N 1
ATOM 5756 C CA . LEU B 1 323 ? 4.113 -17.641 -23.672 1 98.19 323 LEU B CA 1
ATOM 5757 C C . LEU B 1 323 ? 4.066 -19.078 -24.172 1 98.19 323 LEU B C 1
ATOM 5759 O O . LEU B 1 323 ? 4.848 -19.922 -23.719 1 98.19 323 LEU B O 1
ATOM 5763 N N . SER B 1 324 ? 3.17 -19.344 -25.078 1 97.62 324 SER B N 1
ATOM 5764 C CA . SER B 1 324 ? 3.035 -20.672 -25.656 1 97.62 324 SER B CA 1
ATOM 5765 C C . SER B 1 324 ? 4.332 -21.125 -26.312 1 97.62 324 SER B C 1
ATOM 5767 O O . SER B 1 324 ? 4.785 -22.25 -26.109 1 97.62 324 SER B O 1
ATOM 5769 N N . LYS B 1 325 ? 4.902 -20.266 -27.062 1 98.06 325 LYS B N 1
ATOM 5770 C CA . LYS B 1 325 ? 6.148 -20.578 -27.766 1 98.06 325 LYS B CA 1
ATOM 5771 C C . LYS B 1 325 ? 7.262 -20.922 -26.766 1 98.06 325 LYS B C 1
ATOM 5773 O O . LYS B 1 325 ? 7.992 -21.891 -26.969 1 98.06 325 LYS B O 1
ATOM 5778 N N . HIS B 1 326 ? 7.434 -20.125 -25.766 1 98.25 326 HIS B N 1
ATOM 5779 C CA . HIS B 1 326 ? 8.5 -20.328 -24.797 1 98.25 326 HIS B CA 1
ATOM 5780 C C . HIS B 1 326 ? 8.266 -21.578 -23.969 1 98.25 326 HIS B C 1
ATOM 5782 O O . HIS B 1 326 ? 9.203 -22.312 -23.656 1 98.25 326 HIS B O 1
ATOM 5788 N N . ARG B 1 327 ? 7.016 -21.812 -23.578 1 97.69 327 ARG B N 1
ATOM 5789 C CA . ARG B 1 327 ? 6.668 -23.047 -22.906 1 97.69 327 ARG B CA 1
ATOM 5790 C C . ARG B 1 327 ? 7.098 -24.266 -23.75 1 97.69 327 ARG B C 1
ATOM 5792 O O . ARG B 1 327 ? 7.668 -25.219 -23.203 1 97.69 327 ARG B O 1
ATOM 5799 N N . ASP B 1 328 ? 6.871 -24.25 -25 1 97.44 328 ASP B N 1
ATOM 5800 C CA . ASP B 1 328 ? 7.191 -25.359 -25.891 1 97.44 328 ASP B CA 1
ATOM 5801 C C . ASP B 1 328 ? 8.703 -25.562 -26 1 97.44 328 ASP B C 1
ATOM 5803 O O . ASP B 1 328 ? 9.172 -26.688 -26.125 1 97.44 328 ASP B O 1
ATOM 5807 N N . ILE B 1 329 ? 9.414 -24.484 -25.969 1 98.19 329 ILE B N 1
ATOM 5808 C CA . ILE B 1 329 ? 10.875 -24.578 -26 1 98.19 329 ILE B CA 1
ATOM 5809 C C . ILE B 1 329 ? 11.359 -25.391 -24.797 1 98.19 329 ILE B C 1
ATOM 5811 O O . ILE B 1 329 ? 12.148 -26.312 -24.953 1 98.19 329 ILE B O 1
ATOM 5815 N N . VAL B 1 330 ? 10.883 -25.062 -23.656 1 98.5 330 VAL B N 1
ATOM 5816 C CA . VAL B 1 330 ? 11.328 -25.719 -22.438 1 98.5 330 VAL B CA 1
ATOM 5817 C C . VAL B 1 330 ? 10.812 -27.156 -22.406 1 98.5 330 VAL B C 1
ATOM 5819 O O . VAL B 1 330 ? 11.547 -28.078 -22.031 1 98.5 330 VAL B O 1
ATOM 5822 N N . ALA B 1 331 ? 9.555 -27.359 -22.781 1 97.94 331 ALA B N 1
ATOM 5823 C CA . ALA B 1 331 ? 8.953 -28.688 -22.797 1 97.94 331 ALA B CA 1
ATOM 5824 C C . ALA B 1 331 ? 9.75 -29.641 -23.688 1 97.94 331 ALA B C 1
ATOM 5826 O O . ALA B 1 331 ? 10.008 -30.781 -23.312 1 97.94 331 ALA B O 1
ATOM 5827 N N . ARG B 1 332 ? 10.109 -29.172 -24.812 1 98.31 332 ARG B N 1
ATOM 5828 C CA . ARG B 1 332 ? 10.883 -30 -25.734 1 98.31 332 ARG B CA 1
ATOM 5829 C C . ARG B 1 332 ? 12.242 -30.359 -25.141 1 98.31 332 ARG B C 1
ATOM 5831 O O . ARG B 1 332 ? 12.68 -31.5 -25.234 1 98.31 332 ARG B O 1
ATOM 5838 N N . ALA B 1 333 ? 12.859 -29.391 -24.609 1 98.69 333 ALA B N 1
ATOM 5839 C CA . ALA B 1 333 ? 14.156 -29.641 -23.984 1 98.69 333 ALA B CA 1
ATOM 5840 C C . ALA B 1 333 ? 14.039 -30.672 -22.891 1 98.69 333 ALA B C 1
ATOM 5842 O O . ALA B 1 333 ? 14.883 -31.578 -22.781 1 98.69 333 ALA B O 1
ATOM 5843 N N . PHE B 1 334 ? 13.055 -30.594 -22.016 1 98.69 334 PHE B N 1
ATOM 5844 C CA . PHE B 1 334 ? 12.844 -31.531 -20.922 1 98.69 334 PHE B CA 1
ATOM 5845 C C . PHE B 1 334 ? 12.5 -32.906 -21.453 1 98.69 334 PHE B C 1
ATOM 5847 O O . PHE B 1 334 ? 13.016 -33.906 -20.953 1 98.69 334 PHE B O 1
ATOM 5854 N N . ASP B 1 335 ? 11.664 -32.906 -22.469 1 98.44 335 ASP B N 1
ATOM 5855 C CA . ASP B 1 335 ? 11.297 -34.188 -23.078 1 98.44 335 ASP B CA 1
ATOM 5856 C C . ASP B 1 335 ? 12.516 -34.906 -23.656 1 98.44 335 ASP B C 1
ATOM 5858 O O . ASP B 1 335 ? 12.719 -36.094 -23.422 1 98.44 335 ASP B O 1
ATOM 5862 N N . ASP B 1 336 ? 13.266 -34.156 -24.359 1 98.38 336 ASP B N 1
ATOM 5863 C CA . ASP B 1 336 ? 14.453 -34.719 -25 1 98.38 336 ASP B CA 1
ATOM 5864 C C . ASP B 1 336 ? 15.438 -35.281 -23.953 1 98.38 336 ASP B C 1
ATOM 5866 O O . ASP B 1 336 ? 16.141 -36.25 -24.203 1 98.38 336 ASP B O 1
ATOM 5870 N N . ALA B 1 337 ? 15.414 -34.656 -22.828 1 98.12 337 ALA B N 1
ATOM 5871 C CA . ALA B 1 337 ? 16.359 -35.062 -21.781 1 98.12 337 ALA B CA 1
ATOM 5872 C C . ALA B 1 337 ? 15.742 -36.062 -20.828 1 98.12 337 ALA B C 1
ATOM 5874 O O . ALA B 1 337 ? 16.438 -36.625 -19.953 1 98.12 337 ALA B O 1
ATOM 5875 N N . GLY B 1 338 ? 14.43 -36.312 -20.922 1 97.69 338 GLY B N 1
ATOM 5876 C CA . GLY B 1 338 ? 13.742 -37.219 -20.047 1 97.69 338 GLY B CA 1
ATOM 5877 C C . GLY B 1 338 ? 13.438 -36.625 -18.672 1 97.69 338 GLY B C 1
ATOM 5878 O O . GLY B 1 338 ? 13.32 -37.344 -17.688 1 97.69 338 GLY B O 1
ATOM 5879 N N . ILE B 1 339 ? 13.391 -35.312 -18.562 1 98.44 339 ILE B N 1
ATOM 5880 C CA . ILE B 1 339 ? 13.008 -34.656 -17.328 1 98.44 339 ILE B CA 1
ATOM 5881 C C . ILE B 1 339 ? 11.484 -34.562 -17.234 1 98.44 339 ILE B C 1
ATOM 5883 O O . ILE B 1 339 ? 10.836 -33.906 -18.047 1 98.44 339 ILE B O 1
ATOM 5887 N N . PRO B 1 340 ? 10.898 -35.25 -16.266 1 98.31 340 PRO B N 1
ATOM 5888 C CA . PRO B 1 340 ? 9.445 -35.125 -16.109 1 98.31 340 PRO B CA 1
ATOM 5889 C C . PRO B 1 340 ? 8.992 -33.75 -15.648 1 98.31 340 PRO B C 1
ATOM 5891 O O . PRO B 1 340 ? 9.742 -33.062 -14.961 1 98.31 340 PRO B O 1
ATOM 5894 N N . TYR B 1 341 ? 7.836 -33.375 -16 1 98 341 TYR B N 1
ATOM 5895 C CA . TYR B 1 341 ? 7.184 -32.125 -15.57 1 98 341 TYR B CA 1
ATOM 5896 C C . TYR B 1 341 ? 5.668 -32.25 -15.656 1 98 341 TYR B C 1
ATOM 5898 O O . TYR B 1 341 ? 5.148 -33.25 -16.156 1 98 341 TYR B O 1
ATOM 5906 N N . GLU B 1 342 ? 4.949 -31.328 -15.07 1 96.38 342 GLU B N 1
ATOM 5907 C CA . GLU B 1 342 ? 3.494 -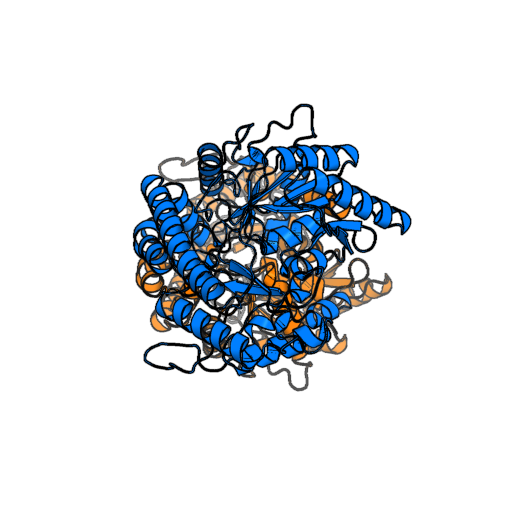31.312 -15.195 1 96.38 342 GLU B CA 1
ATOM 5908 C C . GLU B 1 342 ? 3.066 -31.094 -16.641 1 96.38 342 GLU B C 1
ATOM 5910 O O . GLU B 1 342 ? 2.975 -29.953 -17.094 1 96.38 342 GLU B O 1
ATOM 5915 N N . ARG B 1 343 ? 2.629 -32.125 -17.312 1 94.19 343 ARG B N 1
ATOM 5916 C CA . ARG B 1 343 ? 2.439 -32.125 -18.766 1 94.19 343 ARG B CA 1
ATOM 5917 C C . ARG B 1 343 ? 1.178 -31.375 -19.141 1 94.19 343 ARG B C 1
ATOM 5919 O O . ARG B 1 343 ? 1.077 -30.859 -20.266 1 94.19 343 ARG B O 1
ATOM 5926 N N . LYS B 1 344 ? 0.269 -31.281 -18.25 1 94.12 344 LYS B N 1
ATOM 5927 C CA . LYS B 1 344 ? -1.009 -30.656 -18.562 1 94.12 344 LYS B CA 1
ATOM 5928 C C . LYS B 1 344 ? -0.96 -29.156 -18.312 1 94.12 344 LYS B C 1
ATOM 5930 O O . LYS B 1 344 ? -1.965 -28.453 -18.484 1 94.12 344 LYS B O 1
ATOM 5935 N N . ALA B 1 345 ? 0.218 -28.672 -17.953 1 95.62 345 ALA B N 1
ATOM 5936 C CA . ALA B 1 345 ? 0.36 -27.234 -17.688 1 95.62 345 ALA B CA 1
ATOM 5937 C C . ALA B 1 345 ? 0.098 -26.422 -18.938 1 95.62 345 ALA B C 1
ATOM 5939 O O . ALA B 1 345 ? 0.788 -26.578 -19.953 1 95.62 345 ALA B O 1
ATOM 5940 N N . ASN B 1 346 ? -0.968 -25.578 -18.906 1 95.88 346 ASN B N 1
ATOM 5941 C CA . ASN B 1 346 ? -1.315 -24.75 -20.047 1 95.88 346 ASN B CA 1
ATOM 5942 C C . ASN B 1 346 ? -1.589 -23.297 -19.641 1 95.88 346 ASN B C 1
ATOM 5944 O O . ASN B 1 346 ? -2.291 -22.578 -20.344 1 95.88 346 ASN B O 1
ATOM 5948 N N . ALA B 1 347 ? -1.112 -22.875 -18.453 1 97.69 347 ALA B N 1
ATOM 5949 C CA . ALA B 1 347 ? -1.334 -21.516 -17.969 1 97.69 347 ALA B CA 1
ATOM 5950 C C . ALA B 1 347 ? -0.165 -21.047 -17.109 1 97.69 347 ALA B C 1
ATOM 5952 O O . ALA B 1 347 ? 0.611 -21.875 -16.609 1 97.69 347 ALA B O 1
ATOM 5953 N N . GLY B 1 348 ? -0.059 -19.734 -16.938 1 97.69 348 GLY B N 1
ATOM 5954 C CA . GLY B 1 348 ? 0.991 -19.141 -16.125 1 97.69 348 GLY B CA 1
ATOM 5955 C C . GLY B 1 348 ? 2.312 -19 -16.859 1 97.69 348 GLY B C 1
ATOM 5956 O O . GLY B 1 348 ? 2.344 -18.984 -18.094 1 97.69 348 GLY B O 1
ATOM 5957 N N . PHE B 1 349 ? 3.379 -18.828 -16.078 1 98.12 349 PHE B N 1
ATOM 5958 C CA . PHE B 1 349 ? 4.703 -18.516 -16.609 1 98.12 349 PHE B CA 1
ATOM 5959 C C . PHE B 1 349 ? 5.688 -19.625 -16.297 1 98.12 349 PHE B C 1
ATOM 5961 O O . PHE B 1 349 ? 6.902 -19.422 -16.328 1 98.12 349 PHE B O 1
ATOM 5968 N N . PHE B 1 350 ? 5.211 -20.875 -15.938 1 97.56 350 PHE B N 1
ATOM 5969 C CA . PHE B 1 350 ? 6.125 -21.812 -15.297 1 97.56 350 PHE B CA 1
ATOM 5970 C C . PHE B 1 350 ? 5.758 -23.25 -15.641 1 97.56 350 PHE B C 1
ATOM 5972 O O . PHE B 1 350 ? 4.613 -23.531 -16 1 97.56 350 PHE B O 1
ATOM 5979 N N . LEU B 1 351 ? 6.738 -24.109 -15.594 1 98.06 351 LEU B N 1
ATOM 5980 C CA . LEU B 1 351 ? 6.598 -25.562 -15.602 1 98.06 351 LEU B CA 1
ATOM 5981 C C . LEU B 1 351 ? 7.074 -26.156 -14.289 1 98.06 351 LEU B C 1
ATOM 5983 O O . LEU B 1 351 ? 8.102 -25.75 -13.742 1 98.06 351 LEU B O 1
ATOM 5987 N N . TRP B 1 352 ? 6.266 -27.016 -13.75 1 98.44 352 TRP B N 1
ATOM 5988 C CA . TRP B 1 352 ? 6.602 -27.734 -12.531 1 98.44 352 TRP B CA 1
ATOM 5989 C C . TRP B 1 352 ? 7.426 -28.984 -12.852 1 98.44 352 TRP B C 1
ATOM 5991 O O . TRP B 1 352 ? 6.875 -30.031 -13.164 1 98.44 352 TRP B O 1
ATOM 6001 N N . ALA B 1 353 ? 8.75 -28.891 -12.688 1 98.69 353 ALA B N 1
ATOM 6002 C CA . ALA B 1 353 ? 9.688 -29.922 -13.125 1 98.69 353 ALA B CA 1
ATOM 6003 C C . ALA B 1 353 ? 10 -30.891 -11.992 1 98.69 353 ALA B C 1
ATOM 6005 O O . ALA B 1 353 ? 9.992 -30.516 -10.82 1 98.69 353 ALA B O 1
ATOM 6006 N N . ASP B 1 354 ? 10.219 -32.094 -12.383 1 98.5 354 ASP B N 1
ATOM 6007 C CA . ASP B 1 354 ? 10.633 -33.156 -11.453 1 98.5 354 ASP B CA 1
ATOM 6008 C C . ASP B 1 354 ? 12.125 -33.438 -11.586 1 98.5 354 ASP B C 1
ATOM 6010 O O . ASP B 1 354 ? 12.555 -34.094 -12.547 1 98.5 354 ASP B O 1
ATOM 6014 N N . LEU B 1 355 ? 12.883 -33 -10.617 1 98.56 355 LEU B N 1
ATOM 6015 C CA . LEU B 1 355 ? 14.32 -33.25 -10.602 1 98.56 355 LEU B CA 1
ATOM 6016 C C . LEU B 1 355 ? 14.68 -34.25 -9.484 1 98.56 355 LEU B C 1
ATOM 6018 O O . LEU B 1 355 ? 15.812 -34.219 -8.992 1 98.56 355 LEU B O 1
ATOM 6022 N N . SER B 1 356 ? 13.711 -35.031 -9.023 1 97.94 356 SER B N 1
ATOM 6023 C CA . SER B 1 356 ? 13.914 -35.938 -7.91 1 97.94 356 SER B CA 1
ATOM 6024 C C . SER B 1 356 ? 15.008 -36.969 -8.219 1 97.94 356 SER B C 1
ATOM 6026 O O . SER B 1 356 ? 15.656 -37.469 -7.312 1 97.94 356 SER B O 1
ATOM 6028 N N . ALA B 1 357 ? 15.266 -37.219 -9.508 1 97.81 357 ALA B N 1
ATOM 6029 C CA . ALA B 1 357 ? 16.328 -38.125 -9.93 1 97.81 357 ALA B CA 1
ATOM 6030 C C . ALA B 1 357 ? 17.688 -37.625 -9.516 1 97.81 357 ALA B C 1
ATOM 6032 O O . ALA B 1 357 ? 18.672 -38.375 -9.492 1 97.81 357 ALA B O 1
ATOM 6033 N N . CYS B 1 358 ? 17.75 -36.344 -9.203 1 98.06 358 CYS B N 1
ATOM 6034 C CA . CYS B 1 358 ? 19.031 -35.75 -8.852 1 98.06 358 CYS B CA 1
ATOM 6035 C C . CYS B 1 358 ? 19.188 -35.625 -7.34 1 98.06 358 CYS B C 1
ATOM 6037 O O . CYS B 1 358 ? 20.203 -35.125 -6.852 1 98.06 358 CYS B O 1
ATOM 6039 N N . LEU B 1 359 ? 18.219 -36.125 -6.613 1 97.56 359 LEU B N 1
ATOM 6040 C CA . LEU B 1 359 ? 18.281 -36.062 -5.156 1 97.56 359 LEU B CA 1
ATOM 6041 C C . LEU B 1 359 ? 19.234 -37.125 -4.617 1 97.56 359 LEU B C 1
ATOM 6043 O O . LEU B 1 359 ? 19.266 -38.25 -5.113 1 97.56 359 LEU B O 1
ATOM 6047 N N . GLN B 1 360 ? 19.953 -36.75 -3.564 1 95.25 360 GLN B N 1
ATOM 6048 C CA . GLN B 1 360 ? 20.797 -37.688 -2.877 1 95.25 360 GLN B CA 1
ATOM 6049 C C . GLN B 1 360 ? 19.984 -38.625 -1.972 1 95.25 360 GLN B C 1
ATOM 6051 O O . GLN B 1 360 ? 20.375 -39.75 -1.712 1 95.25 360 GLN B O 1
ATOM 6056 N N . SER B 1 361 ? 18.906 -38.062 -1.361 1 96.19 361 SER B N 1
ATOM 6057 C CA . SER B 1 361 ? 17.891 -38.781 -0.578 1 96.19 361 SER B CA 1
ATOM 6058 C C . SER B 1 361 ? 16.516 -38.125 -0.778 1 96.19 361 SER B C 1
ATOM 6060 O O . SER B 1 361 ? 16.422 -36.969 -1.125 1 96.19 361 SER B O 1
ATOM 6062 N N . PRO B 1 362 ? 15.508 -38.906 -0.647 1 95.75 362 PRO B N 1
ATOM 6063 C CA . PRO B 1 362 ? 14.156 -38.375 -0.886 1 95.75 362 PRO B CA 1
ATOM 6064 C C . PRO B 1 362 ? 13.648 -37.5 0.27 1 95.75 362 PRO B C 1
ATOM 6066 O O . PRO B 1 362 ? 12.586 -37.781 0.823 1 95.75 362 PRO B O 1
ATOM 6069 N N . THR B 1 363 ? 14.375 -36.5 0.643 1 98 363 THR B N 1
ATOM 6070 C CA . THR B 1 363 ? 14.039 -35.594 1.75 1 98 363 THR B CA 1
ATOM 6071 C C . THR B 1 363 ? 14.062 -34.156 1.299 1 98 363 THR B C 1
ATOM 6073 O O . THR B 1 363 ? 14.672 -33.812 0.279 1 98 363 THR B O 1
ATOM 6076 N N . PHE B 1 364 ? 13.352 -33.344 2.02 1 98.19 364 PHE B N 1
ATOM 6077 C CA . PHE B 1 364 ? 13.344 -31.906 1.703 1 98.19 364 PHE B CA 1
ATOM 6078 C C . PHE B 1 364 ? 14.695 -31.281 2.006 1 98.19 364 PHE B C 1
ATOM 6080 O O . PHE B 1 364 ? 15.094 -30.297 1.359 1 98.19 364 PHE B O 1
ATOM 6087 N N . GLU B 1 365 ? 15.414 -31.812 2.938 1 98.06 365 GLU B N 1
ATOM 6088 C CA . GLU B 1 365 ? 16.781 -31.359 3.18 1 98.06 365 GLU B CA 1
ATOM 6089 C C . GLU B 1 365 ? 17.656 -31.562 1.944 1 98.06 365 GLU B C 1
ATOM 6091 O O . GLU B 1 365 ? 18.422 -30.688 1.567 1 98.06 365 GLU B O 1
ATOM 6096 N N . ALA B 1 366 ? 17.484 -32.75 1.358 1 98.06 366 ALA B N 1
ATOM 6097 C CA . ALA B 1 366 ? 18.219 -33.031 0.125 1 98.06 366 ALA B CA 1
ATOM 6098 C C . ALA B 1 366 ? 17.781 -32.094 -1 1 98.06 366 ALA B C 1
ATOM 6100 O O . ALA B 1 366 ? 18.578 -31.719 -1.85 1 98.06 366 ALA B O 1
ATOM 6101 N N . GLU B 1 367 ? 16.484 -31.766 -1.019 1 98.56 367 GLU B N 1
ATOM 6102 C CA . GLU B 1 367 ? 16 -30.812 -2.018 1 98.56 367 GLU B CA 1
ATOM 6103 C C . GLU B 1 367 ? 16.656 -29.453 -1.84 1 98.56 367 GLU B C 1
ATOM 6105 O O . GLU B 1 367 ? 17.016 -28.797 -2.82 1 98.56 367 GLU B O 1
ATOM 6110 N N . ASP B 1 368 ? 16.797 -29.047 -0.604 1 98.25 368 ASP B N 1
ATOM 6111 C CA . ASP B 1 368 ? 17.438 -27.781 -0.325 1 98.25 368 ASP B CA 1
ATOM 6112 C C . ASP B 1 368 ? 18.891 -27.781 -0.811 1 98.25 368 ASP B C 1
ATOM 6114 O O . ASP B 1 368 ? 19.375 -26.781 -1.337 1 98.25 368 ASP B O 1
ATOM 6118 N N . GLU B 1 369 ? 19.578 -28.859 -0.594 1 98.19 369 GLU B N 1
ATOM 6119 C CA . GLU B 1 369 ? 20.938 -29 -1.107 1 98.19 369 GLU B CA 1
ATOM 6120 C C . GLU B 1 369 ? 20.953 -28.953 -2.633 1 98.19 369 GLU B C 1
ATOM 6122 O O . GLU B 1 369 ? 21.844 -28.328 -3.227 1 98.19 369 GLU B O 1
ATOM 6127 N N . LEU B 1 370 ? 20 -29.641 -3.197 1 98.38 370 LEU B N 1
ATOM 6128 C CA . LEU B 1 370 ? 19.891 -29.656 -4.652 1 98.38 370 LEU B CA 1
ATOM 6129 C C . LEU B 1 370 ? 19.656 -28.25 -5.191 1 98.38 370 LEU B C 1
ATOM 6131 O O . LEU B 1 370 ? 20.234 -27.875 -6.215 1 98.38 370 LEU B O 1
ATOM 6135 N N . LYS B 1 371 ? 18.812 -27.516 -4.578 1 98.5 371 LYS B N 1
ATOM 6136 C CA . LYS B 1 371 ? 18.562 -26.125 -4.934 1 98.5 371 LYS B CA 1
ATOM 6137 C C . LYS B 1 371 ? 19.844 -25.312 -4.941 1 98.5 371 LYS B C 1
ATOM 6139 O O . LYS B 1 371 ? 20.094 -24.531 -5.859 1 98.5 371 LYS B O 1
ATOM 6144 N N . GLN B 1 372 ? 20.656 -25.516 -3.91 1 98.06 372 GLN B N 1
ATOM 6145 C CA . GLN B 1 372 ? 21.922 -24.812 -3.82 1 98.06 372 GLN B CA 1
ATOM 6146 C C . GLN B 1 372 ? 22.875 -25.234 -4.938 1 98.06 372 GLN B C 1
ATOM 6148 O O . GLN B 1 372 ? 23.578 -24.406 -5.508 1 98.06 372 GLN B O 1
ATOM 6153 N N . ARG B 1 373 ? 22.922 -26.5 -5.215 1 98.12 373 ARG B N 1
ATOM 6154 C CA . ARG B 1 373 ? 23.766 -27 -6.301 1 98.12 373 ARG B CA 1
ATOM 6155 C C . ARG B 1 373 ? 23.328 -26.391 -7.637 1 98.12 373 ARG B C 1
ATOM 6157 O O . ARG B 1 373 ? 24.172 -26.062 -8.469 1 98.12 373 ARG B O 1
ATOM 6164 N N . LEU B 1 374 ? 22.047 -26.281 -7.852 1 98.25 374 LEU B N 1
ATOM 6165 C CA . LEU B 1 374 ? 21.531 -25.656 -9.055 1 98.25 374 LEU B CA 1
ATOM 6166 C C . LEU B 1 374 ? 21.969 -24.188 -9.117 1 98.25 374 LEU B C 1
ATOM 6168 O O . LEU B 1 374 ? 22.359 -23.703 -10.18 1 98.25 374 LEU B O 1
ATOM 6172 N N . TYR B 1 375 ? 21.781 -23.516 -7.969 1 97.81 375 TYR B N 1
ATOM 6173 C CA . TYR B 1 375 ? 22.203 -22.125 -7.875 1 97.81 375 TYR B CA 1
ATOM 6174 C C . TYR B 1 375 ? 23.688 -21.984 -8.25 1 97.81 375 TYR B C 1
ATOM 6176 O O . TYR B 1 375 ? 24.047 -21.109 -9.031 1 97.81 375 TYR B O 1
ATOM 6184 N N . ASP B 1 376 ? 24.531 -22.828 -7.707 1 97.19 376 ASP B N 1
ATOM 6185 C CA . ASP B 1 376 ? 25.969 -22.812 -7.973 1 97.19 376 ASP B CA 1
ATOM 6186 C C . ASP B 1 376 ? 26.266 -23.125 -9.438 1 97.19 376 ASP B C 1
ATOM 6188 O O . ASP B 1 376 ? 27.281 -22.703 -9.977 1 97.19 376 ASP B O 1
ATOM 6192 N N . PHE B 1 377 ? 25.359 -23.828 -10.039 1 97.5 377 PHE B N 1
ATOM 6193 C CA . PHE B 1 377 ? 25.5 -24.203 -11.445 1 97.5 377 PHE B CA 1
ATOM 6194 C C . PHE B 1 377 ? 24.984 -23.094 -12.352 1 97.5 377 PHE B C 1
ATOM 6196 O O . PHE B 1 377 ? 25.047 -23.203 -13.578 1 97.5 377 PHE B O 1
ATOM 6203 N N . GLY B 1 378 ? 24.375 -22.047 -11.711 1 97.75 378 GLY B N 1
ATOM 6204 C CA . GLY B 1 378 ? 24.062 -20.859 -12.469 1 97.75 378 GLY B CA 1
ATOM 6205 C C . GLY B 1 378 ? 22.562 -20.672 -12.703 1 97.75 378 GLY B C 1
ATOM 6206 O O . GLY B 1 378 ? 22.156 -19.891 -13.562 1 97.75 378 GLY B O 1
ATOM 6207 N N . VAL B 1 379 ? 21.75 -21.391 -12.016 1 98.25 379 VAL B N 1
ATOM 6208 C CA . VAL B 1 379 ? 20.312 -21.234 -12.172 1 98.25 379 VAL B CA 1
ATOM 6209 C C . VAL B 1 379 ? 19.641 -21.141 -10.797 1 98.25 379 VAL B C 1
ATOM 6211 O O . VAL B 1 379 ? 19.75 -22.062 -9.992 1 98.25 379 VAL B O 1
ATOM 6214 N N . GLU B 1 380 ? 19.016 -20.047 -10.492 1 97.94 380 GLU B N 1
ATOM 6215 C CA . GLU B 1 380 ? 18.219 -19.875 -9.281 1 97.94 380 GLU B CA 1
ATOM 6216 C C . GLU B 1 380 ? 16.75 -20.219 -9.531 1 97.94 380 GLU B C 1
ATOM 6218 O O . GLU B 1 380 ? 16.062 -19.531 -10.289 1 97.94 380 GLU B O 1
ATOM 6223 N N . MET B 1 381 ? 16.297 -21.297 -8.938 1 97.44 381 MET B N 1
ATOM 6224 C CA . MET B 1 381 ? 14.93 -21.766 -9.117 1 97.44 381 MET B CA 1
ATOM 6225 C C . MET B 1 381 ? 14.25 -21.984 -7.77 1 97.44 381 MET B C 1
ATOM 6227 O O . MET B 1 381 ? 14.914 -22.266 -6.77 1 97.44 381 MET B O 1
ATOM 6231 N N . ALA B 1 382 ? 12.938 -21.844 -7.785 1 97.19 382 ALA B N 1
ATOM 6232 C CA . ALA B 1 382 ? 12.156 -22.156 -6.594 1 97.19 382 ALA B CA 1
ATOM 6233 C C . ALA B 1 382 ? 11.961 -23.656 -6.438 1 97.19 382 ALA B C 1
ATOM 6235 O O . ALA B 1 382 ? 11.672 -24.359 -7.414 1 97.19 382 ALA B O 1
ATOM 6236 N N . ALA B 1 383 ? 12.133 -24.125 -5.211 1 98.06 383 ALA B N 1
ATOM 6237 C CA . ALA B 1 383 ? 12 -25.547 -4.906 1 98.06 383 ALA B CA 1
ATOM 6238 C C . ALA B 1 383 ? 10.617 -25.859 -4.34 1 98.06 383 ALA B C 1
ATOM 6240 O O . ALA B 1 383 ? 9.945 -24.969 -3.805 1 98.06 383 ALA B O 1
ATOM 6241 N N . GLY B 1 384 ? 10.273 -27.094 -4.5 1 98.25 384 GLY B N 1
ATOM 6242 C CA . GLY B 1 384 ? 8.953 -27.562 -4.105 1 98.25 384 GLY B CA 1
ATOM 6243 C C . GLY B 1 384 ? 8.672 -27.375 -2.629 1 98.25 384 GLY B C 1
ATOM 6244 O O . GLY B 1 384 ? 7.523 -27.141 -2.24 1 98.25 384 GLY B O 1
ATOM 6245 N N . HIS B 1 385 ? 9.688 -27.391 -1.817 1 97.69 385 HIS B N 1
ATOM 6246 C CA . HIS B 1 385 ? 9.516 -27.219 -0.379 1 97.69 385 HIS B CA 1
ATOM 6247 C C . HIS B 1 385 ? 8.812 -25.906 -0.058 1 97.69 385 HIS B C 1
ATOM 6249 O O . HIS B 1 385 ? 7.879 -25.875 0.751 1 97.69 385 HIS B O 1
ATOM 6255 N N . GLY B 1 386 ? 9.219 -24.875 -0.779 1 96.69 386 GLY B N 1
ATOM 6256 C CA . GLY B 1 386 ? 8.625 -23.562 -0.566 1 96.69 386 GLY B CA 1
ATOM 6257 C C . GLY B 1 386 ? 7.203 -23.453 -1.088 1 96.69 386 GLY B C 1
ATOM 6258 O O . GLY B 1 386 ? 6.473 -22.531 -0.726 1 96.69 386 GLY B O 1
ATOM 6259 N N . TYR B 1 387 ? 6.797 -24.391 -1.894 1 98.06 387 TYR B N 1
ATOM 6260 C CA . TYR B 1 387 ? 5.461 -24.406 -2.482 1 98.06 387 TYR B CA 1
ATOM 6261 C C . TYR B 1 387 ? 4.598 -25.5 -1.851 1 98.06 387 TYR B C 1
ATOM 6263 O O . TYR B 1 387 ? 3.531 -25.828 -2.371 1 98.06 387 TYR B O 1
ATOM 6271 N N . HIS B 1 388 ? 5.141 -26.109 -0.785 1 97.69 388 HIS B N 1
ATOM 6272 C CA . HIS B 1 388 ? 4.445 -27.141 -0.026 1 97.69 388 HIS B CA 1
ATOM 6273 C C . HIS B 1 388 ? 4.168 -28.359 -0.891 1 97.69 388 HIS B C 1
ATOM 6275 O O . HIS B 1 388 ? 3.055 -28.891 -0.882 1 97.69 388 HIS B O 1
ATOM 6281 N N . SER B 1 389 ? 5.164 -28.656 -1.659 1 98.06 389 SER B N 1
ATOM 6282 C CA . SER B 1 389 ? 5.074 -29.906 -2.414 1 98.06 389 SER B CA 1
ATOM 6283 C C . SER B 1 389 ? 4.891 -31.094 -1.488 1 98.06 389 SER B C 1
ATOM 6285 O O . SER B 1 389 ? 5.43 -31.125 -0.381 1 98.06 389 SER B O 1
ATOM 6287 N N . GLU B 1 390 ? 4.129 -32.094 -1.954 1 97 390 GLU B N 1
ATOM 6288 C CA . GLU B 1 390 ? 3.918 -33.281 -1.146 1 97 390 GLU B CA 1
ATOM 6289 C C . GLU B 1 390 ? 5.168 -34.156 -1.125 1 97 390 GLU B C 1
ATOM 6291 O O . GLU B 1 390 ? 5.391 -34.906 -0.172 1 97 390 GLU B O 1
ATOM 6296 N N . VAL B 1 391 ? 5.949 -34.031 -2.203 1 97.25 391 VAL B N 1
ATOM 6297 C CA . VAL B 1 391 ? 7.168 -34.812 -2.336 1 97.25 391 VAL B CA 1
ATOM 6298 C C . VAL B 1 391 ? 8.336 -33.906 -2.713 1 97.25 391 VAL B C 1
ATOM 6300 O O . VAL B 1 391 ? 8.156 -32.906 -3.398 1 97.25 391 VAL B O 1
ATOM 6303 N N . PRO B 1 392 ? 9.555 -34.25 -2.234 1 98.19 392 PRO B N 1
ATOM 6304 C CA . PRO B 1 392 ? 10.727 -33.469 -2.59 1 98.19 392 PRO B CA 1
ATOM 6305 C C . PRO B 1 392 ? 11.156 -33.656 -4.039 1 98.19 392 PRO B C 1
ATOM 6307 O O . PRO B 1 392 ? 10.875 -34.688 -4.637 1 98.19 392 PRO B O 1
ATOM 6310 N N . GLY B 1 393 ? 11.82 -32.656 -4.547 1 98.38 393 GLY B N 1
ATOM 6311 C CA . GLY B 1 393 ? 12.469 -32.812 -5.84 1 98.38 393 GLY B CA 1
ATOM 6312 C C . GLY B 1 393 ? 11.781 -32.031 -6.945 1 98.38 393 GLY B C 1
ATOM 6313 O O . GLY B 1 393 ? 12.195 -32.094 -8.102 1 98.38 393 GLY B O 1
ATOM 6314 N N . ARG B 1 394 ? 10.758 -31.297 -6.59 1 98.44 394 ARG B N 1
ATOM 6315 C CA . ARG B 1 394 ? 10.062 -30.484 -7.586 1 98.44 394 ARG B CA 1
ATOM 6316 C C . ARG B 1 394 ? 10.625 -29.078 -7.629 1 98.44 394 ARG B C 1
ATOM 6318 O O . ARG B 1 394 ? 11.062 -28.547 -6.605 1 98.44 394 ARG B O 1
ATOM 6325 N N . PHE B 1 395 ? 10.68 -28.5 -8.844 1 98.69 395 PHE B N 1
ATOM 6326 C CA . PHE B 1 395 ? 11.18 -27.141 -9.039 1 98.69 395 PHE B CA 1
ATOM 6327 C C . PHE B 1 395 ? 10.312 -26.391 -10.047 1 98.69 395 PHE B C 1
ATOM 6329 O O . PHE B 1 395 ? 9.82 -26.969 -11.008 1 98.69 395 PHE B O 1
ATOM 6336 N N . ARG B 1 396 ? 10.133 -25.172 -9.836 1 98.5 396 ARG B N 1
ATOM 6337 C CA . ARG B 1 396 ? 9.383 -24.328 -10.766 1 98.5 396 ARG B CA 1
ATOM 6338 C C . ARG B 1 396 ? 10.32 -23.641 -11.758 1 98.5 396 ARG B C 1
ATOM 6340 O O . ARG B 1 396 ? 11.164 -22.844 -11.367 1 98.5 396 ARG B O 1
ATOM 6347 N N . PHE B 1 397 ? 10.211 -23.984 -13 1 98.56 397 PHE B N 1
ATOM 6348 C CA . PHE B 1 397 ? 10.961 -23.359 -14.086 1 98.56 397 PHE B CA 1
ATOM 6349 C C . PHE B 1 397 ? 10.148 -22.25 -14.727 1 98.56 397 PHE B C 1
ATOM 6351 O O . PHE B 1 397 ? 9.055 -22.484 -15.25 1 98.56 397 PHE B O 1
ATOM 6358 N N . ILE B 1 398 ? 10.633 -21.031 -14.734 1 98.5 398 ILE B N 1
ATOM 6359 C CA . ILE B 1 398 ? 9.945 -19.891 -15.328 1 98.5 398 ILE B CA 1
ATOM 6360 C C . ILE B 1 398 ? 10.391 -19.719 -16.781 1 98.5 398 ILE B C 1
ATOM 6362 O O . ILE B 1 398 ? 11.594 -19.688 -17.062 1 98.5 398 ILE B O 1
ATOM 6366 N N . PHE B 1 399 ? 9.414 -19.578 -17.688 1 98.38 399 PHE B N 1
ATOM 6367 C CA . PHE B 1 399 ? 9.797 -19.5 -19.094 1 98.38 399 PHE B CA 1
ATOM 6368 C C . PHE B 1 399 ? 9.383 -18.156 -19.688 1 98.38 399 PHE B C 1
ATOM 6370 O O . PHE B 1 399 ? 9.578 -17.922 -20.891 1 98.38 399 PHE B O 1
ATOM 6377 N N . SER B 1 400 ? 8.805 -17.219 -18.891 1 98.25 400 SER B N 1
ATOM 6378 C CA . SER B 1 400 ? 8.359 -15.914 -19.359 1 98.25 400 SER B CA 1
ATOM 6379 C C . SER B 1 400 ? 9.508 -14.906 -19.359 1 98.25 400 SER B C 1
ATOM 6381 O O . SER B 1 400 ? 9.367 -13.797 -18.844 1 98.25 400 SER B O 1
ATOM 6383 N N . VAL B 1 401 ? 10.648 -15.281 -19.922 1 97.31 401 VAL B N 1
ATOM 6384 C CA . VAL B 1 401 ? 11.844 -14.461 -20.078 1 97.31 401 VAL B CA 1
ATOM 6385 C C . VAL B 1 401 ? 12.242 -14.422 -21.562 1 97.31 401 VAL B C 1
ATOM 6387 O O . VAL B 1 401 ? 11.656 -15.125 -22.375 1 97.31 401 VAL B O 1
ATOM 6390 N N . ASP B 1 402 ? 13.195 -13.578 -21.906 1 95.81 402 ASP B N 1
ATOM 6391 C CA . ASP B 1 402 ? 13.594 -13.453 -23.312 1 95.81 402 ASP B CA 1
ATOM 6392 C C . ASP B 1 402 ? 14.125 -14.773 -23.844 1 95.81 402 ASP B C 1
ATOM 6394 O O . ASP B 1 402 ? 14.5 -15.664 -23.078 1 95.81 402 ASP B O 1
ATOM 6398 N N . GLN B 1 403 ? 14.195 -14.906 -25.125 1 97.12 403 GLN B N 1
ATOM 6399 C CA . GLN B 1 403 ? 14.484 -16.156 -25.812 1 97.12 403 GLN B CA 1
ATOM 6400 C C . GLN B 1 403 ? 15.875 -16.672 -25.453 1 97.12 403 GLN B C 1
ATOM 6402 O O . GLN B 1 403 ? 16.062 -17.875 -25.203 1 97.12 403 GLN B O 1
ATOM 6407 N N . ASP B 1 404 ? 16.875 -15.789 -25.438 1 97.94 404 ASP B N 1
ATOM 6408 C CA . ASP B 1 404 ? 18.219 -16.203 -25.094 1 97.94 404 ASP B CA 1
ATOM 6409 C C . ASP B 1 404 ? 18.266 -16.797 -23.688 1 97.94 404 ASP B C 1
ATOM 6411 O O . ASP B 1 404 ? 18.906 -17.828 -23.469 1 97.94 404 ASP B O 1
ATOM 6415 N N . THR B 1 405 ? 17.594 -16.156 -22.812 1 97.94 405 THR B N 1
ATOM 6416 C CA . THR B 1 405 ? 17.609 -16.562 -21.406 1 97.94 405 THR B CA 1
ATOM 6417 C C . THR B 1 405 ? 16.906 -17.906 -21.234 1 97.94 405 THR B C 1
ATOM 6419 O O . THR B 1 405 ? 17.391 -18.781 -20.516 1 97.94 405 THR B O 1
ATOM 6422 N N . VAL B 1 406 ? 15.742 -18.094 -21.859 1 98.25 406 VAL B N 1
ATOM 6423 C CA . VAL B 1 406 ? 14.977 -19.312 -21.641 1 98.25 406 VAL B CA 1
ATOM 6424 C C . VAL B 1 406 ? 15.719 -20.5 -22.266 1 98.25 406 VAL B C 1
ATOM 6426 O O . VAL B 1 406 ? 15.727 -21.594 -21.688 1 98.25 406 VAL B O 1
ATOM 6429 N N . GLU B 1 407 ? 16.359 -20.328 -23.406 1 98.44 407 GLU B N 1
ATOM 6430 C CA . GLU B 1 407 ? 17.125 -21.391 -24.047 1 98.44 407 GLU B CA 1
ATOM 6431 C C . GLU B 1 407 ? 18.344 -21.766 -23.203 1 98.44 407 GLU B C 1
ATOM 6433 O O . GLU B 1 407 ? 18.625 -22.953 -23 1 98.44 407 GLU B O 1
ATOM 6438 N N . GLU B 1 408 ? 19.016 -20.734 -22.75 1 98.62 408 GLU B N 1
ATOM 6439 C CA . GLU B 1 408 ? 20.203 -20.984 -21.922 1 98.62 408 GLU B CA 1
ATOM 6440 C C . GLU B 1 408 ? 19.812 -21.641 -20.594 1 98.62 408 GLU B C 1
ATOM 6442 O O . GLU B 1 408 ? 20.516 -22.531 -20.125 1 98.62 408 GLU B O 1
ATOM 6447 N N . ALA B 1 409 ? 18.75 -21.219 -20.031 1 98.56 409 ALA B N 1
ATOM 6448 C CA . ALA B 1 409 ? 18.297 -21.812 -18.781 1 98.56 409 ALA B CA 1
ATOM 6449 C C . ALA B 1 409 ? 17.938 -23.281 -18.984 1 98.56 409 ALA B C 1
ATOM 6451 O O . ALA B 1 409 ? 18.312 -24.125 -18.156 1 98.56 409 ALA B O 1
ATOM 6452 N N . ALA B 1 410 ? 17.188 -23.594 -20.031 1 98.69 410 ALA B N 1
ATOM 6453 C CA . ALA B 1 410 ? 16.844 -24.969 -20.328 1 98.69 410 ALA B CA 1
ATOM 6454 C C . ALA B 1 410 ? 18.109 -25.812 -20.531 1 98.69 410 ALA B C 1
ATOM 6456 O O . ALA B 1 410 ? 18.203 -26.938 -20.016 1 98.69 410 ALA B O 1
ATOM 6457 N N . ARG B 1 411 ? 19.031 -25.266 -21.25 1 98.62 411 ARG B N 1
ATOM 6458 C CA . ARG B 1 411 ? 20.281 -25.969 -21.5 1 98.62 411 ARG B CA 1
ATOM 6459 C C . ARG B 1 411 ? 21 -26.281 -20.188 1 98.62 411 ARG B C 1
ATOM 6461 O O . ARG B 1 411 ? 21.438 -27.406 -19.969 1 98.62 411 ARG B O 1
ATOM 6468 N N . ARG B 1 412 ? 21.094 -25.328 -19.344 1 98.69 412 ARG B N 1
ATOM 6469 C CA . ARG B 1 412 ? 21.812 -25.516 -18.078 1 98.69 412 ARG B CA 1
ATOM 6470 C C . ARG B 1 412 ? 21.109 -26.547 -17.188 1 98.69 412 ARG B C 1
ATOM 6472 O O . ARG B 1 412 ? 21.75 -27.375 -16.562 1 98.69 412 ARG B O 1
ATOM 6479 N N . VAL B 1 413 ? 19.828 -26.469 -17.109 1 98.75 413 VAL B N 1
ATOM 6480 C CA . VAL B 1 413 ? 19.078 -27.391 -16.281 1 98.75 413 VAL B CA 1
ATOM 6481 C C . VAL B 1 413 ? 19.219 -28.812 -16.828 1 98.75 413 VAL B C 1
ATOM 6483 O O . VAL B 1 413 ? 19.422 -29.766 -16.078 1 98.75 413 VAL B O 1
ATOM 6486 N N . VAL B 1 414 ? 19.156 -28.969 -18.156 1 98.62 414 VAL B N 1
ATOM 6487 C CA . VAL B 1 414 ? 19.312 -30.266 -18.797 1 98.62 414 VAL B CA 1
ATOM 6488 C C . VAL B 1 414 ? 20.703 -30.812 -18.516 1 98.62 414 VAL B C 1
ATOM 6490 O O . VAL B 1 414 ? 20.859 -31.984 -18.172 1 98.62 414 VAL B O 1
ATOM 6493 N N . GLU B 1 415 ? 21.688 -29.953 -18.719 1 98.56 415 GLU B N 1
ATOM 6494 C CA . GLU B 1 415 ? 23.062 -30.375 -18.453 1 98.56 415 GLU B CA 1
ATOM 6495 C C . GLU B 1 415 ? 23.234 -30.797 -16.984 1 98.56 415 GLU B C 1
ATOM 6497 O O . GLU B 1 415 ? 23.844 -31.812 -16.703 1 98.56 415 GLU B O 1
ATOM 6502 N N . PHE B 1 416 ? 22.719 -29.969 -16.109 1 98.5 416 PHE B N 1
ATOM 6503 C CA . PHE B 1 416 ? 22.781 -30.281 -14.695 1 98.5 416 PHE B CA 1
ATOM 6504 C C . PHE B 1 416 ? 22.141 -31.625 -14.406 1 98.5 416 PHE B C 1
ATOM 6506 O O . PHE B 1 416 ? 22.688 -32.438 -13.664 1 98.5 416 PHE B O 1
ATOM 6513 N N . TYR B 1 417 ? 20.938 -31.828 -14.953 1 98.38 417 TYR B N 1
ATOM 6514 C CA . TYR B 1 417 ? 20.188 -33.062 -14.773 1 98.38 417 TYR B CA 1
ATOM 6515 C C . TYR B 1 417 ? 21 -34.25 -15.234 1 98.38 417 TYR B C 1
ATOM 6517 O O . TYR B 1 417 ? 21.094 -35.25 -14.523 1 98.38 417 TYR B O 1
ATOM 6525 N N . LYS B 1 418 ? 21.641 -34.219 -16.359 1 97.44 418 LYS B N 1
ATOM 6526 C CA . LYS B 1 418 ? 22.422 -35.312 -16.922 1 97.44 418 LYS B CA 1
ATOM 6527 C C . LYS B 1 418 ? 23.641 -35.625 -16.062 1 97.44 418 LYS B C 1
ATOM 6529 O O . LYS B 1 418 ? 24 -36.781 -15.898 1 97.44 418 LYS B O 1
ATOM 6534 N N . ARG B 1 419 ? 24.141 -34.594 -15.484 1 96.69 419 ARG B N 1
ATOM 6535 C CA . ARG B 1 419 ? 25.359 -34.75 -14.703 1 96.69 419 ARG B CA 1
ATOM 6536 C C . ARG B 1 419 ? 25.047 -35.312 -13.312 1 96.69 419 ARG B C 1
ATOM 6538 O O . ARG B 1 419 ? 25.906 -35.906 -12.672 1 96.69 419 ARG B O 1
ATOM 6545 N N . ASN B 1 420 ? 23.906 -35 -12.867 1 96.12 420 ASN B N 1
ATOM 6546 C CA . ASN B 1 420 ? 23.672 -35.219 -11.445 1 96.12 420 ASN B CA 1
ATOM 6547 C C . ASN B 1 420 ? 22.625 -36.312 -11.211 1 96.12 420 ASN B C 1
ATOM 6549 O O . ASN B 1 420 ? 22.391 -36.719 -10.07 1 96.12 420 ASN B O 1
ATOM 6553 N N . LYS B 1 421 ? 22.094 -36.781 -12.211 1 93.75 421 LYS B N 1
ATOM 6554 C CA . LYS B 1 421 ? 21.125 -37.875 -12.023 1 93.75 421 LYS B CA 1
ATOM 6555 C C . LYS B 1 421 ? 21.797 -39.094 -11.445 1 93.75 421 LYS B C 1
ATOM 6557 O O . LYS B 1 421 ? 22.922 -39.438 -11.828 1 93.75 421 LYS B O 1
ATOM 6562 N N . VAL B 1 422 ? 21.297 -39.469 -10.352 1 84.31 422 VAL B N 1
ATOM 6563 C CA . VAL B 1 422 ? 21.828 -40.656 -9.656 1 84.31 422 VAL B CA 1
ATOM 6564 C C . VAL B 1 422 ? 21.297 -41.906 -10.289 1 84.31 422 VAL B C 1
ATOM 6566 O O . VAL B 1 422 ? 20.094 -42 -10.586 1 84.31 422 VAL B O 1
ATOM 6569 N N . ASP B 1 423 ? 22.078 -42.656 -11.148 1 66.75 423 ASP B N 1
ATOM 6570 C CA . ASP B 1 423 ? 21.688 -43.906 -11.766 1 66.75 423 ASP B CA 1
ATOM 6571 C C . ASP B 1 423 ? 21.016 -44.844 -10.758 1 66.75 423 ASP B C 1
ATOM 6573 O O . ASP B 1 423 ? 21.484 -45 -9.625 1 66.75 423 ASP B O 1
ATOM 6577 N N . GLY B 1 424 ? 19.688 -44.938 -10.688 1 49.09 424 GLY B N 1
ATOM 6578 C CA . GLY B 1 424 ? 19.094 -46.062 -9.953 1 49.09 424 GLY B CA 1
ATOM 6579 C C . GLY B 1 424 ? 19.734 -47.375 -10.258 1 49.09 424 GLY B C 1
ATOM 6580 O O . GLY B 1 424 ? 20.391 -47.531 -11.289 1 49.09 424 GLY B O 1
#

Radius of gyration: 28.11 Å; Cα contacts (8 Å, |Δi|>4): 1894; chains: 2; bounding box: 57×89×66 Å

Organism: Curvularia clavata (NCBI:txid95742)

Sequence (848 aa):
MLSNRGRKYAALDLAAGYTKTRGYLYDKNRHPDGLISFKNAENFLMHDEALAYVKTKCMESLEPSSLTYHDGPFGSKRLRAAMASFVNKRFSPASAVVVDDISFVAGVTALNDILSLCMTEGGSDALLLGMPIYGSFVPDLQSMSSCKLVYASFGDADQFSLKAVECYERALEEAKKTGVNVRALILANPHNPLGQCYTSEALKAILAFCSKHRIHLVSDEIYAFSVYNNNESSPGFTSVLSLNTTGIIDSSLVHVMYGMSKDFAAAGLRLGCLITKNKELGQAVQSLARFHGSSPVTDSIATTILEDEEWHSQFLSRSVRALSKHRDIVARAFDDAGIPYERKANAGFFLWADLSACLQSPTFEAEDELKQRLYDFGVEMAAGHGYHSEVPGRFRFIFSVDQDTVEEAARRVVEFYKRNKVDGMLSNRGRKYAALDLAAGYTKTRGYLYDKNRHPDGLISFKNAENFLMHDEALAYVKTKCMESLEPSSLTYHDGPFGSKRLRAAMASFVNKRFSPASAVVVDDISFVAGVTALNDILSLCMTEGGSDALLLGMPIYGSFVPDLQSMSSCKLVYASFGDADQFSLKAVECYERALEEAKKTGVNVRALILANPHNPLGQCYTSEALKAILAFCSKHRIHLVSDEIYAFSVYNNNESSPGFTSVLSLNTTGIIDSSLVHVMYGMSKDFAAAGLRLGCLITKNKELGQAVQSLARFHGSSPVTDSIATTILEDEEWHSQFLSRSVRALSKHRDIVARAFDDAGIPYERKANAGFFLWADLSACLQSPTFEAEDELKQRLYDFGVEMAAGHGYHSEVPGRFRFIFSVDQDTVEEAARRVVEFYKRNKVDG

InterPro domains:
  IPR004838 Aminotransferases, class-I, pyridoxal-phosphate-binding site [PS00105] (259-272)
  IPR004839 Aminotransferase, class I/classII, large domain [PF00155] (73-413)
  IPR015421 Pyridoxal phosphate-dependent transferase, major domain [G3DSA:3.40.640.10] (58-308)
  IPR015422 Pyridoxal phosphate-dependent transferase, small domain [G3DSA:3.90.1150.10] (26-412)
  IPR015424 Pyridoxal phosphate-dependent transferase [SSF53383] (26-418)
  IPR050478 Ethylene and sulfur compound biosynthesis-related protein [PTHR43795] (29-415)

Foldseek 3Di:
DDDPLVVLLVVVPPCCLVPDDAPDADDVPPCPLAFQEPPDFFQQVQQVVLVVCCVPVLVVQDDPLLQDCACHQFFHLLLLQLVQVLCVVPQQFPDRFHSLLKTKFQAVLQVLCLVLQVQDQADQEEEEEEPLADLCSVCSNCSPRNYHYFYFYQVPHDCLALSVLVSSVVSCVVCVVVRHHYAEYEEEAVTPPLQAGHDPRNLLSVLQSCAVSVHAYEYEDAFQLQFEDADDLGHHGHDNRNDDCVVRHDQQRYKYKYFCGHLVSCSVQRIIMIGGPNNVSSVSCSVCSNVRGGRSSSSSSSSSLSNPCVVSVVSSVVSNVVQVVLVVLLVVLCVVLVWDWSPSNGTGFKIWTALCLLFPDFDQVSLVVVQVVLSVLRYHWDWSVSSRHPTGRITIGGRSHDPVSSNSSSVSVSVVSVVRRDDD/DDDPLVVLLVVVPPCCLVPDDAPDADDVPPCPLAFDEPPDFFLQVQQVVLVVCCVPVLVVQDDPLLQDCACHQFFHLLLLQLVQVLCVVPQQFPDRFHSLLKTKFQAVLQVLCLVLQVQDQADQEEEEEEPLADLCSVCSNCSPRNYHYFYFYQVPHDCLDLSVLVSSVVRCVVCVVVRHHYAEYEEEAVTPPLQAGHDPRNLLSVLQSCQVNVHAYEYEDAFQLQFEDADDLGHHGHDNRNDDCVVRHDQQRYKYKYFCGHLVSCSVQRIIMIGGPNNVSSVSCSVCSNVRGGRSSSSSSSSSLSNPCVVSVVSSVVSNVVQVVLVVLLVVLCVVLVWDWSPSNGTGFKIWTALVLLFPDFDVVSLVVVQVVLSVLRYHWDFSVSSRHPTGRITIGGRSHDPVSSNSSSVSVSVVSVVRRDDD

Nearest PDB structures (foldseek):
  1m4n-assembly1_A-2  TM=8.945E-01  e=1.840E-33  Malus domestica
  1ynu-assembly1_A  TM=8.952E-01  e=2.688E-33  Malus domestica
  1iax-assembly1_B  TM=9.162E-01  e=1.519E-32  Solanum lycopersicum
  1b8g-assembly1_B  TM=8.926E-01  e=9.335E-33  Malus domestica
  1m7y-assembly1_A  TM=8.933E-01  e=2.219E-32  Malus domestica

Solvent-accessible surface area (backbone atoms only — not comparable to full-atom values): 41264 Å² total; per-residue (Å²): 120,65,16,73,59,16,50,50,37,25,70,61,45,65,41,48,82,57,68,57,86,69,78,60,53,54,30,85,83,88,26,67,81,25,38,44,73,42,84,68,96,48,33,56,69,39,27,66,63,42,48,55,46,41,62,47,63,25,44,70,63,60,50,72,55,25,33,29,65,66,56,37,32,27,46,35,68,65,35,28,39,26,48,22,52,45,42,48,71,71,45,50,37,56,59,83,58,48,46,90,31,39,41,28,23,16,16,54,56,21,47,38,31,52,50,32,34,25,43,26,72,18,79,48,16,23,39,32,37,54,47,52,28,56,42,63,50,54,62,33,34,24,68,83,28,45,32,42,78,44,66,18,63,44,84,90,44,52,71,53,35,66,57,30,48,59,28,47,49,51,38,51,51,54,35,46,74,73,65,37,44,68,39,28,41,54,42,53,42,38,24,43,56,54,5,33,39,44,39,68,66,23,50,52,48,46,44,38,52,28,39,75,69,66,24,31,38,39,36,37,30,45,32,55,61,30,51,33,84,62,44,93,86,25,52,58,76,61,50,77,55,34,50,72,39,79,96,47,33,67,60,58,37,46,34,38,34,34,52,37,33,44,55,58,22,25,40,5,46,21,46,8,32,41,42,36,72,26,64,60,60,52,35,18,51,38,23,51,9,58,38,16,20,38,26,34,48,42,44,46,36,51,27,47,48,51,63,36,56,70,58,48,53,51,50,37,52,52,47,25,52,53,48,46,53,37,47,49,55,46,49,48,54,29,55,76,67,67,45,52,52,49,80,55,42,32,22,59,50,43,44,31,29,48,51,45,56,48,41,88,47,98,35,60,68,35,34,52,51,46,47,49,51,38,38,76,71,30,37,40,57,46,49,20,71,61,22,46,37,90,55,52,27,30,31,48,46,63,36,32,45,54,68,70,56,38,54,51,48,44,50,49,51,49,52,50,48,70,72,43,43,54,83,124,121,65,16,72,60,16,49,48,38,24,68,62,45,66,43,47,84,55,68,57,86,69,79,58,54,54,31,85,84,88,27,68,81,23,36,42,72,43,86,66,95,50,34,55,69,41,28,66,62,44,45,54,46,41,63,50,62,27,44,70,65,60,50,73,54,26,31,28,66,64,56,38,31,27,47,35,69,65,34,27,40,26,48,22,53,46,40,47,72,71,46,50,38,56,59,81,58,48,44,89,33,39,40,29,22,17,15,53,55,20,47,40,31,52,49,32,33,25,43,27,71,19,78,48,17,23,39,33,35,53,49,52,28,56,42,64,50,54,63,33,33,25,68,84,27,44,32,41,78,43,68,18,64,44,84,89,44,51,71,54,36,65,57,30,48,58,28,46,49,53,37,52,51,54,35,46,74,74,65,36,43,69,40,29,40,54,42,51,42,37,25,43,57,54,5,32,40,44,38,69,66,23,50,52,47,45,43,36,53,29,40,75,67,65,24,30,39,39,37,37,29,44,33,54,59,30,50,31,85,62,44,91,86,26,50,60,75,62,50,77,55,34,50,72,39,79,96,47,34,68,60,59,36,44,35,38,34,33,53,37,33,46,54,57,23,24,40,5,46,21,44,9,33,42,41,38,70,27,63,60,60,52,36,18,51,38,23,52,8,59,38,16,21,36,27,34,48,41,42,46,36,50,28,46,49,51,62,35,54,69,58,47,54,51,50,35,50,51,46,24,53,53,47,44,54,37,46,49,53,46,49,50,53,29,56,76,68,67,44,51,52,50,81,54,42,33,23,60,51,44,44,31,30,46,50,45,55,48,39,88,46,96,35,60,69,34,33,52,52,45,46,50,53,37,37,76,72,30,36,39,58,46,49,19,71,61,21,46,37,90,54,53,27,30,32,45,46,62,35,32,45,54,69,70,56,38,53,52,49,45,50,49,52,50,52,48,48,71,71,44,43,54,82,126

Secondary structure (DSSP, 8-state):
---HHHHHHHHH-TTHHHH----PBPBTTTBTTSBEE--S---GGGHHHHHHHIIIIIHHT--GGGGS-TT-TT--HHHHHHHHHHHHHHT--SS---GGGEEEES-HHHHHHHHHHHH--GGGEEEEEESS--TTHHHHHHTTT--EEEEE--TTS-TTSTHHHHHHHHHHHHHHHTT-EEEEEEEESS-TTT--PPPHHHHHHHHHHHHHHT-EEEEE-TTTT-B-S--SSS-----GGGS--TTT--GGGEEEEEESTTTTS-GGG--EEEEES-HHHHHHHHHHGGGSPPPHHHHHHHHHHHH-HHHHHHHHHHHHHHHHHHHHHHHHHHHHHT--B-TT--BSSEEEEE-GGG-SSSSHHHHHHHHHHHHHTTEE-EEGGGGT-SSTTEEEEE--S-HHHHHHHHHHHHHHHHHH----/---HHHHHHHHH-TTHHHH----PBPBTTTBTTSBEE--S---GGGHHHHHHHIIIIIHHT--GGGGS-TT-TT--HHHHHHHHHHHHHHT--SS---GGGEEEES-HHHHHHHHHHHH--GGGEEEEEESS--TTHHHHHHTTT--EEEEE--TTS-TTSTHHHHHHHHHHHHHHHTT-EEEEEEEESS-TTT--PPPHHHHHHHHHHHHHHT-EEEEE-TTTT-B-S--SSS-----GGGS--TTT--GGGEEEEEESTTTTS-GGG--EEEEES-HHHHHHHHHHGGGSPPPHHHHHHHHHHHH-HHHHHHHHHHHHHHHHHHHHHHHHHHHHHT--B-TT--BSSEEEEE-GGG-SSSSHHHHHHHHHHHHHTTEE-EEGGGGT-SSTTEEEEE--S-HHHHHHHHHHHHHHHHHH----